Protein 9NEB (pdb70)

Structure (mmCIF, N/CA/C/O backbone):
data_9NEB
#
_entry.id   9NEB
#
_cell.length_a   1.00
_cell.length_b   1.00
_cell.length_c   1.00
_cell.angle_alpha   90.00
_cell.angle_beta   90.00
_cell.angle_gamma   90.00
#
_symmetry.space_group_name_H-M   'P 1'
#
loop_
_entity.id
_entity.type
_entity.pdbx_description
1 polymer 'DNA primase'
2 polymer 'DNA helicase/primase complex-associated protein'
#
loop_
_atom_site.group_PDB
_atom_site.id
_atom_site.type_symbol
_atom_site.label_atom_id
_atom_site.label_alt_id
_atom_site.label_comp_id
_atom_site.label_asym_id
_atom_site.label_entity_id
_atom_site.label_seq_id
_atom_site.pdbx_PDB_ins_code
_atom_site.Cartn_x
_atom_site.Cartn_y
_atom_site.Cartn_z
_atom_site.occupancy
_atom_site.B_iso_or_equiv
_atom_site.auth_seq_id
_atom_site.auth_comp_id
_atom_site.auth_asym_id
_atom_site.auth_atom_id
_atom_site.pdbx_PDB_model_num
ATOM 1 N N . ASN A 1 409 ? 141.241 159.894 186.323 1.00 26.64 409 ASN A N 1
ATOM 2 C CA . ASN A 1 409 ? 140.493 158.857 185.618 1.00 26.64 409 ASN A CA 1
ATOM 3 C C . ASN A 1 409 ? 141.227 158.452 184.358 1.00 26.64 409 ASN A C 1
ATOM 4 O O . ASN A 1 409 ? 142.053 159.206 183.845 1.00 26.64 409 ASN A O 1
ATOM 9 N N . ILE A 1 410 ? 140.933 157.256 183.859 1.00 25.41 410 ILE A N 1
ATOM 10 C CA . ILE A 1 410 ? 141.483 156.858 182.573 1.00 25.41 410 ILE A CA 1
ATOM 11 C C . ILE A 1 410 ? 140.657 157.427 181.428 1.00 25.41 410 ILE A C 1
ATOM 12 O O . ILE A 1 410 ? 141.216 157.796 180.387 1.00 25.41 410 ILE A O 1
ATOM 17 N N . GLY A 1 411 ? 139.342 157.538 181.610 1.00 25.65 411 GLY A N 1
ATOM 18 C CA . GLY A 1 411 ? 138.521 158.163 180.591 1.00 25.65 411 GLY A CA 1
ATOM 19 C C . GLY A 1 411 ? 138.939 159.592 180.326 1.00 25.65 411 GLY A C 1
ATOM 20 O O . GLY A 1 411 ? 139.017 160.022 179.175 1.00 25.65 411 GLY A O 1
ATOM 21 N N . GLU A 1 412 ? 139.239 160.338 181.384 1.00 27.67 412 GLU A N 1
ATOM 22 C CA . GLU A 1 412 ? 139.625 161.731 181.221 1.00 27.67 412 GLU A CA 1
ATOM 23 C C . GLU A 1 412 ? 140.995 161.858 180.578 1.00 27.67 412 GLU A C 1
ATOM 24 O O . GLU A 1 412 ? 141.203 162.726 179.723 1.00 27.67 412 GLU A O 1
ATOM 30 N N . TYR A 1 413 ? 141.943 161.009 180.972 1.00 26.64 413 TYR A N 1
ATOM 31 C CA . TYR A 1 413 ? 143.266 161.078 180.365 1.00 26.64 413 TYR A CA 1
ATOM 32 C C . TYR A 1 413 ? 143.209 160.729 178.886 1.00 26.64 413 TYR A C 1
ATOM 33 O O . TYR A 1 413 ? 143.926 161.332 178.082 1.00 26.64 413 TYR A O 1
ATOM 42 N N . VAL A 1 414 ? 142.358 159.777 178.503 1.00 25.85 414 VAL A N 1
ATOM 43 C CA . VAL A 1 414 ? 142.187 159.503 177.081 1.00 25.85 414 VAL A CA 1
ATOM 44 C C . VAL A 1 414 ? 141.503 160.672 176.386 1.00 25.85 414 VAL A C 1
ATOM 45 O O . VAL A 1 414 ? 141.918 161.094 175.301 1.00 25.85 414 VAL A O 1
ATOM 49 N N . LYS A 1 415 ? 140.465 161.235 177.003 1.00 26.24 415 LYS A N 1
ATOM 50 C CA . LYS A 1 415 ? 139.746 162.345 176.389 1.00 26.24 415 LYS A CA 1
ATOM 51 C C . LYS A 1 415 ? 140.613 163.585 176.230 1.00 26.24 415 LYS A C 1
ATOM 52 O O . LYS A 1 415 ? 140.316 164.429 175.380 1.00 26.24 415 LYS A O 1
ATOM 58 N N . HIS A 1 416 ? 141.674 163.718 177.018 1.00 26.67 416 HIS A N 1
ATOM 59 C CA . HIS A 1 416 ? 142.470 164.935 177.013 1.00 26.67 416 HIS A CA 1
ATOM 60 C C . HIS A 1 416 ? 143.909 164.754 176.558 1.00 26.67 416 HIS A C 1
ATOM 61 O O . HIS A 1 416 ? 144.638 165.747 176.482 1.00 26.67 416 HIS A O 1
ATOM 68 N N . ASN A 1 417 ? 144.351 163.537 176.258 1.00 26.87 417 ASN A N 1
ATOM 69 C CA . ASN A 1 417 ? 145.761 163.334 175.966 1.00 26.87 417 ASN A CA 1
ATOM 70 C C . ASN A 1 417 ? 146.053 162.451 174.765 1.00 26.87 417 ASN A C 1
ATOM 71 O O . ASN A 1 417 ? 147.229 162.199 174.493 1.00 26.87 417 ASN A O 1
ATOM 76 N N . VAL A 1 418 ? 145.050 161.967 174.042 1.00 25.25 418 VAL A N 1
ATOM 77 C CA . VAL A 1 418 ? 145.278 161.229 172.807 1.00 25.25 418 VAL A CA 1
ATOM 78 C C . VAL A 1 418 ? 144.357 161.783 171.736 1.00 25.25 418 VAL A C 1
ATOM 79 O O . VAL A 1 418 ? 143.207 162.141 172.011 1.00 25.25 418 VAL A O 1
ATOM 83 N N . THR A 1 419 ? 144.872 161.870 170.514 1.00 23.40 419 THR A N 1
ATOM 84 C CA . THR A 1 419 ? 144.129 162.389 169.373 1.00 23.40 419 THR A CA 1
ATOM 85 C C . THR A 1 419 ? 143.919 161.245 168.393 1.00 23.40 419 THR A C 1
ATOM 86 O O . THR A 1 419 ? 144.722 161.055 167.470 1.00 23.40 419 THR A O 1
ATOM 90 N N . PRO A 1 420 ? 142.869 160.445 168.556 1.00 21.54 420 PRO A N 1
ATOM 91 C CA . PRO A 1 420 ? 142.680 159.287 167.673 1.00 21.54 420 PRO A CA 1
ATOM 92 C C . PRO A 1 420 ? 142.509 159.709 166.223 1.00 21.54 420 PRO A C 1
ATOM 93 O O . PRO A 1 420 ? 141.840 160.698 165.919 1.00 21.54 420 PRO A O 1
ATOM 97 N N . ARG A 1 421 ? 143.120 158.940 165.330 1.00 20.13 421 ARG A N 1
ATOM 98 C CA . ARG A 1 421 ? 143.126 159.211 163.900 1.00 20.13 421 ARG A CA 1
ATOM 99 C C . ARG A 1 421 ? 142.957 157.886 163.188 1.00 20.13 421 ARG A C 1
ATOM 100 O O . ARG A 1 421 ? 143.848 157.034 163.247 1.00 20.13 421 ARG A O 1
ATOM 108 N N . GLU A 1 422 ? 141.824 157.703 162.528 1.00 17.76 422 GLU A N 1
ATOM 109 C CA . GLU A 1 422 ? 141.502 156.413 161.952 1.00 17.76 422 GLU A CA 1
ATOM 110 C C . GLU A 1 422 ? 140.933 156.603 160.558 1.00 17.76 422 GLU A C 1
ATOM 111 O O . GLU A 1 422 ? 140.355 157.640 160.232 1.00 17.76 422 GLU A O 1
ATOM 117 N N . THR A 1 423 ? 141.132 155.584 159.730 1.00 17.79 423 THR A N 1
ATOM 118 C CA . THR A 1 423 ? 140.668 155.604 158.347 1.00 17.79 423 THR A CA 1
ATOM 119 C C . THR A 1 423 ? 140.028 154.260 158.056 1.00 17.79 423 THR A C 1
ATOM 120 O O . THR A 1 423 ? 140.641 153.221 158.310 1.00 17.79 423 THR A O 1
ATOM 124 N N . VAL A 1 424 ? 138.805 154.270 157.535 1.00 17.48 424 VAL A N 1
ATOM 125 C CA . VAL A 1 424 ? 138.013 153.049 157.415 1.00 17.48 424 VAL A CA 1
ATOM 126 C C . VAL A 1 424 ? 138.207 152.500 156.006 1.00 17.48 424 VAL A C 1
ATOM 127 O O . VAL A 1 424 ? 137.520 152.904 155.068 1.00 17.48 424 VAL A O 1
ATOM 131 N N . LEU A 1 425 ? 139.155 151.587 155.850 1.00 17.98 425 LEU A N 1
ATOM 132 C CA . LEU A 1 425 ? 139.312 150.882 154.596 1.00 17.98 425 LEU A CA 1
ATOM 133 C C . LEU A 1 425 ? 138.188 149.871 154.441 1.00 17.98 425 LEU A C 1
ATOM 134 O O . LEU A 1 425 ? 137.747 149.252 155.412 1.00 17.98 425 LEU A O 1
ATOM 139 N N . ASP A 1 426 ? 137.725 149.701 153.207 1.00 20.07 426 ASP A N 1
ATOM 140 C CA . ASP A 1 426 ? 136.523 148.925 152.945 1.00 20.07 426 ASP A CA 1
ATOM 141 C C . ASP A 1 426 ? 136.810 147.782 151.987 1.00 20.07 426 ASP A C 1
ATOM 142 O O . ASP A 1 426 ? 137.395 147.990 150.922 1.00 20.07 426 ASP A O 1
ATOM 147 N N . GLY A 1 427 ? 136.381 146.582 152.368 1.00 19.64 427 GLY A N 1
ATOM 148 C CA . GLY A 1 427 ? 136.321 145.443 151.472 1.00 19.64 427 GLY A CA 1
ATOM 149 C C . GLY A 1 427 ? 137.616 145.048 150.797 1.00 19.64 427 GLY A C 1
ATOM 150 O O . GLY A 1 427 ? 138.549 144.572 151.451 1.00 19.64 427 GLY A O 1
ATOM 151 N N . ASP A 1 428 ? 137.674 145.232 149.476 1.00 20.12 428 ASP A N 1
ATOM 152 C CA . ASP A 1 428 ? 138.854 144.831 148.719 1.00 20.12 428 ASP A CA 1
ATOM 153 C C . ASP A 1 428 ? 140.083 145.610 149.157 1.00 20.12 428 ASP A C 1
ATOM 154 O O . ASP A 1 428 ? 141.177 145.044 149.271 1.00 20.12 428 ASP A O 1
ATOM 159 N N . THR A 1 429 ? 139.927 146.909 149.401 1.00 18.36 429 THR A N 1
ATOM 160 C CA . THR A 1 429 ? 141.054 147.718 149.847 1.00 18.36 429 THR A CA 1
ATOM 161 C C . THR A 1 429 ? 141.572 147.236 151.190 1.00 18.36 429 THR A C 1
ATOM 162 O O . THR A 1 429 ? 142.786 147.179 151.412 1.00 18.36 429 THR A O 1
ATOM 166 N N . ALA A 1 430 ? 140.668 146.874 152.097 1.00 18.59 430 ALA A N 1
ATOM 167 C CA . ALA A 1 430 ? 141.082 146.398 153.411 1.00 18.59 430 ALA A CA 1
ATOM 168 C C . ALA A 1 430 ? 141.818 145.067 153.318 1.00 18.59 430 ALA A C 1
ATOM 169 O O . ALA A 1 430 ? 142.825 144.857 154.004 1.00 18.59 430 ALA A O 1
ATOM 171 N N . LYS A 1 431 ? 141.319 144.149 152.492 1.00 17.55 431 LYS A N 1
ATOM 172 C CA . LYS A 1 431 ? 141.988 142.867 152.319 1.00 17.55 431 LYS A CA 1
ATOM 173 C C . LYS A 1 431 ? 143.366 143.051 151.705 1.00 17.55 431 LYS A C 1
ATOM 174 O O . LYS A 1 431 ? 144.341 142.418 152.135 1.00 17.55 431 LYS A O 1
ATOM 180 N N . ALA A 1 432 ? 143.466 143.923 150.702 1.00 16.30 432 ALA A N 1
ATOM 181 C CA . ALA A 1 432 ? 144.764 144.233 150.122 1.00 16.30 432 ALA A CA 1
ATOM 182 C C . ALA A 1 432 ? 145.691 144.831 151.159 1.00 16.30 432 ALA A C 1
ATOM 183 O O . ALA A 1 432 ? 146.886 144.516 151.187 1.00 16.30 432 ALA A O 1
ATOM 185 N N . TYR A 1 433 ? 145.164 145.691 152.027 1.00 14.65 433 TYR A N 1
ATOM 186 C CA . TYR A 1 433 ? 146.007 146.286 153.053 1.00 14.65 433 TYR A CA 1
ATOM 187 C C . TYR A 1 433 ? 146.524 145.233 154.018 1.00 14.65 433 TYR A C 1
ATOM 188 O O . TYR A 1 433 ? 147.698 145.256 154.398 1.00 14.65 433 TYR A O 1
ATOM 197 N N . LEU A 1 434 ? 145.663 144.307 154.434 1.00 15.33 434 LEU A N 1
ATOM 198 C CA . LEU A 1 434 ? 146.116 143.260 155.340 1.00 15.33 434 LEU A CA 1
ATOM 199 C C . LEU A 1 434 ? 147.186 142.402 154.688 1.00 15.33 434 LEU A C 1
ATOM 200 O O . LEU A 1 434 ? 148.195 142.072 155.319 1.00 15.33 434 LEU A O 1
ATOM 205 N N . ARG A 1 435 ? 146.990 142.033 153.426 1.00 15.28 435 ARG A N 1
ATOM 206 C CA . ARG A 1 435 ? 147.933 141.120 152.798 1.00 15.28 435 ARG A CA 1
ATOM 207 C C . ARG A 1 435 ? 149.241 141.795 152.419 1.00 15.28 435 ARG A C 1
ATOM 208 O O . ARG A 1 435 ? 150.282 141.129 152.398 1.00 15.28 435 ARG A O 1
ATOM 216 N N . ALA A 1 436 ? 149.233 143.095 152.158 1.00 14.41 436 ALA A N 1
ATOM 217 C CA . ALA A 1 436 ? 150.442 143.793 151.764 1.00 14.41 436 ALA A CA 1
ATOM 218 C C . ALA A 1 436 ? 151.116 144.517 152.914 1.00 14.41 436 ALA A C 1
ATOM 219 O O . ALA A 1 436 ? 152.223 145.029 152.739 1.00 14.41 436 ALA A O 1
ATOM 221 N N . ARG A 1 437 ? 150.490 144.582 154.076 1.00 14.68 437 ARG A N 1
ATOM 222 C CA . ARG A 1 437 ? 151.059 145.298 155.199 1.00 14.68 437 ARG A CA 1
ATOM 223 C C . ARG A 1 437 ? 151.227 144.421 156.422 1.00 14.68 437 ARG A C 1
ATOM 224 O O . ARG A 1 437 ? 151.547 144.934 157.498 1.00 14.68 437 ARG A O 1
ATOM 232 N N . THR A 1 438 ? 151.034 143.116 156.285 1.00 15.13 438 THR A N 1
ATOM 233 C CA . THR A 1 438 ? 151.170 142.178 157.383 1.00 15.13 438 THR A CA 1
ATOM 234 C C . THR A 1 438 ? 151.770 140.895 156.823 1.00 15.13 438 THR A C 1
ATOM 235 O O . THR A 1 438 ? 151.624 140.608 155.633 1.00 15.13 438 THR A O 1
ATOM 239 N N . TYR A 1 439 ? 152.455 140.133 157.681 1.00 15.37 439 TYR A N 1
ATOM 240 C CA . TYR A 1 439 ? 153.215 138.964 157.245 1.00 15.37 439 TYR A CA 1
ATOM 241 C C . TYR A 1 439 ? 152.361 138.044 156.386 1.00 15.37 439 TYR A C 1
ATOM 242 O O . TYR A 1 439 ? 151.140 137.974 156.537 1.00 15.37 439 TYR A O 1
ATOM 251 N N . ALA A 1 440 ? 153.017 137.324 155.482 1.00 15.83 440 ALA A N 1
ATOM 252 C CA . ALA A 1 440 ? 152.312 136.387 154.635 1.00 15.83 440 ALA A CA 1
ATOM 253 C C . ALA A 1 440 ? 151.690 135.292 155.489 1.00 15.83 440 ALA A C 1
ATOM 254 O O . ALA A 1 440 ? 152.190 134.977 156.570 1.00 15.83 440 ALA A O 1
ATOM 256 N N . PRO A 1 441 ? 150.583 134.712 155.037 1.00 16.73 441 PRO A N 1
ATOM 257 C CA . PRO A 1 441 ? 149.942 133.661 155.838 1.00 16.73 441 PRO A CA 1
ATOM 258 C C . PRO A 1 441 ? 150.842 132.474 156.130 1.00 16.73 441 PRO A C 1
ATOM 259 O O . PRO A 1 441 ? 150.730 131.878 157.206 1.00 16.73 441 PRO A O 1
ATOM 263 N N . GLY A 1 442 ? 151.737 132.109 155.215 1.00 17.22 442 GLY A N 1
ATOM 264 C CA . GLY A 1 442 ? 152.615 130.986 155.478 1.00 17.22 442 GLY A CA 1
ATOM 265 C C . GLY A 1 442 ? 153.749 131.277 156.434 1.00 17.22 442 GLY A C 1
ATOM 266 O O . GLY A 1 442 ? 154.302 130.341 157.019 1.00 17.22 442 GLY A O 1
ATOM 267 N N . ALA A 1 443 ? 154.108 132.549 156.605 1.00 16.71 443 ALA A N 1
ATOM 268 C CA . ALA A 1 443 ? 155.231 132.897 157.467 1.00 16.71 443 ALA A CA 1
ATOM 269 C C . ALA A 1 443 ? 154.953 132.517 158.910 1.00 16.71 443 ALA A C 1
ATOM 270 O O . ALA A 1 443 ? 155.841 132.042 159.623 1.00 16.71 443 ALA A O 1
ATOM 272 N N . LEU A 1 444 ? 153.719 132.725 159.353 1.00 17.69 444 LEU A N 1
ATOM 273 C CA . LEU A 1 444 ? 153.299 132.322 160.686 1.00 17.69 444 LEU A CA 1
ATOM 274 C C . LEU A 1 444 ? 153.399 130.822 160.903 1.00 17.69 444 LEU A C 1
ATOM 275 O O . LEU A 1 444 ? 153.946 130.360 161.909 1.00 17.69 444 LEU A O 1
ATOM 280 N N . THR A 1 445 ? 152.861 130.051 159.976 1.00 17.71 445 THR A N 1
ATOM 281 C CA . THR A 1 445 ? 152.548 128.661 160.242 1.00 17.71 445 THR A CA 1
ATOM 282 C C . THR A 1 445 ? 153.817 127.852 160.471 1.00 17.71 445 THR A C 1
ATOM 283 O O . THR A 1 445 ? 154.814 128.061 159.768 1.00 17.71 445 THR A O 1
ATOM 287 N N . PRO A 1 446 ? 153.829 126.944 161.443 1.00 19.09 446 PRO A N 1
ATOM 288 C CA . PRO A 1 446 ? 154.987 126.064 161.619 1.00 19.09 446 PRO A CA 1
ATOM 289 C C . PRO A 1 446 ? 155.198 125.190 160.394 1.00 19.09 446 PRO A C 1
ATOM 290 O O . PRO A 1 446 ? 154.249 124.776 159.727 1.00 19.09 446 PRO A O 1
ATOM 294 N N . ALA A 1 447 ? 156.456 124.901 160.109 1.00 19.93 447 ALA A N 1
ATOM 295 C CA . ALA A 1 447 ? 156.870 124.169 158.922 1.00 19.93 447 ALA A CA 1
ATOM 296 C C . ALA A 1 447 ? 157.851 123.079 159.306 1.00 19.93 447 ALA A C 1
ATOM 297 O O . ALA A 1 447 ? 158.447 123.119 160.386 1.00 19.93 447 ALA A O 1
ATOM 299 N N . PRO A 1 448 ? 158.043 122.077 158.441 1.00 20.39 448 PRO A N 1
ATOM 300 C CA . PRO A 1 448 ? 159.014 121.017 158.766 1.00 20.39 448 PRO A CA 1
ATOM 301 C C . PRO A 1 448 ? 160.421 121.519 159.035 1.00 20.39 448 PRO A C 1
ATOM 302 O O . PRO A 1 448 ? 161.111 120.954 159.890 1.00 20.39 448 PRO A O 1
ATOM 306 N N . ALA A 1 449 ? 160.872 122.554 158.344 1.00 19.60 449 ALA A N 1
ATOM 307 C CA . ALA A 1 449 ? 162.205 123.110 158.557 1.00 19.60 449 ALA A CA 1
ATOM 308 C C . ALA A 1 449 ? 162.179 124.550 158.073 1.00 19.60 449 ALA A C 1
ATOM 309 O O . ALA A 1 449 ? 161.229 124.983 157.415 1.00 19.60 449 ALA A O 1
ATOM 311 N N . TYR A 1 450 ? 163.230 125.296 158.396 1.00 20.53 450 TYR A N 1
ATOM 312 C CA . TYR A 1 450 ? 163.249 126.721 158.110 1.00 20.53 450 TYR A CA 1
ATOM 313 C C . TYR A 1 450 ? 163.822 126.986 156.726 1.00 20.53 450 TYR A C 1
ATOM 314 O O . TYR A 1 450 ? 164.856 126.425 156.351 1.00 20.53 450 TYR A O 1
ATOM 323 N N . CYS A 1 451 ? 163.135 127.828 155.969 1.00 19.55 451 CYS A N 1
ATOM 324 C CA . CYS A 1 451 ? 163.682 128.423 154.764 1.00 19.55 451 CYS A CA 1
ATOM 325 C C . CYS A 1 451 ? 163.891 129.907 155.010 1.00 19.55 451 CYS A C 1
ATOM 326 O O . CYS A 1 451 ? 163.002 130.592 155.521 1.00 19.55 451 CYS A O 1
ATOM 329 N N . GLY A 1 452 ? 165.071 130.394 154.671 1.00 17.47 452 GLY A N 1
ATOM 330 C CA . GLY A 1 452 ? 165.385 131.776 154.940 1.00 17.47 452 GLY A CA 1
ATOM 331 C C . GLY A 1 452 ? 166.822 132.079 154.603 1.00 17.47 452 GLY A C 1
ATOM 332 O O . GLY A 1 452 ? 167.550 131.258 154.043 1.00 17.47 452 GLY A O 1
ATOM 333 N N . ALA A 1 453 ? 167.210 133.298 154.949 1.00 17.68 453 ALA A N 1
ATOM 334 C CA . ALA A 1 453 ? 168.563 133.792 154.730 1.00 17.68 453 ALA A CA 1
ATOM 335 C C . ALA A 1 453 ? 169.099 134.176 156.096 1.00 17.68 453 ALA A C 1
ATOM 336 O O . ALA A 1 453 ? 168.654 135.164 156.681 1.00 17.68 453 ALA A O 1
ATOM 338 N N . VAL A 1 454 ? 170.022 133.376 156.611 1.00 17.37 454 VAL A N 1
ATOM 339 C CA . VAL A 1 454 ? 170.434 133.431 158.006 1.00 17.37 454 VAL A CA 1
ATOM 340 C C . VAL A 1 454 ? 171.944 133.535 158.057 1.00 17.37 454 VAL A C 1
ATOM 341 O O . VAL A 1 454 ? 172.639 132.595 157.656 1.00 17.37 454 VAL A O 1
ATOM 345 N N . ASP A 1 455 ? 172.459 134.648 158.569 1.00 18.00 455 ASP A N 1
ATOM 346 C CA . ASP A 1 455 ? 173.910 134.754 158.580 1.00 18.00 455 ASP A CA 1
ATOM 347 C C . ASP A 1 455 ? 174.347 135.929 159.438 1.00 18.00 455 ASP A C 1
ATOM 348 O O . ASP A 1 455 ? 173.529 136.740 159.878 1.00 18.00 455 ASP A O 1
ATOM 353 N N . SER A 1 456 ? 175.654 136.006 159.671 1.00 17.56 456 SER A N 1
ATOM 354 C CA . SER A 1 456 ? 176.238 137.112 160.411 1.00 17.56 456 SER A CA 1
ATOM 355 C C . SER A 1 456 ? 176.159 138.391 159.587 1.00 17.56 456 SER A C 1
ATOM 356 O O . SER A 1 456 ? 175.709 138.398 158.442 1.00 17.56 456 SER A O 1
ATOM 359 N N . ALA A 1 457 ? 176.620 139.494 160.175 1.00 17.72 457 ALA A N 1
ATOM 360 C CA . ALA A 1 457 ? 176.488 140.791 159.521 1.00 17.72 457 ALA A CA 1
ATOM 361 C C . ALA A 1 457 ? 177.304 140.858 158.236 1.00 17.72 457 ALA A C 1
ATOM 362 O O . ALA A 1 457 ? 176.809 141.312 157.197 1.00 17.72 457 ALA A O 1
ATOM 364 N N . THR A 1 458 ? 178.557 140.405 158.285 1.00 17.10 458 THR A N 1
ATOM 365 C CA . THR A 1 458 ? 179.441 140.523 157.132 1.00 17.10 458 THR A CA 1
ATOM 366 C C . THR A 1 458 ? 178.965 139.654 155.975 1.00 17.10 458 THR A C 1
ATOM 367 O O . THR A 1 458 ? 178.824 140.123 154.833 1.00 17.10 458 THR A O 1
ATOM 371 N N . LYS A 1 459 ? 178.706 138.382 156.251 1.00 17.51 459 LYS A N 1
ATOM 372 C CA . LYS A 1 459 ? 178.247 137.499 155.194 1.00 17.51 459 LYS A CA 1
ATOM 373 C C . LYS A 1 459 ? 176.871 137.905 154.694 1.00 17.51 459 LYS A C 1
ATOM 374 O O . LYS A 1 459 ? 176.541 137.676 153.524 1.00 17.51 459 LYS A O 1
ATOM 380 N N . MET A 1 460 ? 176.061 138.528 155.547 1.00 18.17 460 MET A N 1
ATOM 381 C CA . MET A 1 460 ? 174.775 139.033 155.083 1.00 18.17 460 MET A CA 1
ATOM 382 C C . MET A 1 460 ? 174.967 140.197 154.127 1.00 18.17 460 MET A C 1
ATOM 383 O O . MET A 1 460 ? 174.243 140.322 153.138 1.00 18.17 460 MET A O 1
ATOM 388 N N . MET A 1 461 ? 175.931 141.070 154.418 1.00 18.08 461 MET A N 1
ATOM 389 C CA . MET A 1 461 ? 176.251 142.143 153.486 1.00 18.08 461 MET A CA 1
ATOM 390 C C . MET A 1 461 ? 176.671 141.571 152.140 1.00 18.08 461 MET A C 1
ATOM 391 O O . MET A 1 461 ? 176.285 142.086 151.082 1.00 18.08 461 MET A O 1
ATOM 396 N N . GLY A 1 462 ? 177.438 140.482 152.163 1.00 16.84 462 GLY A N 1
ATOM 397 C CA . GLY A 1 462 ? 177.815 139.835 150.914 1.00 16.84 462 GLY A CA 1
ATOM 398 C C . GLY A 1 462 ? 176.629 139.262 150.153 1.00 16.84 462 GLY A C 1
ATOM 399 O O . GLY A 1 462 ? 176.516 139.430 148.932 1.00 16.84 462 GLY A O 1
ATOM 400 N N . ARG A 1 463 ? 175.733 138.568 150.858 1.00 17.55 463 ARG A N 1
ATOM 401 C CA . ARG A 1 463 ? 174.540 138.040 150.198 1.00 17.55 463 ARG A CA 1
ATOM 402 C C . ARG A 1 463 ? 173.687 139.159 149.626 1.00 17.55 463 ARG A C 1
ATOM 403 O O . ARG A 1 463 ? 173.106 139.019 148.544 1.00 17.55 463 ARG A O 1
ATOM 411 N N . LEU A 1 464 ? 173.571 140.264 150.355 1.00 17.71 464 LEU A N 1
ATOM 412 C CA . LEU A 1 464 ? 172.822 141.407 149.857 1.00 17.71 464 LEU A CA 1
ATOM 413 C C . LEU A 1 464 ? 173.461 141.969 148.601 1.00 17.71 464 LEU A C 1
ATOM 414 O O . LEU A 1 464 ? 172.760 142.386 147.675 1.00 17.71 464 LEU A O 1
ATOM 419 N N . ALA A 1 465 ? 174.794 142.005 148.557 1.00 17.40 465 ALA A N 1
ATOM 420 C CA . ALA A 1 465 ? 175.473 142.423 147.337 1.00 17.40 465 ALA A CA 1
ATOM 421 C C . ALA A 1 465 ? 175.122 141.508 146.173 1.00 17.40 465 ALA A C 1
ATOM 422 O O . ALA A 1 465 ? 174.874 141.974 145.057 1.00 17.40 465 ALA A O 1
ATOM 424 N N . ASP A 1 466 ? 175.098 140.201 146.410 1.00 17.84 466 ASP A N 1
ATOM 425 C CA . ASP A 1 466 ? 174.750 139.280 145.331 1.00 17.84 466 ASP A CA 1
ATOM 426 C C . ASP A 1 466 ? 173.316 139.493 144.860 1.00 17.84 466 ASP A C 1
ATOM 427 O O . ASP A 1 466 ? 173.040 139.501 143.651 1.00 17.84 466 ASP A O 1
ATOM 432 N N . ALA A 1 467 ? 172.390 139.678 145.800 1.00 17.25 467 ALA A N 1
ATOM 433 C CA . ALA A 1 467 ? 171.007 139.941 145.424 1.00 17.25 467 ALA A CA 1
ATOM 434 C C . ALA A 1 467 ? 170.889 141.234 144.627 1.00 17.25 467 ALA A C 1
ATOM 435 O O . ALA A 1 467 ? 170.185 141.284 143.613 1.00 17.25 467 ALA A O 1
ATOM 437 N N . GLU A 1 468 ? 171.579 142.290 145.061 1.00 18.18 468 GLU A N 1
ATOM 438 C CA . GLU A 1 468 ? 171.589 143.544 144.321 1.00 18.18 468 GLU A CA 1
ATOM 439 C C . GLU A 1 468 ? 172.357 143.444 143.018 1.00 18.18 468 GLU A C 1
ATOM 440 O O . GLU A 1 468 ? 172.334 144.394 142.232 1.00 18.18 468 GLU A O 1
ATOM 446 N N . LYS A 1 469 ? 173.097 142.362 142.808 1.00 17.10 469 LYS A N 1
ATOM 447 C CA . LYS A 1 469 ? 173.519 142.031 141.457 1.00 17.10 469 LYS A CA 1
ATOM 448 C C . LYS A 1 469 ? 172.377 141.403 140.671 1.00 17.10 469 LYS A C 1
ATOM 449 O O . LYS A 1 469 ? 172.277 141.597 139.456 1.00 17.10 469 LYS A O 1
ATOM 455 N N . LEU A 1 470 ? 171.508 140.649 141.338 1.00 15.72 470 LEU A N 1
ATOM 456 C CA . LEU A 1 470 ? 170.458 139.929 140.629 1.00 15.72 470 LEU A CA 1
ATOM 457 C C . LEU A 1 470 ? 169.204 140.753 140.358 1.00 15.72 470 LEU A C 1
ATOM 458 O O . LEU A 1 470 ? 168.476 140.437 139.414 1.00 15.72 470 LEU A O 1
ATOM 463 N N . VAL A 1 471 ? 168.907 141.759 141.172 1.00 15.80 471 VAL A N 1
ATOM 464 C CA . VAL A 1 471 ? 167.694 142.560 141.002 1.00 15.80 471 VAL A CA 1
ATOM 465 C C . VAL A 1 471 ? 167.750 143.588 139.867 1.00 15.80 471 VAL A C 1
ATOM 466 O O . VAL A 1 471 ? 166.686 143.901 139.316 1.00 15.80 471 VAL A O 1
ATOM 470 N N . PRO A 1 472 ? 168.915 144.162 139.460 1.00 14.20 472 PRO A N 1
ATOM 471 C CA . PRO A 1 472 ? 168.858 145.218 138.440 1.00 14.20 472 PRO A CA 1
ATOM 472 C C . PRO A 1 472 ? 168.328 144.738 137.098 1.00 14.20 472 PRO A C 1
ATOM 473 O O . PRO A 1 472 ? 169.071 144.466 136.150 1.00 14.20 472 PRO A O 1
ATOM 477 N N . ARG A 1 473 ? 167.010 144.610 137.058 1.00 13.51 473 ARG A N 1
ATOM 478 C CA . ARG A 1 473 ? 166.262 144.282 135.871 1.00 13.51 473 ARG A CA 1
ATOM 479 C C . ARG A 1 473 ? 164.810 144.392 136.303 1.00 13.51 473 ARG A C 1
ATOM 480 O O . ARG A 1 473 ? 164.457 145.299 137.051 1.00 13.51 473 ARG A O 1
ATOM 488 N N . LEU A 1 504 ? 172.043 148.848 157.312 1.00 13.60 504 LEU A N 1
ATOM 489 C CA . LEU A 1 504 ? 171.617 147.505 156.939 1.00 13.60 504 LEU A CA 1
ATOM 490 C C . LEU A 1 504 ? 170.105 147.387 157.197 1.00 13.60 504 LEU A C 1
ATOM 491 O O . LEU A 1 504 ? 169.594 146.402 157.747 1.00 13.60 504 LEU A O 1
ATOM 496 N N . LEU A 1 505 ? 169.404 148.453 156.810 1.00 15.21 505 LEU A N 1
ATOM 497 C CA . LEU A 1 505 ? 167.953 148.529 156.896 1.00 15.21 505 LEU A CA 1
ATOM 498 C C . LEU A 1 505 ? 167.297 147.995 155.632 1.00 15.21 505 LEU A C 1
ATOM 499 O O . LEU A 1 505 ? 166.072 148.040 155.500 1.00 15.21 505 LEU A O 1
ATOM 504 N N . ARG A 1 506 ? 168.100 147.523 154.678 1.00 16.30 506 ARG A N 1
ATOM 505 C CA . ARG A 1 506 ? 167.520 147.012 153.447 1.00 16.30 506 ARG A CA 1
ATOM 506 C C . ARG A 1 506 ? 166.943 145.621 153.616 1.00 16.30 506 ARG A C 1
ATOM 507 O O . ARG A 1 506 ? 166.122 145.203 152.797 1.00 16.30 506 ARG A O 1
ATOM 515 N N . LEU A 1 507 ? 167.370 144.890 154.638 1.00 15.86 507 LEU A N 1
ATOM 516 C CA . LEU A 1 507 ? 166.807 143.573 154.888 1.00 15.86 507 LEU A CA 1
ATOM 517 C C . LEU A 1 507 ? 165.325 143.678 155.209 1.00 15.86 507 LEU A C 1
ATOM 518 O O . LEU A 1 507 ? 164.508 142.921 154.675 1.00 15.86 507 LEU A O 1
ATOM 523 N N . ALA A 1 508 ? 164.955 144.628 156.063 1.00 16.22 508 ALA A N 1
ATOM 524 C CA . ALA A 1 508 ? 163.542 144.863 156.322 1.00 16.22 508 ALA A CA 1
ATOM 525 C C . ALA A 1 508 ? 162.870 145.527 155.136 1.00 16.22 508 ALA A C 1
ATOM 526 O O . ALA A 1 508 ? 161.668 145.347 154.922 1.00 16.22 508 ALA A O 1
ATOM 528 N N . ALA A 1 509 ? 163.631 146.286 154.348 1.00 16.05 509 ALA A N 1
ATOM 529 C CA . ALA A 1 509 ? 163.048 146.978 153.210 1.00 16.05 509 ALA A CA 1
ATOM 530 C C . ALA A 1 509 ? 162.757 146.031 152.059 1.00 16.05 509 ALA A C 1
ATOM 531 O O . ALA A 1 509 ? 161.897 146.328 151.224 1.00 16.05 509 ALA A O 1
ATOM 533 N N . THR A 1 510 ? 163.442 144.891 151.995 1.00 16.89 510 THR A N 1
ATOM 534 C CA . THR A 1 510 ? 163.333 144.004 150.836 1.00 16.89 510 THR A CA 1
ATOM 535 C C . THR A 1 510 ? 161.995 143.275 150.925 1.00 16.89 510 THR A C 1
ATOM 536 O O . THR A 1 510 ? 161.909 142.091 151.253 1.00 16.89 510 THR A O 1
ATOM 540 N N . GLU A 1 511 ? 160.923 144.023 150.636 1.00 15.65 511 GLU A N 1
ATOM 541 C CA . GLU A 1 511 ? 159.558 143.511 150.608 1.00 15.65 511 GLU A CA 1
ATOM 542 C C . GLU A 1 511 ? 158.922 143.856 149.269 1.00 15.65 511 GLU A C 1
ATOM 543 O O . GLU A 1 511 ? 159.379 144.751 148.558 1.00 15.65 511 GLU A O 1
ATOM 549 N N . GLN A 1 512 ? 157.883 143.103 148.913 1.00 17.73 512 GLN A N 1
ATOM 550 C CA . GLN A 1 512 ? 157.550 142.971 147.503 1.00 17.73 512 GLN A CA 1
ATOM 551 C C . GLN A 1 512 ? 156.154 142.385 147.310 1.00 17.73 512 GLN A C 1
ATOM 552 O O . GLN A 1 512 ? 155.321 142.428 148.217 1.00 17.73 512 GLN A O 1
ATOM 558 N N . GLN A 1 513 ? 155.886 141.899 146.106 1.00 18.10 513 GLN A N 1
ATOM 559 C CA . GLN A 1 513 ? 154.715 141.100 145.773 1.00 18.10 513 GLN A CA 1
ATOM 560 C C . GLN A 1 513 ? 155.219 139.969 144.890 1.00 18.10 513 GLN A C 1
ATOM 561 O O . GLN A 1 513 ? 156.420 139.683 144.839 1.00 18.10 513 GLN A O 1
ATOM 567 N N . GLY A 1 514 ? 154.314 139.304 144.187 1.00 20.79 514 GLY A N 1
ATOM 568 C CA . GLY A 1 514 ? 154.722 138.648 142.971 1.00 20.79 514 GLY A CA 1
ATOM 569 C C . GLY A 1 514 ? 154.046 137.353 142.593 1.00 20.79 514 GLY A C 1
ATOM 570 O O . GLY A 1 514 ? 153.943 136.404 143.378 1.00 20.79 514 GLY A O 1
ATOM 571 N N . PRO A 1 515 ? 153.565 137.304 141.351 1.00 20.59 515 PRO A N 1
ATOM 572 C CA . PRO A 1 515 ? 153.406 136.017 140.668 1.00 20.59 515 PRO A CA 1
ATOM 573 C C . PRO A 1 515 ? 154.781 135.417 140.451 1.00 20.59 515 PRO A C 1
ATOM 574 O O . PRO A 1 515 ? 155.034 134.257 140.787 1.00 20.59 515 PRO A O 1
ATOM 578 N N . THR A 1 516 ? 155.677 136.218 139.886 1.00 19.30 516 THR A N 1
ATOM 579 C CA . THR A 1 516 ? 157.088 135.895 139.942 1.00 19.30 516 THR A CA 1
ATOM 580 C C . THR A 1 516 ? 157.574 136.044 141.382 1.00 19.30 516 THR A C 1
ATOM 581 O O . THR A 1 516 ? 157.028 136.850 142.138 1.00 19.30 516 THR A O 1
ATOM 585 N N . PRO A 1 517 ? 158.568 135.269 141.797 1.00 18.24 517 PRO A N 1
ATOM 586 C CA . PRO A 1 517 ? 159.044 135.344 143.175 1.00 18.24 517 PRO A CA 1
ATOM 587 C C . PRO A 1 517 ? 159.495 136.746 143.542 1.00 18.24 517 PRO A C 1
ATOM 588 O O . PRO A 1 517 ? 159.933 137.519 142.679 1.00 18.24 517 PRO A O 1
ATOM 592 N N . PRO A 1 518 ? 159.390 137.109 144.814 1.00 17.43 518 PRO A N 1
ATOM 593 C CA . PRO A 1 518 ? 159.717 138.474 145.241 1.00 17.43 518 PRO A CA 1
ATOM 594 C C . PRO A 1 518 ? 161.180 138.847 145.102 1.00 17.43 518 PRO A C 1
ATOM 595 O O . PRO A 1 518 ? 162.004 138.048 144.656 1.00 17.43 518 PRO A O 1
ATOM 599 N N . ALA A 1 519 ? 161.506 140.075 145.501 1.00 17.55 519 ALA A N 1
ATOM 600 C CA . ALA A 1 519 ? 162.890 140.530 145.479 1.00 17.55 519 ALA A CA 1
ATOM 601 C C . ALA A 1 519 ? 163.755 139.742 146.451 1.00 17.55 519 ALA A C 1
ATOM 602 O O . ALA A 1 519 ? 164.904 139.411 146.138 1.00 17.55 519 ALA A O 1
ATOM 604 N N . ILE A 1 520 ? 163.223 139.430 147.635 1.00 18.22 520 ILE A N 1
ATOM 605 C CA . ILE A 1 520 ? 163.985 138.721 148.656 1.00 18.22 520 ILE A CA 1
ATOM 606 C C . ILE A 1 520 ? 164.351 137.312 148.217 1.00 18.22 520 ILE A C 1
ATOM 607 O O . ILE A 1 520 ? 165.214 136.681 148.833 1.00 18.22 520 ILE A O 1
ATOM 612 N N . ALA A 1 521 ? 163.731 136.815 147.155 1.00 17.33 521 ALA A N 1
ATOM 613 C CA . ALA A 1 521 ? 164.040 135.505 146.605 1.00 17.33 521 ALA A CA 1
ATOM 614 C C . ALA A 1 521 ? 165.097 135.594 145.513 1.00 17.33 521 ALA A C 1
ATOM 615 O O . ALA A 1 521 ? 166.249 135.930 145.767 1.00 17.33 521 ALA A O 1
ATOM 617 N N . LEU A 1 523 ? 167.786 136.315 147.133 1.00 17.57 523 LEU A N 1
ATOM 618 C CA . LEU A 1 523 ? 168.608 136.289 148.335 1.00 17.57 523 LEU A CA 1
ATOM 619 C C . LEU A 1 523 ? 168.369 135.070 149.213 1.00 17.57 523 LEU A C 1
ATOM 620 O O . LEU A 1 523 ? 169.317 134.441 149.680 1.00 17.57 523 LEU A O 1
ATOM 625 N N . ILE A 1 524 ? 167.102 134.740 149.448 1.00 18.72 524 ILE A N 1
ATOM 626 C CA . ILE A 1 524 ? 166.792 133.497 150.136 1.00 18.72 524 ILE A CA 1
ATOM 627 C C . ILE A 1 524 ? 167.196 132.309 149.283 1.00 18.72 524 ILE A C 1
ATOM 628 O O . ILE A 1 524 ? 167.601 131.263 149.808 1.00 18.72 524 ILE A O 1
ATOM 633 N N . ARG A 1 525 ? 167.105 132.454 147.963 1.00 19.25 525 ARG A N 1
ATOM 634 C CA . ARG A 1 525 ? 167.441 131.458 146.951 1.00 19.25 525 ARG A CA 1
ATOM 635 C C . ARG A 1 525 ? 166.395 130.362 146.838 1.00 19.25 525 ARG A C 1
ATOM 636 O O . ARG A 1 525 ? 166.648 129.340 146.191 1.00 19.25 525 ARG A O 1
ATOM 644 N N . ASN A 1 526 ? 165.225 130.543 147.437 1.00 17.80 526 ASN A N 1
ATOM 645 C CA . ASN A 1 526 ? 164.104 129.633 147.258 1.00 17.80 526 ASN A CA 1
ATOM 646 C C . ASN A 1 526 ? 162.960 130.392 146.609 1.00 17.80 526 ASN A C 1
ATOM 647 O O . ASN A 1 526 ? 162.659 131.526 146.993 1.00 17.80 526 ASN A O 1
ATOM 652 N N . ALA A 1 527 ? 162.325 129.767 145.619 1.00 17.85 527 ALA A N 1
ATOM 653 C CA . ALA A 1 527 ? 161.324 130.477 144.830 1.00 17.85 527 ALA A CA 1
ATOM 654 C C . ALA A 1 527 ? 160.010 130.630 145.583 1.00 17.85 527 ALA A C 1
ATOM 655 O O . ALA A 1 527 ? 159.301 131.626 145.403 1.00 17.85 527 ALA A O 1
ATOM 657 N N . ALA A 1 528 ? 159.664 129.664 146.427 1.00 16.99 528 ALA A N 1
ATOM 658 C CA . ALA A 1 528 ? 158.349 129.612 147.055 1.00 16.99 528 ALA A CA 1
ATOM 659 C C . ALA A 1 528 ? 158.192 130.592 148.207 1.00 16.99 528 ALA A C 1
ATOM 660 O O . ALA A 1 528 ? 157.219 130.491 148.956 1.00 16.99 528 ALA A O 1
ATOM 662 N N . VAL A 1 529 ? 159.119 131.533 148.367 1.00 16.86 529 VAL A N 1
ATOM 663 C CA . VAL A 1 529 ? 159.020 132.500 149.445 1.00 16.86 529 VAL A CA 1
ATOM 664 C C . VAL A 1 529 ? 157.836 133.433 149.210 1.00 16.86 529 VAL A C 1
ATOM 665 O O . VAL A 1 529 ? 157.447 133.724 148.073 1.00 16.86 529 VAL A O 1
ATOM 669 N N . GLN A 1 530 ? 157.249 133.897 150.307 1.00 15.79 530 GLN A N 1
ATOM 670 C CA . GLN A 1 530 ? 156.202 134.902 150.270 1.00 15.79 530 GLN A CA 1
ATOM 671 C C . GLN A 1 530 ? 156.570 136.041 151.208 1.00 15.79 530 GLN A C 1
ATOM 672 O O . GLN A 1 530 ? 157.064 135.808 152.310 1.00 15.79 530 GLN A O 1
ATOM 678 N N . THR A 1 531 ? 156.330 137.265 150.767 1.00 15.75 531 THR A N 1
ATOM 679 C CA . THR A 1 531 ? 156.561 138.462 151.551 1.00 15.75 531 THR A CA 1
ATOM 680 C C . THR A 1 531 ? 155.237 139.115 151.938 1.00 15.75 531 THR A C 1
ATOM 681 O O . THR A 1 531 ? 154.197 138.841 151.332 1.00 15.75 531 THR A O 1
ATOM 685 N N . PRO A 1 532 ? 155.230 139.968 152.967 1.00 15.49 532 PRO A N 1
ATOM 686 C CA . PRO A 1 532 ? 156.345 140.321 153.853 1.00 15.49 532 PRO A CA 1
ATOM 687 C C . PRO A 1 532 ? 156.744 139.211 154.825 1.00 15.49 532 PRO A C 1
ATOM 688 O O . PRO A 1 532 ? 155.943 138.398 155.259 1.00 15.49 532 PRO A O 1
ATOM 692 N N . LEU A 1 533 ? 158.027 139.191 155.159 1.00 15.97 533 LEU A N 1
ATOM 693 C CA . LEU A 1 533 ? 158.697 138.173 155.946 1.00 15.97 533 LEU A CA 1
ATOM 694 C C . LEU A 1 533 ? 158.982 138.684 157.343 1.00 15.97 533 LEU A C 1
ATOM 695 O O . LEU A 1 533 ? 159.061 139.894 157.569 1.00 15.97 533 LEU A O 1
ATOM 700 N N . PRO A 1 534 ? 159.148 137.790 158.310 1.00 15.93 534 PRO A N 1
ATOM 701 C CA . PRO A 1 534 ? 159.817 138.173 159.556 1.00 15.93 534 PRO A CA 1
ATOM 702 C C . PRO A 1 534 ? 161.320 138.314 159.375 1.00 15.93 534 PRO A C 1
ATOM 703 O O . PRO A 1 534 ? 161.966 137.525 158.675 1.00 15.93 534 PRO A O 1
ATOM 707 N N . VAL A 1 535 ? 161.873 139.332 160.030 1.00 15.83 535 VAL A N 1
ATOM 708 C CA . VAL A 1 535 ? 163.309 139.567 160.091 1.00 15.83 535 VAL A CA 1
ATOM 709 C C . VAL A 1 535 ? 163.726 139.610 161.556 1.00 15.83 535 VAL A C 1
ATOM 710 O O . VAL A 1 535 ? 163.119 140.325 162.360 1.00 15.83 535 VAL A O 1
ATOM 714 N N . TYR A 1 536 ? 164.768 138.855 161.892 1.00 15.80 536 TYR A N 1
ATOM 715 C CA . TYR A 1 536 ? 165.135 138.535 163.260 1.00 15.80 536 TYR A CA 1
ATOM 716 C C . TYR A 1 536 ? 166.583 138.913 163.523 1.00 15.80 536 TYR A C 1
ATOM 717 O O . TYR A 1 536 ? 167.451 138.722 162.668 1.00 15.80 536 TYR A O 1
ATOM 726 N N . ARG A 1 537 ? 166.838 139.419 164.726 1.00 15.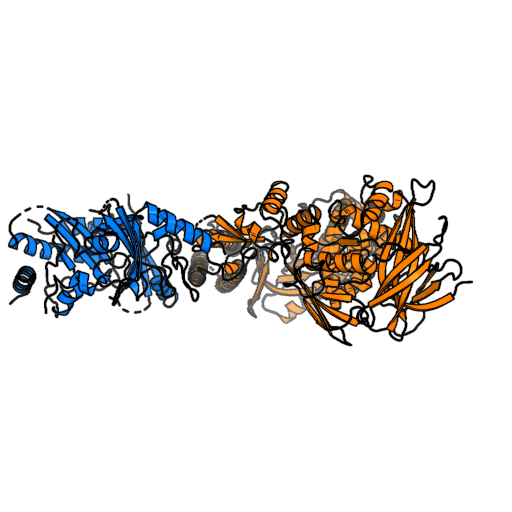77 537 ARG A N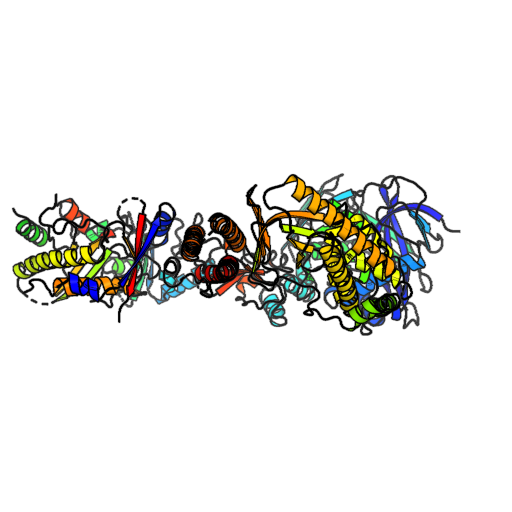 1
ATOM 727 C CA . ARG A 1 537 ? 168.182 139.688 165.217 1.00 15.77 537 ARG A CA 1
ATOM 728 C C . ARG A 1 537 ? 168.607 138.603 166.190 1.00 15.77 537 ARG A C 1
ATOM 729 O O . ARG A 1 537 ? 167.792 138.108 166.973 1.00 15.77 537 ARG A O 1
ATOM 737 N N . ILE A 1 538 ? 169.880 138.240 166.134 1.00 16.22 538 ILE A N 1
ATOM 738 C CA . ILE A 1 538 ? 170.440 137.154 166.922 1.00 16.22 538 ILE A CA 1
ATOM 739 C C . ILE A 1 538 ? 171.741 137.629 167.537 1.00 16.22 538 ILE A C 1
ATOM 740 O O . ILE A 1 538 ? 172.457 138.443 166.947 1.00 16.22 538 ILE A O 1
ATOM 745 N N . SER A 1 539 ? 172.040 137.129 168.722 1.00 16.84 539 SER A N 1
ATOM 746 C CA . SER A 1 539 ? 173.327 137.347 169.349 1.00 16.84 539 SER A CA 1
ATOM 747 C C . SER A 1 539 ? 174.149 136.074 169.232 1.00 16.84 539 SER A C 1
ATOM 748 O O . SER A 1 539 ? 173.601 134.978 169.127 1.00 16.84 539 SER A O 1
ATOM 751 N N . MET A 1 540 ? 175.466 136.225 169.237 1.00 17.22 540 MET A N 1
ATOM 752 C CA . MET A 1 540 ? 176.346 135.071 169.127 1.00 17.22 540 MET A CA 1
ATOM 753 C C . MET A 1 540 ? 177.240 134.917 170.353 1.00 17.22 540 MET A C 1
ATOM 754 O O . MET A 1 540 ? 177.529 133.802 170.790 1.00 17.22 540 MET A O 1
ATOM 759 N N . GLY A 1 544 ? 179.022 139.115 168.715 1.00 16.52 544 GLY A N 1
ATOM 760 C CA . GLY A 1 544 ? 178.602 138.928 167.338 1.00 16.52 544 GLY A CA 1
ATOM 761 C C . GLY A 1 544 ? 177.103 139.006 167.138 1.00 16.52 544 GLY A C 1
ATOM 762 O O . GLY A 1 544 ? 176.337 138.441 167.915 1.00 16.52 544 GLY A O 1
ATOM 763 N N . GLN A 1 545 ? 176.681 139.707 166.090 1.00 16.26 545 GLN A N 1
ATOM 764 C CA . GLN A 1 545 ? 175.273 139.871 165.762 1.00 16.26 545 GLN A CA 1
ATOM 765 C C . GLN A 1 545 ? 174.960 139.189 164.440 1.00 16.26 545 GLN A C 1
ATOM 766 O O . GLN A 1 545 ? 175.724 139.298 163.478 1.00 16.26 545 GLN A O 1
ATOM 772 N N . ALA A 1 546 ? 173.836 138.486 164.401 1.00 15.81 546 ALA A N 1
ATOM 773 C CA . ALA A 1 546 ? 173.367 137.782 163.221 1.00 15.81 546 ALA A CA 1
ATOM 774 C C . ALA A 1 546 ? 171.973 138.260 162.858 1.00 15.81 546 ALA A C 1
ATOM 775 O O . ALA A 1 546 ? 171.257 138.845 163.670 1.00 15.81 546 ALA A O 1
ATOM 777 N N . PHE A 1 547 ? 171.583 137.991 161.621 1.00 15.77 547 PHE A N 1
ATOM 778 C CA . PHE A 1 547 ? 170.276 138.372 161.123 1.00 15.77 547 PHE A CA 1
ATOM 779 C C . PHE A 1 547 ? 169.698 137.225 160.318 1.00 15.77 547 PHE A C 1
ATOM 780 O O . PHE A 1 547 ? 170.410 136.527 159.590 1.00 15.77 547 PHE A O 1
ATOM 788 N N . ALA A 1 548 ? 168.396 137.046 160.457 1.00 16.55 548 ALA A N 1
ATOM 789 C CA . ALA A 1 548 ? 167.654 136.042 159.718 1.00 16.55 548 ALA A CA 1
ATOM 790 C C . ALA A 1 548 ? 166.476 136.703 159.033 1.00 16.55 548 ALA A C 1
ATOM 791 O O . ALA A 1 548 ? 165.803 137.546 159.619 1.00 16.55 548 ALA A O 1
ATOM 793 N N . ALA A 1 549 ? 166.239 136.336 157.789 1.00 17.63 549 ALA A N 1
ATOM 794 C CA . ALA A 1 549 ? 165.019 136.709 157.090 1.00 17.63 549 ALA A CA 1
ATOM 795 C C . ALA A 1 549 ? 164.331 135.409 156.732 1.00 17.63 549 ALA A C 1
ATOM 796 O O . ALA A 1 549 ? 164.812 134.675 155.864 1.00 17.63 549 ALA A O 1
ATOM 798 N N . LEU A 1 550 ? 163.237 135.102 157.414 1.00 17.69 550 LEU A N 1
ATOM 799 C CA . LEU A 1 550 ? 162.694 133.755 157.385 1.00 17.69 550 LEU A CA 1
ATOM 800 C C . LEU A 1 550 ? 161.326 133.727 156.735 1.00 17.69 550 LEU A C 1
ATOM 801 O O . LEU A 1 550 ? 160.472 134.566 157.026 1.00 17.69 550 LEU A O 1
ATOM 806 N N . ALA A 1 551 ? 161.123 132.746 155.865 1.00 17.33 551 ALA A N 1
ATOM 807 C CA . ALA A 1 551 ? 159.819 132.478 155.280 1.00 17.33 551 ALA A CA 1
ATOM 808 C C . ALA A 1 551 ? 159.047 131.412 156.026 1.00 17.33 551 ALA A C 1
ATOM 809 O O . ALA A 1 551 ? 157.821 131.501 156.119 1.00 17.33 551 ALA A O 1
ATOM 811 N N . TRP A 1 552 ? 159.736 130.407 156.551 1.00 18.47 552 TRP A N 1
ATOM 812 C CA . TRP A 1 552 ? 159.130 129.398 157.396 1.00 18.47 552 TRP A CA 1
ATOM 813 C C . TRP A 1 552 ? 160.067 129.122 158.555 1.00 18.47 552 TRP A C 1
ATOM 814 O O . TRP A 1 552 ? 161.233 129.521 158.548 1.00 18.47 552 TRP A O 1
ATOM 825 N N . ASP A 1 553 ? 159.547 128.429 159.559 1.00 19.57 553 ASP A N 1
ATOM 826 C CA . ASP A 1 553 ? 160.381 127.943 160.643 1.00 19.57 553 ASP A CA 1
ATOM 827 C C . ASP A 1 553 ? 159.674 126.777 161.309 1.00 19.57 553 ASP A C 1
ATOM 828 O O . ASP A 1 553 ? 158.458 126.606 161.187 1.00 19.57 553 ASP A O 1
ATOM 833 N N . ASP A 1 554 ? 160.463 125.964 161.998 1.00 20.74 554 ASP A N 1
ATOM 834 C CA . ASP A 1 554 ? 159.944 124.909 162.860 1.00 20.74 554 ASP A CA 1
ATOM 835 C C . ASP A 1 554 ? 159.632 125.557 164.199 1.00 20.74 554 ASP A C 1
ATOM 836 O O . ASP A 1 554 ? 160.465 125.601 165.103 1.00 20.74 554 ASP A O 1
ATOM 841 N N . TRP A 1 555 ? 158.426 126.105 164.318 1.00 19.00 555 TRP A N 1
ATOM 842 C CA . TRP A 1 555 ? 157.996 126.662 165.589 1.00 19.00 555 TRP A CA 1
ATOM 843 C C . TRP A 1 555 ? 157.602 125.585 166.578 1.00 19.00 555 TRP A C 1
ATOM 844 O O . TRP A 1 555 ? 157.574 125.845 167.789 1.00 19.00 555 TRP A O 1
ATOM 855 N N . ALA A 1 556 ? 157.332 124.376 166.090 1.00 18.90 556 ALA A N 1
ATOM 856 C CA . ALA A 1 556 ? 157.069 123.259 166.983 1.00 18.90 556 ALA A CA 1
ATOM 857 C C . ALA A 1 556 ? 158.265 122.987 167.880 1.00 18.90 556 ALA A C 1
ATOM 858 O O . ALA A 1 556 ? 158.111 122.799 169.089 1.00 18.90 556 ALA A O 1
ATOM 860 N N . ARG A 1 557 ? 159.471 122.967 167.316 1.00 18.66 557 ARG A N 1
ATOM 861 C CA . ARG A 1 557 ? 160.628 122.671 168.150 1.00 18.66 557 ARG A CA 1
ATOM 862 C C . ARG A 1 557 ? 160.943 123.820 169.089 1.00 18.66 557 ARG A C 1
ATOM 863 O O . ARG A 1 557 ? 161.517 123.604 170.162 1.00 18.66 557 ARG A O 1
ATOM 871 N N . ILE A 1 558 ? 160.586 125.040 168.704 1.00 18.23 558 ILE A N 1
ATOM 872 C CA . ILE A 1 558 ? 160.813 126.186 169.570 1.00 18.23 558 ILE A CA 1
ATOM 873 C C . ILE A 1 558 ? 159.904 126.117 170.785 1.00 18.23 558 ILE A C 1
ATOM 874 O O . ILE A 1 558 ? 160.347 126.304 171.922 1.00 18.23 558 ILE A O 1
ATOM 879 N N . THR A 1 559 ? 158.622 125.834 170.568 1.00 18.57 559 THR A N 1
ATOM 880 C CA . THR A 1 559 ? 157.672 125.858 171.670 1.00 18.57 559 THR A CA 1
ATOM 881 C C . THR A 1 559 ? 157.418 124.495 172.306 1.00 18.57 559 THR A C 1
ATOM 882 O O . THR A 1 559 ? 156.570 124.406 173.199 1.00 18.57 559 THR A O 1
ATOM 886 N N . ARG A 1 560 ? 158.111 123.438 171.883 1.00 19.23 560 ARG A N 1
ATOM 887 C CA . ARG A 1 560 ? 157.768 122.098 172.344 1.00 19.23 560 ARG A CA 1
ATOM 888 C C . ARG A 1 560 ? 158.145 121.839 173.793 1.00 19.23 560 ARG A C 1
ATOM 889 O O . ARG A 1 560 ? 157.426 121.113 174.484 1.00 19.23 560 ARG A O 1
ATOM 897 N N . ASP A 1 561 ? 159.243 122.411 174.272 1.00 20.67 561 ASP A N 1
ATOM 898 C CA . ASP A 1 561 ? 159.660 122.198 175.649 1.00 20.67 561 ASP A CA 1
ATOM 899 C C . ASP A 1 561 ? 158.757 122.890 176.657 1.00 20.67 561 ASP A C 1
ATOM 900 O O . ASP A 1 561 ? 158.897 122.642 177.857 1.00 20.67 561 ASP A O 1
ATOM 905 N N . ALA A 1 562 ? 157.845 123.744 176.209 1.00 19.81 562 ALA A N 1
ATOM 906 C CA . ALA A 1 562 ? 157.013 124.554 177.090 1.00 19.81 562 ALA A CA 1
ATOM 907 C C . ALA A 1 562 ? 155.565 124.542 176.625 1.00 19.81 562 ALA A C 1
ATOM 908 O O . ALA A 1 562 ? 154.913 125.580 176.515 1.00 19.81 562 ALA A O 1
ATOM 910 N N . ARG A 1 563 ? 155.037 123.362 176.337 1.00 21.05 563 ARG A N 1
ATOM 911 C CA . ARG A 1 563 ? 153.636 123.223 175.974 1.00 21.05 563 ARG A CA 1
ATOM 912 C C . ARG A 1 563 ? 153.010 122.096 176.782 1.00 21.05 563 ARG A C 1
ATOM 913 O O . ARG A 1 563 ? 153.621 121.042 176.975 1.00 21.05 563 ARG A O 1
ATOM 921 N N . LEU A 1 564 ? 151.789 122.327 177.249 1.00 20.61 564 LEU A N 1
ATOM 922 C CA . LEU A 1 564 ? 151.056 121.372 178.063 1.00 20.61 564 LEU A CA 1
ATOM 923 C C . LEU A 1 564 ? 149.965 120.707 177.237 1.00 20.61 564 LEU A C 1
ATOM 924 O O . LEU A 1 564 ? 149.440 121.288 176.287 1.00 20.61 564 LEU A O 1
ATOM 929 N N . ALA A 1 565 ? 149.626 119.480 177.610 1.00 18.29 565 ALA A N 1
ATOM 930 C CA . ALA A 1 565 ? 148.636 118.703 176.872 1.00 18.29 565 ALA A CA 1
ATOM 931 C C . ALA A 1 565 ? 147.217 119.181 177.147 1.00 18.29 565 ALA A C 1
ATOM 932 O O . ALA A 1 565 ? 146.282 118.827 176.430 1.00 18.29 565 ALA A O 1
ATOM 934 N N . PRO A 1 577 ? 139.873 124.027 189.486 1.00 24.56 577 PRO A N 1
ATOM 935 C CA . PRO A 1 577 ? 139.354 124.940 190.506 1.00 24.56 577 PRO A CA 1
ATOM 936 C C . PRO A 1 577 ? 138.769 126.199 189.888 1.00 24.56 577 PRO A C 1
ATOM 937 O O . PRO A 1 577 ? 137.988 126.117 188.941 1.00 24.56 577 PRO A O 1
ATOM 941 N N . ASP A 1 578 ? 139.155 127.354 190.417 1.00 25.32 578 ASP A N 1
ATOM 942 C CA . ASP A 1 578 ? 138.765 128.626 189.836 1.00 25.32 578 ASP A CA 1
ATOM 943 C C . ASP A 1 578 ? 139.763 128.994 188.741 1.00 25.32 578 ASP A C 1
ATOM 944 O O . ASP A 1 578 ? 140.564 128.169 188.294 1.00 25.32 578 ASP A O 1
ATOM 949 N N . HIS A 1 579 ? 139.726 130.249 188.294 1.00 25.17 579 HIS A N 1
ATOM 950 C CA . HIS A 1 579 ? 140.659 130.682 187.261 1.00 25.17 579 HIS A CA 1
ATOM 951 C C . HIS A 1 579 ? 142.060 130.889 187.821 1.00 25.17 579 HIS A C 1
ATOM 952 O O . HIS A 1 579 ? 143.048 130.480 187.199 1.00 25.17 579 HIS A O 1
ATOM 959 N N . GLY A 1 580 ? 142.168 131.514 188.993 1.00 25.74 580 GLY A N 1
ATOM 960 C CA . GLY A 1 580 ? 143.481 131.818 189.541 1.00 25.74 580 GLY A CA 1
ATOM 961 C C . GLY A 1 580 ? 144.278 130.576 189.892 1.00 25.74 580 GLY A C 1
ATOM 962 O O . GLY A 1 580 ? 145.470 130.481 189.585 1.00 25.74 580 GLY A O 1
ATOM 963 N N . ALA A 1 581 ? 143.633 129.605 190.540 1.00 25.37 581 ALA A N 1
ATOM 964 C CA . ALA A 1 581 ? 144.324 128.368 190.875 1.00 25.37 581 ALA A CA 1
ATOM 965 C C . ALA A 1 581 ? 144.726 127.609 189.621 1.00 25.37 581 ALA A C 1
ATOM 966 O O . ALA A 1 581 ? 145.824 127.048 189.558 1.00 25.37 581 ALA A O 1
ATOM 968 N N . LEU A 1 582 ? 143.854 127.579 188.611 1.00 24.74 582 LEU A N 1
ATOM 969 C CA . LEU A 1 582 ? 144.207 126.902 187.370 1.00 24.74 582 LEU A CA 1
ATOM 970 C C . LEU A 1 582 ? 145.410 127.561 186.716 1.00 24.74 582 LEU A C 1
ATOM 971 O O . LEU A 1 582 ? 146.301 126.875 186.207 1.00 24.74 582 LEU A O 1
ATOM 976 N N . GLY A 1 583 ? 145.461 128.892 186.730 1.00 24.74 583 GLY A N 1
ATOM 977 C CA . GLY A 1 583 ? 146.609 129.575 186.161 1.00 24.74 583 GLY A CA 1
ATOM 978 C C . GLY A 1 583 ? 147.889 129.282 186.914 1.00 24.74 583 GLY A C 1
ATOM 979 O O . GLY A 1 583 ? 148.930 129.000 186.311 1.00 24.74 583 GLY A O 1
ATOM 980 N N . ARG A 1 584 ? 147.829 129.346 188.244 1.00 24.44 584 ARG A N 1
ATOM 981 C CA . ARG A 1 584 ? 149.007 129.052 189.047 1.00 24.44 584 ARG A CA 1
ATOM 982 C C . ARG A 1 584 ? 149.484 127.625 188.808 1.00 24.44 584 ARG A C 1
ATOM 983 O O . ARG A 1 584 ? 150.691 127.385 188.685 1.00 24.44 584 ARG A O 1
ATOM 991 N N . ARG A 1 585 ? 148.550 126.679 188.678 1.00 25.83 585 ARG A N 1
ATOM 992 C CA . ARG A 1 585 ? 148.923 125.285 188.470 1.00 25.83 585 ARG A CA 1
ATOM 993 C C . ARG A 1 585 ? 149.526 125.060 187.093 1.00 25.83 585 ARG A C 1
ATOM 994 O O . ARG A 1 585 ? 150.529 124.350 186.961 1.00 25.83 585 ARG A O 1
ATOM 1002 N N . LEU A 1 586 ? 148.928 125.642 186.051 1.00 23.50 586 LEU A N 1
ATOM 1003 C CA . LEU A 1 586 ? 149.481 125.476 184.711 1.00 23.50 586 LEU A CA 1
ATOM 1004 C C . LEU A 1 586 ? 150.853 126.122 184.593 1.00 23.50 586 LEU A C 1
ATOM 1005 O O . LEU A 1 586 ? 151.747 125.573 183.942 1.00 23.50 586 LEU A O 1
ATOM 1010 N N . THR A 1 587 ? 151.042 127.287 185.209 1.00 23.26 587 THR A N 1
ATOM 1011 C CA . THR A 1 587 ? 152.357 127.915 185.184 1.00 23.26 587 THR A CA 1
ATOM 1012 C C . THR A 1 587 ? 153.384 127.079 185.937 1.00 23.26 587 THR A C 1
ATOM 1013 O O . THR A 1 587 ? 154.523 126.924 185.479 1.00 23.26 587 THR A O 1
ATOM 1017 N N . ASP A 1 588 ? 153.002 126.522 187.092 1.00 25.42 588 ASP A N 1
ATOM 1018 C CA . ASP A 1 588 ? 153.917 125.644 187.818 1.00 25.42 588 ASP A CA 1
ATOM 1019 C C . ASP A 1 588 ? 154.265 124.412 186.995 1.00 25.42 588 ASP A C 1
ATOM 1020 O O . ASP A 1 588 ? 155.406 123.941 187.022 1.00 25.42 588 ASP A O 1
ATOM 1025 N N . ARG A 1 589 ? 153.295 123.882 186.248 1.00 23.72 589 ARG A N 1
ATOM 1026 C CA . ARG A 1 589 ? 153.530 122.683 185.456 1.00 23.72 589 ARG A CA 1
ATOM 1027 C C . ARG A 1 589 ? 154.473 122.937 184.282 1.00 23.72 589 ARG A C 1
ATOM 1028 O O . ARG A 1 589 ? 154.987 121.981 183.693 1.00 23.72 589 ARG A O 1
ATOM 1036 N N . ILE A 1 590 ? 154.734 124.193 183.940 1.00 21.90 590 ILE A N 1
ATOM 1037 C CA . ILE A 1 590 ? 155.778 124.511 182.969 1.00 21.90 590 ILE A CA 1
ATOM 1038 C C . ILE A 1 590 ? 157.002 125.072 183.674 1.00 21.90 590 ILE A C 1
ATOM 1039 O O . ILE A 1 590 ? 158.053 124.434 183.708 1.00 21.90 590 ILE A O 1
ATOM 1044 N N . LEU A 1 602 ? 178.491 129.260 168.295 1.00 20.43 602 LEU A N 1
ATOM 1045 C CA . LEU A 1 602 ? 177.668 128.334 167.528 1.00 20.43 602 LEU A CA 1
ATOM 1046 C C . LEU A 1 602 ? 177.163 129.033 166.263 1.00 20.43 602 LEU A C 1
ATOM 1047 O O . LEU A 1 602 ? 177.140 130.260 166.201 1.00 20.43 602 LEU A O 1
ATOM 1052 N N . ASP A 1 603 ? 176.776 128.252 165.257 1.00 21.09 603 ASP A N 1
ATOM 1053 C CA . ASP A 1 603 ? 176.476 128.796 163.942 1.00 21.09 603 ASP A CA 1
ATOM 1054 C C . ASP A 1 603 ? 175.243 129.699 163.990 1.00 21.09 603 ASP A C 1
ATOM 1055 O O . ASP A 1 603 ? 174.580 129.855 165.019 1.00 21.09 603 ASP A O 1
ATOM 1060 N N . ALA A 1 604 ? 174.941 130.301 162.841 1.00 19.00 604 ALA A N 1
ATOM 1061 C CA . ALA A 1 604 ? 173.818 131.223 162.752 1.00 19.00 604 ALA A CA 1
ATOM 1062 C C . ALA A 1 604 ? 172.492 130.516 162.990 1.00 19.00 604 ALA A C 1
ATOM 1063 O O . ALA A 1 604 ? 171.613 131.049 163.672 1.00 19.00 604 ALA A O 1
ATOM 1065 N N . GLY A 1 605 ? 172.318 129.322 162.423 1.00 20.00 605 GLY A N 1
ATOM 1066 C CA . GLY A 1 605 ? 171.048 128.625 162.574 1.00 20.00 605 GLY A CA 1
ATOM 1067 C C . GLY A 1 605 ? 170.792 128.156 163.996 1.00 20.00 605 GLY A C 1
ATOM 1068 O O . GLY A 1 605 ? 169.696 128.335 164.544 1.00 20.00 605 GLY A O 1
ATOM 1069 N N . GLY A 1 606 ? 171.798 127.549 164.620 1.00 19.26 606 GLY A N 1
ATOM 1070 C CA . GLY A 1 606 ? 171.612 127.090 165.984 1.00 19.26 606 GLY A CA 1
ATOM 1071 C C . GLY A 1 606 ? 171.371 128.242 166.940 1.00 19.26 606 GLY A C 1
ATOM 1072 O O . GLY A 1 606 ? 170.433 128.220 167.747 1.00 19.26 606 GLY A O 1
ATOM 1073 N N . GLN A 1 607 ? 172.191 129.281 166.839 1.00 18.56 607 GLN A N 1
ATOM 1074 C CA . GLN A 1 607 ? 172.044 130.381 167.771 1.00 18.56 607 GLN A CA 1
ATOM 1075 C C . GLN A 1 607 ? 170.822 131.218 167.446 1.00 18.56 607 GLN A C 1
ATOM 1076 O O . GLN A 1 607 ? 170.338 131.954 168.311 1.00 18.56 607 GLN A O 1
ATOM 1082 N N . MET A 1 608 ? 170.314 131.113 166.215 1.00 18.97 608 MET A N 1
ATOM 1083 C CA . MET A 1 608 ? 168.931 131.460 165.935 1.00 18.97 608 MET A CA 1
ATOM 1084 C C . MET A 1 608 ? 167.968 130.709 166.818 1.00 18.97 608 MET A C 1
ATOM 1085 O O . MET A 1 608 ? 167.093 131.322 167.438 1.00 18.97 608 MET A O 1
ATOM 1090 N N . TYR A 1 609 ? 168.100 129.395 166.870 1.00 17.62 609 TYR A N 1
ATOM 1091 C CA . TYR A 1 609 ? 167.126 128.593 167.584 1.00 17.62 609 TYR A CA 1
ATOM 1092 C C . TYR A 1 609 ? 167.297 128.702 169.091 1.00 17.62 609 TYR A C 1
ATOM 1093 O O . TYR A 1 609 ? 166.468 128.175 169.835 1.00 17.62 609 TYR A O 1
ATOM 1102 N N . VAL A 1 610 ? 168.346 129.377 169.549 1.00 17.07 610 VAL A N 1
ATOM 1103 C CA . VAL A 1 610 ? 168.525 129.695 170.965 1.00 17.07 610 VAL A CA 1
ATOM 1104 C C . VAL A 1 610 ? 167.861 131.015 171.340 1.00 17.07 610 VAL A C 1
ATOM 1105 O O . VAL A 1 610 ? 167.047 131.060 172.260 1.00 17.07 610 VAL A O 1
ATOM 1109 N N . ASN A 1 611 ? 168.203 132.113 170.666 1.00 17.03 611 ASN A N 1
ATOM 1110 C CA . ASN A 1 611 ? 167.471 133.358 170.860 1.00 17.03 611 ASN A CA 1
ATOM 1111 C C . ASN A 1 611 ? 167.154 134.031 169.529 1.00 17.03 611 ASN A C 1
ATOM 1112 O O . ASN A 1 611 ? 167.831 133.827 168.520 1.00 17.03 611 ASN A O 1
ATOM 1117 N N . ARG A 1 612 ? 166.095 134.838 169.551 1.00 16.24 612 ARG A N 1
ATOM 1118 C CA . ARG A 1 612 ? 165.647 135.599 168.399 1.00 16.24 612 ARG A CA 1
ATOM 1119 C C . ARG A 1 612 ? 165.041 136.900 168.886 1.00 16.24 612 ARG A C 1
ATOM 1120 O O . ARG A 1 612 ? 164.416 136.941 169.948 1.00 16.24 612 ARG A O 1
ATOM 1128 N N . ASN A 1 613 ? 165.229 137.959 168.109 1.00 16.03 613 ASN A N 1
ATOM 1129 C CA . ASN A 1 613 ? 164.635 139.253 168.400 1.00 16.03 613 ASN A CA 1
ATOM 1130 C C . ASN A 1 613 ? 163.898 139.729 167.160 1.00 16.03 613 ASN A C 1
ATOM 1131 O O . ASN A 1 613 ? 164.511 139.907 166.104 1.00 16.03 613 ASN A O 1
ATOM 1136 N N . GLU A 1 614 ? 162.595 139.940 167.285 1.00 15.97 614 GLU A N 1
ATOM 1137 C CA . GLU A 1 614 ? 161.822 140.432 166.156 1.00 15.97 614 GLU A CA 1
ATOM 1138 C C . GLU A 1 614 ? 162.191 141.883 165.889 1.00 15.97 614 GLU A C 1
ATOM 1139 O O . GLU A 1 614 ? 162.264 142.693 166.818 1.00 15.97 614 GLU A O 1
ATOM 1145 N N . ILE A 1 615 ? 162.442 142.207 164.625 1.00 15.39 615 ILE A N 1
ATOM 1146 C CA . ILE A 1 615 ? 162.777 143.559 164.203 1.00 15.39 615 ILE A CA 1
ATOM 1147 C C . ILE A 1 615 ? 161.508 144.252 163.745 1.00 15.39 615 ILE A C 1
ATOM 1148 O O . ILE A 1 615 ? 160.775 143.729 162.898 1.00 15.39 615 ILE A O 1
ATOM 1153 N N . PHE A 1 616 ? 161.254 145.427 164.298 1.00 15.30 616 PHE A N 1
ATOM 1154 C CA . PHE A 1 616 ? 160.070 146.188 163.946 1.00 15.30 616 PHE A CA 1
ATOM 1155 C C . PHE A 1 616 ? 160.193 146.744 162.536 1.00 15.30 616 PHE A C 1
ATOM 1156 O O . PHE A 1 616 ? 161.175 147.411 162.200 1.00 15.30 616 PHE A O 1
ATOM 1164 N N . ASN A 1 617 ? 159.191 146.474 161.716 1.00 15.44 617 ASN A N 1
ATOM 1165 C CA . ASN A 1 617 ? 159.145 146.936 160.336 1.00 15.44 617 ASN A CA 1
ATOM 1166 C C . ASN A 1 617 ? 158.153 148.089 160.274 1.00 15.44 617 ASN A C 1
ATOM 1167 O O . ASN A 1 617 ? 156.941 147.883 160.375 1.00 15.44 617 ASN A O 1
ATOM 1172 N N . GLY A 1 618 ? 158.670 149.299 160.093 1.00 14.71 618 GLY A N 1
ATOM 1173 C CA . GLY A 1 618 ? 157.848 150.488 160.057 1.00 14.71 618 GLY A CA 1
ATOM 1174 C C . GLY A 1 618 ? 156.958 150.549 158.839 1.00 14.71 618 GLY A C 1
ATOM 1175 O O . GLY A 1 618 ? 156.076 151.404 158.747 1.00 14.71 618 GLY A O 1
ATOM 1176 N N . ALA A 1 619 ? 157.185 149.648 157.892 1.00 13.82 619 ALA A N 1
ATOM 1177 C CA . ALA A 1 619 ? 156.381 149.560 156.688 1.00 13.82 619 ALA A CA 1
ATOM 1178 C C . ALA A 1 619 ? 155.244 148.563 156.802 1.00 13.82 619 ALA A C 1
ATOM 1179 O O . ALA A 1 619 ? 154.471 148.424 155.853 1.00 13.82 619 ALA A O 1
ATOM 1181 N N . LEU A 1 620 ? 155.117 147.864 157.923 1.00 14.11 620 LEU A N 1
ATOM 1182 C CA . LEU A 1 620 ? 154.023 146.929 158.124 1.00 14.11 620 LEU A CA 1
ATOM 1183 C C . LEU A 1 620 ? 153.090 147.408 159.223 1.00 14.11 620 LEU A C 1
ATOM 1184 O O . LEU A 1 620 ? 153.465 148.191 160.095 1.00 14.11 620 LEU A O 1
ATOM 1189 N N . ALA A 1 621 ? 151.856 146.930 159.163 1.00 14.63 621 ALA A N 1
ATOM 1190 C CA . ALA A 1 621 ? 150.876 147.256 160.181 1.00 14.63 621 ALA A CA 1
ATOM 1191 C C . ALA A 1 621 ? 151.105 146.407 161.427 1.00 14.63 621 ALA A C 1
ATOM 1192 O O . ALA A 1 621 ? 151.796 145.386 161.403 1.00 14.63 621 ALA A O 1
ATOM 1194 N N . ILE A 1 622 ? 150.515 146.846 162.531 1.00 14.65 622 ILE A N 1
ATOM 1195 C CA . ILE A 1 622 ? 150.646 146.190 163.822 1.00 14.65 622 ILE A CA 1
ATOM 1196 C C . ILE A 1 622 ? 149.328 145.510 164.130 1.00 14.65 622 ILE A C 1
ATOM 1197 O O . ILE A 1 622 ? 148.267 146.135 164.032 1.00 14.65 622 ILE A O 1
ATOM 1202 N N . THR A 1 623 ? 149.387 144.231 164.489 1.00 14.32 623 THR A N 1
ATOM 1203 C CA . THR A 1 623 ? 148.193 143.495 164.865 1.00 14.32 623 THR A CA 1
ATOM 1204 C C . THR A 1 623 ? 148.195 143.041 166.318 1.00 14.32 623 THR A C 1
ATOM 1205 O O . THR A 1 623 ? 147.126 142.759 166.863 1.00 14.32 623 THR A O 1
ATOM 1209 N N . ASN A 1 624 ? 149.346 143.011 166.969 1.00 15.61 624 ASN A N 1
ATOM 1210 C CA . ASN A 1 624 ? 149.437 142.657 168.374 1.00 15.61 624 ASN A CA 1
ATOM 1211 C C . ASN A 1 624 ? 150.028 143.808 169.173 1.00 15.61 624 ASN A C 1
ATOM 1212 O O . ASN A 1 624 ? 151.079 144.347 168.820 1.00 15.61 624 ASN A O 1
ATOM 1217 N N . ILE A 1 625 ? 149.337 144.183 170.246 1.00 17.17 625 ILE A N 1
ATOM 1218 C CA . ILE A 1 625 ? 149.896 145.051 171.274 1.00 17.17 625 ILE A CA 1
ATOM 1219 C C . ILE A 1 625 ? 150.876 144.196 172.064 1.00 17.17 625 ILE A C 1
ATOM 1220 O O . ILE A 1 625 ? 150.481 143.213 172.690 1.00 17.17 625 ILE A O 1
ATOM 1225 N N . ILE A 1 626 ? 152.148 144.565 172.044 1.00 16.50 626 ILE A N 1
ATOM 1226 C CA . ILE A 1 626 ? 153.205 143.760 172.632 1.00 16.50 626 ILE A CA 1
ATOM 1227 C C . ILE A 1 626 ? 154.008 144.665 173.558 1.00 16.50 626 ILE A C 1
ATOM 1228 O O . ILE A 1 626 ? 154.811 145.479 173.095 1.00 16.50 626 ILE A O 1
ATOM 1233 N N . LEU A 1 627 ? 153.817 144.503 174.864 1.00 18.85 627 LEU A N 1
ATOM 1234 C CA . LEU A 1 627 ? 154.469 145.320 175.876 1.00 18.85 627 LEU A CA 1
ATOM 1235 C C . LEU A 1 627 ? 155.629 144.564 176.493 1.00 18.85 627 LEU A C 1
ATOM 1236 O O . LEU A 1 627 ? 155.486 143.394 176.864 1.00 18.85 627 LEU A O 1
ATOM 1241 N N . ASP A 1 628 ? 156.762 145.244 176.625 1.00 21.19 628 ASP A N 1
ATOM 1242 C CA . ASP A 1 628 ? 157.900 144.759 177.393 1.00 21.19 628 ASP A CA 1
ATOM 1243 C C . ASP A 1 628 ? 157.885 145.467 178.745 1.00 21.19 628 ASP A C 1
ATOM 1244 O O . ASP A 1 628 ? 158.028 146.692 178.811 1.00 21.19 628 ASP A O 1
ATOM 1249 N N . LEU A 1 629 ? 157.708 144.699 179.819 1.00 22.34 629 LEU A N 1
ATOM 1250 C CA . LEU A 1 629 ? 157.663 145.223 181.176 1.00 22.34 629 LEU A CA 1
ATOM 1251 C C . LEU A 1 629 ? 158.925 144.830 181.929 1.00 22.34 629 LEU A C 1
ATOM 1252 O O . LEU A 1 629 ? 159.334 143.665 181.907 1.00 22.34 629 LEU A O 1
ATOM 1257 N N . ASP A 1 630 ? 159.521 145.799 182.619 1.00 24.74 630 ASP A N 1
ATOM 1258 C CA . ASP A 1 630 ? 160.700 145.567 183.448 1.00 24.74 630 ASP A CA 1
ATOM 1259 C C . ASP A 1 630 ? 160.370 145.984 184.875 1.00 24.74 630 ASP A C 1
ATOM 1260 O O . ASP A 1 630 ? 160.537 147.153 185.236 1.00 24.74 630 ASP A O 1
ATOM 1265 N N . ILE A 1 631 ? 159.904 145.035 185.681 1.00 22.86 631 ILE A N 1
ATOM 1266 C CA . ILE A 1 631 ? 159.537 145.315 187.059 1.00 22.86 631 ILE A CA 1
ATOM 1267 C C . ILE A 1 631 ? 160.757 145.180 187.960 1.00 22.86 631 ILE A C 1
ATOM 1268 O O . ILE A 1 631 ? 161.518 144.215 187.853 1.00 22.86 631 ILE A O 1
ATOM 1273 N N . VAL A 1 637 ? 160.187 138.922 195.865 1.00 24.11 637 VAL A N 1
ATOM 1274 C CA . VAL A 1 637 ? 158.784 138.993 195.477 1.00 24.11 637 VAL A CA 1
ATOM 1275 C C . VAL A 1 637 ? 158.162 137.612 195.382 1.00 24.11 637 VAL A C 1
ATOM 1276 O O . VAL A 1 637 ? 158.711 136.725 194.736 1.00 24.11 637 VAL A O 1
ATOM 1280 N N . PRO A 1 638 ? 157.017 137.426 196.026 1.00 25.59 638 PRO A N 1
ATOM 1281 C CA . PRO A 1 638 ? 156.298 136.154 195.889 1.00 25.59 638 PRO A CA 1
ATOM 1282 C C . PRO A 1 638 ? 155.627 136.018 194.537 1.00 25.59 638 PRO A C 1
ATOM 1283 O O . PRO A 1 638 ? 155.434 137.005 193.823 1.00 25.59 638 PRO A O 1
ATOM 1287 N N . PHE A 1 639 ? 155.275 134.791 194.176 1.00 24.41 639 PHE A N 1
ATOM 1288 C CA . PHE A 1 639 ? 154.557 134.504 192.944 1.00 24.41 639 PHE A CA 1
ATOM 1289 C C . PHE A 1 639 ? 153.067 134.797 193.046 1.00 24.41 639 PHE A C 1
ATOM 1290 O O . PHE A 1 639 ? 152.443 135.143 192.037 1.00 24.41 639 PHE A O 1
ATOM 1298 N N . ARG A 1 640 ? 152.490 134.668 194.242 1.00 26.16 640 ARG A N 1
ATOM 1299 C CA . ARG A 1 640 ? 151.110 135.075 194.480 1.00 26.16 640 ARG A CA 1
ATOM 1300 C C . ARG A 1 640 ? 150.894 136.536 194.113 1.00 26.16 640 ARG A C 1
ATOM 1301 O O . ARG A 1 640 ? 149.963 136.881 193.372 1.00 26.16 640 ARG A O 1
ATOM 1309 N N . ARG A 1 641 ? 151.746 137.411 194.653 1.00 26.41 641 ARG A N 1
ATOM 1310 C CA . ARG A 1 641 ? 151.675 138.830 194.330 1.00 26.41 641 ARG A CA 1
ATOM 1311 C C . ARG A 1 641 ? 151.803 139.060 192.833 1.00 26.41 641 ARG A C 1
ATOM 1312 O O . ARG A 1 641 ? 151.064 139.863 192.255 1.00 26.41 641 ARG A O 1
ATOM 1320 N N . LEU A 1 642 ? 152.750 138.374 192.190 1.00 23.59 642 LEU A N 1
ATOM 1321 C CA . LEU A 1 642 ? 152.957 138.574 190.762 1.00 23.59 642 LEU A CA 1
ATOM 1322 C C . LEU A 1 642 ? 151.709 138.213 189.978 1.00 23.59 642 LEU A C 1
ATOM 1323 O O . LEU A 1 642 ? 151.265 138.974 189.113 1.00 23.59 642 LEU A O 1
ATOM 1328 N N . HIS A 1 643 ? 151.111 137.069 190.284 1.00 22.20 643 HIS A N 1
ATOM 1329 C CA . HIS A 1 643 ? 149.964 136.624 189.510 1.00 22.20 643 HIS A CA 1
ATOM 1330 C C . HIS A 1 643 ? 148.750 137.527 189.743 1.00 22.20 643 HIS A C 1
ATOM 1331 O O . HIS A 1 643 ? 148.036 137.884 188.791 1.00 22.20 643 HIS A O 1
ATOM 1338 N N . GLU A 1 644 ? 148.510 137.927 190.997 1.00 23.29 644 GLU A N 1
ATOM 1339 C CA . GLU A 1 644 ? 147.398 138.833 191.273 1.00 23.29 644 GLU A CA 1
ATOM 1340 C C . GLU A 1 644 ? 147.609 140.188 190.603 1.00 23.29 644 GLU A C 1
ATOM 1341 O O . GLU A 1 644 ? 146.668 140.774 190.038 1.00 23.29 644 GLU A O 1
ATOM 1347 N N . ALA A 1 645 ? 148.840 140.697 190.647 1.00 21.11 645 ALA A N 1
ATOM 1348 C CA . ALA A 1 645 ? 149.154 141.939 189.963 1.00 21.11 645 ALA A CA 1
ATOM 1349 C C . ALA A 1 645 ? 148.939 141.814 188.463 1.00 21.11 645 ALA A C 1
ATOM 1350 O O . ALA A 1 645 ? 148.515 142.773 187.816 1.00 21.11 645 ALA A O 1
ATOM 1352 N N . LEU A 1 646 ? 149.241 140.648 187.884 1.00 19.43 646 LEU A N 1
ATOM 1353 C CA . LEU A 1 646 ? 149.005 140.471 186.454 1.00 19.43 646 LEU A CA 1
ATOM 1354 C C . LEU A 1 646 ? 147.519 140.485 186.135 1.00 19.43 646 LEU A C 1
ATOM 1355 O O . LEU A 1 646 ? 147.112 141.015 185.098 1.00 19.43 646 LEU A O 1
ATOM 1360 N N . GLY A 1 647 ? 146.692 139.909 187.003 1.00 19.71 647 GLY A N 1
ATOM 1361 C CA . GLY A 1 647 ? 145.253 140.002 186.784 1.00 19.71 647 GLY A CA 1
ATOM 1362 C C . GLY A 1 647 ? 144.733 141.430 186.831 1.00 19.71 647 GLY A C 1
ATOM 1363 O O . GLY A 1 647 ? 143.907 141.838 185.997 1.00 19.71 647 GLY A O 1
ATOM 1364 N N . HIS A 1 648 ? 145.215 142.215 187.792 1.00 21.00 648 HIS A N 1
ATOM 1365 C CA . HIS A 1 648 ? 144.816 143.618 187.855 1.00 21.00 648 HIS A CA 1
ATOM 1366 C C . HIS A 1 648 ? 145.353 144.402 186.661 1.00 21.00 648 HIS A C 1
ATOM 1367 O O . HIS A 1 648 ? 144.666 145.285 186.124 1.00 21.00 648 HIS A O 1
ATOM 1374 N N . PHE A 1 649 ? 146.583 144.098 186.246 1.00 18.82 649 PHE A N 1
ATOM 1375 C CA . PHE A 1 649 ? 147.139 144.639 185.014 1.00 18.82 649 PHE A CA 1
ATOM 1376 C C . PHE A 1 649 ? 146.234 144.349 183.838 1.00 18.82 649 PHE A C 1
ATOM 1377 O O . PHE A 1 649 ? 146.022 145.207 182.978 1.00 18.82 649 PHE A O 1
ATOM 1385 N N . ARG A 1 650 ? 145.719 143.127 183.769 1.00 18.38 650 ARG A N 1
ATOM 1386 C CA . ARG A 1 650 ? 144.818 142.760 182.691 1.00 18.38 650 ARG A CA 1
ATOM 1387 C C . ARG A 1 650 ? 143.591 143.656 182.685 1.00 18.38 650 ARG A C 1
ATOM 1388 O O . ARG A 1 650 ? 143.210 144.203 181.642 1.00 18.38 650 ARG A O 1
ATOM 1396 N N . ARG A 1 651 ? 142.960 143.830 183.847 1.00 19.98 651 ARG A N 1
ATOM 1397 C CA . ARG A 1 651 ? 141.773 144.682 183.874 1.00 19.98 651 ARG A CA 1
ATOM 1398 C C . ARG A 1 651 ? 142.093 146.105 183.431 1.00 19.98 651 ARG A C 1
ATOM 1399 O O . ARG A 1 651 ? 141.352 146.697 182.633 1.00 19.98 651 ARG A O 1
ATOM 1407 N N . GLY A 1 652 ? 143.190 146.671 183.936 1.00 19.38 652 GLY A N 1
ATOM 1408 C CA . GLY A 1 652 ? 143.539 148.033 183.563 1.00 19.38 652 GLY A CA 1
ATOM 1409 C C . GLY A 1 652 ? 143.824 148.173 182.081 1.00 19.38 652 GLY A C 1
ATOM 1410 O O . GLY A 1 652 ? 143.371 149.119 181.427 1.00 19.38 652 GLY A O 1
ATOM 1411 N N . ALA A 1 653 ? 144.578 147.224 181.528 1.00 18.36 653 ALA A N 1
ATOM 1412 C CA . ALA A 1 653 ? 144.921 147.274 180.116 1.00 18.36 653 ALA A CA 1
ATOM 1413 C C . ALA A 1 653 ? 143.693 147.156 179.234 1.00 18.36 653 ALA A C 1
ATOM 1414 O O . ALA A 1 653 ? 143.616 147.823 178.202 1.00 18.36 653 ALA A O 1
ATOM 1416 N N . LEU A 1 654 ? 142.729 146.314 179.599 1.00 18.92 654 LEU A N 1
ATOM 1417 C CA . LEU A 1 654 ? 141.507 146.252 178.801 1.00 18.92 654 LEU A CA 1
ATOM 1418 C C . LEU A 1 654 ? 140.599 147.462 178.974 1.00 18.92 654 LEU A C 1
ATOM 1419 O O . LEU A 1 654 ? 139.899 147.824 178.024 1.00 18.92 654 LEU A O 1
ATOM 1424 N N . ALA A 1 655 ? 140.614 148.124 180.131 1.00 18.78 655 ALA A N 1
ATOM 1425 C CA . ALA A 1 655 ? 139.977 149.436 180.194 1.00 18.78 655 ALA A CA 1
ATOM 1426 C C . ALA A 1 655 ? 140.622 150.397 179.197 1.00 18.78 655 ALA A C 1
ATOM 1427 O O . ALA A 1 655 ? 139.928 151.096 178.438 1.00 18.78 655 ALA A O 1
ATOM 1429 N N . ALA A 1 656 ? 141.953 150.405 179.154 1.00 19.81 656 ALA A N 1
ATOM 1430 C CA . ALA A 1 656 ? 142.660 151.262 178.209 1.00 19.81 656 ALA A CA 1
ATOM 1431 C C . ALA A 1 656 ? 142.316 150.902 176.771 1.00 19.81 656 ALA A C 1
ATOM 1432 O O . ALA A 1 656 ? 142.144 151.783 175.925 1.00 19.81 656 ALA A O 1
ATOM 1434 N N . VAL A 1 657 ? 142.241 149.609 176.472 1.00 18.66 657 VAL A N 1
ATOM 1435 C CA . VAL A 1 657 ? 141.982 149.164 175.107 1.00 18.66 657 VAL A CA 1
ATOM 1436 C C . VAL A 1 657 ? 140.581 149.559 174.672 1.00 18.66 657 VAL A C 1
ATOM 1437 O O . VAL A 1 657 ? 140.372 149.998 173.536 1.00 18.66 657 VAL A O 1
ATOM 1441 N N . GLN A 1 658 ? 139.596 149.418 175.559 1.00 19.53 658 GLN A N 1
ATOM 1442 C CA . GLN A 1 658 ? 138.259 149.893 175.223 1.00 19.53 658 GLN A CA 1
ATOM 1443 C C . GLN A 1 658 ? 138.266 151.386 174.939 1.00 19.53 658 GLN A C 1
ATOM 1444 O O . GLN A 1 658 ? 137.598 151.846 174.009 1.00 19.53 658 GLN A O 1
ATOM 1450 N N . LEU A 1 659 ? 139.021 152.163 175.717 1.00 19.87 659 LEU A N 1
ATOM 1451 C CA . LEU A 1 659 ? 139.106 153.592 175.420 1.00 19.87 659 LEU A CA 1
ATOM 1452 C C . LEU A 1 659 ? 139.752 153.854 174.062 1.00 19.87 659 LEU A C 1
ATOM 1453 O O . LEU A 1 659 ? 139.199 154.585 173.234 1.00 19.87 659 LEU A O 1
ATOM 1458 N N . LEU A 1 660 ? 140.924 153.266 173.811 1.00 18.29 660 LEU A N 1
ATOM 1459 C CA . LEU A 1 660 ? 141.683 153.606 172.609 1.00 18.29 660 LEU A CA 1
ATOM 1460 C C . LEU A 1 660 ? 141.057 153.062 171.342 1.00 18.29 660 LEU A C 1
ATOM 1461 O O . LEU A 1 660 ? 141.323 153.584 170.256 1.00 18.29 660 LEU A O 1
ATOM 1466 N N . PHE A 1 661 ? 140.244 152.021 171.438 1.00 18.15 661 PHE A N 1
ATOM 1467 C CA . PHE A 1 661 ? 139.813 151.272 170.266 1.00 18.15 661 PHE A CA 1
ATOM 1468 C C . PHE A 1 661 ? 138.290 151.246 170.257 1.00 18.15 661 PHE A C 1
ATOM 1469 O O . PHE A 1 661 ? 137.674 150.180 170.359 1.00 18.15 661 PHE A O 1
ATOM 1477 N N . PRO A 1 662 ? 137.650 152.412 170.117 1.00 17.67 662 PRO A N 1
ATOM 1478 C CA . PRO A 1 662 ? 136.243 152.541 170.530 1.00 17.67 662 PRO A CA 1
ATOM 1479 C C . PRO A 1 662 ? 135.279 151.629 169.809 1.00 17.67 662 PRO A C 1
ATOM 1480 O O . PRO A 1 662 ? 134.302 151.188 170.422 1.00 17.67 662 PRO A O 1
ATOM 1484 N N . ALA A 1 663 ? 135.511 151.318 168.544 1.00 16.59 663 ALA A N 1
ATOM 1485 C CA . ALA A 1 663 ? 134.512 150.607 167.761 1.00 16.59 663 ALA A CA 1
ATOM 1486 C C . ALA A 1 663 ? 134.481 149.110 168.018 1.00 16.59 663 ALA A C 1
ATOM 1487 O O . ALA A 1 663 ? 133.770 148.398 167.304 1.00 16.59 663 ALA A O 1
ATOM 1489 N N . ALA A 1 664 ? 135.208 148.610 169.008 1.00 18.05 664 ALA A N 1
ATOM 1490 C CA . ALA A 1 664 ? 135.348 147.179 169.218 1.00 18.05 664 ALA A CA 1
ATOM 1491 C C . ALA A 1 664 ? 134.729 146.760 170.542 1.00 18.05 664 ALA A C 1
ATOM 1492 O O . ALA A 1 664 ? 134.841 147.459 171.551 1.00 18.05 664 ALA A O 1
ATOM 1494 N N . ARG A 1 665 ? 134.090 145.591 170.530 1.00 20.00 665 ARG A N 1
ATOM 1495 C CA . ARG A 1 665 ? 133.414 145.061 171.711 1.00 20.00 665 ARG A CA 1
ATOM 1496 C C . ARG A 1 665 ? 134.397 144.205 172.503 1.00 20.00 665 ARG A C 1
ATOM 1497 O O . ARG A 1 665 ? 134.401 142.977 172.438 1.00 20.00 665 ARG A O 1
ATOM 1505 N N . VAL A 1 666 ? 135.251 144.880 173.260 1.00 19.04 666 VAL A N 1
ATOM 1506 C CA . VAL A 1 666 ? 136.178 144.209 174.163 1.00 19.04 666 VAL A CA 1
ATOM 1507 C C . VAL A 1 666 ? 135.439 143.874 175.453 1.00 19.04 666 VAL A C 1
ATOM 1508 O O . VAL A 1 666 ? 135.022 144.772 176.192 1.00 19.04 666 VAL A O 1
ATOM 1512 N N . ASP A 1 667 ? 135.270 142.585 175.725 1.00 20.06 667 ASP A N 1
ATOM 1513 C CA . ASP A 1 667 ? 134.677 142.155 176.987 1.00 20.06 667 ASP A CA 1
ATOM 1514 C C . ASP A 1 667 ? 135.766 142.189 178.049 1.00 20.06 667 ASP A C 1
ATOM 1515 O O . ASP A 1 667 ? 136.757 141.463 177.924 1.00 20.06 667 ASP A O 1
ATOM 1520 N N . PRO A 1 668 ? 135.633 143.005 179.094 1.00 19.90 668 PRO A N 1
ATOM 1521 C CA . PRO A 1 668 ? 136.788 143.275 179.965 1.00 19.90 668 PRO A CA 1
ATOM 1522 C C . PRO A 1 668 ? 137.333 142.057 180.679 1.00 19.90 668 PRO A C 1
ATOM 1523 O O . PRO A 1 668 ? 138.467 142.108 181.168 1.00 19.90 668 PRO A O 1
ATOM 1527 N N . ASP A 1 669 ? 136.575 140.969 180.770 1.00 20.87 669 ASP A N 1
ATOM 1528 C CA . ASP A 1 669 ? 137.018 139.783 181.490 1.00 20.87 669 ASP A CA 1
ATOM 1529 C C . ASP A 1 669 ? 137.027 138.538 180.611 1.00 20.87 669 ASP A C 1
ATOM 1530 O O . ASP A 1 669 ? 136.990 137.420 181.133 1.00 20.87 669 ASP A O 1
ATOM 1535 N N . ALA A 1 670 ? 137.072 138.697 179.294 1.00 19.55 670 ALA A N 1
ATOM 1536 C CA . ALA A 1 670 ? 137.198 137.556 178.404 1.00 19.55 670 ALA A CA 1
ATOM 1537 C C . ALA A 1 670 ? 138.192 137.766 177.274 1.00 19.55 670 ALA A C 1
ATOM 1538 O O . ALA A 1 670 ? 138.434 136.829 176.507 1.00 19.55 670 ALA A O 1
ATOM 1540 N N . TYR A 1 671 ? 138.765 138.936 177.149 1.00 17.38 671 TYR A N 1
ATOM 1541 C CA . TYR A 1 671 ? 139.625 139.257 176.024 1.00 17.38 671 TYR A CA 1
ATOM 1542 C C . TYR A 1 671 ? 141.046 138.813 176.317 1.00 17.38 671 TYR A C 1
ATOM 1543 O O . TYR A 1 671 ? 141.597 139.173 177.366 1.00 17.38 671 TYR A O 1
ATOM 1552 N N . PRO A 1 672 ? 141.653 138.033 175.430 1.00 17.00 672 PRO A N 1
ATOM 1553 C CA . PRO A 1 672 ? 142.966 137.441 175.718 1.00 17.00 672 PRO A CA 1
ATOM 1554 C C . PRO A 1 672 ? 144.087 138.427 176.006 1.00 17.00 672 PRO A C 1
ATOM 1555 O O . PRO A 1 672 ? 144.342 139.342 175.222 1.00 17.00 672 PRO A O 1
ATOM 1559 N N . CYS A 1 673 ? 144.758 138.241 177.135 1.00 17.43 673 CYS A N 1
ATOM 1560 C CA . CYS A 1 673 ? 146.081 138.792 177.385 1.00 17.43 673 CYS A CA 1
ATOM 1561 C C . CYS A 1 673 ? 147.029 137.631 177.615 1.00 17.43 673 CYS A C 1
ATOM 1562 O O . CYS A 1 673 ? 146.768 136.770 178.460 1.00 17.43 673 CYS A O 1
ATOM 1565 N N . TYR A 1 674 ? 148.125 137.612 176.873 1.00 17.20 674 TYR A N 1
ATOM 1566 C CA . TYR A 1 674 ? 149.104 136.544 176.936 1.00 17.20 674 TYR A CA 1
ATOM 1567 C C . TYR A 1 674 ? 150.313 137.052 177.696 1.00 17.20 674 TYR A C 1
ATOM 1568 O O . TYR A 1 674 ? 150.963 138.009 177.268 1.00 17.20 674 TYR A O 1
ATOM 1577 N N . PHE A 1 675 ? 150.609 136.411 178.816 1.00 18.44 675 PHE A N 1
ATOM 1578 C CA . PHE A 1 675 ? 151.633 136.855 179.745 1.00 18.44 675 PHE A CA 1
ATOM 1579 C C . PHE A 1 675 ? 152.804 135.889 179.663 1.00 18.44 675 PHE A C 1
ATOM 1580 O O . PHE A 1 675 ? 152.614 134.673 179.740 1.00 18.44 675 PHE A O 1
ATOM 1588 N N . PHE A 1 676 ? 154.004 136.422 179.492 1.00 18.01 676 PHE A N 1
ATOM 1589 C CA . PHE A 1 676 ? 155.213 135.622 179.398 1.00 18.01 676 PHE A CA 1
ATOM 1590 C C . PHE A 1 676 ? 156.203 136.154 180.412 1.00 18.01 676 PHE A C 1
ATOM 1591 O O . PHE A 1 676 ? 156.540 137.338 180.383 1.00 18.01 676 PHE A O 1
ATOM 1599 N N . LYS A 1 677 ? 156.669 135.289 181.301 1.00 18.11 677 LYS A N 1
ATOM 1600 C CA . LYS A 1 677 ? 157.666 135.678 182.283 1.00 18.11 677 LYS A CA 1
ATOM 1601 C C . LYS A 1 677 ? 158.968 134.941 182.023 1.00 18.11 677 LYS A C 1
ATOM 1602 O O . LYS A 1 677 ? 158.976 133.777 181.617 1.00 18.11 677 LYS A O 1
ATOM 1608 N N . SER A 1 678 ? 160.070 135.637 182.249 1.00 16.80 678 SER A N 1
ATOM 1609 C CA . SER A 1 678 ? 161.378 135.032 182.153 1.00 16.80 678 SER A CA 1
ATOM 1610 C C . SER A 1 678 ? 161.565 133.985 183.248 1.00 16.80 678 SER A C 1
ATOM 1611 O O . SER A 1 678 ? 161.838 132.816 182.978 1.00 16.80 678 SER A O 1
ATOM 1614 N N . ILE A 1 760 ? 162.558 141.510 187.571 1.00 20.42 760 ILE A N 1
ATOM 1615 C CA . ILE A 1 760 ? 161.552 140.650 186.959 1.00 20.42 760 ILE A CA 1
ATOM 1616 C C . ILE A 1 760 ? 161.183 141.191 185.583 1.00 20.42 760 ILE A C 1
ATOM 1617 O O . ILE A 1 760 ? 161.065 142.401 185.398 1.00 20.42 760 ILE A O 1
ATOM 1622 N N . GLY A 1 761 ? 161.020 140.301 184.608 1.00 19.83 761 GLY A N 1
ATOM 1623 C CA . GLY A 1 761 ? 160.742 140.725 183.249 1.00 19.83 761 GLY A CA 1
ATOM 1624 C C . GLY A 1 761 ? 159.538 140.059 182.622 1.00 19.83 761 GLY A C 1
ATOM 1625 O O . GLY A 1 761 ? 159.473 138.831 182.540 1.00 19.83 761 GLY A O 1
ATOM 1626 N N . LEU A 1 762 ? 158.581 140.860 182.168 1.00 19.75 762 LEU A N 1
ATOM 1627 C CA . LEU A 1 762 ? 157.339 140.361 181.607 1.00 19.75 762 LEU A CA 1
ATOM 1628 C C . LEU A 1 762 ? 157.200 140.803 180.160 1.00 19.75 762 LEU A C 1
ATOM 1629 O O . LEU A 1 762 ? 157.752 141.826 179.750 1.00 19.75 762 LEU A O 1
ATOM 1634 N N . ARG A 1 763 ? 156.457 140.019 179.388 1.00 17.24 763 ARG A N 1
ATOM 1635 C CA . ARG A 1 763 ? 155.982 140.444 178.083 1.00 17.24 763 ARG A CA 1
ATOM 1636 C C . ARG A 1 763 ? 154.497 140.158 177.999 1.00 17.24 763 ARG A C 1
ATOM 1637 O O . ARG A 1 763 ? 154.067 139.022 178.210 1.00 17.24 763 ARG A O 1
ATOM 1645 N N . VAL A 1 764 ? 153.721 141.188 177.690 1.00 17.51 764 VAL A N 1
ATOM 1646 C CA . VAL A 1 764 ? 152.275 141.083 177.566 1.00 17.51 764 VAL A CA 1
ATOM 1647 C C . VAL A 1 764 ? 151.903 141.209 176.097 1.00 17.51 764 VAL A C 1
ATOM 1648 O O . VAL A 1 764 ? 152.450 142.052 175.385 1.00 17.51 764 VAL A O 1
ATOM 1652 N N . CYS A 1 765 ? 150.983 140.362 175.641 1.00 16.98 765 CYS A N 1
ATOM 1653 C CA . CYS A 1 765 ? 150.613 140.311 174.231 1.00 16.98 765 CYS A CA 1
ATOM 1654 C C . CYS A 1 765 ? 149.103 140.239 174.104 1.00 16.98 765 CYS A C 1
ATOM 1655 O O . CYS A 1 765 ? 148.483 139.294 174.588 1.00 16.98 765 CYS A O 1
ATOM 1658 N N . MET A 1 766 ? 148.514 141.230 173.446 1.00 16.07 766 MET A N 1
ATOM 1659 C CA . MET A 1 766 ? 147.086 141.306 173.189 1.00 16.07 766 MET A CA 1
ATOM 1660 C C . MET A 1 766 ? 146.832 141.427 171.697 1.00 16.07 766 MET A C 1
ATOM 1661 O O . MET A 1 766 ? 147.580 142.107 171.000 1.00 16.07 766 MET A O 1
ATOM 1666 N N . PRO A 1 767 ? 145.800 140.789 171.172 1.00 15.77 767 PRO A N 1
ATOM 1667 C CA . PRO A 1 767 ? 145.355 141.148 169.825 1.00 15.77 767 PRO A CA 1
ATOM 1668 C C . PRO A 1 767 ? 144.879 142.594 169.786 1.00 15.77 767 PRO A C 1
ATOM 1669 O O . PRO A 1 767 ? 144.264 143.086 170.732 1.00 15.77 767 PRO A O 1
ATOM 1673 N N . VAL A 1 768 ? 145.173 143.278 168.686 1.00 15.04 768 VAL A N 1
ATOM 1674 C CA . VAL A 1 768 ? 144.444 144.518 168.410 1.00 15.04 768 VAL A CA 1
ATOM 1675 C C . VAL A 1 768 ? 142.995 144.169 168.120 1.00 15.04 768 VAL A C 1
ATOM 1676 O O . VAL A 1 768 ? 142.729 143.297 167.272 1.00 15.04 768 VAL A O 1
ATOM 1680 N N . PRO A 1 769 ? 142.030 144.779 168.795 1.00 15.41 769 PRO A N 1
ATOM 1681 C CA . PRO A 1 769 ? 140.643 144.339 168.644 1.00 15.41 769 PRO A CA 1
ATOM 1682 C C . PRO A 1 769 ? 140.119 144.579 167.239 1.00 15.41 769 PRO A C 1
ATOM 1683 O O . PRO A 1 769 ? 140.443 145.579 166.598 1.00 15.41 769 PRO A O 1
ATOM 1687 N N . ALA A 1 770 ? 139.307 143.652 166.766 1.00 16.06 770 ALA A N 1
ATOM 1688 C CA . ALA A 1 770 ? 138.674 143.819 165.470 1.00 16.06 770 ALA A CA 1
ATOM 1689 C C . ALA A 1 770 ? 137.690 144.979 165.534 1.00 16.06 770 ALA A C 1
ATOM 1690 O O . ALA A 1 770 ? 136.984 145.127 166.536 1.00 16.06 770 ALA A O 1
ATOM 1692 N N . PRO A 1 771 ? 137.594 145.805 164.493 1.00 16.95 771 PRO A N 1
ATOM 1693 C CA . PRO A 1 771 ? 138.298 145.736 163.213 1.00 16.95 771 PRO A CA 1
ATOM 1694 C C . PRO A 1 771 ? 139.459 146.703 163.069 1.00 16.95 771 PRO A C 1
ATOM 1695 O O . PRO A 1 771 ? 139.550 147.357 162.039 1.00 16.95 771 PRO A O 1
ATOM 1699 N N . TYR A 1 772 ? 140.365 146.843 164.025 1.00 17.11 772 TYR A N 1
ATOM 1700 C CA . TYR A 1 772 ? 141.465 147.775 163.860 1.00 17.11 772 TYR A CA 1
ATOM 1701 C C . TYR A 1 772 ? 142.751 147.048 163.500 1.00 17.11 772 TYR A C 1
ATOM 1702 O O . TYR A 1 772 ? 142.931 145.862 163.773 1.00 17.11 772 TYR A O 1
ATOM 1711 N N . VAL A 1 773 ? 143.644 147.794 162.863 1.00 15.84 773 VAL A N 1
ATOM 1712 C CA . VAL A 1 773 ? 145.075 147.537 162.890 1.00 15.84 773 VAL A CA 1
ATOM 1713 C C . VAL A 1 773 ? 145.721 148.853 163.273 1.00 15.84 773 VAL A C 1
ATOM 1714 O O . VAL A 1 773 ? 145.118 149.921 163.138 1.00 15.84 773 VAL A O 1
ATOM 1718 N N . VAL A 1 774 ? 146.917 148.783 163.759 1.00 15.25 774 VAL A N 1
ATOM 1719 C CA . VAL A 1 774 ? 147.652 149.970 164.159 1.00 15.25 774 VAL A CA 1
ATOM 1720 C C . VAL A 1 774 ? 148.820 150.157 163.211 1.00 15.25 774 VAL A C 1
ATOM 1721 O O . VAL A 1 774 ? 149.569 149.220 162.918 1.00 15.25 774 VAL A O 1
ATOM 1725 N N . HIS A 1 775 ? 148.973 151.372 162.714 1.00 16.98 775 HIS A N 1
ATOM 1726 C CA . HIS A 1 775 ? 150.077 151.715 161.839 1.00 16.98 775 HIS A CA 1
ATOM 1727 C C . HIS A 1 775 ? 150.904 152.797 162.502 1.00 16.98 775 HIS A C 1
ATOM 1728 O O . HIS A 1 775 ? 150.358 153.744 163.071 1.00 16.98 775 HIS A O 1
ATOM 1735 N N . GLY A 1 776 ? 152.219 152.651 162.438 1.00 17.00 776 GLY A N 1
ATOM 1736 C CA . GLY A 1 776 ? 153.090 153.681 162.949 1.00 17.00 776 GLY A CA 1
ATOM 1737 C C . GLY A 1 776 ? 153.744 153.363 164.273 1.00 17.00 776 GLY A C 1
ATOM 1738 O O . GLY A 1 776 ? 153.107 152.853 165.193 1.00 17.00 776 GLY A O 1
ATOM 1739 N N . SER A 1 777 ? 155.032 153.675 164.370 1.00 18.31 777 SER A N 1
ATOM 1740 C CA . SER A 1 777 ? 155.736 153.536 165.633 1.00 18.31 777 SER A CA 1
ATOM 1741 C C . SER A 1 777 ? 155.159 154.469 166.680 1.00 18.31 777 SER A C 1
ATOM 1742 O O . SER A 1 777 ? 155.035 154.101 167.854 1.00 18.31 777 SER A O 1
ATOM 1745 N N . LEU A 1 778 ? 154.804 155.684 166.275 1.00 18.71 778 LEU A N 1
ATOM 1746 C CA . LEU A 1 778 ? 154.284 156.651 167.230 1.00 18.71 778 LEU A CA 1
ATOM 1747 C C . LEU A 1 778 ? 152.927 156.222 167.764 1.00 18.71 778 LEU A C 1
ATOM 1748 O O . LEU A 1 778 ? 152.630 156.420 168.947 1.00 18.71 778 LEU A O 1
ATOM 1753 N N . THR A 1 779 ? 152.093 155.632 166.915 1.00 19.76 779 THR A N 1
ATOM 1754 C CA . THR A 1 779 ? 150.798 155.151 167.373 1.00 19.76 779 THR A CA 1
ATOM 1755 C C . THR A 1 779 ? 150.953 154.053 168.414 1.00 19.76 779 THR A C 1
ATOM 1756 O O . THR A 1 779 ? 150.225 154.033 169.414 1.00 19.76 779 THR A O 1
ATOM 1760 N N . MET A 1 780 ? 151.893 153.136 168.204 1.00 20.42 780 MET A N 1
ATOM 1761 C CA . MET A 1 780 ? 152.135 152.085 169.183 1.00 20.42 780 MET A CA 1
ATOM 1762 C C . MET A 1 780 ? 152.734 152.633 170.465 1.00 20.42 780 MET A C 1
ATOM 1763 O O . MET A 1 780 ? 152.388 152.164 171.555 1.00 20.42 780 MET A O 1
ATOM 1768 N N . ARG A 1 781 ? 153.620 153.620 170.361 1.00 20.46 781 ARG A N 1
ATOM 1769 C CA . ARG A 1 781 ? 154.118 154.286 171.555 1.00 20.46 781 ARG A CA 1
ATOM 1770 C C . ARG A 1 781 ? 152.976 154.914 172.342 1.00 20.46 781 ARG A C 1
ATOM 1771 O O . ARG A 1 781 ? 152.954 154.859 173.577 1.00 20.46 781 ARG A O 1
ATOM 1779 N N . GLY A 1 782 ? 152.013 155.507 171.643 1.00 20.14 782 GLY A N 1
ATOM 1780 C CA . GLY A 1 782 ? 150.871 156.086 172.325 1.00 20.14 782 GLY A CA 1
ATOM 1781 C C . GLY A 1 782 ? 149.999 155.043 172.995 1.00 20.14 782 GLY A C 1
ATOM 1782 O O . GLY A 1 782 ? 149.524 155.245 174.117 1.00 20.14 782 GLY A O 1
ATOM 1783 N N . VAL A 1 783 ? 149.745 153.929 172.304 1.00 20.22 783 VAL A N 1
ATOM 1784 C CA . VAL A 1 783 ? 148.999 152.833 172.919 1.00 20.22 783 VAL A CA 1
ATOM 1785 C C . VAL A 1 783 ? 149.699 152.362 174.187 1.00 20.22 783 VAL A C 1
ATOM 1786 O O . VAL A 1 783 ? 149.059 152.107 175.219 1.00 20.22 783 VAL A O 1
ATOM 1790 N N . ALA A 1 784 ? 151.025 152.260 174.135 1.00 20.83 784 ALA A N 1
ATOM 1791 C CA . ALA A 1 784 ? 151.781 151.862 175.315 1.00 20.83 784 ALA A CA 1
ATOM 1792 C C . ALA A 1 784 ? 151.635 152.878 176.440 1.00 20.83 784 ALA A C 1
ATOM 1793 O O . ALA A 1 784 ? 151.485 152.499 177.606 1.00 20.83 784 ALA A O 1
ATOM 1795 N N . ARG A 1 785 ? 151.690 154.170 176.116 1.00 21.08 785 ARG A N 1
ATOM 1796 C CA . ARG A 1 785 ? 151.546 155.193 177.147 1.00 21.08 785 ARG A CA 1
ATOM 1797 C C . ARG A 1 785 ? 150.179 155.120 177.802 1.00 21.08 785 ARG A C 1
ATOM 1798 O O . ARG A 1 785 ? 150.056 155.234 179.029 1.00 21.08 785 ARG A O 1
ATOM 1806 N N . VAL A 1 786 ? 149.140 154.913 177.002 1.00 19.87 786 VAL A N 1
ATOM 1807 C CA . VAL A 1 786 ? 147.798 154.829 177.556 1.00 19.87 786 VAL A CA 1
ATOM 1808 C C . VAL A 1 786 ? 147.663 153.615 178.461 1.00 19.87 786 VAL A C 1
ATOM 1809 O O . VAL A 1 786 ? 147.058 153.697 179.535 1.00 19.87 786 VAL A O 1
ATOM 1813 N N . ILE A 1 787 ? 148.196 152.465 178.043 1.00 19.59 787 ILE A N 1
ATOM 1814 C CA . ILE A 1 787 ? 148.061 151.277 178.886 1.00 19.59 787 ILE A CA 1
ATOM 1815 C C . ILE A 1 787 ? 148.888 151.407 180.162 1.00 19.59 787 ILE A C 1
ATOM 1816 O O . ILE A 1 787 ? 148.448 150.982 181.237 1.00 19.59 787 ILE A O 1
ATOM 1821 N N . GLN A 1 788 ? 150.069 152.016 180.085 1.00 19.42 788 GLN A N 1
ATOM 1822 C CA . GLN A 1 788 ? 150.819 152.308 181.300 1.00 19.42 788 GLN A CA 1
ATOM 1823 C C . GLN A 1 788 ? 150.009 153.169 182.258 1.00 19.42 788 GLN A C 1
ATOM 1824 O O . GLN A 1 788 ? 149.928 152.869 183.454 1.00 19.42 788 GLN A O 1
ATOM 1830 N N . GLN A 1 789 ? 149.395 154.240 181.756 1.00 20.06 789 GLN A N 1
ATOM 1831 C CA . GLN A 1 789 ? 148.604 155.088 182.641 1.00 20.06 789 GLN A CA 1
ATOM 1832 C C . GLN A 1 789 ? 147.399 154.354 183.204 1.00 20.06 789 GLN A C 1
ATOM 1833 O O . GLN A 1 789 ? 147.064 154.526 184.380 1.00 20.06 789 GLN A O 1
ATOM 1839 N N . ALA A 1 790 ? 146.727 153.547 182.391 1.00 18.73 790 ALA A N 1
ATOM 1840 C CA . ALA A 1 790 ? 145.578 152.813 182.900 1.00 18.73 790 ALA A CA 1
ATOM 1841 C C . ALA A 1 790 ? 145.987 151.872 184.016 1.00 18.73 790 ALA A C 1
ATOM 1842 O O . ALA A 1 790 ? 145.277 151.733 185.017 1.00 18.73 790 ALA A O 1
ATOM 1844 N N . VAL A 1 791 ? 147.130 151.216 183.862 1.00 18.61 791 VAL A N 1
ATOM 1845 C CA . VAL A 1 791 ? 147.585 150.273 184.871 1.00 18.61 791 VAL A CA 1
ATOM 1846 C C . VAL A 1 791 ? 147.985 150.997 186.149 1.00 18.61 791 VAL A C 1
ATOM 1847 O O . VAL A 1 791 ? 147.602 150.594 187.252 1.00 18.61 791 VAL A O 1
ATOM 1851 N N . LEU A 1 792 ? 148.752 152.082 186.027 1.00 18.86 792 LEU A N 1
ATOM 1852 C CA . LEU A 1 792 ? 149.192 152.806 187.218 1.00 18.86 792 LEU A CA 1
ATOM 1853 C C . LEU A 1 792 ? 148.049 153.499 187.952 1.00 18.86 792 LEU A C 1
ATOM 1854 O O . LEU A 1 792 ? 148.227 153.902 189.105 1.00 18.86 792 LEU A O 1
ATOM 1859 N N . LEU A 1 793 ? 146.886 153.647 187.324 1.00 18.84 793 LEU A N 1
ATOM 1860 C CA . LEU A 1 793 ? 145.684 154.131 187.998 1.00 18.84 793 LEU A CA 1
ATOM 1861 C C . LEU A 1 793 ? 144.724 152.995 188.302 1.00 18.84 793 LEU A C 1
ATOM 1862 O O . LEU A 1 793 ? 143.508 153.129 188.159 1.00 18.84 793 LEU A O 1
ATOM 1867 N N . ASP A 1 794 ? 145.265 151.854 188.709 1.00 20.31 794 ASP A N 1
ATOM 1868 C CA . ASP A 1 794 ? 144.479 150.738 189.207 1.00 20.31 794 ASP A CA 1
ATOM 1869 C C . ASP A 1 794 ? 145.330 150.078 190.281 1.00 20.31 794 ASP A C 1
ATOM 1870 O O . ASP A 1 794 ? 146.525 150.365 190.402 1.00 20.31 794 ASP A O 1
ATOM 1875 N N . ASP A 1 795 ? 144.720 149.197 191.072 1.00 20.52 796 ASP A N 1
ATOM 1876 C CA . ASP A 1 795 ? 145.385 148.751 192.291 1.00 20.52 796 ASP A CA 1
ATOM 1877 C C . ASP A 1 795 ? 146.607 147.886 192.000 1.00 20.52 796 ASP A C 1
ATOM 1878 O O . ASP A 1 795 ? 146.490 146.679 191.772 1.00 20.52 796 ASP A O 1
ATOM 1883 N N . PHE A 1 796 ? 147.784 148.501 192.005 1.00 18.74 797 PHE A N 1
ATOM 1884 C CA . PHE A 1 796 ? 149.023 147.766 192.176 1.00 18.74 797 PHE A CA 1
ATOM 1885 C C . PHE A 1 796 ? 149.591 147.920 193.574 1.00 18.74 797 PHE A C 1
ATOM 1886 O O . PHE A 1 796 ? 149.285 148.851 194.324 1.00 18.74 797 PHE A O 1
ATOM 1894 N N . VAL A 1 797 ? 150.453 146.964 193.888 1.00 17.31 798 VAL A N 1
ATOM 1895 C CA . VAL A 1 797 ? 150.969 146.741 195.214 1.00 17.31 798 VAL A CA 1
ATOM 1896 C C . VAL A 1 797 ? 152.438 146.368 195.088 1.00 17.31 798 VAL A C 1
ATOM 1897 O O . VAL A 1 797 ? 152.875 145.898 194.039 1.00 17.31 798 VAL A O 1
ATOM 1901 N N . ASP A 1 812 ? 157.874 149.958 178.953 1.00 23.58 812 ASP A N 1
ATOM 1902 C CA . ASP A 1 812 ? 158.893 150.539 178.087 1.00 23.58 812 ASP A CA 1
ATOM 1903 C C . ASP A 1 812 ? 158.256 150.903 176.756 1.00 23.58 812 ASP A C 1
ATOM 1904 O O . ASP A 1 812 ? 157.595 150.081 176.128 1.00 23.58 812 ASP A O 1
ATOM 1909 N N . THR A 1 813 ? 158.463 152.145 176.331 1.00 21.85 813 THR A N 1
ATOM 1910 C CA . THR A 1 813 ? 157.851 152.661 175.120 1.00 21.85 813 THR A CA 1
ATOM 1911 C C . THR A 1 813 ? 158.838 152.892 173.988 1.00 21.85 813 THR A C 1
ATOM 1912 O O . THR A 1 813 ? 158.409 153.202 172.873 1.00 21.85 813 THR A O 1
ATOM 1916 N N . GLY A 1 814 ? 160.130 152.737 174.228 1.00 19.67 814 GLY A N 1
ATOM 1917 C CA . GLY A 1 814 ? 161.109 152.917 173.185 1.00 19.67 814 GLY A CA 1
ATOM 1918 C C . GLY A 1 814 ? 161.335 151.723 172.296 1.00 19.67 814 GLY A C 1
ATOM 1919 O O . GLY A 1 814 ? 162.214 151.764 171.433 1.00 19.67 814 GLY A O 1
ATOM 1920 N N . VAL A 1 815 ? 160.569 150.649 172.480 1.00 18.86 815 VAL A N 1
ATOM 1921 C CA . VAL A 1 815 ? 160.801 149.440 171.705 1.00 18.86 815 VAL A CA 1
ATOM 1922 C C . VAL A 1 815 ? 160.142 149.519 170.336 1.00 18.86 815 VAL A C 1
ATOM 1923 O O . VAL A 1 815 ? 160.456 148.721 169.446 1.00 18.86 815 VAL A O 1
ATOM 1927 N N . TYR A 1 816 ? 159.226 150.459 170.134 1.00 18.68 816 TYR A N 1
ATOM 1928 C CA . TYR A 1 816 ? 158.498 150.563 168.873 1.00 18.68 816 TYR A CA 1
ATOM 1929 C C . TYR A 1 816 ? 159.203 151.564 167.970 1.00 18.68 816 TYR A C 1
ATOM 1930 O O . TYR A 1 816 ? 158.968 152.770 168.058 1.00 18.68 816 TYR A O 1
ATOM 1939 N N . ALA A 1 817 ? 160.062 151.063 167.092 1.00 17.25 817 ALA A N 1
ATOM 1940 C CA . ALA A 1 817 ? 160.817 151.913 166.186 1.00 17.25 817 ALA A CA 1
ATOM 1941 C C . ALA A 1 817 ? 161.397 151.049 165.083 1.00 17.25 817 ALA A C 1
ATOM 1942 O O . ALA A 1 817 ? 161.745 149.888 165.308 1.00 17.25 817 ALA A O 1
ATOM 1944 N N . HIS A 1 818 ? 161.504 151.634 163.897 1.00 16.26 818 HIS A N 1
ATOM 1945 C CA . HIS A 1 818 ? 161.951 150.903 162.721 1.00 16.26 818 HIS A CA 1
ATOM 1946 C C . HIS A 1 818 ? 163.380 150.424 162.928 1.00 16.26 818 HIS A C 1
ATOM 1947 O O . HIS A 1 818 ? 164.298 151.232 163.078 1.00 16.26 818 HIS A O 1
ATOM 1954 N N . GLY A 1 819 ? 163.566 149.108 162.941 1.00 16.17 819 GLY A N 1
ATOM 1955 C CA . GLY A 1 819 ? 164.861 148.500 163.106 1.00 16.17 819 GLY A CA 1
ATOM 1956 C C . GLY A 1 819 ? 165.160 148.023 164.509 1.00 16.17 819 GLY A C 1
ATOM 1957 O O . GLY A 1 819 ? 166.059 147.195 164.687 1.00 16.17 819 GLY A O 1
ATOM 1958 N N . HIS A 1 820 ? 164.438 148.521 165.505 1.00 17.29 820 HIS A N 1
ATOM 1959 C CA . HIS A 1 820 ? 164.641 148.067 166.869 1.00 17.29 820 HIS A CA 1
ATOM 1960 C C . HIS A 1 820 ? 164.110 146.653 167.037 1.00 17.29 820 HIS A C 1
ATOM 1961 O O . HIS A 1 820 ? 163.088 146.283 166.455 1.00 17.29 820 HIS A O 1
ATOM 1968 N N . SER A 1 821 ? 164.810 145.863 167.840 1.00 16.25 821 SER A N 1
ATOM 1969 C CA . SER A 1 821 ? 164.514 144.452 168.011 1.00 16.25 821 SER A CA 1
ATOM 1970 C C . SER A 1 821 ? 164.022 144.180 169.423 1.00 16.25 821 SER A C 1
ATOM 1971 O O . SER A 1 821 ? 164.382 144.870 170.378 1.00 16.25 821 SER A O 1
ATOM 1974 N N . LEU A 1 822 ? 163.183 143.159 169.538 1.00 16.96 822 LEU A N 1
ATOM 1975 C CA . LEU A 1 822 ? 162.552 142.831 170.807 1.00 16.96 822 LEU A CA 1
ATOM 1976 C C . LEU A 1 822 ? 162.577 141.324 170.995 1.00 16.96 822 LEU A C 1
ATOM 1977 O O . LEU A 1 822 ? 162.174 140.587 170.091 1.00 16.96 822 LEU A O 1
ATOM 1982 N N . ARG A 1 823 ? 163.057 140.876 172.154 1.00 16.28 823 ARG A N 1
ATOM 1983 C CA . ARG A 1 823 ? 163.188 139.448 172.415 1.00 16.28 823 ARG A CA 1
ATOM 1984 C C . ARG A 1 823 ? 161.840 138.757 172.320 1.00 16.28 823 ARG A C 1
ATOM 1985 O O . ARG A 1 823 ? 160.848 139.220 172.887 1.00 16.28 823 ARG A O 1
ATOM 1993 N N . LEU A 1 824 ? 161.808 137.670 171.623 1.00 15.50 824 LEU A N 1
ATOM 1994 C CA . LEU A 1 824 ? 160.584 136.918 171.451 1.00 15.50 824 LEU A CA 1
ATOM 1995 C C . LEU A 1 824 ? 160.371 135.938 172.589 1.00 15.50 824 LEU A C 1
ATOM 1996 O O . LEU A 1 824 ? 161.321 135.520 173.255 1.00 15.50 824 LEU A O 1
ATOM 2001 N N . PRO A 1 825 ? 159.123 135.563 172.843 1.00 15.71 825 PRO A N 1
ATOM 2002 C CA . PRO A 1 825 ? 158.862 134.489 173.798 1.00 15.71 825 PRO A CA 1
ATOM 2003 C C . PRO A 1 825 ? 159.474 133.178 173.339 1.00 15.71 825 PRO A C 1
ATOM 2004 O O . PRO A 1 825 ? 159.644 132.935 172.143 1.00 15.71 825 PRO A O 1
ATOM 2008 N N . TYR A 1 826 ? 159.824 132.342 174.320 1.00 16.32 826 TYR A N 1
ATOM 2009 C CA . TYR A 1 826 ? 160.458 131.043 174.111 1.00 16.32 826 TYR A CA 1
ATOM 2010 C C . TYR A 1 826 ? 161.902 131.176 173.656 1.00 16.32 826 TYR A C 1
ATOM 2011 O O . TYR A 1 826 ? 162.403 130.335 172.913 1.00 16.32 826 TYR A O 1
ATOM 2020 N N . PHE A 1 827 ? 162.584 132.225 174.093 1.00 16.16 827 PHE A N 1
ATOM 2021 C CA . PHE A 1 827 ? 163.960 132.468 173.704 1.00 16.16 827 PHE A CA 1
ATOM 2022 C C . PHE A 1 827 ? 164.679 133.103 174.880 1.00 16.16 827 PHE A C 1
ATOM 2023 O O . PHE A 1 827 ? 164.061 133.759 175.719 1.00 16.16 827 PHE A O 1
ATOM 2031 N N . ALA A 1 828 ? 165.988 132.903 174.938 1.00 15.17 828 ALA A N 1
ATOM 2032 C CA . ALA A 1 828 ? 166.773 133.358 176.068 1.00 15.17 828 ALA A CA 1
ATOM 2033 C C . ALA A 1 828 ? 167.546 134.623 175.718 1.00 15.17 828 ALA A C 1
ATOM 2034 O O . ALA A 1 828 ? 167.384 135.210 174.649 1.00 15.17 828 ALA A O 1
ATOM 2036 N N . LYS A 1 829 ? 168.389 135.057 176.646 1.00 14.82 829 LYS A N 1
ATOM 2037 C CA . LYS A 1 829 ? 169.303 136.161 176.407 1.00 14.82 829 LYS A CA 1
ATOM 2038 C C . LYS A 1 829 ? 170.587 135.650 175.770 1.00 14.82 829 LYS A C 1
ATOM 2039 O O . LYS A 1 829 ? 171.665 135.750 176.353 1.00 14.82 829 LYS A O 1
ATOM 2045 N N . GLY A 1 838 ? 167.094 134.880 180.794 1.00 16.23 838 GLY A N 1
ATOM 2046 C CA . GLY A 1 838 ? 166.237 133.743 181.054 1.00 16.23 838 GLY A CA 1
ATOM 2047 C C . GLY A 1 838 ? 165.180 133.539 179.993 1.00 16.23 838 GLY A C 1
ATOM 2048 O O . GLY A 1 838 ? 164.673 134.498 179.423 1.00 16.23 838 GLY A O 1
ATOM 2049 N N . ARG A 1 839 ? 164.841 132.282 179.735 1.00 16.90 839 ARG A N 1
ATOM 2050 C CA . ARG A 1 839 ? 163.891 131.944 178.683 1.00 16.90 839 ARG A CA 1
ATOM 2051 C C . ARG A 1 839 ? 162.495 132.432 179.051 1.00 16.90 839 ARG A C 1
ATOM 2052 O O . ARG A 1 839 ? 162.053 132.264 180.192 1.00 16.90 839 ARG A O 1
ATOM 2060 N N . LEU A 1 840 ? 161.797 133.032 178.087 1.00 16.59 840 LEU A N 1
ATOM 2061 C CA . LEU A 1 840 ? 160.456 133.554 178.327 1.00 16.59 840 LEU A CA 1
ATOM 2062 C C . LEU A 1 840 ? 159.442 132.438 178.166 1.00 16.59 840 LEU A C 1
ATOM 2063 O O . LEU A 1 840 ? 159.271 131.896 177.071 1.00 16.59 840 LEU A O 1
ATOM 2068 N N . LEU A 1 841 ? 158.760 132.103 179.248 1.00 16.71 841 LEU A N 1
ATOM 2069 C CA . LEU A 1 841 ? 157.814 131.005 179.279 1.00 16.71 841 LEU A CA 1
ATOM 2070 C C . LEU A 1 841 ? 156.446 131.522 179.697 1.00 16.71 841 LEU A C 1
ATOM 2071 O O . LEU A 1 841 ? 156.340 132.548 180.375 1.00 16.71 841 LEU A O 1
ATOM 2076 N N . PRO A 1 842 ? 155.379 130.857 179.280 1.00 17.80 842 PRO A N 1
ATOM 2077 C CA . PRO A 1 842 ? 154.040 131.352 179.595 1.00 17.80 842 PRO A CA 1
ATOM 2078 C C . PRO A 1 842 ? 153.758 131.387 181.086 1.00 17.80 842 PRO A C 1
ATOM 2079 O O . PRO A 1 842 ? 154.170 130.511 181.850 1.00 17.80 842 PRO A O 1
ATOM 2083 N N . VAL A 1 843 ? 153.039 132.429 181.489 1.00 18.86 843 VAL A N 1
ATOM 2084 C CA . VAL A 1 843 ? 152.433 132.554 182.803 1.00 18.86 843 VAL A CA 1
ATOM 2085 C C . VAL A 1 843 ? 150.954 132.737 182.529 1.00 18.86 843 VAL A C 1
ATOM 2086 O O . VAL A 1 843 ? 150.542 133.779 182.006 1.00 18.86 843 VAL A O 1
ATOM 2090 N N . PHE A 1 844 ? 150.160 131.730 182.843 1.00 20.04 844 PHE A N 1
ATOM 2091 C CA . PHE A 1 844 ? 148.779 131.721 182.392 1.00 20.04 844 PHE A CA 1
ATOM 2092 C C . PHE A 1 844 ? 147.916 132.532 183.347 1.00 20.04 844 PHE A C 1
ATOM 2093 O O . PHE A 1 844 ? 147.750 132.161 184.513 1.00 20.04 844 PHE A O 1
ATOM 2101 N N . VAL A 1 845 ? 147.376 133.645 182.855 1.00 20.11 845 VAL A N 1
ATOM 2102 C CA . VAL A 1 845 ? 146.404 134.429 183.601 1.00 20.11 845 VAL A CA 1
ATOM 2103 C C . VAL A 1 845 ? 145.074 134.287 182.884 1.00 20.11 845 VAL A C 1
ATOM 2104 O O . VAL A 1 845 ? 144.750 135.076 181.991 1.00 20.11 845 VAL A O 1
ATOM 2108 N N . ILE A 1 846 ? 144.300 133.283 183.258 1.00 20.62 846 ILE A N 1
ATOM 2109 C CA . ILE A 1 846 ? 143.059 133.009 182.532 1.00 20.62 846 ILE A CA 1
ATOM 2110 C C . ILE A 1 846 ? 142.085 134.161 182.751 1.00 20.62 846 ILE A C 1
ATOM 2111 O O . ILE A 1 846 ? 141.966 134.659 183.884 1.00 20.62 846 ILE A O 1
ATOM 2116 N N . PRO A 1 847 ? 141.396 134.634 181.715 1.00 20.22 847 PRO A N 1
ATOM 2117 C CA . PRO A 1 847 ? 140.381 135.650 181.929 1.00 20.22 847 PRO A CA 1
ATOM 2118 C C . PRO A 1 847 ? 139.247 135.106 182.771 1.00 20.22 847 PRO A C 1
ATOM 2119 O O . PRO A 1 847 ? 138.955 133.896 182.748 1.00 20.22 847 PRO A O 1
ATOM 2123 N N . PRO A 1 848 ? 138.586 135.964 183.547 1.00 19.22 848 PRO A N 1
ATOM 2124 C CA . PRO A 1 848 ? 137.544 135.476 184.456 1.00 19.22 848 PRO A CA 1
ATOM 2125 C C . PRO A 1 848 ? 136.396 134.758 183.778 1.00 19.22 848 PRO A C 1
ATOM 2126 O O . PRO A 1 848 ? 135.704 133.982 184.447 1.00 19.22 848 PRO A O 1
ATOM 2130 N N . ALA A 1 849 ? 136.159 134.972 182.486 1.00 20.42 849 ALA A N 1
ATOM 2131 C CA . ALA A 1 849 ? 134.986 134.401 181.832 1.00 20.42 849 ALA A CA 1
ATOM 2132 C C . ALA A 1 849 ? 135.337 133.528 180.634 1.00 20.42 849 ALA A C 1
ATOM 2133 O O . ALA A 1 849 ? 134.507 133.362 179.736 1.00 20.42 849 ALA A O 1
ATOM 2135 N N . CYS A 1 850 ? 136.536 132.953 180.602 1.00 21.08 850 CYS A N 1
ATOM 2136 C CA . CYS A 1 850 ? 136.955 132.188 179.438 1.00 21.08 850 CYS A CA 1
ATOM 2137 C C . CYS A 1 850 ? 136.146 130.906 179.292 1.00 21.08 850 CYS A C 1
ATOM 2138 O O . CYS A 1 850 ? 135.476 130.447 180.220 1.00 21.08 850 CYS A O 1
ATOM 2141 N N . LYS A 1 851 ? 136.221 130.330 178.100 1.00 21.08 851 LYS A N 1
ATOM 2142 C CA . LYS A 1 851 ? 135.691 128.999 177.855 1.00 21.08 851 LYS A CA 1
ATOM 2143 C C . LYS A 1 851 ? 136.335 128.390 176.615 1.00 21.08 851 LYS A C 1
ATOM 2144 O O . LYS A 1 851 ? 137.550 128.193 176.564 1.00 21.08 851 LYS A O 1
ATOM 2150 N N . VAL A 1 853 ? 139.777 127.604 177.533 1.00 18.69 853 VAL A N 1
ATOM 2151 C CA . VAL A 1 853 ? 140.967 127.618 178.374 1.00 18.69 853 VAL A CA 1
ATOM 2152 C C . VAL A 1 853 ? 142.070 126.714 177.817 1.00 18.69 853 VAL A C 1
ATOM 2153 O O . VAL A 1 853 ? 143.241 127.074 177.882 1.00 18.69 853 VAL A O 1
ATOM 2157 N N . PRO A 1 854 ? 141.724 125.534 177.289 1.00 18.58 854 PRO A N 1
ATOM 2158 C CA . PRO A 1 854 ? 142.726 124.800 176.505 1.00 18.58 854 PRO A CA 1
ATOM 2159 C C . PRO A 1 854 ? 143.229 125.595 175.320 1.00 18.58 854 PRO A C 1
ATOM 2160 O O . PRO A 1 854 ? 144.424 125.558 175.004 1.00 18.58 854 PRO A O 1
ATOM 2164 N N . ALA A 1 855 ? 142.333 126.328 174.656 1.00 18.68 855 ALA A N 1
ATOM 2165 C CA . ALA A 1 855 ? 142.723 127.125 173.500 1.00 18.68 855 ALA A CA 1
ATOM 2166 C C . ALA A 1 855 ? 143.601 128.295 173.908 1.00 18.68 855 ALA A C 1
ATOM 2167 O O . ALA A 1 855 ? 144.517 128.668 173.175 1.00 18.68 855 ALA A O 1
ATOM 2169 N N . PHE A 1 856 ? 143.329 128.895 175.062 1.00 18.12 856 PHE A N 1
ATOM 2170 C CA . PHE A 1 856 ? 144.177 129.967 175.567 1.00 18.12 856 PHE A CA 1
ATOM 2171 C C . PHE A 1 856 ? 145.598 129.460 175.799 1.00 18.12 856 PHE A C 1
ATOM 2172 O O . PHE A 1 856 ? 146.587 130.067 175.350 1.00 18.12 856 PHE A O 1
ATOM 2180 N N . VAL A 1 857 ? 145.707 128.303 176.452 1.00 17.74 857 VAL A N 1
ATOM 2181 C CA . VAL A 1 857 ? 147.003 127.694 176.720 1.00 17.74 857 VAL A CA 1
ATOM 2182 C C . VAL A 1 857 ? 147.720 127.371 175.420 1.00 17.74 857 VAL A C 1
ATOM 2183 O O . VAL A 1 857 ? 148.919 127.638 175.272 1.00 17.74 857 VAL A O 1
ATOM 2187 N N . ALA A 1 858 ? 147.005 126.787 174.460 1.00 16.42 858 ALA A N 1
ATOM 2188 C CA . ALA A 1 858 ? 147.632 126.444 173.193 1.00 16.42 858 ALA A CA 1
ATOM 2189 C C . ALA A 1 858 ? 148.068 127.691 172.443 1.00 16.42 858 ALA A C 1
ATOM 2190 O O . ALA A 1 858 ? 149.158 127.728 171.862 1.00 16.42 858 ALA A O 1
ATOM 2192 N N . ALA A 1 859 ? 147.231 128.727 172.449 1.00 17.23 859 ALA A N 1
ATOM 2193 C CA . ALA A 1 859 ? 147.539 129.958 171.744 1.00 17.23 859 ALA A CA 1
ATOM 2194 C C . ALA A 1 859 ? 148.741 130.657 172.333 1.00 17.23 859 ALA A C 1
ATOM 2195 O O . ALA A 1 859 ? 149.355 131.486 171.654 1.00 17.23 859 ALA A O 1
ATOM 2197 N N . HIS A 1 860 ? 149.090 130.356 173.578 1.00 17.40 860 HIS A N 1
ATOM 2198 C CA . HIS A 1 860 ? 150.339 130.902 174.099 1.00 17.40 860 HIS A CA 1
ATOM 2199 C C . HIS A 1 860 ? 151.563 130.423 173.325 1.00 17.40 860 HIS A C 1
ATOM 2200 O O . HIS A 1 860 ? 152.682 130.858 173.611 1.00 17.40 860 HIS A O 1
ATOM 2207 N N . ALA A 1 861 ? 151.376 129.537 172.348 1.00 16.69 861 ALA A N 1
ATOM 2208 C CA . ALA A 1 861 ? 152.480 129.008 171.561 1.00 16.69 861 ALA A CA 1
ATOM 2209 C C . ALA A 1 861 ? 152.443 129.423 170.097 1.00 16.69 861 ALA A C 1
ATOM 2210 O O . ALA A 1 861 ? 153.411 129.167 169.378 1.00 16.69 861 ALA A O 1
ATOM 2212 N N . ASP A 1 862 ? 151.365 130.042 169.633 1.00 18.01 862 ASP A N 1
ATOM 2213 C CA . ASP A 1 862 ? 151.315 130.519 168.254 1.00 18.01 862 ASP A CA 1
ATOM 2214 C C . ASP A 1 862 ? 152.146 131.784 168.106 1.00 18.01 862 ASP A C 1
ATOM 2215 O O . ASP A 1 862 ? 151.992 132.718 168.900 1.00 18.01 862 ASP A O 1
ATOM 2220 N N . PRO A 1 863 ? 153.030 131.860 167.110 1.00 17.36 863 PRO A N 1
ATOM 2221 C CA . PRO A 1 863 ? 153.811 133.084 166.906 1.00 17.36 863 PRO A CA 1
ATOM 2222 C C . PRO A 1 863 ? 152.984 134.282 166.468 1.00 17.36 863 PRO A C 1
ATOM 2223 O O . PRO A 1 863 ? 153.530 135.386 166.376 1.00 17.36 863 PRO A O 1
ATOM 2227 N N . ARG A 1 864 ? 151.693 134.109 166.203 1.00 18.54 864 ARG A N 1
ATOM 2228 C CA . ARG A 1 864 ? 150.844 135.216 165.799 1.00 18.54 864 ARG A CA 1
ATOM 2229 C C . ARG A 1 864 ? 150.406 136.077 166.971 1.00 18.54 864 ARG A C 1
ATOM 2230 O O . ARG A 1 864 ? 149.928 137.195 166.756 1.00 18.54 864 ARG A O 1
ATOM 2238 N N . ARG A 1 865 ? 150.548 135.584 168.193 1.00 16.97 865 ARG A N 1
ATOM 2239 C CA . ARG A 1 865 ? 150.455 136.401 169.393 1.00 16.97 865 ARG A CA 1
ATOM 2240 C C . ARG A 1 865 ? 151.773 137.052 169.790 1.00 16.97 865 ARG A C 1
ATOM 2241 O O . ARG A 1 865 ? 151.792 137.853 170.723 1.00 16.97 865 ARG A O 1
ATOM 2249 N N . PHE A 1 866 ? 152.866 136.742 169.110 1.00 16.21 866 PHE A N 1
ATOM 2250 C CA . PHE A 1 866 ? 154.192 137.188 169.518 1.00 16.21 866 PHE A CA 1
ATOM 2251 C C . PHE A 1 866 ? 154.729 138.330 168.687 1.00 16.21 866 PHE A C 1
ATOM 2252 O O . PHE A 1 866 ? 155.511 139.132 169.191 1.00 16.21 866 PHE A O 1
ATOM 2260 N N . HIS A 1 867 ? 154.383 138.386 167.411 1.00 15.43 867 HIS A N 1
ATOM 2261 C CA . HIS A 1 867 ? 155.000 139.326 166.495 1.00 15.43 867 HIS A CA 1
ATOM 2262 C C . HIS A 1 867 ? 154.137 140.562 166.318 1.00 15.43 867 HIS A C 1
ATOM 2263 O O . HIS A 1 867 ? 152.910 140.505 166.396 1.00 15.43 867 HIS A O 1
ATOM 2270 N N . PHE A 1 868 ? 154.802 141.694 166.094 1.00 14.44 868 PHE A N 1
ATOM 2271 C CA . PHE A 1 868 ? 154.078 142.935 165.874 1.00 14.44 868 PHE A CA 1
ATOM 2272 C C . PHE A 1 868 ? 153.219 142.851 164.627 1.00 14.44 868 PHE A C 1
ATOM 2273 O O . PHE A 1 868 ? 152.121 143.415 164.579 1.00 14.44 868 PHE A O 1
ATOM 2281 N N . HIS A 1 869 ? 153.698 142.146 163.610 1.00 14.39 869 HIS A N 1
ATOM 2282 C CA . HIS A 1 869 ? 153.131 142.221 162.275 1.00 14.39 869 HIS A CA 1
ATOM 2283 C C . HIS A 1 869 ? 152.516 140.899 161.838 1.00 14.39 869 HIS A C 1
ATOM 2284 O O . HIS A 1 869 ? 152.629 140.514 160.679 1.00 14.39 869 HIS A O 1
ATOM 2291 N N . ALA A 1 870 ? 151.921 140.233 162.699 1.00 14.47 870 ALA A N 1
ATOM 2292 C CA . ALA A 1 870 ? 151.350 138.963 162.295 1.00 14.47 870 ALA A CA 1
ATOM 2293 C C . ALA A 1 870 ? 149.942 139.165 161.762 1.00 14.47 870 ALA A C 1
ATOM 2294 O O . ALA A 1 870 ? 149.240 140.085 162.189 1.00 14.47 870 ALA A O 1
ATOM 2296 N N . PRO A 1 871 ? 149.500 138.339 160.824 1.00 14.04 871 PRO A N 1
ATOM 2297 C CA . PRO A 1 871 ? 148.163 138.509 160.259 1.00 14.04 871 PRO A CA 1
ATOM 2298 C C . PRO A 1 871 ? 147.094 138.364 161.322 1.00 14.04 871 PRO A C 1
ATOM 2299 O O . PRO A 1 871 ? 147.200 137.508 162.213 1.00 14.04 871 PRO A O 1
ATOM 2303 N N . PRO A 1 872 ? 146.049 139.180 161.265 1.00 13.50 872 PRO A N 1
ATOM 2304 C CA . PRO A 1 872 ? 144.945 139.032 162.213 1.00 13.50 872 PRO A CA 1
ATOM 2305 C C . PRO A 1 872 ? 144.135 137.783 161.921 1.00 13.50 872 PRO A C 1
ATOM 2306 O O . PRO A 1 872 ? 144.243 137.159 160.864 1.00 13.50 872 PRO A O 1
ATOM 2310 N N . THR A 1 873 ? 143.303 137.422 162.890 1.00 13.52 873 THR A N 1
ATOM 2311 C CA . THR A 1 873 ? 142.504 136.212 162.797 1.00 13.52 873 THR A CA 1
ATOM 2312 C C . THR A 1 873 ? 141.014 136.531 162.717 1.00 13.52 873 THR A C 1
ATOM 2313 O O . THR A 1 873 ? 140.486 137.285 163.530 1.00 13.52 873 THR A O 1
ATOM 2317 N N . ARG A 1 879 ? 136.168 142.815 156.496 1.00 22.95 879 ARG A N 1
ATOM 2318 C CA . ARG A 1 879 ? 135.349 143.770 155.759 1.00 22.95 879 ARG A CA 1
ATOM 2319 C C . ARG A 1 879 ? 135.872 145.180 155.968 1.00 22.95 879 ARG A C 1
ATOM 2320 O O . ARG A 1 879 ? 136.865 145.576 155.368 1.00 22.95 879 ARG A O 1
ATOM 2328 N N . GLU A 1 880 ? 135.192 145.943 156.814 1.00 20.79 880 GLU A N 1
ATOM 2329 C CA . GLU A 1 880 ? 135.736 147.219 157.239 1.00 20.79 880 GLU A CA 1
ATOM 2330 C C . GLU A 1 880 ? 136.945 146.990 158.132 1.00 20.79 880 GLU A C 1
ATOM 2331 O O . GLU A 1 880 ? 136.951 146.101 158.986 1.00 20.79 880 GLU A O 1
ATOM 2337 N N . ILE A 1 881 ? 137.988 147.775 157.904 1.00 18.22 881 ILE A N 1
ATOM 2338 C CA . ILE A 1 881 ? 139.163 147.777 158.762 1.00 18.22 881 ILE A CA 1
ATOM 2339 C C . ILE A 1 881 ? 139.542 149.219 159.029 1.00 18.22 881 ILE A C 1
ATOM 2340 O O . ILE A 1 881 ? 139.944 149.952 158.119 1.00 18.22 881 ILE A O 1
ATOM 2345 N N . ARG A 1 882 ? 139.369 149.647 160.266 1.00 17.23 882 ARG A N 1
ATOM 2346 C CA . ARG A 1 882 ? 139.659 151.017 160.647 1.00 17.23 882 ARG A CA 1
ATOM 2347 C C . ARG A 1 882 ? 141.094 151.084 161.142 1.00 17.23 882 ARG A C 1
ATOM 2348 O O . ARG A 1 882 ? 141.388 150.711 162.278 1.00 17.23 882 ARG A O 1
ATOM 2356 N N . VAL A 1 883 ? 141.987 151.560 160.285 1.00 16.84 883 VAL A N 1
ATOM 2357 C CA . VAL A 1 883 ? 143.394 151.688 160.631 1.00 16.84 883 VAL A CA 1
ATOM 2358 C C . VAL A 1 883 ? 143.534 152.903 161.535 1.00 16.84 883 VAL A C 1
ATOM 2359 O O . VAL A 1 883 ? 143.132 154.007 161.162 1.00 16.84 883 VAL A O 1
ATOM 2363 N N . LEU A 1 884 ? 144.087 152.703 162.725 1.00 17.15 884 LEU A N 1
ATOM 2364 C CA . LEU A 1 884 ? 144.465 153.813 163.587 1.00 17.15 884 LEU A CA 1
ATOM 2365 C C . LEU A 1 884 ? 145.909 154.159 163.286 1.00 17.15 884 LEU A C 1
ATOM 2366 O O . LEU A 1 884 ? 146.815 153.382 163.592 1.00 17.15 884 LEU A O 1
ATOM 2371 N N . HIS A 1 885 ? 146.134 155.318 162.686 1.00 18.44 885 HIS A N 1
ATOM 2372 C CA . HIS A 1 885 ? 147.465 155.681 162.241 1.00 18.44 885 HIS A CA 1
ATOM 2373 C C . HIS A 1 885 ? 148.054 156.891 162.943 1.00 18.44 885 HIS A C 1
ATOM 2374 O O . HIS A 1 885 ? 149.144 157.323 162.565 1.00 18.44 885 HIS A O 1
ATOM 2381 N N . SER A 1 886 ? 147.391 157.455 163.946 1.00 20.76 886 SER A N 1
ATOM 2382 C CA . SER A 1 886 ? 148.001 158.563 164.664 1.00 20.76 886 SER A CA 1
ATOM 2383 C C . SER A 1 886 ? 147.359 158.738 166.028 1.00 20.76 886 SER A C 1
ATOM 2384 O O . SER A 1 886 ? 146.147 158.595 166.190 1.00 20.76 886 SER A O 1
ATOM 2387 N N . LEU A 1 887 ? 148.201 159.034 167.009 1.00 23.30 887 LEU A N 1
ATOM 2388 C CA . LEU A 1 887 ? 147.779 159.497 168.324 1.00 23.30 887 LEU A CA 1
ATOM 2389 C C . LEU A 1 887 ? 148.610 160.750 168.598 1.00 23.30 887 LEU A C 1
ATOM 2390 O O . LEU A 1 887 ? 149.652 160.695 169.248 1.00 23.30 887 LEU A O 1
ATOM 2395 N N . GLY A 1 888 ? 148.150 161.883 168.089 1.00 31.62 888 GLY A N 1
ATOM 2396 C CA . GLY A 1 888 ? 148.888 163.113 168.261 1.00 31.62 888 GLY A CA 1
ATOM 2397 C C . GLY A 1 888 ? 148.732 163.690 169.654 1.00 31.62 888 GLY A C 1
ATOM 2398 O O . GLY A 1 888 ? 147.859 163.305 170.432 1.00 31.62 888 GLY A O 1
ATOM 2399 N N . GLY A 1 889 ? 149.608 164.640 169.968 1.00 51.08 889 GLY A N 1
ATOM 2400 C CA . GLY A 1 889 ? 149.593 165.281 171.268 1.00 51.08 889 GLY A CA 1
ATOM 2401 C C . GLY A 1 889 ? 150.967 165.739 171.707 1.00 51.08 889 GLY A C 1
ATOM 2402 O O . GLY A 1 889 ? 151.959 165.034 171.500 1.00 51.08 889 GLY A O 1
ATOM 2403 N N . ASP A 1 890 ? 151.039 166.919 172.313 1.00 63.12 890 ASP A N 1
ATOM 2404 C CA . ASP A 1 890 ? 152.311 167.465 172.770 1.00 63.12 890 ASP A CA 1
ATOM 2405 C C . ASP A 1 890 ? 152.778 166.761 174.040 1.00 63.12 890 ASP A C 1
ATOM 2406 O O . ASP A 1 890 ? 152.056 165.943 174.611 1.00 63.12 890 ASP A O 1
ATOM 2411 N N . ASP B 2 5 ? 167.307 164.757 70.319 1.00 28.94 5 ASP C N 1
ATOM 2412 C CA . ASP B 2 5 ? 166.568 163.501 70.360 1.00 28.94 5 ASP C CA 1
ATOM 2413 C C . ASP B 2 5 ? 166.634 162.878 71.747 1.00 28.94 5 ASP C C 1
ATOM 2414 O O . ASP B 2 5 ? 167.704 162.503 72.217 1.00 28.94 5 ASP C O 1
ATOM 2419 N N . ILE B 2 6 ? 165.480 162.773 72.398 1.00 25.88 6 ILE C N 1
ATOM 2420 C CA . ILE B 2 6 ? 165.375 162.227 73.744 1.00 25.88 6 ILE C CA 1
ATOM 2421 C C . ILE B 2 6 ? 164.256 161.194 73.757 1.00 25.88 6 ILE C C 1
ATOM 2422 O O . ILE B 2 6 ? 163.172 161.437 73.218 1.00 25.88 6 ILE C O 1
ATOM 2427 N N . VAL B 2 7 ? 164.524 160.038 74.354 1.00 24.35 7 VAL C N 1
ATOM 2428 C CA . VAL B 2 7 ? 163.587 158.920 74.336 1.00 24.35 7 VAL C CA 1
ATOM 2429 C C . VAL B 2 7 ? 162.650 159.038 75.528 1.00 24.35 7 VAL C C 1
ATOM 2430 O O . VAL B 2 7 ? 163.101 159.225 76.664 1.00 24.35 7 VAL C O 1
ATOM 2434 N N . TRP B 2 8 ? 161.349 158.930 75.271 1.00 23.40 8 TRP C N 1
ATOM 2435 C CA . TRP B 2 8 ? 160.317 159.097 76.285 1.00 23.40 8 TRP C CA 1
ATOM 2436 C C . TRP B 2 8 ? 159.648 157.768 76.602 1.00 23.40 8 TRP C C 1
ATOM 2437 O O . TRP B 2 8 ? 159.428 156.938 75.715 1.00 23.40 8 TRP C O 1
ATOM 2448 N N . VAL B 2 9 ? 159.319 157.578 77.879 1.00 22.26 9 VAL C N 1
ATOM 2449 C CA . VAL B 2 9 ? 158.598 156.397 78.339 1.00 22.26 9 VAL C CA 1
ATOM 2450 C C . VAL B 2 9 ? 157.551 156.818 79.368 1.00 22.26 9 VAL C C 1
ATOM 2451 O O . VAL B 2 9 ? 157.785 157.704 80.195 1.00 22.26 9 VAL C O 1
ATOM 2455 N N . GLU B 2 10 ? 156.377 156.196 79.285 1.00 22.55 10 GLU C N 1
ATOM 2456 C CA . GLU B 2 10 ? 155.343 156.279 80.318 1.00 22.55 10 GLU C CA 1
ATOM 2457 C C . GLU B 2 10 ? 155.778 155.445 81.512 1.00 22.55 10 GLU C C 1
ATOM 2458 O O . GLU B 2 10 ? 155.737 154.216 81.471 1.00 22.55 10 GLU C O 1
ATOM 2464 N N . GLU B 2 11 ? 156.204 156.105 82.584 1.00 23.91 11 GLU C N 1
ATOM 2465 C CA . GLU B 2 11 ? 156.617 155.405 83.789 1.00 23.91 11 GLU C CA 1
ATOM 2466 C C . GLU B 2 11 ? 155.977 156.051 85.010 1.00 23.91 11 GLU C C 1
ATOM 2467 O O . GLU B 2 11 ? 155.127 156.939 84.906 1.00 23.91 11 GLU C O 1
ATOM 2473 N N . SER B 2 12 ? 156.378 155.565 86.176 1.00 20.55 12 SER C N 1
ATOM 2474 C CA . SER B 2 12 ? 156.007 156.133 87.458 1.00 20.55 12 SER C CA 1
ATOM 2475 C C . SER B 2 12 ? 157.171 155.936 88.406 1.00 20.55 12 SER C C 1
ATOM 2476 O O . SER B 2 12 ? 157.705 154.830 88.515 1.00 20.55 12 SER C O 1
ATOM 2479 N N . VAL B 2 13 ? 157.562 156.996 89.096 1.00 16.81 13 VAL C N 1
ATOM 2480 C CA . VAL B 2 13 ? 158.708 156.943 89.990 1.00 16.81 13 VAL C CA 1
ATOM 2481 C C . VAL B 2 13 ? 158.248 156.416 91.338 1.00 16.81 13 VAL C C 1
ATOM 2482 O O . VAL B 2 13 ? 157.450 157.056 92.030 1.00 16.81 13 VAL C O 1
ATOM 2486 N N . SER B 2 14 ? 158.748 155.239 91.705 1.00 16.36 14 SER C N 1
ATOM 2487 C CA . SER B 2 14 ? 158.522 154.686 93.030 1.00 16.36 14 SER C CA 1
ATOM 2488 C C . SER B 2 14 ? 159.377 155.353 94.089 1.00 16.36 14 SER C C 1
ATOM 2489 O O . SER B 2 14 ? 158.947 155.445 95.242 1.00 16.36 14 SER C O 1
ATOM 2492 N N . ALA B 2 15 ? 160.573 155.818 93.740 1.00 15.86 15 ALA C N 1
ATOM 2493 C CA . ALA B 2 15 ? 161.382 156.484 94.754 1.00 15.86 15 ALA C CA 1
ATOM 2494 C C . ALA B 2 15 ? 162.450 157.349 94.109 1.00 15.86 15 ALA C C 1
ATOM 2495 O O . ALA B 2 15 ? 162.931 157.051 93.014 1.00 15.86 15 ALA C O 1
ATOM 2497 N N . ILE B 2 16 ? 162.829 158.407 94.820 1.00 18.29 16 ILE C N 1
ATOM 2498 C CA . ILE B 2 16 ? 163.878 159.333 94.406 1.00 18.29 16 ILE C CA 1
ATOM 2499 C C . ILE B 2 16 ? 164.950 159.320 95.484 1.00 18.29 16 ILE C C 1
ATOM 2500 O O . ILE B 2 16 ? 164.677 159.640 96.647 1.00 18.29 16 ILE C O 1
ATOM 2505 N N . THR B 2 17 ? 166.174 158.988 95.094 1.00 19.28 17 THR C N 1
ATOM 2506 C CA . THR B 2 17 ? 167.253 158.681 96.012 1.00 19.28 17 THR C CA 1
ATOM 2507 C C . THR B 2 17 ? 168.495 159.437 95.567 1.00 19.28 17 THR C C 1
ATOM 2508 O O . THR B 2 17 ? 168.624 159.814 94.406 1.00 19.28 17 THR C O 1
ATOM 2512 N N . LEU B 2 18 ? 169.407 159.668 96.493 1.00 17.02 18 LEU C N 1
ATOM 2513 C CA . LEU B 2 18 ? 170.617 160.427 96.228 1.00 17.02 18 LEU C CA 1
ATOM 2514 C C . LEU B 2 18 ? 171.783 159.461 96.082 1.00 17.02 18 LEU C C 1
ATOM 2515 O O . LEU B 2 18 ? 172.124 158.753 97.032 1.00 17.02 18 LEU C O 1
ATOM 2520 N N . TYR B 2 19 ? 172.403 159.441 94.906 1.00 16.33 19 TYR C N 1
ATOM 2521 C CA . TYR B 2 19 ? 173.461 158.477 94.635 1.00 16.33 19 TYR C CA 1
ATOM 2522 C C . TYR B 2 19 ? 174.857 159.063 94.780 1.00 16.33 19 TYR C C 1
ATOM 2523 O O . TYR B 2 19 ? 175.655 158.553 95.567 1.00 16.33 19 TYR C O 1
ATOM 2532 N N . ALA B 2 20 ? 175.178 160.115 94.042 1.00 16.64 20 ALA C N 1
ATOM 2533 C CA . ALA B 2 20 ? 176.509 160.699 94.113 1.00 16.64 20 ALA C CA 1
ATOM 2534 C C . ALA B 2 20 ? 176.406 162.195 94.347 1.00 16.64 20 ALA C C 1
ATOM 2535 O O . ALA B 2 20 ? 175.428 162.826 93.958 1.00 16.64 20 ALA C O 1
ATOM 2537 N N . VAL B 2 21 ? 177.414 162.759 95.003 1.00 16.07 21 VAL C N 1
ATOM 2538 C CA . VAL B 2 21 ? 177.528 164.207 95.157 1.00 16.07 21 VAL C CA 1
ATOM 2539 C C . VAL B 2 21 ? 178.997 164.570 95.098 1.00 16.07 21 VAL C C 1
ATOM 2540 O O . VAL B 2 21 ? 179.807 164.019 95.846 1.00 16.07 21 VAL C O 1
ATOM 2544 N N . TRP B 2 22 ? 179.342 165.501 94.217 1.00 18.73 22 TRP C N 1
ATOM 2545 C CA . TRP B 2 22 ? 180.731 165.908 94.073 1.00 18.73 22 TRP C CA 1
ATOM 2546 C C . TRP B 2 22 ? 180.772 167.352 93.605 1.00 18.73 22 TRP C C 1
ATOM 2547 O O . TRP B 2 22 ? 179.741 168.021 93.507 1.00 18.73 22 TRP C O 1
ATOM 2558 N N . LEU B 2 23 ? 181.974 167.835 93.305 1.00 18.63 23 LEU C N 1
ATOM 2559 C CA . LEU B 2 23 ? 182.150 169.177 92.771 1.00 18.63 23 LEU C CA 1
ATOM 2560 C C . LEU B 2 23 ? 182.963 169.083 91.488 1.00 18.63 23 LEU C C 1
ATOM 2561 O O . LEU B 2 23 ? 184.045 168.462 91.485 1.00 18.63 23 LEU C O 1
ATOM 2566 N N . PRO B 2 24 ? 182.487 169.653 90.387 1.00 21.40 24 PRO C N 1
ATOM 2567 C CA . PRO B 2 24 ? 183.177 169.515 89.104 1.00 21.40 24 PRO C CA 1
ATOM 2568 C C . PRO B 2 24 ? 184.511 170.239 89.119 1.00 21.40 24 PRO C C 1
ATOM 2569 O O . PRO B 2 24 ? 184.816 170.971 90.073 1.00 21.40 24 PRO C O 1
ATOM 2573 N N . PRO B 2 25 ? 185.343 170.047 88.094 1.00 21.77 25 PRO C N 1
ATOM 2574 C CA . PRO B 2 25 ? 186.679 170.657 88.105 1.00 21.77 25 PRO C CA 1
ATOM 2575 C C . PRO B 2 25 ? 186.631 172.175 88.205 1.00 21.77 25 PRO C C 1
ATOM 2576 O O . PRO B 2 25 ? 185.767 172.830 87.622 1.00 21.77 25 PRO C O 1
ATOM 2580 N N . ARG B 2 26 ? 187.587 172.725 88.957 1.00 25.91 26 ARG C N 1
ATOM 2581 C CA . ARG B 2 26 ? 187.747 174.170 89.132 1.00 25.91 26 ARG C CA 1
ATOM 2582 C C . ARG B 2 26 ? 186.442 174.843 89.549 1.00 25.91 26 ARG C C 1
ATOM 2583 O O . ARG B 2 26 ? 186.193 176.004 89.216 1.00 25.91 26 ARG C O 1
ATOM 2591 N N . ALA B 2 27 ? 185.600 174.120 90.282 1.00 23.90 27 ALA C N 1
ATOM 2592 C CA . ALA B 2 27 ? 184.364 174.666 90.824 1.00 23.90 27 ALA C CA 1
ATOM 2593 C C . ALA B 2 27 ? 184.549 174.967 92.301 1.00 23.90 27 ALA C C 1
ATOM 2594 O O . ALA B 2 27 ? 185.166 174.189 93.033 1.00 23.90 27 ALA C O 1
ATOM 2596 N N . ARG B 2 28 ? 184.019 176.107 92.732 1.00 27.00 28 ARG C N 1
ATOM 2597 C CA . ARG B 2 28 ? 184.140 176.534 94.113 1.00 27.00 28 ARG C CA 1
ATOM 2598 C C . ARG B 2 28 ? 182.810 176.968 94.719 1.00 27.00 28 ARG C C 1
ATOM 2599 O O . ARG B 2 28 ? 182.714 177.067 95.947 1.00 27.00 28 ARG C O 1
ATOM 2607 N N . GLU B 2 29 ? 181.773 177.184 93.912 1.00 23.75 29 GLU C N 1
ATOM 2608 C CA . GLU B 2 29 ? 180.489 177.639 94.420 1.00 23.75 29 GLU C CA 1
ATOM 2609 C C . GLU B 2 29 ? 179.319 176.737 94.071 1.00 23.75 29 GLU C C 1
ATOM 2610 O O . GLU B 2 29 ? 178.244 176.918 94.651 1.00 23.75 29 GLU C O 1
ATOM 2616 N N . TYR B 2 30 ? 179.472 175.793 93.153 1.00 21.14 30 TYR C N 1
ATOM 2617 C CA . TYR B 2 30 ? 178.372 174.916 92.787 1.00 21.14 30 TYR C CA 1
ATOM 2618 C C . TYR B 2 30 ? 178.850 173.475 92.801 1.00 21.14 30 TYR C C 1
ATOM 2619 O O . TYR B 2 30 ? 179.966 173.176 92.368 1.00 21.14 30 TYR C O 1
ATOM 2628 N N . PHE B 2 31 ? 178.006 172.588 93.302 1.00 18.26 31 PHE C N 1
ATOM 2629 C CA . PHE B 2 31 ? 178.286 171.166 93.272 1.00 18.26 31 PHE C CA 1
ATOM 2630 C C . PHE B 2 31 ? 177.210 170.461 92.459 1.00 18.26 31 PHE C C 1
ATOM 2631 O O . PHE B 2 31 ? 176.204 171.053 92.062 1.00 18.26 31 PHE C O 1
ATOM 2639 N N . HIS B 2 32 ? 177.437 169.181 92.205 1.00 19.07 32 HIS C N 1
ATOM 2640 C CA . HIS B 2 32 ? 176.529 168.380 91.408 1.00 19.07 32 HIS C CA 1
ATOM 2641 C C . HIS B 2 32 ? 176.107 167.148 92.186 1.00 19.07 32 HIS C C 1
ATOM 2642 O O . HIS B 2 32 ? 176.848 166.616 93.020 1.00 19.07 32 HIS C O 1
ATOM 2649 N N . ALA B 2 33 ? 174.898 166.703 91.879 1.00 17.84 33 ALA C N 1
ATOM 2650 C CA . ALA B 2 33 ? 174.291 165.553 92.512 1.00 17.84 33 ALA C CA 1
ATOM 2651 C C . ALA B 2 33 ? 173.739 164.637 91.440 1.00 17.84 33 ALA C C 1
ATOM 2652 O O . ALA B 2 33 ? 173.036 165.077 90.528 1.00 17.84 33 ALA C O 1
ATOM 2654 N N . LEU B 2 34 ? 174.061 163.362 91.569 1.00 17.33 34 LEU C N 1
ATOM 2655 C CA . LEU B 2 34 ? 173.551 162.297 90.726 1.00 17.33 34 LEU C CA 1
ATOM 2656 C C . LEU B 2 34 ? 172.478 161.563 91.508 1.00 17.33 34 LEU C C 1
ATOM 2657 O O . LEU B 2 34 ? 172.759 160.988 92.567 1.00 17.33 34 LEU C O 1
ATOM 2662 N N . VAL B 2 35 ? 171.264 161.577 90.977 1.00 18.56 35 VAL C N 1
ATOM 2663 C CA . VAL B 2 35 ? 170.058 161.176 91.681 1.00 18.56 35 VAL C CA 1
ATOM 2664 C C . VAL B 2 35 ? 169.462 159.971 90.972 1.00 18.56 35 VAL C C 1
ATOM 2665 O O . VAL B 2 35 ? 169.321 159.970 89.743 1.00 18.56 35 VAL C O 1
ATOM 2669 N N . TYR B 2 36 ? 169.109 158.959 91.752 1.00 18.07 36 TYR C N 1
ATOM 2670 C CA . TYR B 2 36 ? 168.652 157.665 91.276 1.00 18.07 36 TYR C CA 1
ATOM 2671 C C . TYR B 2 36 ? 167.145 157.541 91.446 1.00 18.07 36 TYR C C 1
ATOM 2672 O O . TYR B 2 36 ? 166.628 157.675 92.557 1.00 18.07 36 TYR C O 1
ATOM 2681 N N . PHE B 2 37 ? 166.444 157.299 90.346 1.00 17.86 37 PHE C N 1
ATOM 2682 C CA . PHE B 2 37 ? 165.005 157.078 90.347 1.00 17.86 37 PHE C CA 1
ATOM 2683 C C . PHE B 2 37 ? 164.755 155.588 90.245 1.00 17.86 37 PHE C C 1
ATOM 2684 O O . PHE B 2 37 ? 165.213 154.945 89.292 1.00 17.86 37 PHE C O 1
ATOM 2692 N N . VAL B 2 38 ? 164.027 155.047 91.213 1.00 17.37 38 VAL C N 1
ATOM 2693 C CA . VAL B 2 38 ? 163.382 153.755 91.041 1.00 17.37 38 VAL C CA 1
ATOM 2694 C C . VAL B 2 38 ? 162.055 154.043 90.361 1.00 17.37 38 VAL C C 1
ATOM 2695 O O . VAL B 2 38 ? 161.163 154.641 90.976 1.00 17.37 38 VAL C O 1
ATOM 2699 N N . CYS B 2 39 ? 161.939 153.653 89.092 1.00 19.22 39 CYS C N 1
ATOM 2700 C CA . CYS B 2 39 ? 160.750 153.844 88.281 1.00 19.22 39 CYS C CA 1
ATOM 2701 C C . CYS B 2 39 ? 160.085 152.507 87.993 1.00 19.22 39 CYS C C 1
ATOM 2702 O O . CYS B 2 39 ? 160.667 151.440 88.183 1.00 19.22 39 CYS C O 1
ATOM 2705 N N . ARG B 2 40 ? 158.860 152.585 87.485 1.00 20.59 40 ARG C N 1
ATOM 2706 C CA . ARG B 2 40 ? 158.057 151.398 87.244 1.00 20.59 40 ARG C CA 1
ATOM 2707 C C . ARG B 2 40 ? 157.046 151.726 86.158 1.00 20.59 40 ARG C C 1
ATOM 2708 O O . ARG B 2 40 ? 156.405 152.777 86.211 1.00 20.59 40 ARG C O 1
ATOM 2716 N N . ASN B 2 41 ? 156.912 150.843 85.175 1.00 21.08 41 ASN C N 1
ATOM 2717 C CA . ASN B 2 41 ? 155.941 151.067 84.112 1.00 21.08 41 ASN C CA 1
ATOM 2718 C C . ASN B 2 41 ? 154.553 150.625 84.544 1.00 21.08 41 ASN C C 1
ATOM 2719 O O . ASN B 2 41 ? 154.313 150.383 85.730 1.00 21.08 41 ASN C O 1
ATOM 2724 N N . ALA B 2 42 ? 153.632 150.526 83.587 1.00 20.99 42 ALA C N 1
ATOM 2725 C CA . ALA B 2 42 ? 152.283 150.085 83.913 1.00 20.99 42 ALA C CA 1
ATOM 2726 C C . ALA B 2 42 ? 152.289 148.665 84.457 1.00 20.99 42 ALA C C 1
ATOM 2727 O O . ALA B 2 42 ? 151.555 148.350 85.400 1.00 20.99 42 ALA C O 1
ATOM 2729 N N . ALA B 2 43 ? 153.109 147.796 83.879 1.00 21.51 43 ALA C N 1
ATOM 2730 C CA . ALA B 2 43 ? 153.173 146.409 84.314 1.00 21.51 43 ALA C CA 1
ATOM 2731 C C . ALA B 2 43 ? 153.864 146.245 85.657 1.00 21.51 43 ALA C C 1
ATOM 2732 O O . ALA B 2 43 ? 153.780 145.166 86.251 1.00 21.51 43 ALA C O 1
ATOM 2734 N N . GLY B 2 44 ? 154.531 147.280 86.151 1.00 21.46 44 GLY C N 1
ATOM 2735 C CA . GLY B 2 44 ? 155.201 147.221 87.425 1.00 21.46 44 GLY C CA 1
ATOM 2736 C C . GLY B 2 44 ? 156.634 146.754 87.376 1.00 21.46 44 GLY C C 1
ATOM 2737 O O . GLY B 2 44 ? 157.277 146.682 88.430 1.00 21.46 44 GLY C O 1
ATOM 2738 N N . GLU B 2 45 ? 157.158 146.427 86.197 1.00 22.44 45 GLU C N 1
ATOM 2739 C CA . GLU B 2 45 ? 158.544 145.992 86.111 1.00 22.44 45 GLU C CA 1
ATOM 2740 C C . GLU B 2 45 ? 159.446 147.180 86.394 1.00 22.44 45 GLU C C 1
ATOM 2741 O O . GLU B 2 45 ? 159.318 148.238 85.773 1.00 22.44 45 GLU C O 1
ATOM 2747 N N . GLY B 2 46 ? 160.334 147.024 87.368 1.00 21.02 46 GLY C N 1
ATOM 2748 C CA . GLY B 2 46 ? 161.139 148.151 87.794 1.00 21.02 46 GLY C CA 1
ATOM 2749 C C . GLY B 2 46 ? 162.193 148.500 86.763 1.00 21.02 46 GLY C C 1
ATOM 2750 O O . GLY B 2 46 ? 162.710 147.636 86.052 1.00 21.02 46 GLY C O 1
ATOM 2751 N N . ARG B 2 47 ? 162.510 149.785 86.684 1.00 21.14 47 ARG C N 1
ATOM 2752 C CA . ARG B 2 47 ? 163.630 150.258 85.891 1.00 21.14 47 ARG C CA 1
ATOM 2753 C C . ARG B 2 47 ? 164.354 151.337 86.677 1.00 21.14 47 ARG C C 1
ATOM 2754 O O . ARG B 2 47 ? 163.810 151.936 87.610 1.00 21.14 47 ARG C O 1
ATOM 2762 N N . ALA B 2 48 ? 165.607 151.549 86.314 1.00 17.79 48 ALA C N 1
ATOM 2763 C CA . ALA B 2 48 ? 166.472 152.483 87.006 1.00 17.79 48 ALA C CA 1
ATOM 2764 C C . ALA B 2 48 ? 166.756 153.669 86.107 1.00 17.79 48 ALA C C 1
ATOM 2765 O O . ALA B 2 48 ? 167.135 153.501 84.943 1.00 17.79 48 ALA C O 1
ATOM 2767 N N . ARG B 2 49 ? 166.576 154.869 86.646 1.00 19.62 49 ARG C N 1
ATOM 2768 C CA . ARG B 2 49 ? 166.860 156.079 85.895 1.00 19.62 49 ARG C CA 1
ATOM 2769 C C . ARG B 2 49 ? 167.773 156.963 86.722 1.00 19.62 49 ARG C C 1
ATOM 2770 O O . ARG B 2 49 ? 167.852 156.827 87.942 1.00 19.62 49 ARG C O 1
ATOM 2778 N N . PHE B 2 50 ? 168.495 157.853 86.053 1.00 19.22 50 PHE C N 1
ATOM 2779 C CA . PHE B 2 50 ? 169.369 158.769 86.759 1.00 19.22 50 PHE C CA 1
ATOM 2780 C C . PHE B 2 50 ? 169.208 160.174 86.208 1.00 19.22 50 PHE C C 1
ATOM 2781 O O . PHE B 2 50 ? 168.833 160.378 85.054 1.00 19.22 50 PHE C O 1
ATOM 2789 N N . ALA B 2 51 ? 169.500 161.142 87.066 1.00 18.78 51 ALA C N 1
ATOM 2790 C CA . ALA B 2 51 ? 169.507 162.542 86.684 1.00 18.78 51 ALA C CA 1
ATOM 2791 C C . ALA B 2 51 ? 170.691 163.213 87.349 1.00 18.78 51 ALA C C 1
ATOM 2792 O O . ALA B 2 51 ? 171.192 162.741 88.368 1.00 18.78 51 ALA C O 1
ATOM 2794 N N . GLU B 2 52 ? 171.157 164.300 86.755 1.00 19.76 52 GLU C N 1
ATOM 2795 C CA . GLU B 2 52 ? 172.221 165.091 87.344 1.00 19.76 52 GLU C CA 1
ATOM 2796 C C . GLU B 2 52 ? 171.724 166.511 87.514 1.00 19.76 52 GLU C C 1
ATOM 2797 O O . GLU B 2 52 ? 171.224 167.118 86.562 1.00 19.76 52 GLU C O 1
ATOM 2803 N N . VAL B 2 53 ? 171.859 167.036 88.723 1.00 18.02 53 VAL C N 1
ATOM 2804 C CA . VAL B 2 53 ? 171.378 168.366 89.042 1.00 18.02 53 VAL C CA 1
ATOM 2805 C C . VAL B 2 53 ? 172.524 169.144 89.655 1.00 18.02 53 VAL C C 1
ATOM 2806 O O . VAL B 2 53 ? 173.495 168.576 90.159 1.00 18.02 53 VAL C O 1
ATOM 2810 N N . SER B 2 54 ? 172.411 170.460 89.594 1.00 19.34 54 SER C N 1
ATOM 2811 C CA . SER B 2 54 ? 173.459 171.346 90.065 1.00 19.34 54 SER C CA 1
ATOM 2812 C C . SER B 2 54 ? 172.888 172.270 91.121 1.00 19.34 54 SER C C 1
ATOM 2813 O O . SER B 2 54 ? 171.771 172.773 90.979 1.00 19.34 54 SER C O 1
ATOM 2816 N N . VAL B 2 55 ? 173.655 172.492 92.176 1.00 19.40 55 VAL C N 1
ATOM 2817 C CA . VAL B 2 55 ? 173.237 173.351 93.271 1.00 19.40 55 VAL C CA 1
ATOM 2818 C C . VAL B 2 55 ? 174.329 174.376 93.512 1.00 19.40 55 VAL C C 1
ATOM 2819 O O . VAL B 2 55 ? 175.512 174.029 93.576 1.00 19.40 55 VAL C O 1
ATOM 2823 N N . THR B 2 56 ? 173.940 175.633 93.657 1.00 19.83 56 THR C N 1
ATOM 2824 C CA . THR B 2 56 ? 174.883 176.693 93.969 1.00 19.83 56 THR C CA 1
ATOM 2825 C C . THR B 2 56 ? 174.988 176.872 95.475 1.00 19.83 56 THR C C 1
ATOM 2826 O O . THR B 2 56 ? 174.178 176.360 96.248 1.00 19.83 56 THR C O 1
ATOM 2830 N N . ALA B 2 57 ? 176.019 177.605 95.890 1.00 19.69 57 ALA C N 1
ATOM 2831 C CA . ALA B 2 57 ? 176.234 177.830 97.313 1.00 19.69 57 ALA C CA 1
ATOM 2832 C C . ALA B 2 57 ? 175.079 178.605 97.927 1.00 19.69 57 ALA C C 1
ATOM 2833 O O . ALA B 2 57 ? 174.687 178.348 99.069 1.00 19.69 57 ALA C O 1
ATOM 2835 N N . THR B 2 58 ? 174.521 179.556 97.183 1.00 19.56 58 THR C N 1
ATOM 2836 C CA . THR B 2 58 ? 173.417 180.348 97.705 1.00 19.56 58 THR C CA 1
ATOM 2837 C C . THR B 2 58 ? 172.190 179.487 97.970 1.00 19.56 58 THR C C 1
ATOM 2838 O O . THR B 2 58 ? 171.518 179.662 98.989 1.00 19.56 58 THR C O 1
ATOM 2842 N N . GLU B 2 59 ? 171.873 178.560 97.067 1.00 20.95 59 GLU C N 1
ATOM 2843 C CA . GLU B 2 59 ? 170.726 177.686 97.292 1.00 20.95 59 GLU C CA 1
ATOM 2844 C C . GLU B 2 59 ? 170.934 176.802 98.513 1.00 20.95 59 GLU C C 1
ATOM 2845 O O . GLU B 2 59 ? 170.010 176.604 99.311 1.00 20.95 59 GLU C O 1
ATOM 2851 N N . LEU B 2 60 ? 172.137 176.251 98.668 1.00 18.96 60 LEU C N 1
ATOM 2852 C CA . LEU B 2 60 ? 172.438 175.429 99.832 1.00 18.96 60 LEU C CA 1
ATOM 2853 C C . LEU B 2 60 ? 172.302 176.229 101.115 1.00 18.96 60 LEU C C 1
ATOM 2854 O O . LEU B 2 60 ? 171.720 175.755 102.097 1.00 18.96 60 LEU C O 1
ATOM 2859 N N . ARG B 2 61 ? 172.835 177.450 101.127 1.00 18.57 61 ARG C N 1
ATOM 2860 C CA . ARG B 2 61 ? 172.701 178.288 102.309 1.00 18.57 61 ARG C CA 1
ATOM 2861 C C . ARG B 2 61 ? 171.246 178.640 102.584 1.00 18.57 61 ARG C C 1
ATOM 2862 O O . ARG B 2 61 ? 170.820 178.648 103.742 1.00 18.57 61 ARG C O 1
ATOM 2870 N N . ASP B 2 62 ? 170.476 178.932 101.542 1.00 19.19 62 ASP C N 1
ATOM 2871 C CA . ASP B 2 62 ? 169.074 179.271 101.721 1.00 19.19 62 ASP C CA 1
ATOM 2872 C C . ASP B 2 62 ? 168.289 178.099 102.280 1.00 19.19 62 ASP C C 1
ATOM 2873 O O . ASP B 2 62 ? 167.402 178.292 103.117 1.00 19.19 62 ASP C O 1
ATOM 2878 N N . PHE B 2 63 ? 168.599 176.885 101.840 1.00 17.27 63 PHE C N 1
ATOM 2879 C CA . PHE B 2 63 ? 167.916 175.717 102.362 1.00 17.27 63 PHE C CA 1
ATOM 2880 C C . PHE B 2 63 ? 168.460 175.293 103.713 1.00 17.27 63 PHE C C 1
ATOM 2881 O O . PHE B 2 63 ? 167.809 174.516 104.414 1.00 17.27 63 PHE C O 1
ATOM 2889 N N . TYR B 2 64 ? 169.627 175.797 104.091 1.00 16.97 64 TYR C N 1
ATOM 2890 C CA . TYR B 2 64 ? 170.268 175.507 105.364 1.00 16.97 64 TYR C CA 1
ATOM 2891 C C . TYR B 2 64 ? 169.775 176.418 106.472 1.00 16.97 64 TYR C C 1
ATOM 2892 O O . TYR B 2 64 ? 169.803 176.036 107.645 1.00 16.97 64 TYR C O 1
ATOM 2901 N N . GLY B 2 65 ? 169.319 177.616 106.124 1.00 18.38 65 GLY C N 1
ATOM 2902 C CA . GLY B 2 65 ? 168.855 178.590 107.091 1.00 18.38 65 GLY C CA 1
ATOM 2903 C C . GLY B 2 65 ? 169.911 179.570 107.538 1.00 18.38 65 GLY C C 1
ATOM 2904 O O . GLY B 2 65 ? 169.581 180.537 108.235 1.00 18.38 65 GLY C O 1
ATOM 2905 N N . SER B 2 66 ? 171.165 179.358 107.163 1.00 19.26 66 SER C N 1
ATOM 2906 C CA . SER B 2 66 ? 172.239 180.259 107.539 1.00 19.26 66 SER C CA 1
ATOM 2907 C C . SER B 2 66 ? 173.383 180.063 106.559 1.00 19.26 66 SER C C 1
ATOM 2908 O O . SER B 2 66 ? 173.353 179.170 105.710 1.00 19.26 66 SER C O 1
ATOM 2911 N N . ALA B 2 67 ? 174.400 180.911 106.690 1.00 20.21 67 ALA C N 1
ATOM 2912 C CA . ALA B 2 67 ? 175.528 180.923 105.774 1.00 20.21 67 ALA C CA 1
ATOM 2913 C C . ALA B 2 67 ? 176.687 180.063 106.254 1.00 20.21 67 ALA C C 1
ATOM 2914 O O . ALA B 2 67 ? 177.767 180.112 105.658 1.00 20.21 67 ALA C O 1
ATOM 2916 N N . ASP B 2 68 ? 176.493 179.285 107.317 1.00 21.43 68 ASP C N 1
ATOM 2917 C CA . ASP B 2 68 ? 177.588 178.482 107.851 1.00 21.43 68 ASP C CA 1
ATOM 2918 C C . ASP B 2 68 ? 178.008 177.382 106.883 1.00 21.43 68 ASP C C 1
ATOM 2919 O O . ASP B 2 68 ? 179.204 177.108 106.734 1.00 21.43 68 ASP C O 1
ATOM 2924 N N . VAL B 2 69 ? 177.047 176.740 106.217 1.00 18.83 69 VAL C N 1
ATOM 2925 C CA . VAL B 2 69 ? 177.340 175.579 105.383 1.00 18.83 69 VAL C CA 1
ATOM 2926 C C . VAL B 2 69 ? 178.147 175.982 104.157 1.00 18.83 69 VAL C C 1
ATOM 2927 O O . VAL B 2 69 ? 177.834 176.968 103.482 1.00 18.83 69 VAL C O 1
ATOM 2931 N N . ALA B 2 73 ? 179.214 175.238 103.880 1.00 18.08 73 ALA C N 1
ATOM 2932 C CA . ALA B 2 73 ? 180.031 175.481 102.701 1.00 18.08 73 ALA C CA 1
ATOM 2933 C C . ALA B 2 73 ? 179.884 174.337 101.709 1.00 18.08 73 ALA C C 1
ATOM 2934 O O . ALA B 2 73 ? 179.580 173.206 102.098 1.00 18.08 73 ALA C O 1
ATOM 2936 N N . VAL B 2 74 ? 180.080 174.623 100.422 1.00 18.24 74 VAL C N 1
ATOM 2937 C CA . VAL B 2 74 ? 180.009 173.581 99.407 1.00 18.24 74 VAL C CA 1
ATOM 2938 C C . VAL B 2 74 ? 181.068 172.514 99.626 1.00 18.24 74 VAL C C 1
ATOM 2939 O O . VAL B 2 74 ? 180.802 171.320 99.408 1.00 18.24 74 VAL C O 1
ATOM 2943 N N . VAL B 2 75 ? 182.256 172.910 100.076 1.00 16.72 75 VAL C N 1
ATOM 2944 C CA . VAL B 2 75 ? 183.297 171.948 100.395 1.00 16.72 75 VAL C CA 1
ATOM 2945 C C . VAL B 2 75 ? 182.850 171.033 101.526 1.00 16.72 75 VAL C C 1
ATOM 2946 O O . VAL B 2 75 ? 183.215 169.848 101.568 1.00 16.72 75 VAL C O 1
ATOM 2950 N N . ALA B 2 76 ? 182.036 171.555 102.444 1.00 17.04 76 ALA C N 1
ATOM 2951 C CA . ALA B 2 76 ? 181.520 170.746 103.539 1.00 17.04 76 ALA C CA 1
ATOM 2952 C C . ALA B 2 76 ? 180.584 169.664 103.029 1.00 17.04 76 ALA C C 1
ATOM 2953 O O . ALA B 2 76 ? 180.667 168.514 103.465 1.00 17.04 76 ALA C O 1
ATOM 2955 N N . ALA B 2 77 ? 179.687 170.005 102.102 1.00 15.56 77 ALA C N 1
ATOM 2956 C CA . ALA B 2 77 ? 178.821 168.988 101.518 1.00 15.56 77 ALA C CA 1
ATOM 2957 C C . ALA B 2 77 ? 179.629 167.967 100.728 1.00 15.56 77 ALA C C 1
ATOM 2958 O O . ALA B 2 77 ? 179.326 166.767 100.754 1.00 15.56 77 ALA C O 1
ATOM 2960 N N . ALA B 2 78 ? 180.674 168.421 100.031 1.00 15.29 78 ALA C N 1
ATOM 2961 C CA . ALA B 2 78 ? 181.518 167.498 99.280 1.00 15.29 78 ALA C CA 1
ATOM 2962 C C . ALA B 2 78 ? 182.175 166.468 100.196 1.00 15.29 78 ALA C C 1
ATOM 2963 O O . ALA B 2 78 ? 182.074 165.260 99.950 1.00 15.29 78 ALA C O 1
ATOM 2965 N N . ARG B 2 79 ? 182.851 166.915 101.264 1.00 16.90 79 ARG C N 1
ATOM 2966 C CA . ARG B 2 79 ? 183.402 165.929 102.197 1.00 16.90 79 ARG C CA 1
ATOM 2967 C C . ARG B 2 79 ? 182.339 165.145 102.956 1.00 16.90 79 ARG C C 1
ATOM 2968 O O . ARG B 2 79 ? 182.581 163.989 103.315 1.00 16.90 79 ARG C O 1
ATOM 2976 N N . ALA B 2 80 ? 181.177 165.725 103.223 1.00 15.65 80 ALA C N 1
ATOM 2977 C CA . ALA B 2 80 ? 180.148 164.972 103.915 1.00 15.65 80 ALA C CA 1
ATOM 2978 C C . ALA B 2 80 ? 179.584 163.849 103.065 1.00 15.65 80 ALA C C 1
ATOM 2979 O O . ALA B 2 80 ? 179.145 162.837 103.617 1.00 15.65 80 ALA C O 1
ATOM 2981 N N . ALA B 2 81 ? 179.577 164.002 101.744 1.00 13.58 81 ALA C N 1
ATOM 2982 C CA . ALA B 2 81 ? 179.070 162.960 100.869 1.00 13.58 81 ALA C CA 1
ATOM 2983 C C . ALA B 2 81 ? 180.147 162.024 100.344 1.00 13.58 81 ALA C C 1
ATOM 2984 O O . ALA B 2 81 ? 179.812 160.923 99.900 1.00 13.58 81 ALA C O 1
ATOM 2986 N N . THR B 2 82 ? 181.420 162.422 100.362 1.00 13.52 82 THR C N 1
ATOM 2987 C CA . THR B 2 82 ? 182.457 161.453 100.031 1.00 13.52 82 THR C CA 1
ATOM 2988 C C . THR B 2 82 ? 182.717 160.509 101.193 1.00 13.52 82 THR C C 1
ATOM 2989 O O . THR B 2 82 ? 183.154 159.374 100.983 1.00 13.52 82 THR C O 1
ATOM 2993 N N . THR B 2 83 ? 182.450 160.951 102.410 1.00 14.28 83 THR C N 1
ATOM 2994 C CA . THR B 2 83 ? 182.744 160.187 103.612 1.00 14.28 83 THR C CA 1
ATOM 2995 C C . THR B 2 83 ? 181.907 158.912 103.703 1.00 14.28 83 THR C C 1
ATOM 2996 O O . THR B 2 83 ? 182.369 157.932 104.302 1.00 14.28 83 THR C O 1
ATOM 3000 N N . PRO B 2 84 ? 180.704 158.840 103.111 1.00 13.44 84 PRO C N 1
ATOM 3001 C CA . PRO B 2 84 ? 180.018 157.544 103.067 1.00 13.44 84 PRO C CA 1
ATOM 3002 C C . PRO B 2 84 ? 180.735 156.484 102.245 1.00 13.44 84 PRO C C 1
ATOM 3003 O O . PRO B 2 84 ? 180.386 156.189 101.095 1.00 13.44 84 PRO C O 1
ATOM 3007 N N . ALA B 2 85 ? 181.781 155.933 102.857 1.00 12.66 85 ALA C N 1
ATOM 3008 C CA . ALA B 2 85 ? 182.310 154.622 102.521 1.00 12.66 85 ALA C CA 1
ATOM 3009 C C . ALA B 2 85 ? 181.506 153.511 103.182 1.00 12.66 85 ALA C C 1
ATOM 3010 O O . ALA B 2 85 ? 181.914 152.347 103.132 1.00 12.66 85 ALA C O 1
ATOM 3012 N N . ALA B 2 86 ? 180.389 153.863 103.808 1.00 13.86 86 ALA C N 1
ATOM 3013 C CA . ALA B 2 86 ? 179.307 153.043 104.332 1.00 13.86 86 ALA C CA 1
ATOM 3014 C C . ALA B 2 86 ? 179.665 152.359 105.630 1.00 13.86 86 ALA C C 1
ATOM 3015 O O . ALA B 2 86 ? 178.785 151.773 106.256 1.00 13.86 86 ALA C O 1
ATOM 3017 N N . SER B 2 87 ? 180.897 152.416 106.069 1.00 14.02 87 SER C N 1
ATOM 3018 C CA . SER B 2 87 ? 181.217 151.977 107.414 1.00 14.02 87 SER C CA 1
ATOM 3019 C C . SER B 2 87 ? 180.726 153.003 108.441 1.00 14.02 87 SER C C 1
ATOM 3020 O O . SER B 2 87 ? 180.265 152.610 109.520 1.00 14.02 87 SER C O 1
ATOM 3023 N N . PRO B 2 88 ? 180.792 154.328 108.155 1.00 11.74 88 PRO C N 1
ATOM 3024 C CA . PRO B 2 88 ? 180.261 155.308 109.112 1.00 11.74 88 PRO C CA 1
ATOM 3025 C C . PRO B 2 88 ? 178.750 155.493 109.142 1.00 11.74 88 PRO C C 1
ATOM 3026 O O . PRO B 2 88 ? 177.978 154.721 108.571 1.00 11.74 88 PRO C O 1
ATOM 3030 N N . LEU B 2 89 ? 178.337 156.512 109.891 1.00 13.16 89 LEU C N 1
ATOM 3031 C CA . LEU B 2 89 ? 176.960 156.982 110.021 1.00 13.16 89 LEU C CA 1
ATOM 3032 C C . LEU B 2 89 ? 176.978 158.515 110.021 1.00 13.16 89 LEU C C 1
ATOM 3033 O O . LEU B 2 89 ? 176.512 159.175 110.942 1.00 13.16 89 LEU C O 1
ATOM 3038 N N . GLU B 2 90 ? 177.582 159.092 108.980 1.00 14.91 90 GLU C N 1
ATOM 3039 C CA . GLU B 2 90 ? 177.885 160.523 108.952 1.00 14.91 90 GLU C CA 1
ATOM 3040 C C . GLU B 2 90 ? 176.728 161.483 109.228 1.00 14.91 90 GLU C C 1
ATOM 3041 O O . GLU B 2 90 ? 176.992 162.530 109.843 1.00 14.91 90 GLU C O 1
ATOM 3047 N N . PRO B 2 91 ? 175.493 161.267 108.763 1.00 14.44 91 PRO C N 1
ATOM 3048 C CA . PRO B 2 91 ? 174.477 162.320 108.904 1.00 14.44 91 PRO C CA 1
ATOM 3049 C C . PRO B 2 91 ? 174.161 162.741 110.329 1.00 14.44 91 PRO C C 1
ATOM 3050 O O . PRO B 2 91 ? 173.383 163.686 110.494 1.00 14.44 91 PRO C O 1
ATOM 3054 N N . LEU B 2 92 ? 174.709 162.108 111.365 1.00 14.97 92 LEU C N 1
ATOM 3055 C CA . LEU B 2 92 ? 174.519 162.644 112.706 1.00 14.97 92 LEU C CA 1
ATOM 3056 C C . LEU B 2 92 ? 175.689 163.504 113.162 1.00 14.97 92 LEU C C 1
ATOM 3057 O O . LEU B 2 92 ? 175.718 163.935 114.316 1.00 14.97 92 LEU C O 1
ATOM 3062 N N . GLU B 2 93 ? 176.643 163.771 112.284 1.00 16.24 93 GLU C N 1
ATOM 3063 C CA . GLU B 2 93 ? 177.609 164.821 112.550 1.00 16.24 93 GLU C CA 1
ATOM 3064 C C . GLU B 2 93 ? 177.015 166.196 112.319 1.00 16.24 93 GLU C C 1
ATOM 3065 O O . GLU B 2 93 ? 177.415 167.159 112.984 1.00 16.24 93 GLU C O 1
ATOM 3071 N N . ASN B 2 94 ? 176.063 166.305 111.404 1.00 16.66 94 ASN C N 1
ATOM 3072 C CA . ASN B 2 94 ? 175.397 167.568 111.131 1.00 16.66 94 ASN C CA 1
ATOM 3073 C C . ASN B 2 94 ? 174.079 167.292 110.422 1.00 16.66 94 ASN C C 1
ATOM 3074 O O . ASN B 2 94 ? 174.011 167.378 109.191 1.00 16.66 94 ASN C O 1
ATOM 3079 N N . PRO B 2 95 ? 173.022 166.941 111.156 1.00 16.22 95 PRO C N 1
ATOM 3080 C CA . PRO B 2 95 ? 171.755 166.590 110.494 1.00 16.22 95 PRO C CA 1
ATOM 3081 C C . PRO B 2 95 ? 171.170 167.717 109.664 1.00 16.22 95 PRO C C 1
ATOM 3082 O O . PRO B 2 95 ? 170.535 167.455 108.633 1.00 16.22 95 PRO C O 1
ATOM 3086 N N . THR B 2 96 ? 171.372 168.966 110.083 1.00 16.38 96 THR C N 1
ATOM 3087 C CA . THR B 2 96 ? 170.891 170.104 109.311 1.00 16.38 96 THR C CA 1
ATOM 3088 C C . THR B 2 96 ? 171.538 170.147 107.935 1.00 16.38 96 THR C C 1
ATOM 3089 O O . THR B 2 96 ? 170.874 170.454 106.939 1.00 16.38 96 THR C O 1
ATOM 3093 N N . LEU B 2 97 ? 172.838 169.851 107.867 1.00 14.97 97 LEU C N 1
ATOM 3094 C CA . LEU B 2 97 ? 173.537 169.778 106.589 1.00 14.97 97 LEU C CA 1
ATOM 3095 C C . LEU B 2 97 ? 172.827 168.840 105.634 1.00 14.97 97 LEU C C 1
ATOM 3096 O O . LEU B 2 97 ? 172.579 169.182 104.475 1.00 14.97 97 LEU C O 1
ATOM 3101 N N . TRP B 2 98 ? 172.489 167.649 106.107 1.00 14.71 98 TRP C N 1
ATOM 3102 C CA . TRP B 2 98 ? 171.923 166.653 105.215 1.00 14.71 98 TRP C CA 1
ATOM 3103 C C . TRP B 2 98 ? 170.481 166.961 104.866 1.00 14.71 98 TRP C C 1
ATOM 3104 O O . TRP B 2 98 ? 170.063 166.717 103.731 1.00 14.71 98 TRP C O 1
ATOM 3115 N N . ARG B 2 99 ? 169.712 167.519 105.797 1.00 17.25 99 ARG C N 1
ATOM 3116 C CA . ARG B 2 99 ? 168.360 167.925 105.437 1.00 17.25 99 ARG C CA 1
ATOM 3117 C C . ARG B 2 99 ? 168.396 169.005 104.368 1.00 17.25 99 ARG C C 1
ATOM 3118 O O . ARG B 2 99 ? 167.648 168.949 103.384 1.00 17.25 99 ARG C O 1
ATOM 3126 N N . ALA B 2 100 ? 169.275 169.988 104.546 1.00 17.35 100 ALA C N 1
ATOM 3127 C CA . ALA B 2 100 ? 169.401 171.070 103.584 1.00 17.35 100 ALA C CA 1
ATOM 3128 C C . ALA B 2 100 ? 169.847 170.548 102.232 1.00 17.35 100 ALA C C 1
ATOM 3129 O O . ALA B 2 100 ? 169.325 170.962 101.194 1.00 17.35 100 ALA C O 1
ATOM 3131 N N . LEU B 2 101 ? 170.824 169.644 102.223 1.00 15.65 101 LEU C N 1
ATOM 3132 C CA . LEU B 2 101 ? 171.318 169.111 100.963 1.00 15.65 101 LEU C CA 1
ATOM 3133 C C . LEU B 2 101 ? 170.237 168.309 100.253 1.00 15.65 101 LEU C C 1
ATOM 3134 O O . LEU B 2 101 ? 170.067 168.424 99.034 1.00 15.65 101 LEU C O 1
ATOM 3139 N N . TYR B 2 102 ? 169.481 167.508 100.996 1.00 16.12 102 TYR C N 1
ATOM 3140 C CA . TYR B 2 102 ? 168.417 166.736 100.373 1.00 16.12 102 TYR C CA 1
ATOM 3141 C C . TYR B 2 102 ? 167.352 167.645 99.781 1.00 16.12 102 TYR C C 1
ATOM 3142 O O . TYR B 2 102 ? 166.916 167.447 98.636 1.00 16.12 102 TYR C O 1
ATOM 3151 N N . ALA B 2 103 ? 166.936 168.659 100.534 1.00 16.46 103 ALA C N 1
ATOM 3152 C CA . ALA B 2 103 ? 165.905 169.557 100.034 1.00 16.46 103 ALA C CA 1
ATOM 3153 C C . ALA B 2 103 ? 166.407 170.366 98.846 1.00 16.46 103 ALA C C 1
ATOM 3154 O O . ALA B 2 103 ? 165.660 170.595 97.887 1.00 16.46 103 ALA C O 1
ATOM 3156 N N . CYS B 2 104 ? 167.671 170.791 98.878 1.00 16.74 104 CYS C N 1
ATOM 3157 C CA . CYS B 2 104 ? 168.212 171.562 97.766 1.00 16.74 104 CYS C CA 1
ATOM 3158 C C . CYS B 2 104 ? 168.303 170.718 96.508 1.00 16.74 104 CYS C C 1
ATOM 3159 O O . CYS B 2 104 ? 167.990 171.198 95.413 1.00 16.74 104 CYS C O 1
ATOM 3162 N N . VAL B 2 105 ? 168.710 169.458 96.639 1.00 16.29 105 VAL C N 1
ATOM 3163 C CA . VAL B 2 105 ? 168.787 168.596 95.466 1.00 16.29 105 VAL C CA 1
ATOM 3164 C C . VAL B 2 105 ? 167.399 168.331 94.897 1.00 16.29 105 VAL C C 1
ATOM 3165 O O . VAL B 2 105 ? 167.213 168.331 93.678 1.00 16.29 105 VAL C O 1
ATOM 3169 N N . LEU B 2 106 ? 166.401 168.109 95.755 1.00 17.39 106 LEU C N 1
ATOM 3170 C CA . LEU B 2 106 ? 165.050 167.902 95.236 1.00 17.39 106 LEU C CA 1
ATOM 3171 C C . LEU B 2 106 ? 164.507 169.150 94.546 1.00 17.39 106 LEU C C 1
ATOM 3172 O O . LEU B 2 106 ? 163.859 169.050 93.496 1.00 17.39 106 LEU C O 1
ATOM 3177 N N . ALA B 2 107 ? 164.742 170.329 95.116 1.00 17.37 107 ALA C N 1
ATOM 3178 C CA . ALA B 2 107 ? 164.286 171.554 94.465 1.00 17.37 107 ALA C CA 1
ATOM 3179 C C . ALA B 2 107 ? 164.980 171.753 93.126 1.00 17.37 107 ALA C C 1
ATOM 3180 O O . ALA B 2 107 ? 164.336 172.102 92.127 1.00 17.37 107 ALA C O 1
ATOM 3182 N N . ALA B 2 108 ? 166.293 171.520 93.081 1.00 17.45 108 ALA C N 1
ATOM 3183 C CA . ALA B 2 108 ? 167.022 171.629 91.826 1.00 17.45 108 ALA C CA 1
ATOM 3184 C C . ALA B 2 108 ? 166.535 170.606 90.815 1.00 17.45 108 ALA C C 1
ATOM 3185 O O . ALA B 2 108 ? 166.548 170.860 89.608 1.00 17.45 108 ALA C O 1
ATOM 3187 N N . LEU B 2 109 ? 166.107 169.443 91.284 1.00 17.62 109 LEU C N 1
ATOM 3188 C CA . LEU B 2 109 ? 165.632 168.408 90.379 1.00 17.62 109 LEU C CA 1
ATOM 3189 C C . LEU B 2 109 ? 164.285 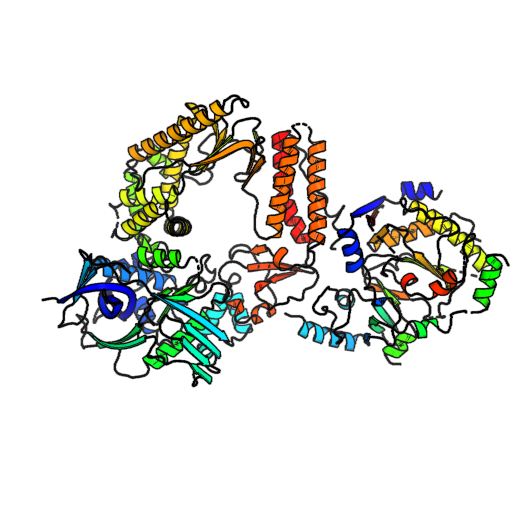168.781 89.780 1.00 17.62 109 LEU C C 1
ATOM 3190 O O . LEU B 2 109 ? 164.050 168.572 88.585 1.00 17.62 109 LEU C O 1
ATOM 3195 N N . GLU B 2 110 ? 163.388 169.330 90.592 1.00 19.39 110 GLU C N 1
ATOM 3196 C CA . GLU B 2 110 ? 162.123 169.836 90.079 1.00 19.39 110 GLU C CA 1
ATOM 3197 C C . GLU B 2 110 ? 162.293 171.042 89.172 1.00 19.39 110 GLU C C 1
ATOM 3198 O O . GLU B 2 110 ? 161.443 171.275 88.310 1.00 19.39 110 GLU C O 1
ATOM 3204 N N . ARG B 2 111 ? 163.360 171.809 89.352 1.00 18.97 111 ARG C N 1
ATOM 3205 C CA . ARG B 2 111 ? 163.602 173.013 88.578 1.00 18.97 111 ARG C CA 1
ATOM 3206 C C . ARG B 2 111 ? 164.370 172.773 87.285 1.00 18.97 111 ARG C C 1
ATOM 3207 O O . ARG B 2 111 ? 164.169 173.516 86.318 1.00 18.97 111 ARG C O 1
ATOM 3215 N N . GLN B 2 112 ? 165.215 171.748 87.229 1.00 18.44 112 GLN C N 1
ATOM 3216 C CA . GLN B 2 112 ? 166.076 171.503 86.086 1.00 18.44 112 GLN C CA 1
ATOM 3217 C C . GLN B 2 112 ? 165.682 170.288 85.264 1.00 18.44 112 GLN C C 1
ATOM 3218 O O . GLN B 2 112 ? 166.262 170.078 84.195 1.00 18.44 112 GLN C O 1
ATOM 3224 N N . THR B 2 113 ? 164.731 169.483 85.724 1.00 19.66 113 THR C N 1
ATOM 3225 C CA . THR B 2 113 ? 164.343 168.280 85.008 1.00 19.66 113 THR C CA 1
ATOM 3226 C C . THR B 2 113 ? 162.840 168.138 84.839 1.00 19.66 113 THR C C 1
ATOM 3227 O O . THR B 2 113 ? 162.410 167.546 83.846 1.00 19.66 113 THR C O 1
ATOM 3231 N N . GLY B 2 114 ? 162.026 168.676 85.736 1.00 19.83 114 GLY C N 1
ATOM 3232 C CA . GLY B 2 114 ? 160.602 168.690 85.533 1.00 19.83 114 GLY C CA 1
ATOM 3233 C C . GLY B 2 114 ? 159.834 168.450 86.809 1.00 19.83 114 GLY C C 1
ATOM 3234 O O . GLY B 2 114 ? 160.408 168.133 87.853 1.00 19.83 114 GLY C O 1
ATOM 3235 N N . PRO B 2 115 ? 158.517 168.587 86.751 1.00 21.11 115 PRO C N 1
ATOM 3236 C CA . PRO B 2 115 ? 157.714 168.362 87.951 1.00 21.11 115 PRO C CA 1
ATOM 3237 C C . PRO B 2 115 ? 157.551 166.880 88.221 1.00 21.11 115 PRO C C 1
ATOM 3238 O O . PRO B 2 115 ? 156.754 166.198 87.572 1.00 21.11 115 PRO C O 1
ATOM 3242 N N . VAL B 2 116 ? 158.304 166.385 89.188 1.00 19.50 116 VAL C N 1
ATOM 3243 C CA . VAL B 2 116 ? 158.356 164.969 89.512 1.00 19.50 116 VAL C CA 1
ATOM 3244 C C . VAL B 2 116 ? 157.273 164.665 90.531 1.00 19.50 116 VAL C C 1
ATOM 3245 O O . VAL B 2 116 ? 156.835 165.537 91.286 1.00 19.50 116 VAL C O 1
ATOM 3249 N N . ALA B 2 117 ? 156.830 163.416 90.548 1.00 19.18 117 ALA C N 1
ATOM 3250 C CA . ALA B 2 117 ? 155.762 163.014 91.447 1.00 19.18 117 ALA C CA 1
ATOM 3251 C C . ALA B 2 117 ? 155.852 161.516 91.666 1.00 19.18 117 ALA C C 1
ATOM 3252 O O . ALA B 2 117 ? 155.768 160.744 90.707 1.00 19.18 117 ALA C O 1
ATOM 3254 N N . LEU B 2 118 ? 156.021 161.113 92.919 1.00 19.36 118 LEU C N 1
ATOM 3255 C CA . LEU B 2 118 ? 156.087 159.699 93.244 1.00 19.36 118 LEU C CA 1
ATOM 3256 C C . LEU B 2 118 ? 154.720 159.058 93.073 1.00 19.36 118 LEU C C 1
ATOM 3257 O O . LEU B 2 118 ? 153.689 159.677 93.340 1.00 19.36 118 LEU C O 1
ATOM 3262 N N . PHE B 2 119 ? 154.720 157.817 92.598 1.00 18.76 119 PHE C N 1
ATOM 3263 C CA . PHE B 2 119 ? 153.513 157.025 92.422 1.00 18.76 119 PHE C CA 1
ATOM 3264 C C . PHE B 2 119 ? 152.526 157.681 91.470 1.00 18.76 119 PHE C C 1
ATOM 3265 O O . PHE B 2 119 ? 151.333 157.376 91.508 1.00 18.76 119 PHE C O 1
ATOM 3273 N N . ALA B 2 120 ? 152.993 158.574 90.600 1.00 19.96 120 ALA C N 1
ATOM 3274 C CA . ALA B 2 120 ? 152.096 159.258 89.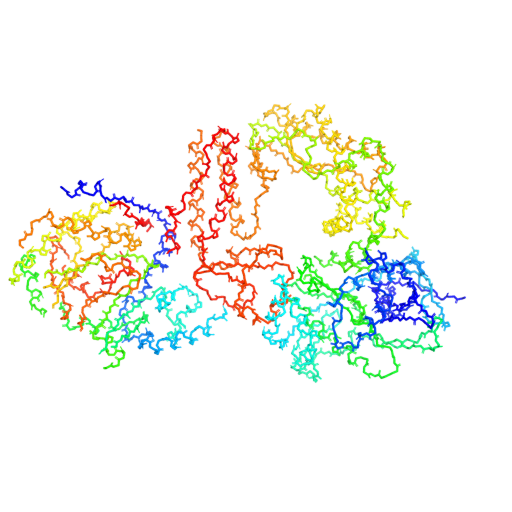686 1.00 19.96 120 ALA C CA 1
ATOM 3275 C C . ALA B 2 120 ? 152.584 159.115 88.253 1.00 19.96 120 ALA C C 1
ATOM 3276 O O . ALA B 2 120 ? 153.794 159.105 88.005 1.00 19.96 120 ALA C O 1
ATOM 3278 N N . PRO B 2 121 ? 151.666 158.995 87.293 1.00 21.72 121 PRO C N 1
ATOM 3279 C CA . PRO B 2 121 ? 152.064 158.830 85.889 1.00 21.72 121 PRO C CA 1
ATOM 3280 C C . PRO B 2 121 ? 152.907 159.967 85.353 1.00 21.72 121 PRO C C 1
ATOM 3281 O O . PRO B 2 121 ? 152.466 161.118 85.327 1.00 21.72 121 PRO C O 1
ATOM 3285 N N . LEU B 2 122 ? 154.118 159.660 84.913 1.00 21.18 122 LEU C N 1
ATOM 3286 C CA . LEU B 2 122 ? 154.990 160.653 84.326 1.00 21.18 122 LEU C CA 1
ATOM 3287 C C . LEU B 2 122 ? 155.463 160.169 82.969 1.00 21.18 122 LEU C C 1
ATOM 3288 O O . LEU B 2 122 ? 155.496 158.969 82.682 1.00 21.18 122 LEU C O 1
ATOM 3293 N N . ARG B 2 123 ? 155.812 161.131 82.129 1.00 24.17 123 ARG C N 1
ATOM 3294 C CA . ARG B 2 123 ? 156.525 160.878 80.890 1.00 24.17 123 ARG C CA 1
ATOM 3295 C C . ARG B 2 123 ? 157.971 161.283 81.112 1.00 24.17 123 ARG C C 1
ATOM 3296 O O . ARG B 2 123 ? 158.257 162.449 81.399 1.00 24.17 123 ARG C O 1
ATOM 3304 N N . ILE B 2 124 ? 158.872 160.314 81.010 1.00 21.64 124 ILE C N 1
ATOM 3305 C CA . ILE B 2 124 ? 160.276 160.495 81.341 1.00 21.64 124 ILE C CA 1
ATOM 3306 C C . ILE B 2 124 ? 161.083 160.411 80.061 1.00 21.64 124 ILE C C 1
ATOM 3307 O O . ILE B 2 124 ? 160.976 159.429 79.320 1.00 21.64 124 ILE C O 1
ATOM 3312 N N . GLY B 2 125 ? 161.897 161.426 79.806 1.00 23.25 125 GLY C N 1
ATOM 3313 C CA . GLY B 2 125 ? 162.704 161.460 78.615 1.00 23.25 125 GLY C CA 1
ATOM 3314 C C . GLY B 2 125 ? 164.167 161.585 78.951 1.00 23.25 125 GLY C C 1
ATOM 3315 O O . GLY B 2 125 ? 164.580 162.488 79.690 1.00 23.25 125 GLY C O 1
ATOM 3316 N N . SER B 2 126 ? 164.952 160.672 78.396 1.00 24.74 126 SER C N 1
ATOM 3317 C CA . SER B 2 126 ? 166.373 160.567 78.671 1.00 24.74 126 SER C CA 1
ATOM 3318 C C . SER B 2 126 ? 167.182 160.762 77.395 1.00 24.74 126 SER C C 1
ATOM 3319 O O . SER B 2 126 ? 166.671 160.598 76.282 1.00 24.74 126 SER C O 1
ATOM 3322 N N . ASP B 2 127 ? 168.456 161.109 77.575 1.00 27.66 127 ASP C N 1
ATOM 3323 C CA . ASP B 2 127 ? 169.375 161.344 76.475 1.00 27.66 127 ASP C CA 1
ATOM 3324 C C . ASP B 2 127 ? 170.231 160.098 76.322 1.00 27.66 127 ASP C C 1
ATOM 3325 O O . ASP B 2 127 ? 171.059 159.820 77.201 1.00 27.66 127 ASP C O 1
ATOM 3330 N N . PRO B 2 128 ? 170.075 159.322 75.246 1.00 28.19 128 PRO C N 1
ATOM 3331 C CA . PRO B 2 128 ? 170.851 158.076 75.128 1.00 28.19 128 PRO C CA 1
ATOM 3332 C C . PRO B 2 128 ? 172.352 158.285 75.145 1.00 28.19 128 PRO C C 1
ATOM 3333 O O . PRO B 2 128 ? 173.076 157.423 75.657 1.00 28.19 128 PRO C O 1
ATOM 3337 N N . ARG B 2 129 ? 172.847 159.390 74.590 1.00 28.59 129 ARG C N 1
ATOM 3338 C CA . ARG B 2 129 ? 174.287 159.621 74.567 1.00 28.59 129 ARG C CA 1
ATOM 3339 C C . ARG B 2 129 ? 174.856 159.670 75.977 1.00 28.59 129 ARG C C 1
ATOM 3340 O O . ARG B 2 129 ? 175.854 159.011 76.283 1.00 28.59 129 ARG C O 1
ATOM 3348 N N . THR B 2 130 ? 174.217 160.439 76.854 1.00 27.43 130 THR C N 1
ATOM 3349 C CA . THR B 2 130 ? 174.678 160.600 78.226 1.00 27.43 130 THR C CA 1
ATOM 3350 C C . THR B 2 130 ? 174.133 159.532 79.161 1.00 27.43 130 THR C C 1
ATOM 3351 O O . THR B 2 130 ? 174.849 159.078 80.059 1.00 27.43 130 THR C O 1
ATOM 3355 N N . GLY B 2 131 ? 172.896 159.096 78.950 1.00 25.77 131 GLY C N 1
ATOM 3356 C CA . GLY B 2 131 ? 172.268 158.103 79.786 1.00 25.77 131 GLY C CA 1
ATOM 3357 C C . GLY B 2 131 ? 171.401 158.660 80.892 1.00 25.77 131 GLY C C 1
ATOM 3358 O O . GLY B 2 131 ? 170.553 157.936 81.418 1.00 25.77 131 GLY C O 1
ATOM 3359 N N . LEU B 2 132 ? 171.572 159.926 81.244 1.00 23.05 132 LEU C N 1
ATOM 3360 C CA . LEU B 2 132 ? 170.778 160.514 82.303 1.00 23.05 132 LEU C CA 1
ATOM 3361 C C . LEU B 2 132 ? 169.405 160.915 81.788 1.00 23.05 132 LEU C C 1
ATOM 3362 O O . LEU B 2 132 ? 169.211 161.159 80.597 1.00 23.05 132 LEU C O 1
ATOM 3367 N N . VAL B 2 133 ? 168.446 160.968 82.701 1.00 21.53 133 VAL C N 1
ATOM 3368 C CA . VAL B 2 133 ? 167.137 161.526 82.396 1.00 21.53 133 VAL C CA 1
ATOM 3369 C C . VAL B 2 133 ? 167.273 163.030 82.264 1.00 21.53 133 VAL C C 1
ATOM 3370 O O . VAL B 2 133 ? 167.823 163.692 83.149 1.00 21.53 133 VAL C O 1
ATOM 3374 N N . VAL B 2 134 ? 166.772 163.572 81.158 1.00 22.44 134 VAL C N 1
ATOM 3375 C CA . VAL B 2 134 ? 166.949 164.981 80.850 1.00 22.44 134 VAL C CA 1
ATOM 3376 C C . VAL B 2 134 ? 165.680 165.795 81.053 1.00 22.44 134 VAL C C 1
ATOM 3377 O O . VAL B 2 134 ? 165.782 167.000 81.326 1.00 22.44 134 VAL C O 1
ATOM 3381 N N . LYS B 2 135 ? 164.496 165.193 80.964 1.00 21.77 135 LYS C N 1
ATOM 3382 C CA . LYS B 2 135 ? 163.298 165.981 81.215 1.00 21.77 135 LYS C CA 1
ATOM 3383 C C . LYS B 2 135 ? 162.142 165.079 81.620 1.00 21.77 135 LYS C C 1
ATOM 3384 O O . LYS B 2 135 ? 161.894 164.054 80.987 1.00 21.77 135 LYS C O 1
ATOM 3390 N N . VAL B 2 136 ? 161.414 165.489 82.651 1.00 21.81 136 VAL C N 1
ATOM 3391 C CA . VAL B 2 136 ? 160.258 164.753 83.142 1.00 21.81 136 VAL C CA 1
ATOM 3392 C C . VAL B 2 136 ? 159.044 165.662 83.047 1.00 21.81 136 VAL C C 1
ATOM 3393 O O . VAL B 2 136 ? 159.125 166.849 83.372 1.00 21.81 136 VAL C O 1
ATOM 3397 N N . GLU B 2 137 ? 157.929 165.117 82.572 1.00 25.18 137 GLU C N 1
ATOM 3398 C CA . GLU B 2 137 ? 156.690 165.873 82.494 1.00 25.18 137 GLU C CA 1
ATOM 3399 C C . GLU B 2 137 ? 155.556 165.028 83.048 1.00 25.18 137 GLU C C 1
ATOM 3400 O O . GLU B 2 137 ? 155.678 163.812 83.203 1.00 25.18 137 GLU C O 1
ATOM 3406 N N . ARG B 2 138 ? 154.439 165.682 83.342 1.00 25.44 138 ARG C N 1
ATOM 3407 C CA . ARG B 2 138 ? 153.287 164.996 83.909 1.00 25.44 138 ARG C CA 1
ATOM 3408 C C . ARG B 2 138 ? 152.532 164.272 82.805 1.00 25.44 138 ARG C C 1
ATOM 3409 O O . ARG B 2 138 ? 152.066 164.898 81.849 1.00 25.44 138 ARG C O 1
ATOM 3417 N N . ALA B 2 139 ? 152.417 162.958 82.935 1.00 26.29 139 ALA C N 1
ATOM 3418 C CA . ALA B 2 139 ? 151.872 162.151 81.858 1.00 26.29 139 ALA C CA 1
ATOM 3419 C C . ALA B 2 139 ? 150.402 162.457 81.647 1.00 26.29 139 ALA C C 1
ATOM 3420 O O . ALA B 2 139 ? 149.662 162.758 82.584 1.00 26.29 139 ALA C O 1
ATOM 3422 N N . SER B 2 140 ? 149.983 162.385 80.385 1.00 30.70 140 SER C N 1
ATOM 3423 C CA . SER B 2 140 ? 148.594 162.668 80.056 1.00 30.70 140 SER C CA 1
ATOM 3424 C C . SER B 2 140 ? 147.664 161.639 80.681 1.00 30.70 140 SER C C 1
ATOM 3425 O O . SER B 2 140 ? 146.637 161.992 81.271 1.00 30.70 140 SER C O 1
ATOM 3428 N N . TRP B 2 141 ? 148.010 160.362 80.574 1.00 32.10 141 TRP C N 1
ATOM 3429 C CA . TRP B 2 141 ? 147.065 159.316 80.928 1.00 32.10 141 TRP C CA 1
ATOM 3430 C C . TRP B 2 141 ? 147.817 158.022 81.205 1.00 32.10 141 TRP C C 1
ATOM 3431 O O . TRP B 2 141 ? 149.010 157.889 80.919 1.00 32.10 141 TRP C O 1
ATOM 3442 N N . GLY B 2 142 ? 147.085 157.061 81.761 1.00 28.11 142 GLY C N 1
ATOM 3443 C CA . GLY B 2 142 ? 147.624 155.786 82.151 1.00 28.11 142 GLY C CA 1
ATOM 3444 C C . GLY B 2 142 ? 147.357 155.512 83.613 1.00 28.11 142 GLY C C 1
ATOM 3445 O O . GLY B 2 142 ? 147.613 156.357 84.475 1.00 28.11 142 GLY C O 1
ATOM 3446 N N . PRO B 2 143 ? 146.825 154.336 83.926 1.00 25.83 143 PRO C N 1
ATOM 3447 C CA . PRO B 2 143 ? 146.732 153.921 85.325 1.00 25.83 143 PRO C CA 1
ATOM 3448 C C . PRO B 2 143 ? 148.103 153.564 85.864 1.00 25.83 143 PRO C C 1
ATOM 3449 O O . PRO B 2 143 ? 148.862 152.826 85.218 1.00 25.83 143 PRO C O 1
ATOM 3453 N N . PRO B 2 144 ? 148.468 154.077 87.032 1.00 24.57 144 PRO C N 1
ATOM 3454 C CA . PRO B 2 144 ? 149.783 153.768 87.597 1.00 24.57 144 PRO C CA 1
ATOM 3455 C C . PRO B 2 144 ? 149.860 152.316 88.035 1.00 24.57 144 PRO C C 1
ATOM 3456 O O . PRO B 2 144 ? 148.853 151.636 88.235 1.00 24.57 144 PRO C O 1
ATOM 3460 N N . ALA B 2 145 ? 151.090 151.839 88.184 1.00 21.34 145 ALA C N 1
ATOM 3461 C CA . ALA B 2 145 ? 151.297 150.584 88.884 1.00 21.34 145 ALA C CA 1
ATOM 3462 C C . ALA B 2 145 ? 150.915 150.750 90.346 1.00 21.34 145 ALA C C 1
ATOM 3463 O O . ALA B 2 145 ? 150.998 151.842 90.910 1.00 21.34 145 ALA C O 1
ATOM 3465 N N . ALA B 2 146 ? 150.481 149.662 90.955 1.00 19.01 146 ALA C N 1
ATOM 3466 C CA . ALA B 2 146 ? 150.084 149.702 92.351 1.00 19.01 146 ALA C CA 1
ATOM 3467 C C . ALA B 2 146 ? 151.319 149.680 93.243 1.00 19.01 146 ALA C C 1
ATOM 3468 O O . ALA B 2 146 ? 152.126 148.751 93.140 1.00 19.01 146 ALA C O 1
ATOM 3470 N N . PRO B 2 147 ? 151.518 150.679 94.096 1.00 18.30 147 PRO C N 1
ATOM 3471 C CA . PRO B 2 147 ? 152.606 150.612 95.073 1.00 18.30 147 PRO C CA 1
ATOM 3472 C C . PRO B 2 147 ? 152.515 149.358 95.925 1.00 18.30 147 PRO C C 1
ATOM 3473 O O . PRO B 2 147 ? 151.530 149.131 96.626 1.00 18.30 147 PRO C O 1
ATOM 3477 N N . ARG B 2 148 ? 153.559 148.544 95.864 1.00 19.66 148 ARG C N 1
ATOM 3478 C CA . ARG B 2 148 ? 153.611 147.277 96.571 1.00 19.66 148 ARG C CA 1
ATOM 3479 C C . ARG B 2 148 ? 154.519 147.411 97.778 1.00 19.66 148 ARG C C 1
ATOM 3480 O O . ARG B 2 148 ? 155.550 148.085 97.720 1.00 19.66 148 ARG C O 1
ATOM 3488 N N . ALA B 2 149 ? 154.131 146.770 98.868 1.00 17.50 149 ALA C N 1
ATOM 3489 C CA . ALA B 2 149 ? 154.871 146.826 100.113 1.00 17.50 149 ALA C CA 1
ATOM 3490 C C . ALA B 2 149 ? 155.553 145.498 100.393 1.00 17.50 149 ALA C C 1
ATOM 3491 O O . ALA B 2 149 ? 155.160 144.447 99.885 1.00 17.50 149 ALA C O 1
ATOM 3493 N N . ALA B 2 150 ? 156.598 145.569 101.206 1.00 17.09 150 ALA C N 1
ATOM 3494 C CA . ALA B 2 150 ? 157.247 144.414 101.790 1.00 17.09 150 ALA C CA 1
ATOM 3495 C C . ALA B 2 150 ? 157.292 144.596 103.298 1.00 17.09 150 ALA C C 1
ATOM 3496 O O . ALA B 2 150 ? 157.463 145.705 103.803 1.00 17.09 150 ALA C O 1
ATOM 3498 N N . LEU B 2 151 ? 157.136 143.496 104.020 1.00 18.00 151 LEU C N 1
ATOM 3499 C CA . LEU B 2 151 ? 157.101 143.513 105.474 1.00 18.00 151 LEU C CA 1
ATOM 3500 C C . LEU B 2 151 ? 158.500 143.242 105.999 1.00 18.00 151 LEU C C 1
ATOM 3501 O O . LEU B 2 151 ? 159.092 142.206 105.683 1.00 18.00 151 LEU C O 1
ATOM 3506 N N . LEU B 2 152 ? 159.015 144.174 106.794 1.00 18.13 152 LEU C N 1
ATOM 3507 C CA . LEU B 2 152 ? 160.358 144.124 107.352 1.00 18.13 152 LEU C CA 1
ATOM 3508 C C . LEU B 2 152 ? 160.310 143.780 108.832 1.00 18.13 152 LEU C C 1
ATOM 3509 O O . LEU B 2 152 ? 159.574 144.410 109.597 1.00 18.13 152 LEU C O 1
ATOM 3514 N N . VAL B 2 153 ? 161.095 142.785 109.232 1.00 19.17 153 VAL C N 1
ATOM 3515 C CA . VAL B 2 153 ? 161.398 142.529 110.633 1.00 19.17 153 VAL C CA 1
ATOM 3516 C C . VAL B 2 153 ? 162.909 142.438 110.740 1.00 19.17 153 VAL C C 1
ATOM 3517 O O . VAL B 2 153 ? 163.522 141.568 110.116 1.00 19.17 153 VAL C O 1
ATOM 3521 N N . ALA B 2 154 ? 163.511 143.340 111.505 1.00 19.52 154 ALA C N 1
ATOM 3522 C CA . ALA B 2 154 ? 164.963 143.396 111.624 1.00 19.52 154 ALA C CA 1
ATOM 3523 C C . ALA B 2 154 ? 165.325 143.613 113.078 1.00 19.52 154 ALA C C 1
ATOM 3524 O O . ALA B 2 154 ? 164.938 144.623 113.669 1.00 19.52 154 ALA C O 1
ATOM 3526 N N . GLU B 2 155 ? 166.066 142.670 113.649 1.00 21.04 155 GLU C N 1
ATOM 3527 C CA . GLU B 2 155 ? 166.455 142.742 115.050 1.00 21.04 155 GLU C CA 1
ATOM 3528 C C . GLU B 2 155 ? 167.937 142.445 115.147 1.00 21.04 155 GLU C C 1
ATOM 3529 O O . GLU B 2 155 ? 168.385 141.386 114.707 1.00 21.04 155 GLU C O 1
ATOM 3535 N N . ALA B 2 156 ? 168.692 143.366 115.724 1.00 18.36 156 ALA C N 1
ATOM 3536 C CA . ALA B 2 156 ? 170.133 143.219 115.797 1.00 18.36 156 ALA C CA 1
ATOM 3537 C C . ALA B 2 156 ? 170.607 143.480 117.214 1.00 18.36 156 ALA C C 1
ATOM 3538 O O . ALA B 2 156 ? 170.160 144.426 117.866 1.00 18.36 156 ALA C O 1
ATOM 3540 N N . ASN B 2 157 ? 171.527 142.641 117.666 1.00 16.44 157 ASN C N 1
ATOM 3541 C CA . ASN B 2 157 ? 172.145 142.743 118.981 1.00 16.44 157 ASN C CA 1
ATOM 3542 C C . ASN B 2 157 ? 173.543 143.296 118.777 1.00 16.44 157 ASN C C 1
ATOM 3543 O O . ASN B 2 157 ? 174.409 142.612 118.216 1.00 16.44 157 ASN C O 1
ATOM 3548 N N . ILE B 2 158 ? 173.748 144.531 119.224 1.00 16.43 158 ILE C N 1
ATOM 3549 C CA . ILE B 2 158 ? 174.960 145.298 118.978 1.00 16.43 158 ILE C CA 1
ATOM 3550 C C . ILE B 2 158 ? 175.571 145.617 120.328 1.00 16.43 158 ILE C C 1
ATOM 3551 O O . ILE B 2 158 ? 174.883 146.117 121.223 1.00 16.43 158 ILE C O 1
ATOM 3556 N N . ASP B 2 159 ? 176.857 145.336 120.473 1.00 19.54 159 ASP C N 1
ATOM 3557 C CA . ASP B 2 159 ? 177.525 145.370 121.768 1.00 19.54 159 ASP C CA 1
ATOM 3558 C C . ASP B 2 159 ? 178.279 146.684 121.961 1.00 19.54 159 ASP C C 1
ATOM 3559 O O . ASP B 2 159 ? 179.485 146.781 121.743 1.00 19.54 159 ASP C O 1
ATOM 3564 N N . ILE B 2 160 ? 177.560 147.695 122.418 1.00 18.57 160 ILE C N 1
ATOM 3565 C CA . ILE B 2 160 ? 178.167 148.943 122.853 1.00 18.57 160 ILE C CA 1
ATOM 3566 C C . ILE B 2 160 ? 178.509 148.810 124.326 1.00 18.57 160 ILE C C 1
ATOM 3567 O O . ILE B 2 160 ? 177.702 148.312 125.119 1.00 18.57 160 ILE C O 1
ATOM 3572 N N . ASP B 2 161 ? 179.704 149.245 124.691 1.00 20.61 161 ASP C N 1
ATOM 3573 C CA . ASP B 2 161 ? 180.086 149.283 126.090 1.00 20.61 161 ASP C CA 1
ATOM 3574 C C . ASP B 2 161 ? 179.247 150.323 126.825 1.00 20.61 161 ASP C C 1
ATOM 3575 O O . ASP B 2 161 ? 179.217 151.489 126.414 1.00 20.61 161 ASP C O 1
ATOM 3580 N N . PRO B 2 162 ? 178.552 149.947 127.899 1.00 19.21 162 PRO C N 1
ATOM 3581 C CA . PRO B 2 162 ? 177.666 150.903 128.578 1.00 19.21 162 PRO C CA 1
ATOM 3582 C C . PRO B 2 162 ? 178.348 152.163 129.068 1.00 19.21 162 PRO C C 1
ATOM 3583 O O . PRO B 2 162 ? 177.690 153.207 129.137 1.00 19.21 162 PRO C O 1
ATOM 3587 N N . MET B 2 163 ? 179.631 152.120 129.410 1.00 19.55 163 MET C N 1
ATOM 3588 C CA . MET B 2 163 ? 180.312 153.342 129.813 1.00 19.55 163 MET C CA 1
ATOM 3589 C C . MET B 2 163 ? 180.500 154.316 128.659 1.00 19.55 163 MET C C 1
ATOM 3590 O O . MET B 2 163 ? 180.586 155.526 128.897 1.00 19.55 163 MET C O 1
ATOM 3595 N N . ALA B 2 164 ? 180.543 153.829 127.418 1.00 19.31 164 ALA C N 1
ATOM 3596 C CA . ALA B 2 164 ? 180.549 154.735 126.275 1.00 19.31 164 ALA C CA 1
ATOM 3597 C C . ALA B 2 164 ? 179.259 155.535 126.215 1.00 19.31 164 ALA C C 1
ATOM 3598 O O . ALA B 2 164 ? 179.274 156.756 126.010 1.00 19.31 164 ALA C O 1
ATOM 3600 N N . LEU B 2 165 ? 178.124 154.856 126.399 1.00 18.06 165 LEU C N 1
ATOM 3601 C CA . LEU B 2 165 ? 176.848 155.552 126.474 1.00 18.06 165 LEU C CA 1
ATOM 3602 C C . LEU B 2 165 ? 176.814 156.490 127.665 1.00 18.06 165 LEU C C 1
ATOM 3603 O O . LEU B 2 165 ? 176.246 157.586 127.588 1.00 18.06 165 LEU C O 1
ATOM 3608 N N . ALA B 2 166 ? 177.419 156.078 128.777 1.00 18.82 166 ALA C N 1
ATOM 3609 C CA . ALA B 2 166 ? 177.475 156.938 129.949 1.00 18.82 166 ALA C CA 1
ATOM 3610 C C . ALA B 2 166 ? 178.188 158.240 129.628 1.00 18.82 166 ALA C C 1
ATOM 3611 O O . ALA B 2 166 ? 177.712 159.322 129.977 1.00 18.82 166 ALA C O 1
ATOM 3613 N N . ALA B 2 167 ? 179.323 158.155 128.939 1.00 19.31 167 ALA C N 1
ATOM 3614 C CA . ALA B 2 167 ? 180.077 159.359 128.603 1.00 19.31 167 ALA C CA 1
ATOM 3615 C C . ALA B 2 167 ? 179.334 160.219 127.586 1.00 19.31 167 ALA C C 1
ATOM 3616 O O . ALA B 2 167 ? 179.317 161.452 127.702 1.00 19.31 167 ALA C O 1
ATOM 3618 N N . ARG B 2 168 ? 178.716 159.592 126.583 1.00 19.20 168 ARG C N 1
ATOM 3619 C CA . ARG B 2 168 ? 177.955 160.352 125.595 1.00 19.20 168 ARG C CA 1
ATOM 3620 C C . ARG B 2 168 ? 176.817 161.119 126.251 1.00 19.20 168 ARG C C 1
ATOM 3621 O O . ARG B 2 168 ? 176.586 162.294 125.943 1.00 19.20 168 ARG C O 1
ATOM 3629 N N . VAL B 2 169 ? 176.087 160.470 127.160 1.00 19.23 169 VAL C N 1
ATOM 3630 C CA . VAL B 2 169 ? 175.019 161.164 127.867 1.00 19.23 169 VAL C CA 1
ATOM 3631 C C . VAL B 2 169 ? 175.584 162.202 128.826 1.00 19.23 169 VAL C C 1
ATOM 3632 O O . VAL B 2 169 ? 174.961 163.242 129.062 1.00 19.23 169 VAL C O 1
ATOM 3636 N N . ALA B 2 170 ? 176.768 161.955 129.384 1.00 19.56 170 ALA C N 1
ATOM 3637 C CA . ALA B 2 170 ? 177.360 162.918 130.300 1.00 19.56 170 ALA C CA 1
ATOM 3638 C C . ALA B 2 170 ? 177.764 164.194 129.586 1.00 19.56 170 ALA C C 1
ATOM 3639 O O . ALA B 2 170 ? 177.729 165.274 130.184 1.00 19.56 170 ALA C O 1
ATOM 3641 N N . GLU B 2 171 ? 178.162 164.096 128.319 1.00 20.73 171 GLU C N 1
ATOM 3642 C CA . GLU B 2 171 ? 178.465 165.313 127.575 1.00 20.73 171 GLU C CA 1
ATOM 3643 C C . GLU B 2 171 ? 177.209 166.133 127.304 1.00 20.73 171 GLU C C 1
ATOM 3644 O O . GLU B 2 171 ? 177.263 167.365 127.315 1.00 20.73 171 GLU C O 1
ATOM 3650 N N . HIS B 2 172 ? 176.078 165.475 127.062 1.00 19.50 172 HIS C N 1
ATOM 3651 C CA . HIS B 2 172 ? 174.819 166.144 126.745 1.00 19.50 172 HIS C CA 1
ATOM 3652 C C . HIS B 2 172 ? 173.745 165.596 127.673 1.00 19.50 172 HIS C C 1
ATOM 3653 O O . HIS B 2 172 ? 173.112 164.577 127.372 1.00 19.50 172 HIS C O 1
ATOM 3660 N N . PRO B 2 173 ? 173.502 166.254 128.806 1.00 17.61 173 PRO C N 1
ATOM 3661 C CA . PRO B 2 173 ? 172.695 165.622 129.862 1.00 17.61 173 PRO C CA 1
ATOM 3662 C C . PRO B 2 173 ? 171.281 165.275 129.435 1.00 17.61 173 PRO C C 1
ATOM 3663 O O . PRO B 2 173 ? 170.679 164.364 130.015 1.00 17.61 173 PRO C O 1
ATOM 3667 N N . ASP B 2 174 ? 170.730 165.961 128.441 1.00 17.85 174 ASP C N 1
ATOM 3668 C CA . ASP B 2 174 ? 169.385 165.681 127.973 1.00 17.85 174 ASP C CA 1
ATOM 3669 C C . ASP B 2 174 ? 169.379 164.832 126.712 1.00 17.85 174 ASP C C 1
ATOM 3670 O O . ASP B 2 174 ? 168.368 164.789 126.007 1.00 17.85 174 ASP C O 1
ATOM 3675 N N . ALA B 2 175 ? 170.484 164.160 126.414 1.00 16.42 175 ALA C N 1
ATOM 3676 C CA . ALA B 2 175 ? 170.540 163.327 125.228 1.00 16.42 175 ALA C CA 1
ATOM 3677 C C . ALA B 2 175 ? 169.582 162.157 125.354 1.00 16.42 175 ALA C C 1
ATOM 3678 O O . ALA B 2 175 ? 169.530 161.486 126.388 1.00 16.42 175 ALA C O 1
ATOM 3680 N N . ARG B 2 176 ? 168.815 161.923 124.302 1.00 15.40 176 ARG C N 1
ATOM 3681 C CA . ARG B 2 176 ? 168.023 160.714 124.210 1.00 15.40 176 ARG C CA 1
ATOM 3682 C C . ARG B 2 176 ? 168.950 159.543 123.927 1.00 15.40 176 ARG C C 1
ATOM 3683 O O . ARG B 2 176 ? 169.910 159.657 123.162 1.00 15.40 176 ARG C O 1
ATOM 3691 N N . LEU B 2 177 ? 168.666 158.408 124.552 1.00 16.73 177 LEU C N 1
ATOM 3692 C CA . LEU B 2 177 ? 169.619 157.309 124.534 1.00 16.73 177 LEU C CA 1
ATOM 3693 C C . LEU B 2 177 ? 169.693 156.579 123.201 1.00 16.73 177 LEU C C 1
ATOM 3694 O O . LEU B 2 177 ? 170.678 155.871 122.962 1.00 16.73 177 LEU C O 1
ATOM 3699 N N . ALA B 2 178 ? 168.707 156.735 122.321 1.00 15.83 178 ALA C N 1
ATOM 3700 C CA . ALA B 2 178 ? 168.891 156.254 120.957 1.00 15.83 178 ALA C CA 1
ATOM 3701 C C . ALA B 2 178 ? 169.994 157.025 120.258 1.00 15.83 178 ALA C C 1
ATOM 3702 O O . ALA B 2 178 ? 170.786 156.442 119.507 1.00 15.83 178 ALA C O 1
ATOM 3704 N N . TRP B 2 179 ? 170.082 158.324 120.516 1.00 15.47 179 TRP C N 1
ATOM 3705 C CA . TRP B 2 179 ? 171.173 159.109 119.971 1.00 15.47 179 TRP C CA 1
ATOM 3706 C C . TRP B 2 179 ? 172.512 158.700 120.559 1.00 15.47 179 TRP C C 1
ATOM 3707 O O . TRP B 2 179 ? 173.521 158.714 119.855 1.00 15.47 179 TRP C O 1
ATOM 3718 N N . ALA B 2 180 ? 172.556 158.362 121.845 1.00 15.84 180 ALA C N 1
ATOM 3719 C CA . ALA B 2 180 ? 173.799 157.862 122.417 1.00 15.84 180 ALA C CA 1
ATOM 3720 C C . ALA B 2 180 ? 174.189 156.537 121.784 1.00 15.84 180 ALA C C 1
ATOM 3721 O O . ALA B 2 180 ? 175.365 156.300 121.496 1.00 15.84 180 ALA C O 1
ATOM 3723 N N . ARG B 2 181 ? 173.210 155.671 121.552 1.00 17.26 181 ARG C N 1
ATOM 3724 C CA . ARG B 2 181 ? 173.469 154.407 120.879 1.00 17.26 181 ARG C CA 1
ATOM 3725 C C . ARG B 2 181 ? 174.070 154.636 119.496 1.00 17.26 181 ARG C C 1
ATOM 3726 O O . ARG B 2 181 ? 175.081 154.022 119.131 1.00 17.26 181 ARG C O 1
ATOM 3734 N N . LEU B 2 182 ? 173.478 155.547 118.721 1.00 15.53 182 LEU C N 1
ATOM 3735 C CA . LEU B 2 182 ? 173.997 155.820 117.384 1.00 15.53 182 LEU C CA 1
ATOM 3736 C C . LEU B 2 182 ? 175.333 156.546 117.406 1.00 15.53 182 LEU C C 1
ATOM 3737 O O . LEU B 2 182 ? 176.181 156.278 116.554 1.00 15.53 182 LEU C O 1
ATOM 3742 N N . ALA B 2 183 ? 175.555 157.445 118.363 1.00 14.89 183 ALA C N 1
ATOM 3743 C CA . ALA B 2 183 ? 176.849 158.108 118.471 1.00 14.89 183 ALA C CA 1
ATOM 3744 C C . ALA B 2 183 ? 177.944 157.118 118.826 1.00 14.89 183 ALA C C 1
ATOM 3745 O O . ALA B 2 183 ? 179.062 157.199 118.304 1.00 14.89 183 ALA C O 1
ATOM 3747 N N . ALA B 2 184 ? 177.641 156.172 119.711 1.00 14.77 184 ALA C N 1
ATOM 3748 C CA . ALA B 2 184 ? 178.607 155.136 120.042 1.00 14.77 184 ALA C CA 1
ATOM 3749 C C . ALA B 2 184 ? 178.893 154.249 118.839 1.00 14.77 184 ALA C C 1
ATOM 3750 O O . ALA B 2 184 ? 180.049 153.906 118.573 1.00 14.77 184 ALA C O 1
ATOM 3752 N N . ILE B 2 185 ? 177.854 153.867 118.094 1.00 14.95 185 ILE C N 1
ATOM 3753 C CA . ILE B 2 185 ? 178.095 153.087 116.885 1.00 14.95 185 ILE C CA 1
ATOM 3754 C C . ILE B 2 185 ? 178.945 153.871 115.902 1.00 14.95 185 ILE C C 1
ATOM 3755 O O . ILE B 2 185 ? 179.794 153.302 115.208 1.00 14.95 185 ILE C O 1
ATOM 3760 N N . ARG B 2 186 ? 178.740 155.182 115.828 1.00 14.39 186 ARG C N 1
ATOM 3761 C CA . ARG B 2 186 ? 179.569 156.007 114.963 1.00 14.39 186 ARG C CA 1
ATOM 3762 C C . ARG B 2 186 ? 181.019 156.014 115.426 1.00 14.39 186 ARG C C 1
ATOM 3763 O O . ARG B 2 186 ? 181.935 156.037 114.600 1.00 14.39 186 ARG C O 1
ATOM 3771 N N . ASP B 2 187 ? 181.251 156.006 116.739 1.00 15.37 187 ASP C N 1
ATOM 3772 C CA . ASP B 2 187 ? 182.622 156.032 117.245 1.00 15.37 187 ASP C CA 1
ATOM 3773 C C . ASP B 2 187 ? 183.398 154.788 116.827 1.00 15.37 187 ASP C C 1
ATOM 3774 O O . ASP B 2 187 ? 184.508 154.884 116.294 1.00 15.37 187 ASP C O 1
ATOM 3779 N N . THR B 2 188 ? 182.834 153.607 117.065 1.00 14.67 188 THR C N 1
ATOM 3780 C CA . THR B 2 188 ? 183.482 152.336 116.750 1.00 14.67 188 THR C CA 1
ATOM 3781 C C . THR B 2 188 ? 182.559 151.546 115.834 1.00 14.67 188 THR C C 1
ATOM 3782 O O . THR B 2 188 ? 181.723 150.762 116.308 1.00 14.67 188 THR C O 1
ATOM 3786 N N . PRO B 2 189 ? 182.667 151.726 114.518 1.00 13.63 189 PRO C N 1
ATOM 3787 C CA . PRO B 2 189 ? 181.712 151.078 113.610 1.00 13.63 189 PRO C CA 1
ATOM 3788 C C . PRO B 2 189 ? 181.778 149.562 113.620 1.00 13.63 189 PRO C C 1
ATOM 3789 O O . PRO B 2 189 ? 180.792 148.924 113.236 1.00 13.63 189 PRO C O 1
ATOM 3793 N N . GLN B 2 190 ? 182.895 148.964 114.041 1.00 13.82 190 GLN C N 1
ATOM 3794 C CA . GLN B 2 190 ? 183.011 147.512 114.007 1.00 13.82 190 GLN C CA 1
ATOM 3795 C C . GLN B 2 190 ? 181.968 146.834 114.875 1.00 13.82 190 GLN C C 1
ATOM 3796 O O . GLN B 2 190 ? 181.688 145.648 114.674 1.00 13.82 190 GLN C O 1
ATOM 3802 N N . CYS B 2 191 ? 181.386 147.563 115.827 1.00 14.22 191 CYS C N 1
ATOM 3803 C CA . CYS B 2 191 ? 180.296 147.024 116.626 1.00 14.22 191 CYS C CA 1
ATOM 3804 C C . CYS B 2 191 ? 179.168 146.521 115.744 1.00 14.22 191 CYS C C 1
ATOM 3805 O O . CYS B 2 191 ? 178.536 145.506 116.050 1.00 14.22 191 CYS C O 1
ATOM 3808 N N . ALA B 2 192 ? 178.907 147.212 114.638 1.00 13.44 192 ALA C N 1
ATOM 3809 C CA . ALA B 2 192 ? 177.869 146.765 113.724 1.00 13.44 192 ALA C CA 1
ATOM 3810 C C . ALA B 2 192 ? 178.309 145.563 112.911 1.00 13.44 192 ALA C C 1
ATOM 3811 O O . ALA B 2 192 ? 177.472 144.752 112.511 1.00 13.44 192 ALA C O 1
ATOM 3813 N N . SER B 2 193 ? 179.604 145.436 112.644 1.00 14.43 193 SER C N 1
ATOM 3814 C CA . SER B 2 193 ? 180.085 144.309 111.859 1.00 14.43 193 SER C CA 1
ATOM 3815 C C . SER B 2 193 ? 180.094 143.028 112.676 1.00 14.43 193 SER C C 1
ATOM 3816 O O . SER B 2 193 ? 179.770 141.955 112.159 1.00 14.43 193 SER C O 1
ATOM 3819 N N . ALA B 2 194 ? 180.456 143.122 113.952 1.00 14.51 194 ALA C N 1
ATOM 3820 C CA . ALA B 2 194 ? 180.548 141.970 114.842 1.00 14.51 194 ALA C CA 1
ATOM 3821 C C . ALA B 2 194 ? 179.327 141.845 115.733 1.00 14.51 194 ALA C C 1
ATOM 3822 O O . ALA B 2 194 ? 179.429 141.443 116.892 1.00 14.51 194 ALA C O 1
ATOM 3824 N N . ALA B 2 195 ? 178.162 142.187 115.214 1.00 14.69 195 ALA C N 1
ATOM 3825 C CA . ALA B 2 195 ? 176.903 142.099 115.930 1.00 14.69 195 ALA C CA 1
ATOM 3826 C C . ALA B 2 195 ? 176.077 140.956 115.357 1.00 14.69 195 ALA C C 1
ATOM 3827 O O . ALA B 2 195 ? 176.434 140.348 114.346 1.00 14.69 195 ALA C O 1
ATOM 3829 N N . SER B 2 196 ? 174.958 140.659 116.006 1.00 15.93 196 SER C N 1
ATOM 3830 C CA . SER B 2 196 ? 174.072 139.608 115.530 1.00 15.93 196 SER C CA 1
ATOM 3831 C C . SER B 2 196 ? 172.826 140.228 114.920 1.00 15.93 196 SER C C 1
ATOM 3832 O O . SER B 2 196 ? 172.433 141.334 115.281 1.00 15.93 196 SER C O 1
ATOM 3835 N N . LEU B 2 197 ? 172.189 139.506 113.998 1.00 16.96 197 LEU C N 1
ATOM 3836 C CA . LEU B 2 197 ? 171.060 140.103 113.290 1.00 16.96 197 LEU C CA 1
ATOM 3837 C C . LEU B 2 197 ? 170.158 139.037 112.700 1.00 16.96 197 LEU C C 1
ATOM 3838 O O . LEU B 2 197 ? 170.631 138.124 112.024 1.00 16.96 197 LEU C O 1
ATOM 3843 N N . THR B 2 198 ? 168.858 139.182 112.921 1.00 18.30 198 THR C N 1
ATOM 3844 C CA . THR B 2 198 ? 167.846 138.366 112.266 1.00 18.30 198 THR C CA 1
ATOM 3845 C C . THR B 2 198 ? 166.941 139.278 111.458 1.00 18.30 198 THR C C 1
ATOM 3846 O O . THR B 2 198 ? 166.414 140.263 111.991 1.00 18.30 198 THR C O 1
ATOM 3850 N N . VAL B 2 199 ? 166.769 138.964 110.176 1.00 17.71 199 VAL C N 1
ATOM 3851 C CA . VAL B 2 199 ? 165.951 139.785 109.295 1.00 17.71 199 VAL C CA 1
ATOM 3852 C C . VAL B 2 199 ? 165.039 138.890 108.473 1.00 17.71 199 VAL C C 1
ATOM 3853 O O . VAL B 2 199 ? 165.483 137.889 107.900 1.00 17.71 199 VAL C O 1
ATOM 3857 N N . ASN B 2 200 ? 163.757 139.239 108.442 1.00 17.63 200 ASN C N 1
ATOM 3858 C CA . ASN B 2 200 ? 162.760 138.568 107.621 1.00 17.63 200 ASN C CA 1
ATOM 3859 C C . ASN B 2 200 ? 162.019 139.617 106.809 1.00 17.63 200 ASN C C 1
ATOM 3860 O O . ASN B 2 200 ? 161.447 140.556 107.373 1.00 17.63 200 ASN C O 1
ATOM 3865 N N . ILE B 2 201 ? 162.032 139.455 105.493 1.00 17.48 201 ILE C N 1
ATOM 3866 C CA . ILE B 2 201 ? 161.406 140.375 104.557 1.00 17.48 201 ILE C CA 1
ATOM 3867 C C . ILE B 2 201 ? 160.400 139.565 103.758 1.00 17.48 201 ILE C C 1
ATOM 3868 O O . ILE B 2 201 ? 160.775 138.656 103.009 1.00 17.48 201 ILE C O 1
ATOM 3873 N N . THR B 2 202 ? 159.132 139.878 103.916 1.00 18.43 202 THR C N 1
ATOM 3874 C CA . THR B 2 202 ? 158.072 139.135 103.250 1.00 18.43 202 THR C CA 1
ATOM 3875 C C . THR B 2 202 ? 157.432 140.030 102.202 1.00 18.43 202 THR C C 1
ATOM 3876 O O . THR B 2 202 ? 156.811 141.041 102.540 1.00 18.43 202 THR C O 1
ATOM 3880 N N . THR B 2 203 ? 157.600 139.677 100.938 1.00 16.76 203 THR C N 1
ATOM 3881 C CA . THR B 2 203 ? 156.903 140.349 99.860 1.00 16.76 203 THR C CA 1
ATOM 3882 C C . THR B 2 203 ? 155.755 139.465 99.392 1.00 16.76 203 THR C C 1
ATOM 3883 O O . THR B 2 203 ? 155.451 138.433 99.993 1.00 16.76 203 THR C O 1
ATOM 3887 N N . GLY B 2 204 ? 155.099 139.867 98.310 1.00 16.34 204 GLY C N 1
ATOM 3888 C CA . GLY B 2 204 ? 154.014 139.057 97.796 1.00 16.34 204 GLY C CA 1
ATOM 3889 C C . GLY B 2 204 ? 154.457 137.812 97.067 1.00 16.34 204 GLY C C 1
ATOM 3890 O O . GLY B 2 204 ? 153.619 136.950 96.784 1.00 16.34 204 GLY C O 1
ATOM 3891 N N . THR B 2 205 ? 155.747 137.695 96.764 1.00 17.19 205 THR C N 1
ATOM 3892 C CA . THR B 2 205 ? 156.273 136.578 95.990 1.00 17.19 205 THR C CA 1
ATOM 3893 C C . THR B 2 205 ? 156.820 135.467 96.877 1.00 17.19 205 THR C C 1
ATOM 3894 O O . THR B 2 205 ? 156.352 134.328 96.810 1.00 17.19 205 THR C O 1
ATOM 3898 N N . ALA B 2 206 ? 157.806 135.779 97.711 1.00 17.19 206 ALA C N 1
ATOM 3899 C CA . ALA B 2 206 ? 158.449 134.774 98.534 1.00 17.19 206 ALA C CA 1
ATOM 3900 C C . ALA B 2 206 ? 158.842 135.395 99.864 1.00 17.19 206 ALA C C 1
ATOM 3901 O O . ALA B 2 206 ? 158.533 136.553 100.150 1.00 17.19 206 ALA C O 1
ATOM 3903 N N . LEU B 2 207 ? 159.520 134.603 100.683 1.00 17.33 207 LEU C N 1
ATOM 3904 C CA . LEU B 2 207 ? 160.008 135.029 101.984 1.00 17.33 207 LEU C CA 1
ATOM 3905 C C . LEU B 2 207 ? 161.525 135.048 101.957 1.00 17.33 207 LEU C C 1
ATOM 3906 O O . LEU B 2 207 ? 162.153 134.076 101.530 1.00 17.33 207 LEU C O 1
ATOM 3911 N N . PHE B 2 208 ? 162.107 136.152 102.400 1.00 17.12 208 PHE C N 1
ATOM 3912 C CA . PHE B 2 208 ? 163.545 136.296 102.516 1.00 17.12 208 PHE C CA 1
ATOM 3913 C C . PHE B 2 208 ? 163.868 136.332 103.994 1.00 17.12 208 PHE C C 1
ATOM 3914 O O . PHE B 2 208 ? 163.162 136.973 104.771 1.00 17.12 208 PHE C O 1
ATOM 3922 N N . ALA B 2 209 ? 164.902 135.608 104.392 1.00 16.63 209 ALA C N 1
ATOM 3923 C CA . ALA B 2 209 ? 165.202 135.516 105.807 1.00 16.63 209 ALA C CA 1
ATOM 3924 C C . ALA B 2 209 ? 166.660 135.156 105.973 1.00 16.63 209 ALA C C 1
ATOM 3925 O O . ALA B 2 209 ? 167.166 134.266 105.289 1.00 16.63 209 ALA C O 1
ATOM 3927 N N . ARG B 2 210 ? 167.323 135.860 106.883 1.00 16.55 210 ARG C N 1
ATOM 3928 C CA . ARG B 2 210 ? 168.711 135.594 107.209 1.00 16.55 210 ARG C CA 1
ATOM 3929 C C . ARG B 2 210 ? 168.916 135.746 108.705 1.00 16.55 210 ARG C C 1
ATOM 3930 O O . ARG B 2 210 ? 168.394 136.676 109.324 1.00 16.55 210 ARG C O 1
ATOM 3938 N N . GLU B 2 211 ? 169.674 134.819 109.279 1.00 17.80 211 GLU C N 1
ATOM 3939 C CA . GLU B 2 211 ? 170.043 134.857 110.685 1.00 17.80 211 GLU C CA 1
ATOM 3940 C C . GLU B 2 211 ? 171.556 134.788 110.785 1.00 17.80 211 GLU C C 1
ATOM 3941 O O . GLU B 2 211 ? 172.172 133.867 110.231 1.00 17.80 211 GLU C O 1
ATOM 3947 N N . TYR B 2 212 ? 172.124 135.741 111.537 1.00 15.58 212 TYR C N 1
ATOM 3948 C CA . TYR B 2 212 ? 173.535 136.105 111.552 1.00 15.58 212 TYR C CA 1
ATOM 3949 C C . TYR B 2 212 ? 174.020 136.156 112.992 1.00 15.58 212 TYR C C 1
ATOM 3950 O O . TYR B 2 212 ? 173.373 136.789 113.834 1.00 15.58 212 TYR C O 1
ATOM 3959 N N . GLN B 2 213 ? 175.188 135.571 113.255 1.00 15.69 213 GLN C N 1
ATOM 3960 C CA . GLN B 2 213 ? 175.865 135.645 114.548 1.00 15.69 213 GLN C CA 1
ATOM 3961 C C . GLN B 2 213 ? 176.891 136.763 114.601 1.00 15.69 213 GLN C C 1
ATOM 3962 O O . GLN B 2 213 ? 176.893 137.559 115.543 1.00 15.69 213 GLN C O 1
ATOM 3968 N N . THR B 2 214 ? 177.785 136.812 113.626 1.00 14.98 214 THR C N 1
ATOM 3969 C CA . THR B 2 214 ? 178.556 137.999 113.306 1.00 14.98 214 THR C CA 1
ATOM 3970 C C . THR B 2 214 ? 178.075 138.477 111.950 1.00 14.98 214 THR C C 1
ATOM 3971 O O . THR B 2 214 ? 178.077 137.707 110.984 1.00 14.98 214 THR C O 1
ATOM 3975 N N . LEU B 2 215 ? 177.661 139.721 111.876 1.00 14.74 215 LEU C N 1
ATOM 3976 C CA . LEU B 2 215 ? 177.018 140.151 110.645 1.00 14.74 215 LEU C CA 1
ATOM 3977 C C . LEU B 2 215 ? 177.995 140.256 109.495 1.00 14.74 215 LEU C C 1
ATOM 3978 O O . LEU B 2 215 ? 177.609 140.426 108.336 1.00 14.74 215 LEU C O 1
ATOM 3983 N N . ALA B 2 216 ? 179.285 140.129 109.794 1.00 13.92 216 ALA C N 1
ATOM 3984 C CA . ALA B 2 216 ? 180.319 140.078 108.779 1.00 13.92 216 ALA C CA 1
ATOM 3985 C C . ALA B 2 216 ? 180.629 138.670 108.295 1.00 13.92 216 ALA C C 1
ATOM 3986 O O . ALA B 2 216 ? 181.418 138.519 107.358 1.00 13.92 216 ALA C O 1
ATOM 3988 N N . PHE B 2 217 ? 180.041 137.647 108.895 1.00 13.28 217 PHE C N 1
ATOM 3989 C CA . PHE B 2 217 ? 180.280 136.258 108.547 1.00 13.28 217 PHE C CA 1
ATOM 3990 C C . PHE B 2 217 ? 179.071 135.649 107.847 1.00 13.28 217 PHE C C 1
ATOM 3991 O O . PHE B 2 217 ? 177.969 136.204 107.894 1.00 13.28 217 PHE C O 1
ATOM 3999 N N . PRO B 2 218 ? 179.243 134.514 107.176 1.00 13.31 218 PRO C N 1
ATOM 4000 C CA . PRO B 2 218 ? 178.127 133.882 106.472 1.00 13.31 218 PRO C CA 1
ATOM 4001 C C . PRO B 2 218 ? 176.967 133.588 107.404 1.00 13.31 218 PRO C C 1
ATOM 4002 O O . PRO B 2 218 ? 177.166 133.319 108.598 1.00 13.31 218 PRO C O 1
ATOM 4006 N N . PRO B 2 219 ? 175.738 133.647 106.896 1.00 15.14 219 PRO C N 1
ATOM 4007 C CA . PRO B 2 219 ? 174.568 133.446 107.751 1.00 15.14 219 PRO C CA 1
ATOM 4008 C C . PRO B 2 219 ? 174.528 132.051 108.344 1.00 15.14 219 PRO C C 1
ATOM 4009 O O . PRO B 2 219 ? 174.921 131.069 107.711 1.00 15.14 219 PRO C O 1
ATOM 4013 N N . ILE B 2 220 ? 174.046 131.973 109.582 1.00 16.95 220 ILE C N 1
ATOM 4014 C CA . ILE B 2 220 ? 173.649 130.684 110.133 1.00 16.95 220 ILE C CA 1
ATOM 4015 C C . ILE B 2 220 ? 172.398 130.182 109.437 1.00 16.95 220 ILE C C 1
ATOM 4016 O O . ILE B 2 220 ? 172.331 129.025 109.008 1.00 16.95 220 ILE C O 1
ATOM 4021 N N . LYS B 2 221 ? 171.389 131.036 109.304 1.00 19.29 221 LYS C N 1
ATOM 4022 C CA . LYS B 2 221 ? 170.133 130.588 108.715 1.00 19.29 221 LYS C CA 1
ATOM 4023 C C . LYS B 2 221 ? 169.831 131.368 107.447 1.00 19.29 221 LYS C C 1
ATOM 4024 O O . LYS B 2 221 ? 169.882 132.601 107.446 1.00 19.29 221 LYS C O 1
ATOM 4030 N N . LYS B 2 222 ? 169.512 130.644 106.380 1.00 17.22 222 LYS C N 1
ATOM 4031 C CA . LYS B 2 222 ? 169.158 131.220 105.095 1.00 17.22 222 LYS C CA 1
ATOM 4032 C C . LYS B 2 222 ? 167.786 130.720 104.687 1.00 17.22 222 LYS C C 1
ATOM 4033 O O . LYS B 2 222 ? 167.441 129.560 104.928 1.00 17.22 222 LYS C O 1
ATOM 4039 N N . GLU B 2 223 ? 167.003 131.598 104.070 1.00 19.60 223 GLU C N 1
ATOM 4040 C CA . GLU B 2 223 ? 165.731 131.189 103.486 1.00 19.60 223 GLU C CA 1
ATOM 4041 C C . GLU B 2 223 ? 165.417 132.192 102.379 1.00 19.60 223 GLU C C 1
ATOM 4042 O O . GLU B 2 223 ? 164.963 133.301 102.663 1.00 19.60 223 GLU C O 1
ATOM 4048 N N . GLY B 2 224 ? 165.670 131.799 101.142 1.00 17.24 224 GLY C N 1
ATOM 4049 C CA . GLY B 2 224 ? 165.504 132.678 100.007 1.00 17.24 224 GLY C CA 1
ATOM 4050 C C . GLY B 2 224 ? 166.831 133.254 99.542 1.00 17.24 224 GLY C C 1
ATOM 4051 O O . GLY B 2 224 ? 167.842 133.215 100.242 1.00 17.24 224 GLY C O 1
ATOM 4052 N N . ALA B 2 225 ? 166.820 133.782 98.325 1.00 17.29 225 ALA C N 1
ATOM 4053 C CA . ALA B 2 225 ? 167.994 134.413 97.749 1.00 17.29 225 ALA C CA 1
ATOM 4054 C C . ALA B 2 225 ? 167.900 135.922 97.895 1.00 17.29 225 ALA C C 1
ATOM 4055 O O . ALA B 2 225 ? 166.828 136.489 98.115 1.00 17.29 225 ALA C O 1
ATOM 4057 N N . PHE B 2 226 ? 169.048 136.576 97.775 1.00 18.82 226 PHE C N 1
ATOM 4058 C CA . PHE B 2 226 ? 169.120 138.022 97.865 1.00 18.82 226 PHE C CA 1
ATOM 4059 C C . PHE B 2 226 ? 168.858 138.660 96.511 1.00 18.82 226 PHE C C 1
ATOM 4060 O O . PHE B 2 226 ? 168.674 139.875 96.424 1.00 18.82 226 PHE C O 1
ATOM 4068 N N . GLY B 2 227 ? 168.811 137.853 95.454 1.00 19.76 227 GLY C N 1
ATOM 4069 C CA . GLY B 2 227 ? 168.490 138.324 94.126 1.00 19.76 227 GLY C CA 1
ATOM 4070 C C . GLY B 2 227 ? 167.031 138.210 93.755 1.00 19.76 227 GLY C C 1
ATOM 4071 O O . GLY B 2 227 ? 166.674 138.512 92.609 1.00 19.76 227 GLY C O 1
ATOM 4072 N N . ASP B 2 228 ? 166.173 137.772 94.668 1.00 20.05 228 ASP C N 1
ATOM 4073 C CA . ASP B 2 228 ? 164.741 137.790 94.441 1.00 20.05 228 ASP C CA 1
ATOM 4074 C C . ASP B 2 228 ? 164.044 138.962 95.111 1.00 20.05 228 ASP C C 1
ATOM 4075 O O . ASP B 2 228 ? 162.934 139.312 94.701 1.00 20.05 228 ASP C O 1
ATOM 4080 N N . LEU B 2 229 ? 164.661 139.573 96.122 1.00 19.02 229 LEU C N 1
ATOM 4081 C CA . LEU B 2 229 ? 164.209 140.883 96.570 1.00 19.02 229 LEU C CA 1
ATOM 4082 C C . LEU B 2 229 ? 164.536 141.941 95.534 1.00 19.02 229 LEU C C 1
ATOM 4083 O O . LEU B 2 229 ? 163.648 142.629 95.021 1.00 19.02 229 LEU C O 1
ATOM 4088 N N . VAL B 2 230 ? 165.815 142.074 95.210 1.00 19.01 230 VAL C N 1
ATOM 4089 C CA . VAL B 2 230 ? 166.312 143.209 94.450 1.00 19.01 230 VAL C CA 1
ATOM 4090 C C . VAL B 2 230 ? 166.989 142.728 93.179 1.00 19.01 230 VAL C C 1
ATOM 4091 O O . VAL B 2 230 ? 167.012 141.530 92.886 1.00 19.01 230 VAL C O 1
ATOM 4095 N N . GLU B 2 231 ? 167.527 143.667 92.413 1.00 17.38 231 GLU C N 1
ATOM 4096 C CA . GLU B 2 231 ? 168.326 143.379 91.237 1.00 17.38 231 GLU C CA 1
ATOM 4097 C C . GLU B 2 231 ? 169.520 144.315 91.217 1.00 17.38 231 GLU C C 1
ATOM 4098 O O . GLU B 2 231 ? 169.375 145.522 91.416 1.00 17.38 231 GLU C O 1
ATOM 4104 N N . VAL B 2 232 ? 170.696 143.755 90.980 1.00 15.91 232 VAL C N 1
ATOM 4105 C CA . VAL B 2 232 ? 171.917 144.539 90.885 1.00 15.91 232 VAL C CA 1
ATOM 4106 C C . VAL B 2 232 ? 172.044 145.035 89.455 1.00 15.91 232 VAL C C 1
ATOM 4107 O O . VAL B 2 232 ? 172.217 144.241 88.527 1.00 15.91 232 VAL C O 1
ATOM 4111 N N . CYS B 2 233 ? 171.951 146.347 89.276 1.00 17.04 233 CYS C N 1
ATOM 4112 C CA . CYS B 2 233 ? 171.966 146.973 87.965 1.00 17.04 233 CYS C CA 1
ATOM 4113 C C . CYS B 2 233 ? 173.218 147.821 87.830 1.00 17.04 233 CYS C C 1
ATOM 4114 O O . CYS B 2 233 ? 173.536 148.606 88.727 1.00 17.04 233 CYS C O 1
ATOM 4117 N N . GLU B 2 234 ? 173.921 147.670 86.715 1.00 19.86 234 GLU C N 1
ATOM 4118 C CA . GLU B 2 234 ? 175.050 148.522 86.375 1.00 19.86 234 GLU C CA 1
ATOM 4119 C C . GLU B 2 234 ? 174.646 149.413 85.212 1.00 19.86 234 GLU C C 1
ATOM 4120 O O . GLU B 2 234 ? 174.321 148.915 84.129 1.00 19.86 234 GLU C O 1
ATOM 4126 N N . VAL B 2 235 ? 174.667 150.724 85.435 1.00 21.77 235 VAL C N 1
ATOM 4127 C CA . VAL B 2 235 ? 174.229 151.697 84.446 1.00 21.77 235 VAL C CA 1
ATOM 4128 C C . VAL B 2 235 ? 175.359 152.686 84.234 1.00 21.77 235 VAL C C 1
ATOM 4129 O O . VAL B 2 235 ? 175.771 153.372 85.175 1.00 21.77 235 VAL C O 1
ATOM 4133 N N . GLY B 2 236 ? 175.867 152.756 83.006 1.00 21.59 236 GLY C N 1
ATOM 4134 C CA . GLY B 2 236 ? 176.920 153.692 82.677 1.00 21.59 236 GLY C CA 1
ATOM 4135 C C . GLY B 2 236 ? 176.322 155.035 82.323 1.00 21.59 236 GLY C C 1
ATOM 4136 O O . GLY B 2 236 ? 175.420 155.121 81.487 1.00 21.59 236 GLY C O 1
ATOM 4137 N N . LEU B 2 237 ? 176.819 156.081 82.970 1.00 22.71 237 LEU C N 1
ATOM 4138 C CA . LEU B 2 237 ? 176.359 157.434 82.745 1.00 22.71 237 LEU C CA 1
ATOM 4139 C C . LEU B 2 237 ? 177.538 158.318 82.377 1.00 22.71 237 LEU C C 1
ATOM 4140 O O . LEU B 2 237 ? 178.693 158.018 82.693 1.00 22.71 237 LEU C O 1
ATOM 4145 N N . ARG B 2 238 ? 177.226 159.431 81.714 1.00 26.13 238 ARG C N 1
ATOM 4146 C CA . ARG B 2 238 ? 178.214 160.418 81.294 1.00 26.13 238 ARG C CA 1
ATOM 4147 C C . ARG B 2 238 ? 177.807 161.768 81.871 1.00 26.13 238 ARG C C 1
ATOM 4148 O O . ARG B 2 238 ? 177.248 162.615 81.161 1.00 26.13 238 ARG C O 1
ATOM 4156 N N . PRO B 2 239 ? 178.082 162.006 83.152 1.00 24.40 239 PRO C N 1
ATOM 4157 C CA . PRO B 2 239 ? 177.726 163.292 83.757 1.00 24.40 239 PRO C CA 1
ATOM 4158 C C . PRO B 2 239 ? 178.493 164.430 83.106 1.00 24.40 239 PRO C C 1
ATOM 4159 O O . PRO B 2 239 ? 179.719 164.397 83.008 1.00 24.40 239 PRO C O 1
ATOM 4163 N N . ARG B 2 240 ? 177.756 165.445 82.676 1.00 24.27 240 ARG C N 1
ATOM 4164 C CA . ARG B 2 240 ? 178.318 166.509 81.862 1.00 24.27 240 ARG C CA 1
ATOM 4165 C C . ARG B 2 240 ? 179.259 167.393 82.667 1.00 24.27 240 ARG C C 1
ATOM 4166 O O . ARG B 2 240 ? 179.024 167.674 83.842 1.00 24.27 240 ARG C O 1
ATOM 4174 N N . GLY B 2 241 ? 180.328 167.841 82.012 1.00 28.26 241 GLY C N 1
ATOM 4175 C CA . GLY B 2 241 ? 181.321 168.666 82.666 1.00 28.26 241 GLY C CA 1
ATOM 4176 C C . GLY B 2 241 ? 182.326 167.907 83.497 1.00 28.26 241 GLY C C 1
ATOM 4177 O O . GLY B 2 241 ? 183.060 168.523 84.276 1.00 28.26 241 GLY C O 1
ATOM 4178 N N . HIS B 2 242 ? 182.384 166.582 83.359 1.00 25.43 242 HIS C N 1
ATOM 4179 C CA . HIS B 2 242 ? 183.264 165.753 84.162 1.00 25.43 242 HIS C CA 1
ATOM 4180 C C . HIS B 2 242 ? 183.944 164.783 83.210 1.00 25.43 242 HIS C C 1
ATOM 4181 O O . HIS B 2 242 ? 183.349 164.393 82.195 1.00 25.43 242 HIS C O 1
ATOM 4188 N N . PRO B 2 243 ? 185.168 164.392 83.499 1.00 25.38 243 PRO C N 1
ATOM 4189 C CA . PRO B 2 243 ? 185.998 163.754 82.475 1.00 25.38 243 PRO C CA 1
ATOM 4190 C C . PRO B 2 243 ? 185.433 162.477 81.876 1.00 25.38 243 PRO C C 1
ATOM 4191 O O . PRO B 2 243 ? 185.177 162.421 80.671 1.00 25.38 243 PRO C O 1
ATOM 4195 N N . GLN B 2 244 ? 185.210 161.459 82.694 1.00 27.55 244 GLN C N 1
ATOM 4196 C CA . GLN B 2 244 ? 185.045 160.109 82.185 1.00 27.55 244 GLN C CA 1
ATOM 4197 C C . GLN B 2 244 ? 183.639 159.581 82.418 1.00 27.55 244 GLN C C 1
ATOM 4198 O O . GLN B 2 244 ? 182.883 160.089 83.246 1.00 27.55 244 GLN C O 1
ATOM 4204 N N . ARG B 2 245 ? 183.303 158.547 81.652 1.00 25.64 245 ARG C N 1
ATOM 4205 C CA . ARG B 2 245 ? 182.127 157.746 81.938 1.00 25.64 245 ARG C CA 1
ATOM 4206 C C . ARG B 2 245 ? 182.241 157.143 83.328 1.00 25.64 245 ARG C C 1
ATOM 4207 O O . ARG B 2 245 ? 183.303 156.657 83.724 1.00 25.64 245 ARG C O 1
ATOM 4215 N N . VAL B 2 246 ? 181.144 157.176 84.075 1.00 22.14 246 VAL C N 1
ATOM 4216 C CA . VAL B 2 246 ? 181.113 156.611 85.415 1.00 22.14 246 VAL C CA 1
ATOM 4217 C C . VAL B 2 246 ? 179.942 155.649 85.499 1.00 22.14 246 VAL C C 1
ATOM 4218 O O . VAL B 2 246 ? 178.863 155.924 84.970 1.00 22.14 246 VAL C O 1
ATOM 4222 N N . THR B 2 247 ? 180.156 154.518 86.154 1.00 19.68 247 THR C N 1
ATOM 4223 C CA . THR B 2 247 ? 179.151 153.473 86.263 1.00 19.68 247 THR C CA 1
ATOM 4224 C C . THR B 2 247 ? 178.512 153.518 87.641 1.00 19.68 247 THR C C 1
ATOM 4225 O O . THR B 2 247 ? 179.216 153.549 88.654 1.00 19.68 247 THR C O 1
ATOM 4229 N N . ALA B 2 248 ? 177.188 153.519 87.674 1.00 17.85 248 ALA C N 1
ATOM 4230 C CA . ALA B 2 248 ? 176.432 153.448 88.909 1.00 17.85 248 ALA C CA 1
ATOM 4231 C C . ALA B 2 248 ? 175.870 152.047 89.086 1.00 17.85 248 ALA C C 1
ATOM 4232 O O . ALA B 2 248 ? 175.278 151.480 88.165 1.00 17.85 248 ALA C O 1
ATOM 4234 N N . ARG B 2 249 ? 176.077 151.491 90.271 1.00 17.19 249 ARG C N 1
ATOM 4235 C CA . ARG B 2 249 ? 175.619 150.157 90.624 1.00 17.19 249 ARG C CA 1
ATOM 4236 C C . ARG B 2 249 ? 174.518 150.313 91.658 1.00 17.19 249 ARG C C 1
ATOM 4237 O O . ARG B 2 249 ? 174.753 150.863 92.738 1.00 17.19 249 ARG C O 1
ATOM 4245 N N . VAL B 2 250 ? 173.321 149.840 91.330 1.00 15.78 250 VAL C N 1
ATOM 4246 C CA . VAL B 2 250 ? 172.134 150.125 92.116 1.00 15.78 250 VAL C CA 1
ATOM 4247 C C . VAL B 2 250 ? 171.378 148.836 92.389 1.00 15.78 250 VAL C C 1
ATOM 4248 O O . VAL B 2 250 ? 171.589 147.812 91.742 1.00 15.78 250 VAL C O 1
ATOM 4252 N N . LEU B 2 251 ? 170.487 148.906 93.369 1.00 16.05 251 LEU C N 1
ATOM 4253 C CA . LEU B 2 251 ? 169.592 147.811 93.702 1.00 16.05 251 LEU C CA 1
ATOM 4254 C C . LEU B 2 251 ? 168.183 148.225 93.312 1.00 16.05 251 LEU C C 1
ATOM 4255 O O . LEU B 2 251 ? 167.692 149.264 93.759 1.00 16.05 251 LEU C O 1
ATOM 4260 N N . LEU B 2 252 ? 167.545 147.420 92.480 1.00 16.69 252 LEU C N 1
ATOM 4261 C CA . LEU B 2 252 ? 166.238 147.743 91.918 1.00 16.69 252 LEU C CA 1
ATOM 4262 C C . LEU B 2 252 ? 165.219 146.772 92.483 1.00 16.69 252 LEU C C 1
ATOM 4263 O O . LEU B 2 252 ? 165.163 145.610 92.037 1.00 16.69 252 LEU C O 1
ATOM 4268 N N . PRO B 2 253 ? 164.403 147.181 93.447 1.00 17.40 253 PRO C N 1
ATOM 4269 C CA . PRO B 2 253 ? 163.550 146.235 94.175 1.00 17.40 253 PRO C CA 1
ATOM 4270 C C . PRO B 2 253 ? 162.475 145.637 93.285 1.00 17.40 253 PRO C C 1
ATOM 4271 O O . PRO B 2 253 ? 161.565 146.333 92.827 1.00 17.40 253 PRO C O 1
ATOM 4275 N N . ARG B 2 254 ? 162.583 144.336 93.034 1.00 19.13 254 ARG C N 1
ATOM 4276 C CA . ARG B 2 254 ? 161.530 143.613 92.339 1.00 19.13 254 ARG C CA 1
ATOM 4277 C C . ARG B 2 254 ? 160.277 143.583 93.198 1.00 19.13 254 ARG C C 1
ATOM 4278 O O . ARG B 2 254 ? 160.355 143.473 94.422 1.00 19.13 254 ARG C O 1
ATOM 4286 N N . ASP B 2 255 ? 159.127 143.762 92.550 1.00 20.00 255 ASP C N 1
ATOM 4287 C CA . ASP B 2 255 ? 157.766 143.667 93.087 1.00 20.00 255 ASP C CA 1
ATOM 4288 C C . ASP B 2 255 ? 157.613 144.159 94.525 1.00 20.00 255 ASP C C 1
ATOM 4289 O O . ASP B 2 255 ? 156.907 143.537 95.323 1.00 20.00 255 ASP C O 1
ATOM 4294 N N . TYR B 2 256 ? 158.264 145.270 94.858 1.00 18.47 256 TYR C N 1
ATOM 4295 C CA . TYR B 2 256 ? 157.882 146.087 96.000 1.00 18.47 256 TYR C CA 1
ATOM 4296 C C . TYR B 2 256 ? 158.541 147.445 95.842 1.00 18.47 256 TYR C C 1
ATOM 4297 O O . TYR B 2 256 ? 159.543 147.593 95.140 1.00 18.47 256 TYR C O 1
ATOM 4306 N N . ASP B 2 257 ? 157.964 148.438 96.509 1.00 19.40 257 ASP C N 1
ATOM 4307 C CA . ASP B 2 257 ? 158.432 149.807 96.408 1.00 19.40 257 ASP C CA 1
ATOM 4308 C C . ASP B 2 257 ? 158.888 150.403 97.727 1.00 19.40 257 ASP C C 1
ATOM 4309 O O . ASP B 2 257 ? 159.617 151.397 97.711 1.00 19.40 257 ASP C O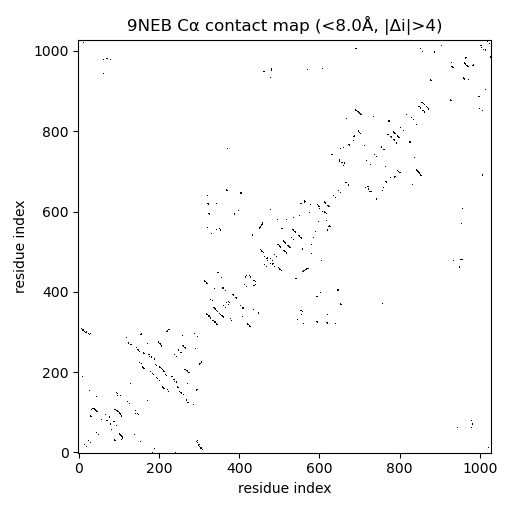 1
ATOM 4314 N N . TYR B 2 258 ? 158.500 149.825 98.856 1.00 18.22 258 TYR C N 1
ATOM 4315 C CA . TYR B 2 258 ? 158.942 150.322 100.144 1.00 18.22 258 TYR C CA 1
ATOM 4316 C C . TYR B 2 258 ? 158.822 149.220 101.180 1.00 18.22 258 TYR C C 1
ATOM 4317 O O . TYR B 2 258 ? 157.997 148.313 101.048 1.00 18.22 258 TYR C O 1
ATOM 4326 N N . PHE B 2 259 ? 159.651 149.313 102.211 1.00 17.56 259 PHE C N 1
ATOM 4327 C CA . PHE B 2 259 ? 159.561 148.418 103.349 1.00 17.56 259 PHE C CA 1
ATOM 4328 C C . PHE B 2 259 ? 158.500 148.914 104.322 1.00 17.56 259 PHE C C 1
ATOM 4329 O O . PHE B 2 259 ? 158.071 150.067 104.272 1.00 17.56 259 PHE C O 1
ATOM 4337 N N . VAL B 2 260 ? 158.068 148.027 105.215 1.00 19.39 260 VAL C N 1
ATOM 4338 C CA . VAL B 2 260 ? 157.202 148.394 106.331 1.00 19.39 260 VAL C CA 1
ATOM 4339 C C . VAL B 2 260 ? 157.723 147.728 107.596 1.00 19.39 260 VAL C C 1
ATOM 4340 O O . VAL B 2 260 ? 157.891 146.506 107.635 1.00 19.39 260 VAL C O 1
ATOM 4344 N N . SER B 2 261 ? 157.970 148.527 108.624 1.00 25.23 261 SER C N 1
ATOM 4345 C CA . SER B 2 261 ? 158.452 148.043 109.905 1.00 25.23 261 SER C CA 1
ATOM 4346 C C . SER B 2 261 ? 157.455 148.397 111.001 1.00 25.23 261 SER C C 1
ATOM 4347 O O . SER B 2 261 ? 156.826 149.458 110.970 1.00 25.23 261 SER C O 1
ATOM 4350 N N . ALA B 2 262 ? 157.314 147.498 111.969 1.00 32.57 262 ALA C N 1
ATOM 4351 C CA . ALA B 2 262 ? 156.386 147.717 113.065 1.00 32.57 262 ALA C CA 1
ATOM 4352 C C . ALA B 2 262 ? 156.924 148.784 114.015 1.00 32.57 262 ALA C C 1
ATOM 4353 O O . ALA B 2 262 ? 158.104 149.142 113.993 1.00 32.57 262 ALA C O 1
ATOM 4355 N N . GLY B 2 263 ? 156.035 149.296 114.862 1.00 37.82 263 GLY C N 1
ATOM 4356 C CA . GLY B 2 263 ? 156.370 150.411 115.726 1.00 37.82 263 GLY C CA 1
ATOM 4357 C C . GLY B 2 263 ? 157.279 150.085 116.894 1.00 37.82 263 GLY C C 1
ATOM 4358 O O . GLY B 2 263 ? 158.410 150.577 116.957 1.00 37.82 263 GLY C O 1
ATOM 4359 N N . GLU B 2 264 ? 156.798 149.263 117.830 1.00 41.66 264 GLU C N 1
ATOM 4360 C CA . GLU B 2 264 ? 157.575 148.986 119.035 1.00 41.66 264 GLU C CA 1
ATOM 4361 C C . GLU B 2 264 ? 158.822 148.170 118.727 1.00 41.66 264 GLU C C 1
ATOM 4362 O O . GLU B 2 264 ? 159.860 148.358 119.371 1.00 41.66 264 GLU C O 1
ATOM 4368 N N . LYS B 2 265 ? 158.747 147.268 117.755 1.00 38.50 265 LYS C N 1
ATOM 4369 C CA . LYS B 2 265 ? 159.896 146.446 117.404 1.00 38.50 265 LYS C CA 1
ATOM 4370 C C . LYS B 2 265 ? 160.925 147.178 116.553 1.00 38.50 265 LYS C C 1
ATOM 4371 O O . LYS B 2 265 ? 161.985 146.606 116.277 1.00 38.50 265 LYS C O 1
ATOM 4377 N N . PHE B 2 266 ? 160.651 148.409 116.126 1.00 29.79 266 PHE C N 1
ATOM 4378 C CA . PHE B 2 266 ? 161.574 149.104 115.238 1.00 29.79 266 PHE C CA 1
ATOM 4379 C C . PHE B 2 266 ? 162.887 149.429 115.929 1.00 29.79 266 PHE C C 1
ATOM 4380 O O . PHE B 2 266 ? 162.903 149.956 117.044 1.00 29.79 266 PHE C O 1
ATOM 4388 N N . SER B 2 267 ? 163.991 149.146 115.242 1.00 27.22 267 SER C N 1
ATOM 4389 C CA . SER B 2 267 ? 165.326 149.481 115.715 1.00 27.22 267 SER C CA 1
ATOM 4390 C C . SER B 2 267 ? 166.114 150.087 114.566 1.00 27.22 267 SER C C 1
ATOM 4391 O O . SER B 2 267 ? 166.212 149.484 113.495 1.00 27.22 267 SER C O 1
ATOM 4394 N N . ALA B 2 268 ? 166.673 151.269 114.788 1.00 24.84 268 ALA C N 1
ATOM 4395 C CA . ALA B 2 268 ? 167.385 151.958 113.723 1.00 24.84 268 ALA C CA 1
ATOM 4396 C C . ALA B 2 268 ? 168.787 151.397 113.513 1.00 24.84 268 ALA C C 1
ATOM 4397 O O . ALA B 2 268 ? 169.159 151.148 112.363 1.00 24.84 268 ALA C O 1
ATOM 4399 N N . PRO B 2 269 ? 169.600 151.190 114.559 1.00 22.45 269 PRO C N 1
ATOM 4400 C CA . PRO B 2 269 ? 170.909 150.560 114.329 1.00 22.45 269 PRO C CA 1
ATOM 4401 C C . PRO B 2 269 ? 170.817 149.193 113.695 1.00 22.45 269 PRO C C 1
ATOM 4402 O O . PRO B 2 269 ? 171.734 148.803 112.968 1.00 22.45 269 PRO C O 1
ATOM 4406 N N . ALA B 2 270 ? 169.733 148.457 113.927 1.00 21.71 270 ALA C N 1
ATOM 4407 C CA . ALA B 2 270 ? 169.546 147.188 113.236 1.00 21.71 270 ALA C CA 1
ATOM 4408 C C . ALA B 2 270 ? 169.530 147.385 111.728 1.00 21.71 270 ALA C C 1
ATOM 4409 O O . ALA B 2 270 ? 170.275 146.723 110.994 1.00 21.71 270 ALA C O 1
ATOM 4411 N N . LEU B 2 271 ? 168.704 148.315 111.246 1.00 21.69 271 LEU C N 1
ATOM 4412 C CA . LEU B 2 271 ? 168.632 148.571 109.813 1.00 21.69 271 LEU C CA 1
ATOM 4413 C C . LEU B 2 271 ? 169.884 149.253 109.282 1.00 21.69 271 LEU C C 1
ATOM 4414 O O . LEU B 2 271 ? 170.285 148.985 108.147 1.00 21.69 271 LEU C O 1
ATOM 4419 N N . VAL B 2 272 ? 170.524 150.112 110.073 1.00 20.85 272 VAL C N 1
ATOM 4420 C CA . VAL B 2 272 ? 171.785 150.708 109.640 1.00 20.85 272 VAL C CA 1
ATOM 4421 C C . VAL B 2 272 ? 172.837 149.629 109.431 1.00 20.85 272 VAL C C 1
ATOM 4422 O O . VAL B 2 272 ? 173.531 149.609 108.413 1.00 20.85 272 VAL C O 1
ATOM 4426 N N . ALA B 2 273 ? 172.971 148.711 110.394 1.00 17.98 273 ALA C N 1
ATOM 4427 C CA . ALA B 2 273 ? 173.937 147.626 110.264 1.00 17.98 273 ALA C CA 1
ATOM 4428 C C . ALA B 2 273 ? 173.594 146.717 109.096 1.00 17.98 273 ALA C C 1
ATOM 4429 O O . ALA B 2 273 ? 174.482 146.312 108.333 1.00 17.98 273 ALA C O 1
ATOM 4431 N N . LEU B 2 274 ? 172.314 146.387 108.932 1.00 16.77 274 LEU C N 1
ATOM 4432 C CA . LEU B 2 274 ? 171.920 145.519 107.832 1.00 16.77 274 LEU C CA 1
ATOM 4433 C C . LEU B 2 274 ? 172.223 146.160 106.486 1.00 16.77 274 LEU C C 1
ATOM 4434 O O . LEU B 2 274 ? 172.789 145.520 105.592 1.00 16.77 274 LEU C O 1
ATOM 4439 N N . PHE B 2 275 ? 171.869 147.433 106.325 1.00 17.37 275 PHE C N 1
ATOM 4440 C CA . PHE B 2 275 ? 172.113 148.096 105.057 1.00 17.37 275 PHE C CA 1
ATOM 4441 C C . PHE B 2 275 ? 173.592 148.347 104.853 1.00 17.37 275 PHE C C 1
ATOM 4442 O O . PHE B 2 275 ? 174.057 148.397 103.717 1.00 17.37 275 PHE C O 1
ATOM 4450 N N . ARG B 2 276 ? 174.344 148.506 105.934 1.00 14.26 276 ARG C N 1
ATOM 4451 C CA . ARG B 2 276 ? 175.786 148.657 105.833 1.00 14.26 276 ARG C CA 1
ATOM 4452 C C . ARG B 2 276 ? 176.427 147.382 105.311 1.00 14.26 276 ARG C C 1
ATOM 4453 O O . ARG B 2 276 ? 177.319 147.427 104.454 1.00 14.26 276 ARG C O 1
ATOM 4461 N N . GLN B 2 277 ? 175.956 146.235 105.784 1.00 16.03 277 GLN C N 1
ATOM 4462 C CA . GLN B 2 277 ? 176.475 144.982 105.257 1.00 16.03 277 GLN C CA 1
ATOM 4463 C C . GLN B 2 277 ? 176.039 144.778 103.816 1.00 16.03 277 GLN C C 1
ATOM 4464 O O . GLN B 2 277 ? 176.824 144.294 102.994 1.00 16.03 277 GLN C O 1
ATOM 4470 N N . TRP B 2 278 ? 174.799 145.146 103.488 1.00 17.57 278 TRP C N 1
ATOM 4471 C CA . TRP B 2 278 ? 174.358 145.071 102.099 1.00 17.57 278 TRP C CA 1
ATOM 4472 C C . TRP B 2 278 ? 175.212 145.956 101.205 1.00 17.57 278 TRP C C 1
ATOM 4473 O O . TRP B 2 278 ? 175.589 145.555 100.102 1.00 17.57 278 TRP C O 1
ATOM 4484 N N . HIS B 2 279 ? 175.529 147.163 101.665 1.00 15.96 279 HIS C N 1
ATOM 4485 C CA . HIS B 2 279 ? 176.335 148.086 100.881 1.00 15.96 279 HIS C CA 1
ATOM 4486 C C . HIS B 2 279 ? 177.724 147.526 100.644 1.00 15.96 279 HIS C C 1
ATOM 4487 O O . HIS B 2 279 ? 178.239 147.568 99.522 1.00 15.96 279 HIS C O 1
ATOM 4494 N N . THR B 2 280 ? 178.348 146.995 101.691 1.00 14.88 280 THR C N 1
ATOM 4495 C CA . THR B 2 280 ? 179.686 146.441 101.539 1.00 14.88 280 THR C CA 1
ATOM 4496 C C . THR B 2 280 ? 179.678 145.225 100.625 1.00 14.88 280 THR C C 1
ATOM 4497 O O . THR B 2 280 ? 180.576 145.064 99.793 1.00 14.88 280 THR C O 1
ATOM 4501 N N . THR B 2 281 ? 178.667 144.369 100.744 1.00 15.56 281 THR C N 1
ATOM 4502 C CA . THR B 2 281 ? 178.588 143.207 99.868 1.00 15.56 281 THR C CA 1
ATOM 4503 C C . THR B 2 281 ? 178.386 143.618 98.415 1.00 15.56 281 THR C C 1
ATOM 4504 O O . THR B 2 281 ? 179.070 143.115 97.517 1.00 15.56 281 THR C O 1
ATOM 4508 N N . VAL B 2 282 ? 177.453 144.536 98.161 1.00 16.20 282 VAL C N 1
ATOM 4509 C CA . VAL B 2 282 ? 177.130 144.899 96.787 1.00 16.20 282 VAL C CA 1
ATOM 4510 C C . VAL B 2 282 ? 178.256 145.679 96.141 1.00 16.20 282 VAL C C 1
ATOM 4511 O O . VAL B 2 282 ? 178.553 145.481 94.959 1.00 16.20 282 VAL C O 1
ATOM 4515 N N . HIS B 2 283 ? 178.917 146.558 96.886 1.00 16.52 283 HIS C N 1
ATOM 4516 C CA . HIS B 2 283 ? 179.884 147.463 96.291 1.00 16.52 283 HIS C CA 1
ATOM 4517 C C . HIS B 2 283 ? 181.316 147.070 96.614 1.00 16.52 283 HIS C C 1
ATOM 4518 O O . HIS B 2 283 ? 182.213 147.914 96.566 1.00 16.52 283 HIS C O 1
ATOM 4525 N N . ALA B 2 284 ? 181.545 145.805 96.961 1.00 18.17 284 ALA C N 1
ATOM 4526 C CA . ALA B 2 284 ? 182.908 145.310 97.083 1.00 18.17 284 ALA C CA 1
ATOM 4527 C C . ALA B 2 284 ? 183.530 145.068 95.720 1.00 18.17 284 ALA C C 1
ATOM 4528 O O . ALA B 2 284 ? 184.748 145.206 95.564 1.00 18.17 284 ALA C O 1
ATOM 4530 N N . ALA B 2 285 ? 182.725 144.704 94.735 1.00 20.43 285 ALA C N 1
ATOM 4531 C CA . ALA B 2 285 ? 183.229 144.478 93.389 1.00 20.43 285 ALA C CA 1
ATOM 4532 C C . ALA B 2 285 ? 183.661 145.800 92.772 1.00 20.43 285 ALA C C 1
ATOM 4533 O 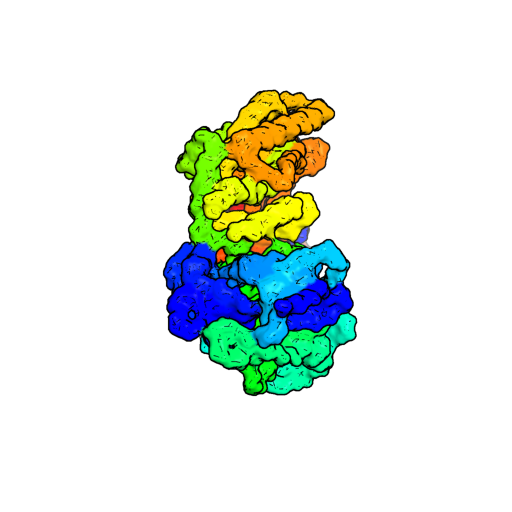O . ALA B 2 285 ? 182.850 146.730 92.697 1.00 20.43 285 ALA C O 1
ATOM 4535 N N . PRO B 2 286 ? 184.903 145.933 92.322 1.00 23.88 286 PRO C N 1
ATOM 4536 C CA . PRO B 2 286 ? 185.365 147.227 91.803 1.00 23.88 286 PRO C CA 1
ATOM 4537 C C . PRO B 2 286 ? 184.741 147.594 90.467 1.00 23.88 286 PRO C C 1
ATOM 4538 O O . PRO B 2 286 ? 183.999 146.803 89.877 1.00 23.88 286 PRO C O 1
ATOM 4542 N N . GLY B 2 287 ? 185.031 148.803 89.991 1.00 24.20 287 GLY C N 1
ATOM 4543 C CA . GLY B 2 287 ? 184.555 149.238 88.695 1.00 24.20 287 GLY C CA 1
ATOM 4544 C C . GLY B 2 287 ? 183.202 149.912 88.678 1.00 24.20 287 GLY C C 1
ATOM 4545 O O . GLY B 2 287 ? 182.514 149.862 87.652 1.00 24.20 287 GLY C O 1
ATOM 4546 N N . ALA B 2 288 ? 182.792 150.543 89.776 1.00 20.49 288 ALA C N 1
ATOM 4547 C CA . ALA B 2 288 ? 181.515 151.237 89.827 1.00 20.49 288 ALA C CA 1
ATOM 4548 C C . ALA B 2 288 ? 181.621 152.390 90.818 1.00 20.49 288 ALA C C 1
ATOM 4549 O O . ALA B 2 288 ? 182.707 152.730 91.293 1.00 20.49 288 ALA C O 1
ATOM 4551 N N . LEU B 2 289 ? 180.483 153.006 91.112 1.00 17.94 289 LEU C N 1
ATOM 4552 C CA . LEU B 2 289 ? 180.405 154.094 92.075 1.00 17.94 289 LEU C CA 1
ATOM 4553 C C . LEU B 2 289 ? 179.747 153.611 93.358 1.00 17.94 289 LEU C C 1
ATOM 4554 O O . LEU B 2 289 ? 178.766 152.866 93.323 1.00 17.94 289 LEU C O 1
ATOM 4559 N N . ALA B 2 290 ? 180.291 154.047 94.491 1.00 15.84 290 ALA C N 1
ATOM 4560 C CA . ALA B 2 290 ? 179.715 153.730 95.784 1.00 15.84 290 ALA C CA 1
ATOM 4561 C C . ALA B 2 290 ? 178.667 154.769 96.133 1.00 15.84 290 ALA C C 1
ATOM 4562 O O . ALA B 2 290 ? 178.988 155.965 96.169 1.00 15.84 290 ALA C O 1
ATOM 4564 N N . PRO B 2 291 ? 177.429 154.382 96.380 1.00 14.87 291 PRO C N 1
ATOM 4565 C CA . PRO B 2 291 ? 176.385 155.367 96.666 1.00 14.87 291 PRO C CA 1
ATOM 4566 C C . PRO B 2 291 ? 176.609 156.116 97.958 1.00 14.87 291 PRO C C 1
ATOM 4567 O O . PRO B 2 291 ? 177.531 155.818 98.721 1.00 14.87 291 PRO C O 1
ATOM 4571 N N . VAL B 2 292 ? 175.760 157.088 98.209 1.00 15.84 292 VAL C N 1
ATOM 4572 C CA . VAL B 2 292 ? 175.720 157.749 99.502 1.00 15.84 292 VAL C CA 1
ATOM 4573 C C . VAL B 2 292 ? 175.009 156.844 100.491 1.00 15.84 292 VAL C C 1
ATOM 4574 O O . VAL B 2 292 ? 173.987 156.227 100.175 1.00 15.84 292 VAL C O 1
ATOM 4578 N N . PHE B 2 293 ? 175.569 156.736 101.683 1.00 15.27 293 PHE C N 1
ATOM 4579 C CA . PHE B 2 293 ? 174.960 156.016 102.789 1.00 15.27 293 PHE C CA 1
ATOM 4580 C C . PHE B 2 293 ? 174.522 157.064 103.801 1.00 15.27 293 PHE C C 1
ATOM 4581 O O . PHE B 2 293 ? 175.329 157.513 104.617 1.00 15.27 293 PHE C O 1
ATOM 4589 N N . ALA B 2 294 ? 173.250 157.464 103.761 1.00 15.08 294 ALA C N 1
ATOM 4590 C CA . ALA B 2 294 ? 172.789 158.447 104.721 1.00 15.08 294 ALA C CA 1
ATOM 4591 C C . ALA B 2 294 ? 171.387 158.100 105.171 1.00 15.08 294 ALA C C 1
ATOM 4592 O O . ALA B 2 294 ? 170.540 157.718 104.367 1.00 15.08 294 ALA C O 1
ATOM 4594 N N . PHE B 2 295 ? 171.160 158.221 106.464 1.00 15.81 295 PHE C N 1
ATOM 4595 C CA . PHE B 2 295 ? 169.856 157.982 107.038 1.00 15.81 295 PHE C CA 1
ATOM 4596 C C . PHE B 2 295 ? 169.550 159.089 108.024 1.00 15.81 295 PHE C C 1
ATOM 4597 O O . PHE B 2 295 ? 170.442 159.594 108.706 1.00 15.81 295 PHE C O 1
ATOM 4605 N N . LEU B 2 296 ? 168.284 159.475 108.088 1.00 15.72 296 LEU C N 1
ATOM 4606 C CA . LEU B 2 296 ? 167.866 160.489 109.041 1.00 15.72 296 LEU C CA 1
ATOM 4607 C C . LEU B 2 296 ? 166.703 159.964 109.861 1.00 15.72 296 LEU C C 1
ATOM 4608 O O . LEU B 2 296 ? 165.965 159.090 109.426 1.00 15.72 296 LEU C O 1
ATOM 4613 N N . GLY B 2 297 ? 166.555 160.502 111.064 1.00 17.28 297 GLY C N 1
ATOM 4614 C CA . GLY B 2 297 ? 165.483 160.111 111.945 1.00 17.28 297 GLY C CA 1
ATOM 4615 C C . GLY B 2 297 ? 165.441 160.988 113.173 1.00 17.28 297 GLY C C 1
ATOM 4616 O O . GLY B 2 297 ? 166.286 161.866 113.362 1.00 17.28 297 GLY C O 1
ATOM 4617 N N . PRO B 2 298 ? 164.448 160.773 114.036 1.00 16.76 298 PRO C N 1
ATOM 4618 C CA . PRO B 2 298 ? 164.386 161.545 115.282 1.00 16.76 298 PRO C CA 1
ATOM 4619 C C . PRO B 2 298 ? 165.577 161.293 116.154 1.00 16.76 298 PRO C C 1
ATOM 4620 O O . PRO B 2 298 ? 165.923 162.129 116.994 1.00 16.76 298 PRO C O 1
ATOM 4624 N N . GLU B 2 299 ? 166.221 160.160 115.957 1.00 17.95 299 GLU C N 1
ATOM 4625 C CA . GLU B 2 299 ? 167.268 159.627 116.799 1.00 17.95 299 GLU C CA 1
ATOM 4626 C C . GLU B 2 299 ? 168.626 160.209 116.473 1.00 17.95 299 GLU C C 1
ATOM 4627 O O . GLU B 2 299 ? 169.604 159.880 117.148 1.00 17.95 299 GLU C O 1
ATOM 4633 N N . PHE B 2 300 ? 168.710 161.054 115.453 1.00 16.09 300 PHE C N 1
ATOM 4634 C CA . PHE B 2 300 ? 169.966 161.661 115.053 1.00 16.09 300 PHE C CA 1
ATOM 4635 C C . PHE B 2 300 ? 170.169 163.039 115.651 1.00 16.09 300 PHE C C 1
ATOM 4636 O O . PHE B 2 300 ? 171.231 163.632 115.451 1.00 16.09 300 PHE C O 1
ATOM 4644 N N . GLU B 2 301 ? 169.181 163.562 116.363 1.00 18.18 301 GLU C N 1
ATOM 4645 C CA . GLU B 2 301 ? 169.329 164.787 117.129 1.00 18.18 301 GLU C CA 1
ATOM 4646 C C . GLU B 2 301 ? 169.536 164.434 118.595 1.00 18.18 301 GLU C C 1
ATOM 4647 O O . GLU B 2 301 ? 169.006 163.433 119.082 1.00 18.18 301 GLU C O 1
ATOM 4653 N N . VAL B 2 302 ? 170.322 165.255 119.291 1.00 16.74 302 VAL C N 1
ATOM 4654 C CA . VAL B 2 302 ? 170.591 165.011 120.706 1.00 16.74 302 VAL C CA 1
ATOM 4655 C C . VAL B 2 302 ? 169.294 165.036 121.502 1.00 16.74 302 VAL C C 1
ATOM 4656 O O . VAL B 2 302 ? 168.996 164.120 122.275 1.00 16.74 302 VAL C O 1
ATOM 4660 N N . ARG B 2 303 ? 168.502 166.082 121.319 1.00 16.01 303 ARG C N 1
ATOM 4661 C CA . ARG B 2 303 ? 167.226 166.167 122.018 1.00 16.01 303 ARG C CA 1
ATOM 4662 C C . ARG B 2 303 ? 166.212 165.359 121.403 1.00 16.01 303 ARG C C 1
ATOM 4663 O O . ARG B 2 303 ? 165.087 165.362 121.891 1.00 16.01 303 ARG C O 1
ATOM 4671 N N . GLY B 2 304 ? 166.533 164.656 120.327 1.00 15.05 304 GLY C N 1
ATOM 4672 C CA . GLY B 2 304 ? 165.573 163.759 119.741 1.00 15.05 304 GLY C CA 1
ATOM 4673 C C . GLY B 2 304 ? 164.526 164.489 118.927 1.00 15.05 304 GLY C C 1
ATOM 4674 O O . GLY B 2 304 ? 164.686 165.647 118.540 1.00 15.05 304 GLY C O 1
ATOM 4675 N N . GLY B 2 305 ? 163.430 163.794 118.674 1.00 16.19 305 GLY C N 1
ATOM 4676 C CA . GLY B 2 305 ? 162.373 164.307 117.843 1.00 16.19 305 GLY C CA 1
ATOM 4677 C C . GLY B 2 305 ? 161.074 163.587 118.099 1.00 16.19 305 GLY C C 1
ATOM 4678 O O . GLY B 2 305 ? 161.045 162.377 118.332 1.00 16.19 305 GLY C O 1
ATOM 4679 N N . PRO B 2 306 ? 159.966 164.320 118.038 1.00 15.14 306 PRO C N 1
ATOM 4680 C CA . PRO B 2 306 ? 158.692 163.761 118.505 1.00 15.14 306 PRO C CA 1
ATOM 4681 C C . PRO B 2 306 ? 158.159 162.630 117.651 1.00 15.14 306 PRO C C 1
ATOM 4682 O O . PRO B 2 306 ? 157.689 161.625 118.198 1.00 15.14 306 PRO C O 1
ATOM 4686 N N . VAL B 2 307 ? 158.208 162.756 116.336 1.00 16.76 307 VAL C N 1
ATOM 4687 C CA . VAL B 2 307 ? 157.527 161.847 115.419 1.00 16.76 307 VAL C CA 1
ATOM 4688 C C . VAL B 2 307 ? 158.527 160.810 114.923 1.00 16.76 307 VAL C C 1
ATOM 4689 O O . VAL B 2 307 ? 159.609 161.182 114.463 1.00 16.76 307 VAL C O 1
ATOM 4693 N N . PRO B 2 308 ? 158.215 159.517 115.009 1.00 16.85 308 PRO C N 1
ATOM 4694 C CA . PRO B 2 308 ? 159.150 158.497 114.527 1.00 16.85 308 PRO C CA 1
ATOM 4695 C C . PRO B 2 308 ? 159.168 158.410 113.009 1.00 16.85 308 PRO C C 1
ATOM 4696 O O . PRO B 2 308 ? 158.142 158.581 112.348 1.00 16.85 308 PRO C O 1
ATOM 4700 N N . TYR B 2 309 ? 160.350 158.124 112.466 1.00 17.22 309 TYR C N 1
ATOM 4701 C CA . TYR B 2 309 ? 160.599 157.883 111.048 1.00 17.22 309 TYR C CA 1
ATOM 4702 C C . TYR B 2 309 ? 162.068 157.522 110.905 1.00 17.22 309 TYR C C 1
ATOM 4703 O O . TYR B 2 309 ? 162.841 157.673 111.850 1.00 17.22 309 TYR C O 1
ATOM 4712 N N . PHE B 2 310 ? 162.452 157.038 109.723 1.00 18.93 310 PHE C N 1
ATOM 4713 C CA . PHE B 2 310 ? 163.830 157.247 109.308 1.00 18.93 310 PHE C CA 1
ATOM 4714 C C . PHE B 2 310 ? 163.863 157.222 107.791 1.00 18.93 310 PHE C C 1
ATOM 4715 O O . PHE B 2 310 ? 163.347 156.304 107.154 1.00 18.93 310 PHE C O 1
ATOM 4723 N N . ALA B 2 311 ? 164.445 158.268 107.234 1.00 17.23 311 ALA C N 1
ATOM 4724 C CA . ALA B 2 311 ? 164.454 158.517 105.807 1.00 17.23 311 ALA C CA 1
ATOM 4725 C C . ALA B 2 311 ? 165.755 158.021 105.206 1.00 17.23 311 ALA C C 1
ATOM 4726 O O . ALA B 2 311 ? 166.829 158.193 105.797 1.00 17.23 311 ALA C O 1
ATOM 4728 N N . VAL B 2 312 ? 165.638 157.412 104.035 1.00 17.70 312 VAL C N 1
ATOM 4729 C CA . VAL B 2 312 ? 166.763 156.881 103.285 1.00 17.70 312 VAL C CA 1
ATOM 4730 C C . VAL B 2 312 ? 167.248 157.958 102.327 1.00 17.70 312 VAL C C 1
ATOM 4731 O O . VAL B 2 312 ? 166.477 158.464 101.506 1.00 17.70 312 VAL C O 1
ATOM 4735 N N . LEU B 2 313 ? 168.524 158.317 102.434 1.00 17.01 313 LEU C N 1
ATOM 4736 C CA . LEU B 2 313 ? 169.178 159.291 101.568 1.00 17.01 313 LEU C CA 1
ATOM 4737 C C . LEU B 2 313 ? 170.365 158.525 100.996 1.00 17.01 313 LEU C C 1
ATOM 4738 O O . LEU B 2 313 ? 171.454 158.480 101.585 1.00 17.01 313 LEU C O 1
ATOM 4743 N N . GLY B 2 314 ? 170.135 157.867 99.873 1.00 16.65 314 GLY C N 1
ATOM 4744 C CA . GLY B 2 314 ? 171.150 157.007 99.317 1.00 16.65 314 GLY C CA 1
ATOM 4745 C C . GLY B 2 314 ? 170.757 155.552 99.364 1.00 16.65 314 GLY C C 1
ATOM 4746 O O . GLY B 2 314 ? 169.571 155.221 99.346 1.00 16.65 314 GLY C O 1
ATOM 4747 N N . PHE B 2 315 ? 171.752 154.680 99.414 1.00 16.81 315 PHE C N 1
ATOM 4748 C CA . PHE B 2 315 ? 171.573 153.247 99.564 1.00 16.81 315 PHE C CA 1
ATOM 4749 C C . PHE B 2 315 ? 170.552 152.959 100.656 1.00 16.81 315 PHE C C 1
ATOM 4750 O O . PHE B 2 315 ? 170.591 153.597 101.713 1.00 16.81 315 PHE C O 1
ATOM 4758 N N . PRO B 2 316 ? 169.629 152.019 100.458 1.00 15.72 316 PRO C N 1
ATOM 4759 C CA . PRO B 2 316 ? 169.439 151.151 99.294 1.00 15.72 316 PRO C CA 1
ATOM 4760 C C . PRO B 2 316 ? 168.824 151.871 98.111 1.00 15.72 316 PRO C C 1
ATOM 4761 O O . PRO B 2 316 ? 169.193 151.632 96.973 1.00 15.72 316 PRO C O 1
ATOM 4765 N N . GLY B 2 317 ? 167.870 152.759 98.349 1.00 16.09 317 GLY C N 1
ATOM 4766 C CA . GLY B 2 317 ? 167.279 153.510 97.266 1.00 16.09 317 GLY C CA 1
ATOM 4767 C C . GLY B 2 317 ? 165.773 153.591 97.321 1.00 16.09 317 GLY C C 1
ATOM 4768 O O . GLY B 2 317 ? 165.153 154.195 96.443 1.00 16.09 317 GLY C O 1
ATOM 4769 N N . TRP B 2 318 ? 165.166 153.001 98.339 1.00 16.29 318 TRP C N 1
ATOM 4770 C CA . TRP B 2 318 ? 163.717 152.961 98.414 1.00 16.29 318 TRP C CA 1
ATOM 4771 C C . TRP B 2 318 ? 163.296 153.191 99.853 1.00 16.29 318 TRP C C 1
ATOM 4772 O O . TRP B 2 318 ? 164.091 153.000 100.777 1.00 16.29 318 TRP C O 1
ATOM 4783 N N . PRO B 2 319 ? 162.063 153.624 100.074 1.00 17.24 319 PRO C N 1
ATOM 4784 C CA . PRO B 2 319 ? 161.628 153.985 101.424 1.00 17.24 319 PRO C CA 1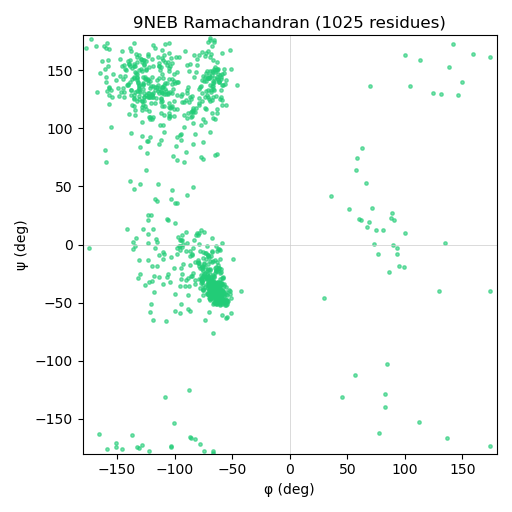
ATOM 4785 C C . PRO B 2 319 ? 161.547 152.823 102.388 1.00 17.24 319 PRO C C 1
ATOM 4786 O O . PRO B 2 319 ? 161.845 151.670 102.066 1.00 17.24 319 PRO C O 1
ATOM 4790 N N . THR B 2 320 ? 161.113 153.161 103.592 1.00 18.99 320 THR C N 1
ATOM 4791 C CA . THR B 2 320 ? 160.858 152.210 104.665 1.00 18.99 320 THR C CA 1
ATOM 4792 C C . THR B 2 320 ? 160.084 152.954 105.737 1.00 18.99 320 THR C C 1
ATOM 4793 O O . THR B 2 320 ? 160.452 154.075 106.102 1.00 18.99 320 THR C O 1
ATOM 4797 N N . PHE B 2 321 ? 158.996 152.368 106.205 1.00 20.93 321 PHE C N 1
ATOM 4798 C CA . PHE B 2 321 ? 158.041 153.080 107.034 1.00 20.93 321 PHE C CA 1
ATOM 4799 C C . PHE B 2 321 ? 157.989 152.452 108.419 1.00 20.93 321 PHE C C 1
ATOM 4800 O O . PHE B 2 321 ? 157.776 151.244 108.554 1.00 20.93 321 PHE C O 1
ATOM 4808 N N . THR B 2 322 ? 158.183 153.280 109.438 1.00 24.70 322 THR C N 1
ATOM 4809 C CA . THR B 2 322 ? 158.198 152.844 110.830 1.00 24.70 322 THR C CA 1
ATOM 4810 C C . THR B 2 322 ? 156.823 153.113 111.417 1.00 24.70 322 THR C C 1
ATOM 4811 O O . THR B 2 322 ? 156.632 154.028 112.217 1.00 24.70 322 THR C O 1
ATOM 4815 N N . VAL B 2 323 ? 155.849 152.308 111.018 1.00 27.40 323 VAL C N 1
ATOM 4816 C CA . VAL B 2 323 ? 154.485 152.522 111.448 1.00 27.40 323 VAL C CA 1
ATOM 4817 C C . VAL B 2 323 ? 154.132 151.575 112.580 1.00 27.40 323 VAL C C 1
ATOM 4818 O O . VAL B 2 323 ? 154.828 150.591 112.816 1.00 27.40 323 VAL C O 1
ATOM 4822 N N . LEU B 2 333 ? 147.333 153.090 109.186 1.00 28.61 333 LEU C N 1
ATOM 4823 C CA . LEU B 2 333 ? 148.461 154.008 109.305 1.00 28.61 333 LEU C CA 1
ATOM 4824 C C . LEU B 2 333 ? 149.445 153.826 108.162 1.00 28.61 333 LEU C C 1
ATOM 4825 O O . LEU B 2 333 ? 150.213 154.732 107.846 1.00 28.61 333 LEU C O 1
ATOM 4830 N N . VAL B 2 334 ? 149.432 152.643 107.550 1.00 27.92 334 VAL C N 1
ATOM 4831 C CA . VAL B 2 334 ? 150.309 152.404 106.411 1.00 27.92 334 VAL C CA 1
ATOM 4832 C C . VAL B 2 334 ? 149.842 153.201 105.198 1.00 27.92 334 VAL C C 1
ATOM 4833 O O . VAL B 2 334 ? 150.660 153.764 104.458 1.00 27.92 334 VAL C O 1
ATOM 4837 N N . ARG B 2 335 ? 148.527 153.285 104.986 1.00 27.30 335 ARG C N 1
ATOM 4838 C CA . ARG B 2 335 ? 148.009 154.086 103.882 1.00 27.30 335 ARG C CA 1
ATOM 4839 C C . ARG B 2 335 ? 148.363 155.550 104.062 1.00 27.30 335 ARG C C 1
ATOM 4840 O O . ARG B 2 335 ? 148.747 156.228 103.103 1.00 27.30 335 ARG C O 1
ATOM 4848 N N . GLY B 2 336 ? 148.249 156.052 105.288 1.00 23.90 336 GLY C N 1
ATOM 4849 C CA . GLY B 2 336 ? 148.612 157.431 105.545 1.00 23.90 336 GLY C CA 1
ATOM 4850 C C . GLY B 2 336 ? 150.093 157.685 105.365 1.00 23.90 336 GLY C C 1
ATOM 4851 O O . GLY B 2 336 ? 150.492 158.731 104.848 1.00 23.90 336 GLY C O 1
ATOM 4852 N N . ALA B 2 337 ? 150.928 156.740 105.792 1.00 22.34 337 ALA C N 1
ATOM 4853 C CA . ALA B 2 337 ? 152.362 156.893 105.586 1.00 22.34 337 ALA C CA 1
ATOM 4854 C C . ALA B 2 337 ? 152.690 156.954 104.104 1.00 22.34 337 ALA C C 1
ATOM 4855 O O . ALA B 2 337 ? 153.491 157.787 103.670 1.00 22.34 337 ALA C O 1
ATOM 4857 N N . ALA B 2 338 ? 152.060 156.092 103.308 1.00 23.66 338 ALA C N 1
ATOM 4858 C CA . ALA B 2 338 ? 152.298 156.115 101.872 1.00 23.66 338 ALA C CA 1
ATOM 4859 C C . ALA B 2 338 ? 151.822 157.422 101.251 1.00 23.66 338 ALA C C 1
ATOM 4860 O O . ALA B 2 338 ? 152.494 157.982 100.379 1.00 23.66 338 ALA C O 1
ATOM 4862 N N . ALA B 2 339 ? 150.659 157.914 101.673 1.00 20.29 339 ALA C N 1
ATOM 4863 C CA . ALA B 2 339 ? 150.147 159.160 101.121 1.00 20.29 339 ALA C CA 1
ATOM 4864 C C . ALA B 2 339 ? 151.049 160.336 101.469 1.00 20.29 339 ALA C C 1
ATOM 4865 O O . ALA B 2 339 ? 151.288 161.212 100.632 1.00 20.29 339 ALA C O 1
ATOM 4867 N N . ALA B 2 340 ? 151.558 160.378 102.698 1.00 19.56 340 ALA C N 1
ATOM 4868 C CA . ALA B 2 340 ? 152.469 161.449 103.071 1.00 19.56 340 ALA C CA 1
ATOM 4869 C C . ALA B 2 340 ? 153.791 161.336 102.333 1.00 19.56 340 ALA C C 1
ATOM 4870 O O . ALA B 2 340 ? 154.415 162.354 102.020 1.00 19.56 340 ALA C O 1
ATOM 4872 N N . TYR B 2 341 ? 154.240 160.111 102.060 1.00 21.13 341 TYR C N 1
ATOM 4873 C CA . TYR B 2 341 ? 155.422 159.914 101.228 1.00 21.13 341 TYR C CA 1
ATOM 4874 C C . TYR B 2 341 ? 155.201 160.453 99.821 1.00 21.13 341 TYR C C 1
ATOM 4875 O O . TYR B 2 341 ? 156.044 161.173 99.278 1.00 21.13 341 TYR C O 1
ATOM 4884 N N . ALA B 2 342 ? 154.065 160.110 99.217 1.00 21.96 342 ALA C N 1
ATOM 4885 C CA . ALA B 2 342 ? 153.822 160.465 97.824 1.00 21.96 342 ALA C CA 1
ATOM 4886 C C . ALA B 2 342 ? 153.596 161.961 97.661 1.00 21.96 342 ALA C C 1
ATOM 4887 O O . ALA B 2 342 ? 154.169 162.591 96.764 1.00 21.96 342 ALA C O 1
ATOM 4889 N N . ALA B 2 343 ? 152.763 162.548 98.518 1.00 21.33 343 ALA C N 1
ATOM 4890 C CA . ALA B 2 343 ? 152.357 163.934 98.334 1.00 21.33 343 ALA C CA 1
ATOM 4891 C C . ALA B 2 343 ? 153.476 164.919 98.617 1.00 21.33 343 ALA C C 1
ATOM 4892 O O . ALA B 2 343 ? 153.382 166.077 98.201 1.00 21.33 343 ALA C O 1
ATOM 4894 N N . LEU B 2 344 ? 154.531 164.492 99.302 1.00 21.85 344 LEU C N 1
ATOM 4895 C CA . LEU B 2 344 ? 155.578 165.396 99.750 1.00 21.85 344 LEU C CA 1
ATOM 4896 C C . LEU B 2 344 ? 156.934 165.049 99.154 1.00 21.85 344 LEU C C 1
ATOM 4897 O O . LEU B 2 344 ? 157.955 165.546 99.642 1.00 21.85 344 LEU C O 1
ATOM 4902 N N . LEU B 2 345 ? 156.968 164.195 98.128 1.00 23.12 345 LEU C N 1
ATOM 4903 C CA . LEU B 2 345 ? 158.202 163.757 97.470 1.00 23.12 345 LEU C CA 1
ATOM 4904 C C . LEU B 2 345 ? 159.139 163.019 98.419 1.00 23.12 345 LEU C C 1
ATOM 4905 O O . LEU B 2 345 ? 160.340 162.914 98.163 1.00 23.12 345 LEU C O 1
ATOM 4910 N N . GLY B 2 346 ? 158.608 162.497 99.521 1.00 23.40 346 GLY C N 1
ATOM 4911 C CA . GLY B 2 346 ? 159.402 161.733 100.456 1.00 23.40 346 GLY C CA 1
ATOM 4912 C C . GLY B 2 346 ? 160.359 162.528 101.310 1.00 23.40 346 GLY C C 1
ATOM 4913 O O . GLY B 2 346 ? 161.074 161.933 102.123 1.00 23.40 346 GLY C O 1
ATOM 4914 N N . ALA B 2 347 ? 160.398 163.845 101.162 1.00 22.13 347 ALA C N 1
ATOM 4915 C CA . ALA B 2 347 ? 161.312 164.679 101.921 1.00 22.13 347 ALA C CA 1
ATOM 4916 C C . ALA B 2 347 ? 160.838 164.944 103.341 1.00 22.13 347 ALA C C 1
ATOM 4917 O O . ALA B 2 347 ? 161.648 165.342 104.181 1.00 22.13 347 ALA C O 1
ATOM 4919 N N . TRP B 2 348 ? 159.559 164.739 103.628 1.00 22.37 348 TRP C N 1
ATOM 4920 C CA . TRP B 2 348 ? 158.981 164.904 104.951 1.00 22.37 348 TRP C CA 1
ATOM 4921 C C . TRP B 2 348 ? 158.814 163.550 105.623 1.00 22.37 348 TRP C C 1
ATOM 4922 O O . TRP B 2 348 ? 158.435 162.577 104.964 1.00 22.37 348 TRP C O 1
ATOM 4933 N N . PRO B 2 349 ? 159.075 163.426 106.929 1.00 20.95 349 PRO C N 1
ATOM 4934 C CA . PRO B 2 349 ? 159.551 164.467 107.851 1.00 20.95 349 PRO C CA 1
ATOM 4935 C C . PRO B 2 349 ? 161.049 164.722 107.784 1.00 20.95 349 PRO C C 1
ATOM 4936 O O . PRO B 2 349 ? 161.583 165.430 108.623 1.00 20.95 349 PRO C O 1
ATOM 4940 N N . ALA B 2 350 ? 161.745 164.164 106.796 1.00 19.47 350 ALA C N 1
ATOM 4941 C CA . ALA B 2 350 ? 163.202 164.222 106.782 1.00 19.47 350 ALA C CA 1
ATOM 4942 C C . ALA B 2 350 ? 163.721 165.652 106.721 1.00 19.47 350 ALA C C 1
ATOM 4943 O O . ALA B 2 350 ? 164.661 166.003 107.439 1.00 19.47 350 ALA C O 1
ATOM 4945 N N . VAL B 2 351 ? 163.135 166.492 105.866 1.00 19.52 351 VAL C N 1
ATOM 4946 C CA . VAL B 2 351 ? 163.673 167.829 105.647 1.00 19.52 351 VAL C CA 1
ATOM 4947 C C . VAL B 2 351 ? 163.043 168.876 106.552 1.00 19.52 351 VAL C C 1
ATOM 4948 O O . VAL B 2 351 ? 163.610 169.970 106.695 1.00 19.52 351 VAL C O 1
ATOM 4952 N N . GLY B 2 352 ? 161.900 168.585 107.163 1.00 20.04 352 GLY C N 1
ATOM 4953 C CA . GLY B 2 352 ? 161.239 169.552 108.011 1.00 20.04 352 GLY C CA 1
ATOM 4954 C C . GLY B 2 352 ? 160.402 170.543 107.235 1.00 20.04 352 GLY C C 1
ATOM 4955 O O . GLY B 2 352 ? 159.721 170.174 106.276 1.00 20.04 352 GLY C O 1
ATOM 4956 N N . ALA B 2 353 ? 160.443 171.808 107.643 1.00 19.40 353 ALA C N 1
ATOM 4957 C CA . ALA B 2 353 ? 159.714 172.863 106.953 1.00 19.40 353 ALA C CA 1
ATOM 4958 C C . ALA B 2 353 ? 160.350 173.239 105.626 1.00 19.40 353 ALA C C 1
ATOM 4959 O O . ALA B 2 353 ? 159.763 174.021 104.872 1.00 19.40 353 ALA C O 1
ATOM 4961 N N . ARG B 2 354 ? 161.528 172.703 105.330 1.00 18.70 354 ARG C N 1
ATOM 4962 C CA . ARG B 2 354 ? 162.215 172.920 104.070 1.00 18.70 354 ARG C CA 1
ATOM 4963 C C . ARG B 2 354 ? 161.406 172.359 102.913 1.00 18.70 354 ARG C C 1
ATOM 4964 O O . ARG B 2 354 ? 161.672 172.677 101.751 1.00 18.70 354 ARG C O 1
ATOM 4972 N N . VAL B 2 355 ? 160.420 171.514 103.214 1.00 19.46 355 VAL C N 1
ATOM 4973 C CA . VAL B 2 355 ? 159.554 170.987 102.166 1.00 19.46 355 VAL C CA 1
ATOM 4974 C C . VAL B 2 355 ? 158.598 172.045 101.647 1.00 19.46 355 VAL C C 1
ATOM 4975 O O . VAL B 2 355 ? 157.898 171.804 100.655 1.00 19.46 355 VAL C O 1
ATOM 4979 N N . VAL B 2 356 ? 158.553 173.220 102.272 1.00 19.10 356 VAL C N 1
ATOM 4980 C CA . VAL B 2 356 ? 157.684 174.288 101.799 1.00 19.10 356 VAL C CA 1
ATOM 4981 C C . VAL B 2 356 ? 158.532 175.370 101.146 1.00 19.10 356 VAL C C 1
ATOM 4982 O O . VAL B 2 356 ? 158.441 175.592 99.936 1.00 19.10 356 VAL C O 1
ATOM 4986 N N . LEU B 2 357 ? 159.370 176.036 101.928 1.00 17.43 357 LEU C N 1
ATOM 4987 C CA . LEU B 2 357 ? 160.333 177.000 101.423 1.00 17.43 357 LEU C CA 1
ATOM 4988 C C . LEU B 2 357 ? 161.654 176.821 102.146 1.00 17.43 357 LEU C C 1
ATOM 4989 O O . LEU B 2 357 ? 161.686 176.329 103.278 1.00 17.43 357 LEU C O 1
ATOM 4994 N N . PRO B 2 358 ? 162.754 177.197 101.514 1.00 17.53 358 PRO C N 1
ATOM 4995 C CA . PRO B 2 358 ? 163.985 177.412 102.248 1.00 17.53 358 PRO C CA 1
ATOM 4996 C C . PRO B 2 358 ? 163.765 178.425 103.355 1.00 17.53 358 PRO C C 1
ATOM 4997 O O . PRO B 2 358 ? 163.072 179.431 103.153 1.00 17.53 358 PRO C O 1
ATOM 5001 N N . PRO B 2 359 ? 164.325 178.190 104.537 1.00 17.95 359 PRO C N 1
ATOM 5002 C CA . PRO B 2 359 ? 164.143 179.139 105.642 1.00 17.95 359 PRO C CA 1
ATOM 5003 C C . PRO B 2 359 ? 164.558 180.566 105.324 1.00 17.95 359 PRO C C 1
ATOM 5004 O O . PRO B 2 359 ? 163.842 181.504 105.705 1.00 17.95 359 PRO C O 1
ATOM 5008 N N . ARG B 2 360 ? 165.664 180.767 104.616 1.00 18.03 360 ARG C N 1
ATOM 5009 C CA . ARG B 2 360 ? 166.110 182.115 104.295 1.00 18.03 360 ARG C CA 1
ATOM 5010 C C . ARG B 2 360 ? 165.173 182.832 103.338 1.00 18.03 360 ARG C C 1
ATOM 5011 O O . ARG B 2 360 ? 165.372 184.022 103.076 1.00 18.03 360 ARG C O 1
ATOM 5019 N N . ALA B 2 361 ? 164.168 182.143 102.809 1.00 18.60 361 ALA C N 1
ATOM 5020 C CA . ALA B 2 361 ? 163.151 182.755 101.976 1.00 18.60 361 ALA C CA 1
ATOM 5021 C C . ALA B 2 361 ? 161.877 183.082 102.736 1.00 18.60 361 ALA C C 1
ATOM 5022 O O . ALA B 2 361 ? 160.957 183.658 102.150 1.00 18.60 361 ALA C O 1
ATOM 5024 N N . TRP B 2 362 ? 161.791 182.735 104.011 1.00 18.29 362 TRP C N 1
ATOM 5025 C CA . TRP B 2 362 ? 160.585 183.030 104.775 1.00 18.29 362 TRP C CA 1
ATOM 5026 C C . TRP B 2 362 ? 160.481 184.484 105.218 1.00 18.29 362 TRP C C 1
ATOM 5027 O O . TRP B 2 362 ? 159.364 185.015 105.247 1.00 18.29 362 TRP C O 1
ATOM 5038 N N . PRO B 2 363 ? 161.571 185.161 105.601 1.00 19.15 363 PRO C N 1
ATOM 5039 C CA . PRO B 2 363 ? 161.438 186.591 105.912 1.00 19.15 363 PRO C CA 1
ATOM 5040 C C . PRO B 2 363 ? 160.743 187.377 104.816 1.00 19.15 363 PRO C C 1
ATOM 5041 O O . PRO B 2 363 ? 159.665 187.943 105.048 1.00 19.15 363 PRO C O 1
ATOM 5045 N N . GLY B 2 364 ? 161.299 187.365 103.605 1.00 19.91 364 GLY C N 1
ATOM 5046 C CA . GLY B 2 364 ? 160.737 188.172 102.540 1.00 19.91 364 GLY C CA 1
ATOM 5047 C C . GLY B 2 364 ? 159.275 187.874 102.284 1.00 19.91 364 GLY C C 1
ATOM 5048 O O . GLY B 2 364 ? 158.451 188.792 102.218 1.00 19.91 364 GLY C O 1
ATOM 5049 N N . VAL B 2 365 ? 158.922 186.591 102.192 1.00 19.92 365 VAL C N 1
ATOM 5050 C CA . VAL B 2 365 ? 157.525 186.233 101.989 1.00 19.92 365 VAL C CA 1
ATOM 5051 C C . VAL B 2 365 ? 156.662 186.848 103.074 1.00 19.92 365 VAL C C 1
ATOM 5052 O O . VAL B 2 365 ? 155.658 187.512 102.782 1.00 19.92 365 VAL C O 1
ATOM 5056 N N . ALA B 2 366 ? 157.069 186.694 104.335 1.00 20.60 366 ALA C N 1
ATOM 5057 C CA . ALA B 2 366 ? 156.322 187.314 105.419 1.00 20.60 366 ALA C CA 1
ATOM 5058 C C . ALA B 2 366 ? 156.159 188.803 105.170 1.00 20.60 366 ALA C C 1
ATOM 5059 O O . ALA B 2 366 ? 155.036 189.323 105.194 1.00 20.60 366 ALA C O 1
ATOM 5061 N N . SER B 2 367 ? 157.258 189.486 104.844 1.00 21.05 367 SER C N 1
ATOM 5062 C CA . SER B 2 367 ? 157.177 190.911 104.559 1.00 21.05 367 SER C CA 1
ATOM 5063 C C . SER B 2 367 ? 156.152 191.177 103.473 1.00 21.05 367 SER C C 1
ATOM 5064 O O . SER B 2 367 ? 155.259 192.017 103.637 1.00 21.05 367 SER C O 1
ATOM 5067 N N . ALA B 2 368 ? 156.219 190.415 102.383 1.00 21.04 368 ALA C N 1
ATOM 5068 C CA . ALA B 2 368 ? 155.277 190.628 101.297 1.00 21.04 368 ALA C CA 1
ATOM 5069 C C . ALA B 2 368 ? 153.855 190.424 101.777 1.00 21.04 368 ALA C C 1
ATOM 5070 O O . ALA B 2 368 ? 152.969 191.233 101.477 1.00 21.04 368 ALA C O 1
ATOM 5072 N N . ALA B 2 369 ? 153.625 189.374 102.567 1.00 22.74 369 ALA C N 1
ATOM 5073 C CA . ALA B 2 369 ? 152.281 189.126 103.064 1.00 22.74 369 ALA C CA 1
ATOM 5074 C C . ALA B 2 369 ? 151.824 190.269 103.950 1.00 22.74 369 ALA C C 1
ATOM 5075 O O . ALA B 2 369 ? 150.644 190.632 103.953 1.00 22.74 369 ALA C O 1
ATOM 5077 N N . ALA B 2 370 ? 152.751 190.856 104.706 1.00 23.30 370 ALA C N 1
ATOM 5078 C CA . ALA B 2 370 ? 152.400 192.017 105.508 1.00 23.30 370 ALA C CA 1
ATOM 5079 C C . ALA B 2 370 ? 152.023 193.187 104.618 1.00 23.30 370 ALA C C 1
ATOM 5080 O O . ALA B 2 370 ? 151.077 193.923 104.917 1.00 23.30 370 ALA C O 1
ATOM 5082 N N . GLY B 2 371 ? 152.731 193.359 103.502 1.00 23.36 371 GLY C N 1
ATOM 5083 C CA . GLY B 2 371 ? 152.523 194.540 102.685 1.00 23.36 371 GLY C CA 1
ATOM 5084 C C . GLY B 2 371 ? 151.184 194.556 101.981 1.00 23.36 371 GLY C C 1
ATOM 5085 O O . GLY B 2 371 ? 150.704 195.617 101.577 1.00 23.36 371 GLY C O 1
ATOM 5086 N N . CYS B 2 372 ? 150.566 193.395 101.823 1.00 22.74 372 CYS C N 1
ATOM 5087 C CA . CYS B 2 372 ? 149.333 193.268 101.066 1.00 22.74 372 CYS C CA 1
ATOM 5088 C C . CYS B 2 372 ? 148.091 193.346 101.938 1.00 22.74 372 CYS C C 1
ATOM 5089 O O . CYS B 2 372 ? 146.981 193.185 101.424 1.00 22.74 372 CYS C O 1
ATOM 5092 N N . LEU B 2 373 ? 148.242 193.587 103.233 1.00 22.22 373 LEU C N 1
ATOM 5093 C CA . LEU B 2 373 ? 147.115 193.578 104.150 1.00 22.22 373 LEU C CA 1
ATOM 5094 C C . LEU B 2 373 ? 146.587 194.987 104.380 1.00 22.22 373 LEU C C 1
ATOM 5095 O O . LEU B 2 373 ? 147.262 195.983 104.118 1.00 22.22 373 LEU C O 1
ATOM 5100 N N . LEU B 2 374 ? 145.352 195.051 104.868 1.00 20.76 374 LEU C N 1
ATOM 5101 C CA . LEU B 2 374 ? 144.734 196.325 105.189 1.00 20.76 374 LEU C CA 1
ATOM 5102 C C . LEU B 2 374 ? 145.472 196.964 106.362 1.00 20.76 374 LEU C C 1
ATOM 5103 O O . LEU B 2 374 ? 146.000 196.260 107.225 1.00 20.76 374 LEU C O 1
ATOM 5108 N N . PRO B 2 375 ? 145.525 198.296 106.420 1.00 19.73 375 PRO C N 1
ATOM 5109 C CA . PRO B 2 375 ? 146.399 198.946 107.412 1.00 19.73 375 PRO C CA 1
ATOM 5110 C C . PRO B 2 375 ? 146.125 198.554 108.853 1.00 19.73 375 PRO C C 1
ATOM 5111 O O . PRO B 2 375 ? 147.070 198.479 109.650 1.00 19.73 375 PRO C O 1
ATOM 5115 N N . ALA B 2 376 ? 144.871 198.301 109.222 1.00 20.71 376 ALA C N 1
ATOM 5116 C CA . ALA B 2 376 ? 144.579 197.929 110.604 1.00 20.71 376 ALA C CA 1
ATOM 5117 C C . ALA B 2 376 ? 145.241 196.607 110.970 1.00 20.71 376 ALA C C 1
ATOM 5118 O O . ALA B 2 376 ? 145.929 196.503 111.991 1.00 20.71 376 ALA C O 1
ATOM 5120 N N . VAL B 2 377 ? 145.053 195.582 110.139 1.00 21.23 377 VAL C N 1
ATOM 5121 C CA . VAL B 2 377 ? 145.691 194.304 110.419 1.00 21.23 377 VAL C CA 1
ATOM 5122 C C . VAL B 2 377 ? 147.189 194.389 110.181 1.00 21.23 377 VAL C C 1
ATOM 5123 O O . VAL B 2 377 ? 147.960 193.642 110.792 1.00 21.23 377 VAL C O 1
ATOM 5127 N N . ARG B 2 378 ? 147.637 195.310 109.323 1.00 22.64 378 ARG C N 1
ATOM 5128 C CA . ARG B 2 378 ? 149.067 195.584 109.233 1.00 22.64 378 ARG C CA 1
ATOM 5129 C C . ARG B 2 378 ? 149.628 195.992 110.585 1.00 22.64 378 ARG C C 1
ATOM 5130 O O . ARG B 2 378 ? 150.635 195.440 111.043 1.00 22.64 378 ARG C O 1
ATOM 5138 N N . GLU B 2 379 ? 148.981 196.948 111.246 1.00 23.49 379 GLU C N 1
ATOM 5139 C CA . GLU B 2 379 ? 149.455 197.378 112.554 1.00 23.49 379 GLU C CA 1
ATOM 5140 C C . GLU B 2 379 ? 149.294 196.279 113.593 1.00 23.49 379 GLU C C 1
ATOM 5141 O O . GLU B 2 379 ? 150.125 196.157 114.498 1.00 23.49 379 GLU C O 1
ATOM 5147 N N . ALA B 2 380 ? 148.233 195.480 113.489 1.00 23.26 380 ALA C N 1
ATOM 5148 C CA . ALA B 2 380 ? 148.055 194.372 114.421 1.00 23.26 380 ALA C CA 1
ATOM 5149 C C . ALA B 2 380 ? 149.196 193.370 114.307 1.00 23.26 380 ALA C C 1
ATOM 5150 O O . ALA B 2 380 ? 149.683 192.854 115.318 1.00 23.26 380 ALA C O 1
ATOM 5152 N N . VAL B 2 381 ? 149.625 193.074 113.081 1.00 22.20 381 VAL C N 1
ATOM 5153 C CA . VAL B 2 381 ? 150.812 192.252 112.877 1.00 22.20 381 VAL C CA 1
ATOM 5154 C C . VAL B 2 381 ? 152.038 192.946 113.446 1.00 22.20 381 VAL C C 1
ATOM 5155 O O . VAL B 2 381 ? 152.867 192.324 114.114 1.00 22.20 381 VAL C O 1
ATOM 5159 N N . ALA B 2 382 ? 152.157 194.252 113.214 1.00 22.42 382 ALA C N 1
ATOM 5160 C CA . ALA B 2 382 ? 153.334 194.983 113.667 1.00 22.42 382 ALA C CA 1
ATOM 5161 C C . ALA B 2 382 ? 153.485 194.931 115.182 1.00 22.42 382 ALA C C 1
ATOM 5162 O O . ALA B 2 382 ? 154.602 194.795 115.694 1.00 22.42 382 ALA C O 1
ATOM 5164 N N . ARG B 2 383 ? 152.379 195.040 115.917 1.00 23.80 383 ARG C N 1
ATOM 5165 C CA . ARG B 2 383 ? 152.417 195.156 117.369 1.00 23.80 383 ARG C CA 1
ATOM 5166 C C . ARG B 2 383 ? 152.240 193.833 118.098 1.00 23.80 383 ARG C C 1
ATOM 5167 O O . ARG B 2 383 ? 152.300 193.819 119.330 1.00 23.80 383 ARG C O 1
ATOM 5175 N N . TRP B 2 384 ? 152.039 192.735 117.377 1.00 21.44 384 TRP C N 1
ATOM 5176 C CA . TRP B 2 384 ? 151.526 191.513 117.980 1.00 21.44 384 TRP C CA 1
ATOM 5177 C C . TRP B 2 384 ? 152.463 190.979 119.054 1.00 21.44 384 TRP C C 1
ATOM 5178 O O . TRP B 2 384 ? 153.686 190.998 118.906 1.00 21.44 384 TRP C O 1
ATOM 5189 N N . HIS B 2 385 ? 151.872 190.502 120.144 1.00 22.99 385 HIS C N 1
ATOM 5190 C CA . HIS B 2 385 ? 152.584 189.898 121.256 1.00 22.99 385 HIS C CA 1
ATOM 5191 C C . HIS B 2 385 ? 151.739 188.748 121.772 1.00 22.99 385 HIS C C 1
ATOM 5192 O O . HIS B 2 385 ? 150.506 188.829 121.736 1.00 22.99 385 HIS C O 1
ATOM 5199 N N . PRO B 2 386 ? 152.361 187.659 122.233 1.00 20.99 386 PRO C N 1
ATOM 5200 C CA . PRO B 2 386 ? 151.567 186.479 122.619 1.00 20.99 386 PRO C CA 1
ATOM 5201 C C . PRO B 2 386 ? 150.528 186.734 123.697 1.00 20.99 386 PRO C C 1
ATOM 5202 O O . PRO B 2 386 ? 149.411 186.211 123.612 1.00 20.99 386 PRO C O 1
ATOM 5206 N N . ALA B 2 387 ? 150.858 187.527 124.712 1.00 22.29 387 ALA C N 1
ATOM 5207 C CA . ALA B 2 387 ? 149.955 187.685 125.844 1.00 22.29 387 ALA C CA 1
ATOM 5208 C C . ALA B 2 387 ? 148.884 188.740 125.614 1.00 22.29 387 ALA C C 1
ATOM 5209 O O . ALA B 2 387 ? 147.976 188.857 126.441 1.00 22.29 387 ALA C O 1
ATOM 5211 N N . THR B 2 388 ? 148.966 189.502 124.526 1.00 24.97 388 THR C N 1
ATOM 5212 C CA . THR B 2 388 ? 148.057 190.621 124.328 1.00 24.97 388 THR C CA 1
ATOM 5213 C C . THR B 2 388 ? 146.616 190.142 124.270 1.00 24.97 388 THR C C 1
ATOM 5214 O O . THR B 2 388 ? 146.273 189.260 123.479 1.00 24.97 388 THR C O 1
ATOM 5218 N N . LYS B 2 389 ? 145.776 190.719 125.121 1.00 25.70 389 LYS C N 1
ATOM 5219 C CA . LYS B 2 389 ? 144.355 190.419 125.092 1.00 25.70 389 LYS C CA 1
ATOM 5220 C C . LYS B 2 389 ? 143.734 191.040 123.853 1.00 25.70 389 LYS C C 1
ATOM 5221 O O . LYS B 2 389 ? 144.117 192.136 123.433 1.00 25.70 389 LYS C O 1
ATOM 5227 N N . ILE B 2 390 ? 142.778 190.331 123.257 1.00 25.36 390 ILE C N 1
ATOM 5228 C CA . ILE B 2 390 ? 142.174 190.743 122.002 1.00 25.36 390 ILE C CA 1
ATOM 5229 C C . ILE B 2 390 ? 140.685 191.010 122.146 1.00 25.36 390 ILE C C 1
ATOM 5230 O O . ILE B 2 390 ? 140.167 191.983 121.588 1.00 25.36 390 ILE C O 1
ATOM 5235 N N . ILE B 2 391 ? 139.981 190.172 122.893 1.00 24.21 391 ILE C N 1
ATOM 5236 C CA . ILE B 2 391 ? 138.532 190.223 122.973 1.00 24.21 391 ILE C CA 1
ATOM 5237 C C . ILE B 2 391 ? 138.115 190.096 124.431 1.00 24.21 391 ILE C C 1
ATOM 5238 O O . ILE B 2 391 ? 138.935 189.858 125.319 1.00 24.21 391 ILE C O 1
ATOM 5243 N N . GLN B 2 392 ? 136.821 190.269 124.673 1.00 22.39 392 GLN C N 1
ATOM 5244 C CA . GLN B 2 392 ? 136.285 190.286 126.030 1.00 22.39 392 GLN C CA 1
ATOM 5245 C C . GLN B 2 392 ? 136.076 188.851 126.483 1.00 22.39 392 GLN C C 1
ATOM 5246 O O . GLN B 2 392 ? 135.051 188.228 126.208 1.00 22.39 392 GLN C O 1
ATOM 5252 N N . LEU B 2 393 ? 137.061 188.319 127.187 1.00 17.79 393 LEU C N 1
ATOM 5253 C CA . LEU B 2 393 ? 137.009 186.952 127.677 1.00 17.79 393 LEU C CA 1
ATOM 5254 C C . LEU B 2 393 ? 136.288 186.935 129.025 1.00 17.79 393 LEU C C 1
ATOM 5255 O O . LEU B 2 393 ? 135.621 187.902 129.395 1.00 17.79 393 LEU C O 1
ATOM 5260 N N . LEU B 2 394 ? 136.398 185.832 129.759 1.00 17.75 394 LEU C N 1
ATOM 5261 C CA . LEU B 2 394 ? 135.629 185.628 130.974 1.00 17.75 394 LEU C CA 1
ATOM 5262 C C . LEU B 2 394 ? 136.432 185.836 132.250 1.00 17.75 394 LEU C C 1
ATOM 5263 O O . LEU B 2 394 ? 135.831 185.886 133.329 1.00 17.75 394 LEU C O 1
ATOM 5268 N N . ASP B 2 395 ? 137.761 185.963 132.161 1.00 18.79 395 ASP C N 1
ATOM 5269 C CA . ASP B 2 395 ? 138.601 186.299 133.306 1.00 18.79 395 ASP C CA 1
ATOM 5270 C C . ASP B 2 395 ? 138.445 185.279 134.425 1.00 18.79 395 ASP C C 1
ATOM 5271 O O . ASP B 2 395 ? 137.791 185.567 135.433 1.00 18.79 395 ASP C O 1
ATOM 5276 N N . PRO B 2 396 ? 139.016 184.087 134.284 1.00 15.99 396 PRO C N 1
ATOM 5277 C CA . PRO B 2 396 ? 138.748 183.010 135.235 1.00 15.99 396 PRO C CA 1
ATOM 5278 C C . PRO B 2 396 ? 139.239 183.366 136.626 1.00 15.99 396 PRO C C 1
ATOM 5279 O O . PRO B 2 396 ? 140.136 184.209 136.779 1.00 15.99 396 PRO C O 1
ATOM 5283 N N . PRO B 2 397 ? 138.683 182.744 137.670 1.00 14.00 397 PRO C N 1
ATOM 5284 C CA . PRO B 2 397 ? 137.687 181.671 137.655 1.00 14.00 397 PRO C CA 1
ATOM 5285 C C . PRO B 2 397 ? 136.276 182.172 137.408 1.00 14.00 397 PRO C C 1
ATOM 5286 O O . PRO B 2 397 ? 135.841 183.145 138.008 1.00 14.00 397 PRO C O 1
ATOM 5290 N N . ALA B 2 398 ? 135.530 181.521 136.523 1.00 13.42 398 ALA C N 1
ATOM 5291 C CA . ALA B 2 398 ? 134.161 181.928 136.264 1.00 13.42 398 ALA C CA 1
ATOM 5292 C C . ALA B 2 398 ? 133.319 180.710 135.929 1.00 13.42 398 ALA C C 1
ATOM 5293 O O . ALA B 2 398 ? 133.830 179.656 135.555 1.00 13.42 398 ALA C O 1
ATOM 5295 N N . ALA B 2 399 ? 132.014 180.862 136.082 1.00 14.14 399 ALA C N 1
ATOM 5296 C CA . ALA B 2 399 ? 131.084 179.789 135.789 1.00 14.14 399 ALA C CA 1
ATOM 5297 C C . ALA B 2 399 ? 129.845 180.359 135.124 1.00 14.14 399 ALA C C 1
ATOM 5298 O O . ALA B 2 399 ? 129.339 181.407 135.530 1.00 14.14 399 ALA C O 1
ATOM 5300 N N . VAL B 2 400 ? 129.361 179.662 134.105 1.00 14.18 400 VAL C N 1
ATOM 5301 C CA . VAL B 2 400 ? 128.160 180.052 133.388 1.00 14.18 400 VAL C CA 1
ATOM 5302 C C . VAL B 2 400 ? 127.193 178.883 133.408 1.00 14.18 400 VAL C C 1
ATOM 5303 O O . VAL B 2 400 ? 127.595 177.718 133.331 1.00 14.18 400 VAL C O 1
ATOM 5307 N N . GLY B 2 401 ? 125.912 179.205 133.534 1.00 14.02 401 GLY C N 1
ATOM 5308 C CA . GLY B 2 401 ? 124.871 178.212 133.595 1.00 14.02 401 GLY C CA 1
ATOM 5309 C C . GLY B 2 401 ? 123.829 178.562 134.631 1.00 14.02 401 GLY C C 1
ATOM 5310 O O . GLY B 2 401 ? 124.108 179.253 135.614 1.00 14.02 401 GLY C O 1
ATOM 5311 N N . PRO B 2 402 ? 122.596 178.097 134.431 1.00 14.26 402 PRO C N 1
ATOM 5312 C CA . PRO B 2 402 ? 122.113 177.355 133.267 1.00 14.26 402 PRO C CA 1
ATOM 5313 C C . PRO B 2 402 ? 121.903 178.273 132.081 1.00 14.26 402 PRO C C 1
ATOM 5314 O O . PRO B 2 402 ? 120.969 179.066 132.050 1.00 14.26 402 PRO C O 1
ATOM 5318 N N . VAL B 2 403 ? 122.768 178.175 131.082 1.00 15.05 403 VAL C N 1
ATOM 5319 C CA . VAL B 2 403 ? 122.668 178.937 129.853 1.00 15.05 403 VAL C CA 1
ATOM 5320 C C . VAL B 2 403 ? 122.819 177.968 128.692 1.00 15.05 403 VAL C C 1
ATOM 5321 O O . VAL B 2 403 ? 122.883 176.757 128.879 1.00 15.05 403 VAL C O 1
ATOM 5325 N N . TRP B 2 404 ? 122.850 178.509 127.487 1.00 16.73 404 TRP C N 1
ATOM 5326 C CA . TRP B 2 404 ? 123.217 177.733 126.315 1.00 16.73 404 TRP C CA 1
ATOM 5327 C C . TRP B 2 404 ? 124.638 178.100 125.924 1.00 16.73 404 TRP C C 1
ATOM 5328 O O . TRP B 2 404 ? 124.891 179.214 125.455 1.00 16.73 404 TRP C O 1
ATOM 5339 N N . THR B 2 405 ? 125.555 177.164 126.117 1.00 16.65 405 THR C N 1
ATOM 5340 C CA . THR B 2 405 ? 126.963 177.351 125.827 1.00 16.65 405 THR C CA 1
ATOM 5341 C C . THR B 2 405 ? 127.335 176.532 124.601 1.00 16.65 405 THR C C 1
ATOM 5342 O O . THR B 2 405 ? 126.886 175.396 124.435 1.00 16.65 405 THR C O 1
ATOM 5346 N N . ALA B 2 406 ? 128.147 177.121 123.733 1.00 16.41 406 ALA C N 1
ATOM 5347 C CA . ALA B 2 406 ? 128.554 176.454 122.511 1.00 16.41 406 ALA C CA 1
ATOM 5348 C C . ALA B 2 406 ? 130.057 176.575 122.331 1.00 16.41 406 ALA C C 1
ATOM 5349 O O . ALA B 2 406 ? 130.671 177.575 122.714 1.00 16.41 406 ALA C O 1
ATOM 5351 N N . ARG B 2 407 ? 130.638 175.534 121.748 1.00 17.10 407 ARG C N 1
ATOM 5352 C CA . ARG B 2 407 ? 132.044 175.483 121.378 1.00 17.10 407 ARG C CA 1
ATOM 5353 C C . ARG B 2 407 ? 132.139 175.441 119.863 1.00 17.10 407 ARG C C 1
ATOM 5354 O O . ARG B 2 407 ? 131.411 174.687 119.218 1.00 17.10 407 ARG C O 1
ATOM 5362 N N . PHE B 2 408 ? 133.021 176.253 119.295 1.00 18.81 408 PHE C N 1
ATOM 5363 C CA . PHE B 2 408 ? 133.202 176.310 117.857 1.00 18.81 408 PHE C CA 1
ATOM 5364 C C . PHE B 2 408 ? 134.671 176.142 117.530 1.00 18.81 408 PHE C C 1
ATOM 5365 O O . PHE B 2 408 ? 135.542 176.535 118.307 1.00 18.81 408 PHE C O 1
ATOM 5373 N N . CYS B 2 409 ? 134.933 175.559 116.371 1.00 21.16 409 CYS C N 1
ATOM 5374 C CA . CYS B 2 409 ? 136.285 175.416 115.861 1.00 21.16 409 CYS C CA 1
ATOM 5375 C C . CYS B 2 409 ? 136.319 175.788 114.393 1.00 21.16 409 CYS C C 1
ATOM 5376 O O . CYS B 2 409 ? 135.375 175.514 113.651 1.00 21.16 409 CYS C O 1
ATOM 5379 N N . PHE B 2 410 ? 137.397 176.420 113.985 1.00 20.04 410 PHE C N 1
ATOM 5380 C CA . PHE B 2 410 ? 137.705 176.526 112.570 1.00 20.04 410 PHE C CA 1
ATOM 5381 C C . PHE B 2 410 ? 138.716 175.433 112.266 1.00 20.04 410 PHE C C 1
ATOM 5382 O O . PHE B 2 410 ? 139.922 175.647 112.430 1.00 20.04 410 PHE C O 1
ATOM 5390 N N . PRO B 2 411 ? 138.273 174.254 111.843 1.00 18.32 411 PRO C N 1
ATOM 5391 C CA . PRO B 2 411 ? 139.179 173.102 111.812 1.00 18.32 411 PRO C CA 1
ATOM 5392 C C . PRO B 2 411 ? 140.284 173.266 110.789 1.00 18.32 411 PRO C C 1
ATOM 5393 O O . PRO B 2 411 ? 140.040 173.198 109.582 1.00 18.32 411 PRO C O 1
ATOM 5397 N N . GLY B 2 412 ? 141.504 173.470 111.262 1.00 18.10 412 GLY C N 1
ATOM 5398 C CA . GLY B 2 412 ? 142.646 173.626 110.399 1.00 18.10 412 GLY C CA 1
ATOM 5399 C C . GLY B 2 412 ? 142.965 175.037 109.973 1.00 18.10 412 GLY C C 1
ATOM 5400 O O . GLY B 2 412 ? 143.661 175.214 108.969 1.00 18.10 412 GLY C O 1
ATOM 5401 N N . LEU B 2 413 ? 142.498 176.043 110.705 1.00 19.65 413 LEU C N 1
ATOM 5402 C CA . LEU B 2 413 ? 142.618 177.426 110.265 1.00 19.65 413 LEU C CA 1
ATOM 5403 C C . LEU B 2 413 ? 144.052 177.917 110.154 1.00 19.65 413 LEU C C 1
ATOM 5404 O O . LEU B 2 413 ? 144.352 178.702 109.253 1.00 19.65 413 LEU C O 1
ATOM 5409 N N . ARG B 2 414 ? 144.935 177.526 111.068 1.00 20.43 414 ARG C N 1
ATOM 5410 C CA . ARG B 2 414 ? 146.300 178.037 111.013 1.00 20.43 414 ARG C CA 1
ATOM 5411 C C . ARG B 2 414 ? 147.021 177.566 109.759 1.00 20.43 414 ARG C C 1
ATOM 5412 O O . ARG B 2 414 ? 147.723 178.349 109.112 1.00 20.43 414 ARG C O 1
ATOM 5420 N N . ALA B 2 415 ? 146.855 176.295 109.394 1.00 21.18 415 ALA C N 1
ATOM 5421 C CA . ALA B 2 415 ? 147.434 175.803 108.151 1.00 21.18 415 ALA C CA 1
ATOM 5422 C C . ALA B 2 415 ? 146.828 176.508 106.947 1.00 21.18 415 ALA C C 1
ATOM 5423 O O . ALA B 2 415 ? 147.541 176.854 105.995 1.00 21.18 415 ALA C O 1
ATOM 5425 N N . GLN B 2 416 ? 145.515 176.734 106.973 1.00 20.01 416 GLN C N 1
ATOM 5426 C CA . GLN B 2 416 ? 144.866 177.457 105.887 1.00 20.01 416 GLN C CA 1
ATOM 5427 C C . GLN B 2 416 ? 145.451 178.847 105.722 1.00 20.01 416 GLN C C 1
ATOM 5428 O O . GLN B 2 416 ? 145.771 179.268 104.606 1.00 20.01 416 GLN C O 1
ATOM 5434 N N . LEU B 2 417 ? 145.604 179.572 106.825 1.00 21.40 417 LEU C N 1
ATOM 5435 C CA . LEU B 2 417 ? 146.108 180.931 106.736 1.00 21.40 417 LEU C CA 1
ATOM 5436 C C . LEU B 2 417 ? 147.575 180.953 106.344 1.00 21.40 417 LEU C C 1
ATOM 5437 O O . LEU B 2 417 ? 148.008 181.855 105.623 1.00 21.40 417 LEU C O 1
ATOM 5442 N N . LEU B 2 418 ? 148.359 179.972 106.796 1.00 22.48 418 LEU C N 1
ATOM 5443 C CA . LEU B 2 418 ? 149.749 179.908 106.360 1.00 22.48 418 LEU C CA 1
ATOM 5444 C C . LEU B 2 418 ? 149.841 179.682 104.857 1.00 22.48 418 LEU C C 1
ATOM 5445 O O . LEU B 2 418 ? 150.616 180.359 104.172 1.00 22.48 418 LEU C O 1
ATOM 5450 N N . ALA B 2 419 ? 149.043 178.754 104.324 1.00 21.26 419 ALA C N 1
ATOM 5451 C CA . ALA B 2 419 ? 149.044 178.518 102.885 1.00 21.26 419 ALA C CA 1
ATOM 5452 C C . ALA B 2 419 ? 148.613 179.765 102.126 1.00 21.26 419 ALA C C 1
ATOM 5453 O O . ALA B 2 419 ? 149.244 180.161 101.133 1.00 21.26 419 ALA C O 1
ATOM 5455 N N . ALA B 2 420 ? 147.546 180.409 102.596 1.00 19.72 420 ALA C N 1
ATOM 5456 C CA . ALA B 2 420 ? 147.022 181.589 101.926 1.00 19.72 420 ALA C CA 1
ATOM 5457 C C . ALA B 2 420 ? 148.031 182.726 101.932 1.00 19.72 420 ALA C C 1
ATOM 5458 O O . ALA B 2 420 ? 148.252 183.380 100.908 1.00 19.72 420 ALA C O 1
ATOM 5460 N N . LEU B 2 421 ? 148.660 182.979 103.074 1.00 20.44 421 LEU C N 1
ATOM 5461 C CA . LEU B 2 421 ? 149.588 184.094 103.159 1.00 20.44 421 LEU C CA 1
ATOM 5462 C C . LEU B 2 421 ? 150.887 183.791 102.430 1.00 20.44 421 LEU C C 1
ATOM 5463 O O . LEU B 2 421 ? 151.539 184.710 101.925 1.00 20.44 421 LEU C O 1
ATOM 5468 N N . ALA B 2 422 ? 151.266 182.517 102.335 1.00 21.14 422 ALA C N 1
ATOM 5469 C CA . ALA B 2 422 ? 152.397 182.160 101.491 1.00 21.14 422 ALA C CA 1
ATOM 5470 C C . ALA B 2 422 ? 152.097 182.450 100.031 1.00 21.14 422 ALA C C 1
ATOM 5471 O O . ALA B 2 422 ? 152.939 183.007 99.319 1.00 21.14 422 ALA C O 1
ATOM 5473 N N . ASP B 2 423 ? 150.903 182.094 99.563 1.00 20.79 423 ASP C N 1
ATOM 5474 C CA . ASP B 2 423 ? 150.570 182.411 98.180 1.00 20.79 423 ASP C CA 1
ATOM 5475 C C . ASP B 2 423 ? 150.356 183.902 97.968 1.00 20.79 423 ASP C C 1
ATOM 5476 O O . ASP B 2 423 ? 150.463 184.376 96.834 1.00 20.79 423 ASP C O 1
ATOM 5481 N N . LEU B 2 424 ? 150.051 184.645 99.030 1.00 19.70 424 LEU C N 1
ATOM 5482 C CA . LEU B 2 424 ? 149.987 186.098 98.932 1.00 19.70 424 LEU C CA 1
ATOM 5483 C C . LEU B 2 424 ? 151.378 186.699 98.791 1.00 19.70 424 LEU C C 1
ATOM 5484 O O . LEU B 2 424 ? 151.594 187.612 97.987 1.00 19.70 424 LEU C O 1
ATOM 5489 N N . GLY B 2 425 ? 152.331 186.203 99.566 1.00 20.07 425 GLY C N 1
ATOM 5490 C CA . GLY B 2 425 ? 153.683 186.714 99.528 1.00 20.07 425 GLY C CA 1
ATOM 5491 C C . GLY B 2 425 ? 154.559 185.991 98.535 1.00 20.07 425 GLY C C 1
ATOM 5492 O O . GLY B 2 425 ? 155.780 186.161 98.533 1.00 20.07 425 GLY C O 1
ATOM 5493 N N . GLY B 2 426 ? 153.944 185.167 97.695 1.00 21.58 426 GLY C N 1
ATOM 5494 C CA . GLY B 2 426 ? 154.641 184.526 96.598 1.00 21.58 426 GLY C CA 1
ATOM 5495 C C . GLY B 2 426 ? 155.464 185.460 95.737 1.00 21.58 426 GLY C C 1
ATOM 5496 O O . GLY B 2 426 ? 156.276 185.010 94.924 1.00 21.58 426 GLY C O 1
ATOM 5497 N N . SER B 2 427 ? 155.266 186.756 95.902 1.00 20.25 427 SER C N 1
ATOM 5498 C CA . SER B 2 427 ? 156.106 187.753 95.270 1.00 20.25 427 SER C CA 1
ATOM 5499 C C . SER B 2 427 ? 157.452 187.866 95.919 1.00 20.25 427 SER C C 1
ATOM 5500 O O . SER B 2 427 ? 158.193 188.801 95.615 1.00 20.25 427 SER C O 1
ATOM 5503 N N . GLY B 2 428 ? 157.798 186.945 96.810 1.00 20.64 428 GLY C N 1
ATOM 5504 C CA . GLY B 2 428 ? 159.108 186.930 97.428 1.00 20.64 428 GLY C CA 1
ATOM 5505 C C . GLY B 2 428 ? 159.962 185.770 96.954 1.00 20.64 428 GLY C C 1
ATOM 5506 O O . GLY B 2 428 ? 159.458 184.677 96.691 1.00 20.64 428 GLY C O 1
ATOM 5507 N N . GLY B 2 434 ? 160.296 177.876 92.491 1.00 18.14 434 GLY C N 1
ATOM 5508 C CA . GLY B 2 434 ? 160.300 178.363 93.856 1.00 18.14 434 GLY C CA 1
ATOM 5509 C C . GLY B 2 434 ? 158.950 178.274 94.541 1.00 18.14 434 GLY C C 1
ATOM 5510 O O . GLY B 2 434 ? 158.763 178.820 95.626 1.00 18.14 434 GLY C O 1
ATOM 5511 N N . ARG B 2 435 ? 158.003 177.589 93.914 1.00 20.88 435 ARG C N 1
ATOM 5512 C CA . ARG B 2 435 ? 156.660 177.499 94.463 1.00 20.88 435 ARG C CA 1
ATOM 5513 C C . ARG B 2 435 ? 156.072 176.096 94.473 1.00 20.88 435 ARG C C 1
ATOM 5514 O O . ARG B 2 435 ? 154.894 175.951 94.812 1.00 20.88 435 ARG C O 1
ATOM 5522 N N . THR B 2 436 ? 156.834 175.063 94.110 1.00 20.51 436 THR C N 1
ATOM 5523 C CA . THR B 2 436 ? 156.320 173.704 94.229 1.00 20.51 436 THR C CA 1
ATOM 5524 C C . THR B 2 436 ? 156.041 173.345 95.681 1.00 20.51 436 THR C C 1
ATOM 5525 O O . THR B 2 436 ? 155.095 172.597 95.967 1.00 20.51 436 THR C O 1
ATOM 5529 N N . GLY B 2 437 ? 156.841 173.871 96.610 1.00 20.44 437 GLY C N 1
ATOM 5530 C CA . GLY B 2 437 ? 156.542 173.677 98.018 1.00 20.44 437 GLY C CA 1
ATOM 5531 C C . GLY B 2 437 ? 155.194 174.253 98.400 1.00 20.44 437 GLY C C 1
ATOM 5532 O O . GLY B 2 437 ? 154.452 173.662 99.192 1.00 20.44 437 GLY C O 1
ATOM 5533 N N . LEU B 2 438 ? 154.854 175.409 97.830 1.00 21.59 438 LEU C N 1
ATOM 5534 C CA . LEU B 2 438 ? 153.538 175.990 98.054 1.00 21.59 438 LEU C CA 1
ATOM 5535 C C . LEU B 2 438 ? 152.439 175.084 97.526 1.00 21.59 438 LEU C C 1
ATOM 5536 O O . LEU B 2 438 ? 151.381 174.960 98.147 1.00 21.59 438 LEU C O 1
ATOM 5541 N N . ALA B 2 439 ? 152.659 174.458 96.369 1.00 21.35 439 ALA C N 1
ATOM 5542 C CA . ALA B 2 439 ? 151.658 173.550 95.824 1.00 21.35 439 ALA C CA 1
ATOM 5543 C C . ALA B 2 439 ? 151.465 172.341 96.725 1.00 21.35 439 ALA C C 1
ATOM 5544 O O . ALA B 2 439 ? 150.334 171.882 96.926 1.00 21.35 439 ALA C O 1
ATOM 5546 N N . ARG B 2 440 ? 152.560 171.813 97.280 1.00 20.98 440 ARG C N 1
ATOM 5547 C CA . ARG B 2 440 ? 152.450 170.703 98.223 1.00 20.98 440 ARG C CA 1
ATOM 5548 C C . ARG B 2 440 ? 151.663 171.118 99.460 1.00 20.98 440 ARG C C 1
ATOM 5549 O O . ARG B 2 440 ? 150.771 170.396 99.918 1.00 20.98 440 ARG C O 1
ATOM 5557 N N . LEU B 2 441 ? 151.976 172.294 100.004 1.00 20.76 441 LEU C N 1
ATOM 5558 C CA . LEU B 2 441 ? 151.258 172.791 101.172 1.00 20.76 441 LEU C CA 1
ATOM 5559 C C . LEU B 2 441 ? 149.781 172.988 100.866 1.00 20.76 441 LEU C C 1
ATOM 5560 O O . LEU B 2 441 ? 148.919 172.686 101.696 1.00 20.76 441 LEU C O 1
ATOM 5565 N N . ASP B 2 442 ? 149.470 173.501 99.678 1.00 20.99 442 ASP C N 1
ATOM 5566 C CA . ASP B 2 442 ? 148.082 173.719 99.301 1.00 20.99 442 ASP C CA 1
ATOM 5567 C C . ASP B 2 442 ? 147.336 172.403 99.168 1.00 20.99 442 ASP C C 1
ATOM 5568 O O . ASP B 2 442 ? 146.186 172.292 99.604 1.00 20.99 442 ASP C O 1
ATOM 5573 N N . ALA B 2 443 ? 147.967 171.394 98.571 1.00 20.01 443 ALA C N 1
ATOM 5574 C CA . ALA B 2 443 ? 147.328 170.089 98.484 1.00 20.01 443 ALA C CA 1
ATOM 5575 C C . ALA B 2 443 ? 147.115 169.488 99.862 1.00 20.01 443 ALA C C 1
ATOM 5576 O O . ALA B 2 443 ? 146.091 168.847 100.101 1.00 20.01 443 ALA C O 1
ATOM 5578 N N . LEU B 2 444 ? 148.058 169.697 100.779 1.00 19.97 444 LEU C N 1
ATOM 5579 C CA . LEU B 2 444 ? 147.865 169.254 102.155 1.00 19.97 444 LEU C CA 1
ATOM 5580 C C . LEU B 2 444 ? 146.662 169.937 102.790 1.00 19.97 444 LEU C C 1
ATOM 5581 O O . LEU B 2 444 ? 145.852 169.296 103.468 1.00 19.97 444 LEU C O 1
ATOM 5586 N N . VAL B 2 445 ? 146.540 171.250 102.592 1.00 18.97 445 VAL C N 1
ATOM 5587 C CA . VAL B 2 445 ? 145.422 171.988 103.169 1.00 18.97 445 VAL C CA 1
ATOM 5588 C C . VAL B 2 445 ? 144.103 171.490 102.608 1.00 18.97 445 VAL C C 1
ATOM 5589 O O . VAL B 2 445 ? 143.139 171.285 103.351 1.00 18.97 445 VAL C O 1
ATOM 5593 N N . VAL B 2 446 ? 144.037 171.277 101.294 1.00 18.77 446 VAL C N 1
ATOM 5594 C CA . VAL B 2 446 ? 142.806 170.761 100.700 1.00 18.77 446 VAL C CA 1
ATOM 5595 C C . VAL B 2 446 ? 142.511 169.347 101.173 1.00 18.77 446 VAL C C 1
ATOM 5596 O O . VAL B 2 446 ? 141.344 168.970 101.324 1.00 18.77 446 VAL C O 1
ATOM 5600 N N . ALA B 2 447 ? 143.541 168.540 101.397 1.00 19.60 447 ALA C N 1
ATOM 5601 C CA . ALA B 2 447 ? 143.368 167.157 101.811 1.00 19.60 447 ALA C CA 1
ATOM 5602 C C . ALA B 2 447 ? 142.975 167.004 103.271 1.00 19.60 447 ALA C C 1
ATOM 5603 O O . ALA B 2 447 ? 142.341 166.003 103.622 1.00 19.60 447 ALA C O 1
ATOM 5605 N N . ALA B 2 448 ? 143.339 167.959 104.123 1.00 18.51 448 ALA C N 1
ATOM 5606 C CA . ALA B 2 448 ? 143.013 167.862 105.543 1.00 18.51 448 ALA C CA 1
ATOM 5607 C C . ALA B 2 448 ? 141.530 167.669 105.842 1.00 18.51 448 ALA C C 1
ATOM 5608 O O . ALA B 2 448 ? 141.216 166.856 106.727 1.00 18.51 448 ALA C O 1
ATOM 5610 N N . PRO B 2 449 ? 140.583 168.355 105.191 1.00 18.04 449 PRO C N 1
ATOM 5611 C CA . PRO B 2 449 ? 139.167 168.104 105.498 1.00 18.04 449 PRO C CA 1
ATOM 5612 C C . PRO B 2 449 ? 138.709 166.679 105.243 1.00 18.04 449 PRO C C 1
ATOM 5613 O O . PRO B 2 449 ? 137.605 166.328 105.676 1.00 18.04 449 PRO C O 1
ATOM 5617 N N . SER B 2 450 ? 139.483 165.863 104.565 1.00 18.00 450 SER C N 1
ATOM 5618 C CA . SER B 2 450 ? 138.955 164.568 104.157 1.00 18.00 450 SER C CA 1
ATOM 5619 C C . SER B 2 450 ? 139.806 163.389 104.598 1.00 18.00 450 SER C C 1
ATOM 5620 O O . SER B 2 450 ? 139.255 162.330 104.899 1.00 18.00 450 SER C O 1
ATOM 5623 N N . GLU B 2 451 ? 141.128 163.532 104.636 1.00 19.75 451 GLU C N 1
ATOM 5624 C CA . GLU B 2 451 ? 141.982 162.441 105.074 1.00 19.75 451 GLU C CA 1
ATOM 5625 C C . GLU B 2 451 ? 142.919 162.899 106.185 1.00 19.75 451 GLU C C 1
ATOM 5626 O O . GLU B 2 451 ? 143.642 163.895 106.023 1.00 19.75 451 GLU C O 1
ATOM 5632 N N . PRO B 2 452 ? 142.935 162.196 107.321 1.00 19.55 452 PRO C N 1
ATOM 5633 C CA . PRO B 2 452 ? 143.588 162.737 108.521 1.00 19.55 452 PRO C CA 1
ATOM 5634 C C . PRO B 2 452 ? 145.100 162.718 108.503 1.00 19.55 452 PRO C C 1
ATOM 5635 O O . PRO B 2 452 ? 145.705 163.407 109.335 1.00 19.55 452 PRO C O 1
ATOM 5639 N N . TRP B 2 453 ? 145.741 161.956 107.616 1.00 19.32 453 TRP C N 1
ATOM 5640 C CA . TRP B 2 453 ? 147.193 162.036 107.544 1.00 19.32 453 TRP C CA 1
ATOM 5641 C C . TRP B 2 453 ? 147.631 163.448 107.191 1.00 19.32 453 TRP C C 1
ATOM 5642 O O . TRP B 2 453 ? 148.641 163.937 107.704 1.00 19.32 453 TRP C O 1
ATOM 5653 N N . ALA B 2 454 ? 146.859 164.133 106.342 1.00 20.22 454 ALA C N 1
ATOM 5654 C CA . ALA B 2 454 ? 147.204 165.494 105.947 1.00 20.22 454 ALA C CA 1
ATOM 5655 C C . ALA B 2 454 ? 147.150 166.442 107.136 1.00 20.22 454 ALA C C 1
ATOM 5656 O O . ALA B 2 454 ? 148.065 167.245 107.347 1.00 20.22 454 ALA C O 1
ATOM 5658 N N . GLY B 2 455 ? 146.079 166.366 107.922 1.00 18.60 455 GLY C N 1
ATOM 5659 C CA . GLY B 2 455 ? 145.981 167.206 109.100 1.00 18.60 455 GLY C CA 1
ATOM 5660 C C . GLY B 2 455 ? 147.041 166.889 110.127 1.00 18.60 455 GLY C C 1
ATOM 5661 O O . GLY B 2 455 ? 147.580 167.793 110.768 1.00 18.60 455 GLY C O 1
ATOM 5662 N N . ALA B 2 456 ? 147.354 165.607 110.298 1.00 18.84 456 ALA C N 1
ATOM 5663 C CA . ALA B 2 456 ? 148.416 165.224 111.214 1.00 18.84 456 ALA C CA 1
ATOM 5664 C C . ALA B 2 456 ? 149.754 165.775 110.755 1.00 18.84 456 ALA C C 1
ATOM 5665 O O . ALA B 2 456 ? 150.570 166.198 111.579 1.00 18.84 456 ALA C O 1
ATOM 5667 N N . VAL B 2 457 ? 149.999 165.774 109.444 1.00 19.65 457 VAL C N 1
ATOM 5668 C CA . VAL B 2 457 ? 151.212 166.388 108.920 1.00 19.65 457 VAL C CA 1
ATOM 5669 C C . VAL B 2 457 ? 151.226 167.876 109.232 1.00 19.65 457 VAL C C 1
ATOM 5670 O O . VAL B 2 457 ? 152.225 168.412 109.715 1.00 19.65 457 VAL C O 1
ATOM 5674 N N . LEU B 2 458 ? 150.108 168.558 108.983 1.00 19.94 458 LEU C N 1
ATOM 5675 C CA . LEU B 2 458 ? 150.084 170.004 109.161 1.00 19.94 458 LEU C CA 1
ATOM 5676 C C . LEU B 2 458 ? 150.265 170.397 110.619 1.00 19.94 458 LEU C C 1
ATOM 5677 O O . LEU B 2 458 ? 150.866 171.440 110.905 1.00 19.94 458 LEU C O 1
ATOM 5682 N N . GLU B 2 459 ? 149.786 169.567 111.547 1.00 21.22 459 GLU C N 1
ATOM 5683 C CA . GLU B 2 459 ? 149.961 169.857 112.967 1.00 21.22 459 GLU C CA 1
ATOM 5684 C C . GLU B 2 459 ? 151.430 169.981 113.339 1.00 21.22 459 GLU C C 1
ATOM 5685 O O . GLU B 2 459 ? 151.785 170.752 114.234 1.00 21.22 459 GLU C O 1
ATOM 5691 N N . ARG B 2 460 ? 152.294 169.208 112.696 1.00 22.22 460 ARG C N 1
ATOM 5692 C CA . ARG B 2 460 ? 153.720 169.342 112.952 1.00 22.22 460 ARG C CA 1
ATOM 5693 C C . ARG B 2 460 ? 154.356 170.362 112.014 1.00 22.22 460 ARG C C 1
ATOM 5694 O O . ARG B 2 460 ? 155.314 171.044 112.391 1.00 22.22 460 ARG C O 1
ATOM 5702 N N . LEU B 2 461 ? 153.819 170.496 110.800 1.00 20.18 461 LEU C N 1
ATOM 5703 C CA . LEU B 2 461 ? 154.446 171.331 109.782 1.00 20.18 461 LEU C CA 1
ATOM 5704 C C . LEU B 2 461 ? 154.321 172.815 110.101 1.00 20.18 461 LEU C C 1
ATOM 5705 O O . LEU B 2 461 ? 155.280 173.571 109.922 1.00 20.18 461 LEU C O 1
ATOM 5710 N N . VAL B 2 462 ? 153.151 173.258 110.551 1.00 21.36 462 VAL C N 1
ATOM 5711 C CA . VAL B 2 462 ? 152.933 174.680 110.808 1.00 21.36 462 VAL C CA 1
ATOM 5712 C C . VAL B 2 462 ? 153.819 175.180 111.947 1.00 21.36 462 VAL C C 1
ATOM 5713 O O . VAL B 2 462 ? 154.480 176.220 111.789 1.00 21.36 462 VAL C O 1
ATOM 5717 N N . PRO B 2 463 ? 153.871 174.508 113.105 1.00 21.49 463 PRO C N 1
ATOM 5718 C CA . PRO B 2 463 ? 154.806 174.960 114.139 1.00 21.49 463 PRO C CA 1
ATOM 5719 C C . PRO B 2 463 ? 156.250 174.960 113.689 1.00 21.49 463 PRO C C 1
ATOM 5720 O O . PRO B 2 463 ? 157.001 175.872 114.044 1.00 21.49 463 PRO C O 1
ATOM 5724 N N . ASP B 2 464 ? 156.665 173.958 112.917 1.00 23.11 464 ASP C N 1
ATOM 5725 C CA . ASP B 2 464 ? 158.036 173.935 112.425 1.00 23.11 464 ASP C CA 1
ATOM 5726 C C . ASP B 2 464 ? 158.297 175.100 111.487 1.00 23.11 464 ASP C C 1
ATOM 5727 O O . ASP B 2 464 ? 159.367 175.718 111.531 1.00 23.11 464 ASP C O 1
ATOM 5732 N N . THR B 2 465 ? 157.327 175.418 110.632 1.00 21.56 465 THR C N 1
ATOM 5733 C CA . THR B 2 465 ? 157.471 176.568 109.751 1.00 21.56 465 THR C CA 1
ATOM 5734 C C . THR B 2 465 ? 157.631 177.851 110.555 1.00 21.56 465 THR C C 1
ATOM 5735 O O . THR B 2 465 ? 158.516 178.664 110.277 1.00 21.56 465 THR C O 1
ATOM 5739 N N . CYS B 2 466 ? 156.787 178.048 111.567 1.00 22.68 466 CYS C N 1
ATOM 5740 C CA . CYS B 2 466 ? 156.899 179.261 112.370 1.00 22.68 466 CYS C CA 1
ATOM 5741 C C . CYS B 2 466 ? 158.157 179.264 113.225 1.00 22.68 466 CYS C C 1
ATOM 5742 O O . CYS B 2 466 ? 158.607 180.332 113.644 1.00 22.68 466 CYS C O 1
ATOM 5745 N N . ASN B 2 467 ? 158.720 178.092 113.506 1.00 25.52 467 ASN C N 1
ATOM 5746 C CA . ASN B 2 467 ? 160.022 178.015 114.146 1.00 25.52 467 ASN C CA 1
ATOM 5747 C C . ASN B 2 467 ? 161.140 178.368 113.181 1.00 25.52 467 ASN C C 1
ATOM 5748 O O . ASN B 2 467 ? 162.213 178.797 113.613 1.00 25.52 467 ASN C O 1
ATOM 5753 N N . ALA B 2 468 ? 160.915 178.183 111.882 1.00 25.64 468 ALA C N 1
ATOM 5754 C CA . ALA B 2 468 ? 161.901 178.629 110.906 1.00 25.64 468 ALA C CA 1
ATOM 5755 C C . ALA B 2 468 ? 162.077 180.143 110.953 1.00 25.64 468 ALA C C 1
ATOM 5756 O O . ALA B 2 468 ? 163.207 180.642 110.894 1.00 25.64 468 ALA C O 1
ATOM 5758 N N . CYS B 2 469 ? 160.974 180.895 111.072 1.00 24.69 469 CYS C N 1
ATOM 5759 C CA . CYS B 2 469 ? 161.052 182.354 111.150 1.00 24.69 469 CYS C CA 1
ATOM 5760 C C . CYS B 2 469 ? 160.001 182.949 112.080 1.00 24.69 469 CYS C C 1
ATOM 5761 O O . CYS B 2 469 ? 158.810 182.615 111.964 1.00 24.69 469 CYS C O 1
ATOM 5764 N N . PRO B 2 470 ? 160.400 183.837 112.993 1.00 23.82 470 PRO C N 1
ATOM 5765 C CA . PRO B 2 470 ? 159.423 184.422 113.919 1.00 23.82 470 PRO C CA 1
ATOM 5766 C C . PRO B 2 470 ? 158.513 185.450 113.274 1.00 23.82 470 PRO C C 1
ATOM 5767 O O . PRO B 2 470 ? 157.404 185.685 113.779 1.00 23.82 470 PRO C O 1
ATOM 5771 N N . ALA B 2 471 ? 158.944 186.077 112.180 1.00 22.36 471 ALA C N 1
ATOM 5772 C CA . ALA B 2 471 ? 158.062 186.990 111.469 1.00 22.36 471 ALA C CA 1
ATOM 5773 C C . ALA B 2 471 ? 156.788 186.290 111.033 1.00 22.36 471 ALA C C 1
ATOM 5774 O O . ALA B 2 471 ? 155.729 186.922 110.930 1.00 22.36 471 ALA C O 1
ATOM 5776 N N . LEU B 2 472 ? 156.861 184.981 110.808 1.00 21.80 472 LEU C N 1
ATOM 5777 C CA . LEU B 2 472 ? 155.677 184.214 110.462 1.00 21.80 472 LEU C CA 1
ATOM 5778 C C . LEU B 2 472 ? 154.742 184.059 111.654 1.00 21.80 472 LEU C C 1
ATOM 5779 O O . LEU B 2 472 ? 153.523 184.195 111.503 1.00 21.80 472 LEU C O 1
ATOM 5784 N N . ARG B 2 473 ? 155.287 183.775 112.841 1.00 23.87 473 ARG C N 1
ATOM 5785 C CA . ARG B 2 473 ? 154.484 183.826 114.059 1.00 23.87 473 ARG C CA 1
ATOM 5786 C C . ARG B 2 473 ? 153.757 185.153 114.145 1.00 23.87 473 ARG C C 1
ATOM 5787 O O . ARG B 2 473 ? 152.560 185.208 114.436 1.00 23.87 473 ARG C O 1
ATOM 5795 N N . GLN B 2 474 ? 154.484 186.238 113.887 1.00 23.77 474 GLN C N 1
ATOM 5796 C CA . GLN B 2 474 ? 153.932 187.574 114.077 1.00 23.77 474 GLN C CA 1
ATOM 5797 C C . GLN B 2 474 ? 152.794 187.849 113.098 1.00 23.77 474 GLN C C 1
ATOM 5798 O O . GLN B 2 474 ? 151.697 188.262 113.499 1.00 23.77 474 GLN C O 1
ATOM 5804 N N . LEU B 2 475 ? 153.028 187.586 111.814 1.00 20.73 475 LEU C N 1
ATOM 5805 C CA . LEU B 2 475 ? 151.991 187.733 110.797 1.00 20.73 475 LEU C CA 1
ATOM 5806 C C . LEU B 2 475 ? 150.761 186.898 111.112 1.00 20.73 475 LEU C C 1
ATOM 5807 O O . LEU B 2 475 ? 149.620 187.380 111.036 1.00 20.73 475 LEU C O 1
ATOM 5812 N N . LEU B 2 476 ? 150.973 185.635 111.462 1.00 21.10 476 LEU C N 1
ATOM 5813 C CA . LEU B 2 476 ? 149.852 184.723 111.615 1.00 21.10 476 LEU C CA 1
ATOM 5814 C C . LEU B 2 476 ? 149.051 185.054 112.865 1.00 21.10 476 LEU C C 1
ATOM 5815 O O . LEU B 2 476 ? 147.817 184.989 112.855 1.00 21.10 476 LEU C O 1
ATOM 5820 N N . GLY B 2 477 ? 149.730 185.458 113.939 1.00 22.15 477 GLY C N 1
ATOM 5821 C CA . GLY B 2 477 ? 149.024 185.926 115.117 1.00 22.15 477 GLY C CA 1
ATOM 5822 C C . GLY B 2 477 ? 148.232 187.190 114.857 1.00 22.15 477 GLY C C 1
ATOM 5823 O O . GLY B 2 477 ? 147.137 187.364 115.391 1.00 22.15 477 GLY C O 1
ATOM 5824 N N . GLY B 2 478 ? 148.768 188.089 114.033 1.00 20.67 478 GLY C N 1
ATOM 5825 C CA . GLY B 2 478 ? 148.018 189.289 113.701 1.00 20.67 478 GLY C CA 1
ATOM 5826 C C . GLY B 2 478 ? 146.749 188.989 112.926 1.00 20.67 478 GLY C C 1
ATOM 5827 O O . GLY B 2 478 ? 145.681 189.546 113.209 1.00 20.67 478 GLY C O 1
ATOM 5828 N N . VAL B 2 479 ? 146.846 188.105 111.936 1.00 20.25 479 VAL C N 1
ATOM 5829 C CA . VAL B 2 479 ? 145.651 187.747 111.177 1.00 20.25 479 VAL C CA 1
ATOM 5830 C C . VAL B 2 479 ? 144.654 187.014 112.072 1.00 20.25 479 VAL C C 1
ATOM 5831 O O . VAL B 2 479 ? 143.433 187.203 111.958 1.00 20.25 479 VAL C O 1
ATOM 5835 N N . MET B 2 480 ? 145.154 186.183 112.990 1.00 22.05 480 MET C N 1
ATOM 5836 C CA . MET B 2 480 ? 144.277 185.561 113.975 1.00 22.05 480 MET C CA 1
ATOM 5837 C C . MET B 2 480 ? 143.588 186.595 114.851 1.00 22.05 480 MET C C 1
ATOM 5838 O O . MET B 2 480 ? 142.423 186.416 115.218 1.00 22.05 480 MET C O 1
ATOM 5843 N N . ALA B 2 481 ? 144.289 187.672 115.204 1.00 21.06 481 ALA C N 1
ATOM 5844 C CA . ALA B 2 481 ? 143.666 188.740 115.976 1.00 21.06 481 ALA C CA 1
ATOM 5845 C C . ALA B 2 481 ? 142.550 189.406 115.188 1.00 21.06 481 ALA C C 1
ATOM 5846 O O . ALA B 2 481 ? 141.506 189.755 115.749 1.00 21.06 481 ALA C O 1
ATOM 5848 N N . ALA B 2 482 ? 142.759 189.604 113.889 1.00 21.35 482 ALA C N 1
ATOM 5849 C CA . ALA B 2 482 ? 141.692 190.145 113.054 1.00 21.35 482 ALA C CA 1
ATOM 5850 C C . ALA B 2 482 ? 140.483 189.219 113.043 1.00 21.35 482 ALA C C 1
ATOM 5851 O O . ALA B 2 482 ? 139.331 189.675 113.126 1.00 21.35 482 ALA C O 1
ATOM 5853 N N . VAL B 2 483 ? 140.728 187.913 112.958 1.00 22.03 483 VAL C N 1
ATOM 5854 C CA . VAL B 2 483 ? 139.634 186.947 113.001 1.00 22.03 483 VAL C CA 1
ATOM 5855 C C . VAL B 2 483 ? 138.888 187.043 114.326 1.00 22.03 483 VAL C C 1
ATOM 5856 O O . VAL B 2 483 ? 137.653 187.014 114.364 1.00 22.03 483 VAL C O 1
ATOM 5860 N N . CYS B 2 484 ? 139.625 187.157 115.431 1.00 24.02 484 CYS C N 1
ATOM 5861 C CA . CYS B 2 484 ? 138.994 187.281 116.742 1.00 24.02 484 CYS C CA 1
ATOM 5862 C C . CYS B 2 484 ? 138.143 188.538 116.836 1.00 24.02 484 CYS C C 1
ATOM 5863 O O . CYS B 2 484 ? 137.033 188.511 117.384 1.00 24.02 484 CYS C O 1
ATOM 5866 N N . LEU B 2 485 ? 138.660 189.657 116.326 1.00 22.47 485 LEU C N 1
ATOM 5867 C CA . LEU B 2 485 ? 137.919 190.909 116.386 1.00 22.47 485 LEU C CA 1
ATOM 5868 C C . LEU B 2 485 ? 136.620 190.809 115.611 1.00 22.47 485 LEU C C 1
ATOM 5869 O O . LEU B 2 485 ? 135.569 191.261 116.084 1.00 22.47 485 LEU C O 1
ATOM 5874 N N . GLN B 2 486 ? 136.658 190.199 114.431 1.00 21.23 486 GLN C N 1
ATOM 5875 C CA . GLN B 2 486 ? 135.408 190.051 113.697 1.00 21.23 486 GLN C CA 1
ATOM 5876 C C . GLN B 2 486 ? 134.472 189.044 114.352 1.00 21.23 486 GLN C C 1
ATOM 5877 O O . GLN B 2 486 ? 133.248 189.203 114.274 1.00 21.23 486 GLN C O 1
ATOM 5883 N N . ILE B 2 487 ? 135.009 188.026 115.021 1.00 22.04 487 ILE C N 1
ATOM 5884 C CA . ILE B 2 487 ? 134.132 187.102 115.730 1.00 22.04 487 ILE C CA 1
ATOM 5885 C C . ILE B 2 487 ? 133.390 187.832 116.836 1.00 22.04 487 ILE C C 1
ATOM 5886 O O . ILE B 2 487 ? 132.182 187.656 117.004 1.00 22.04 487 ILE C O 1
ATOM 5891 N N . GLU B 2 488 ? 134.090 188.683 117.591 1.00 23.42 488 GLU C N 1
ATOM 5892 C CA . GLU B 2 488 ? 133.418 189.461 118.628 1.00 23.42 488 GLU C CA 1
ATOM 5893 C C . GLU B 2 488 ? 132.389 190.417 118.032 1.00 23.42 488 GLU C C 1
ATOM 5894 O O . GLU B 2 488 ? 131.269 190.547 118.551 1.00 23.42 488 GLU C O 1
ATOM 5900 N N . GLU B 2 489 ? 132.755 191.096 116.940 1.00 21.90 489 GLU C N 1
ATOM 5901 C CA . GLU B 2 489 ? 131.841 192.031 116.299 1.00 21.90 489 GLU C CA 1
ATOM 5902 C C . GLU B 2 489 ? 130.546 191.349 115.893 1.00 21.90 489 GLU C C 1
ATOM 5903 O O . GLU B 2 489 ? 129.451 191.846 116.180 1.00 21.90 489 GLU C O 1
ATOM 5909 N N . THR B 2 490 ? 130.649 190.207 115.219 1.00 20.23 490 THR C N 1
ATOM 5910 C CA . THR B 2 490 ? 129.447 189.507 114.789 1.00 20.23 490 THR C CA 1
ATOM 5911 C C . THR B 2 490 ? 128.706 188.892 115.965 1.00 20.23 490 THR C C 1
ATOM 5912 O O . THR B 2 490 ? 127.467 188.851 115.967 1.00 20.23 490 THR C O 1
ATOM 5916 N N . ALA B 2 491 ? 129.440 188.426 116.975 1.00 20.27 491 ALA C N 1
ATOM 5917 C CA . ALA B 2 491 ? 128.813 187.844 118.149 1.00 20.27 491 ALA C CA 1
ATOM 5918 C C . ALA B 2 491 ? 127.891 188.841 118.821 1.00 20.27 491 ALA C C 1
ATOM 5919 O O . ALA B 2 491 ? 126.798 188.480 119.272 1.00 20.27 491 ALA C O 1
ATOM 5921 N N . SER B 2 492 ? 128.317 190.102 118.898 1.00 19.49 492 SER C N 1
ATOM 5922 C CA . SER B 2 492 ? 127.453 191.132 119.463 1.00 19.49 492 SER C CA 1
ATOM 5923 C C . SER B 2 492 ? 126.081 191.119 118.802 1.00 19.49 492 SER C C 1
ATOM 5924 O O . SER B 2 492 ? 125.051 191.220 119.474 1.00 19.49 492 SER C O 1
ATOM 5927 N N . SER B 2 493 ? 126.050 190.970 117.486 1.00 18.08 493 SER C N 1
ATOM 5928 C CA . SER B 2 493 ? 124.826 191.122 116.716 1.00 18.08 493 SER C CA 1
ATOM 5929 C C . SER B 2 493 ? 124.108 189.813 116.429 1.00 18.08 493 SER C C 1
ATOM 5930 O O . SER B 2 493 ? 123.049 189.843 115.803 1.00 18.08 493 SER C O 1
ATOM 5933 N N . VAL B 2 494 ? 124.637 188.670 116.853 1.00 19.34 494 VAL C N 1
ATOM 5934 C CA . VAL B 2 494 ? 123.929 187.428 116.575 1.00 19.34 494 VAL C CA 1
ATOM 5935 C C . VAL B 2 494 ? 123.561 186.686 117.867 1.00 19.34 494 VAL C C 1
ATOM 5936 O O . VAL B 2 494 ? 123.386 185.476 117.863 1.00 19.34 494 VAL C O 1
ATOM 5940 N N . LYS B 2 495 ? 123.423 187.418 118.978 1.00 18.43 495 LYS C N 1
ATOM 5941 C CA . LYS B 2 495 ? 123.019 186.865 120.271 1.00 18.43 495 LYS C CA 1
ATOM 5942 C C . LYS B 2 495 ? 124.059 185.908 120.840 1.00 18.43 495 LYS C C 1
ATOM 5943 O O . LYS B 2 495 ? 123.736 184.771 121.194 1.00 18.43 495 LYS C O 1
ATOM 5949 N N . PHE B 2 496 ? 125.305 186.362 120.934 1.00 17.43 496 PHE C N 1
ATOM 5950 C CA . PHE B 2 496 ? 126.436 185.534 121.326 1.00 17.43 496 PHE C CA 1
ATOM 5951 C C . PHE B 2 496 ? 127.463 186.393 122.040 1.00 17.43 496 PHE C C 1
ATOM 5952 O O . PHE B 2 496 ? 127.778 187.494 121.581 1.00 17.43 496 PHE C O 1
ATOM 5960 N N . ALA B 2 497 ? 127.978 185.903 123.160 1.00 16.03 497 ALA C N 1
ATOM 5961 C CA . ALA B 2 497 ? 129.057 186.572 123.876 1.00 16.03 497 ALA C CA 1
ATOM 5962 C C . ALA B 2 497 ? 130.226 185.606 123.961 1.00 16.03 497 ALA C C 1
ATOM 5963 O O . ALA B 2 497 ? 130.159 184.608 124.684 1.00 16.03 497 ALA C O 1
ATOM 5965 N N . VAL B 2 498 ? 131.290 185.895 123.220 1.00 17.39 498 VAL C N 1
ATOM 5966 C CA . VAL B 2 498 ? 132.476 185.052 123.264 1.00 17.39 498 VAL C CA 1
ATOM 5967 C C . VAL B 2 498 ? 133.059 185.106 124.665 1.00 17.39 498 VAL C C 1
ATOM 5968 O O . VAL B 2 498 ? 133.539 186.153 125.114 1.00 17.39 498 VAL C O 1
ATOM 5972 N N . CYS B 2 499 ? 133.013 183.978 125.368 1.00 18.17 499 CYS C N 1
ATOM 5973 C CA . CYS B 2 499 ? 133.507 183.898 126.733 1.00 18.17 499 CYS C CA 1
ATOM 5974 C C . CYS B 2 499 ? 134.937 183.409 126.828 1.00 18.17 499 CYS C C 1
ATOM 5975 O O . CYS B 2 499 ? 135.645 183.792 127.762 1.00 18.17 499 CYS C O 1
ATOM 5978 N N . GLY B 2 500 ? 135.386 182.582 125.896 1.00 19.42 500 GLY C N 1
ATOM 5979 C CA . GLY B 2 500 ? 136.781 182.188 125.901 1.00 19.42 500 GLY C CA 1
ATOM 5980 C C . GLY B 2 500 ? 137.156 181.639 124.549 1.00 19.42 500 GLY C C 1
ATOM 5981 O O . GLY B 2 500 ? 136.305 181.428 123.688 1.00 19.42 500 GLY C O 1
ATOM 5982 N N . GLY B 2 501 ? 138.445 181.412 124.365 1.00 24.54 501 GLY C N 1
ATOM 5983 C CA . GLY B 2 501 ? 138.924 180.792 123.154 1.00 24.54 501 GLY C CA 1
ATOM 5984 C C . GLY B 2 501 ? 140.159 181.476 122.631 1.00 24.54 501 GLY C C 1
ATOM 5985 O O . GLY B 2 501 ? 140.796 182.281 123.316 1.00 24.54 501 GLY C O 1
ATOM 5986 N N . ASP B 2 502 ? 140.504 181.153 121.386 1.00 30.23 502 ASP C N 1
ATOM 5987 C CA . ASP B 2 502 ? 141.734 181.644 120.779 1.00 30.23 502 ASP C CA 1
ATOM 5988 C C . ASP B 2 502 ? 141.480 182.257 119.408 1.00 30.23 502 ASP C C 1
ATOM 5989 O O . ASP B 2 502 ? 142.256 183.101 118.950 1.00 30.23 502 ASP C O 1
ATOM 5994 N N . GLY B 2 503 ? 140.408 181.837 118.742 1.00 27.34 503 GLY C N 1
ATOM 5995 C CA . GLY B 2 503 ? 140.076 182.367 117.434 1.00 27.34 503 GLY C CA 1
ATOM 5996 C C . GLY B 2 503 ? 139.809 181.299 116.396 1.00 27.34 503 GLY C C 1
ATOM 5997 O O . GLY B 2 503 ? 138.897 181.435 115.578 1.00 27.34 503 GLY C O 1
ATOM 5998 N N . GLY B 2 504 ? 140.594 180.230 116.419 1.00 23.02 504 GLY C N 1
ATOM 5999 C CA . GLY B 2 504 ? 140.261 179.050 115.655 1.00 23.02 504 GLY C CA 1
ATOM 6000 C C . GLY B 2 504 ? 139.360 178.099 116.382 1.00 23.02 504 GLY C C 1
ATOM 6001 O O . GLY B 2 504 ? 138.743 177.235 115.761 1.00 23.02 504 GLY C O 1
ATOM 6002 N N . ALA B 2 505 ? 139.283 178.245 117.700 1.00 20.89 505 ALA C N 1
ATOM 6003 C CA . ALA B 2 505 ? 138.349 177.520 118.544 1.00 20.89 505 ALA C CA 1
ATOM 6004 C C . ALA B 2 505 ? 137.994 178.437 119.703 1.00 20.89 505 ALA C C 1
ATOM 6005 O O . ALA B 2 505 ? 138.881 178.977 120.365 1.00 20.89 505 ALA C O 1
ATOM 6007 N N . PHE B 2 506 ? 136.704 178.619 119.930 1.00 18.44 506 PHE C N 1
ATOM 6008 C CA . PHE B 2 506 ? 136.218 179.583 120.903 1.00 18.44 506 PHE C CA 1
ATOM 6009 C C . PHE B 2 506 ? 134.865 179.120 121.409 1.00 18.44 506 PHE C C 1
ATOM 6010 O O . PHE B 2 506 ? 134.087 178.519 120.670 1.00 18.44 506 PHE C O 1
ATOM 6018 N N . TRP B 2 507 ? 134.585 179.405 122.670 1.00 17.10 507 TRP C N 1
ATOM 6019 C CA . TRP B 2 507 ? 133.318 179.031 123.266 1.00 17.10 507 TRP C CA 1
ATOM 6020 C C . TRP B 2 507 ? 132.654 180.269 123.845 1.00 17.10 507 TRP C C 1
ATOM 6021 O O . TRP B 2 507 ? 133.313 181.226 124.262 1.00 17.10 507 TRP C O 1
ATOM 6032 N N . GLY B 2 508 ? 131.332 180.226 123.871 1.00 16.20 508 GLY C N 1
ATOM 6033 C CA . GLY B 2 508 ? 130.562 181.348 124.363 1.00 16.20 508 GLY C CA 1
ATOM 6034 C C . GLY B 2 508 ? 129.180 180.902 124.776 1.00 16.20 508 GLY C C 1
ATOM 6035 O O . GLY B 2 508 ? 128.852 179.717 124.749 1.00 16.20 508 GLY C O 1
ATOM 6036 N N . VAL B 2 509 ? 128.367 181.878 125.172 1.00 16.40 509 VAL C N 1
ATOM 6037 C CA . VAL B 2 509 ? 127.034 181.623 125.696 1.00 16.40 509 VAL C CA 1
ATOM 6038 C C . VAL B 2 509 ? 126.041 182.499 124.954 1.00 16.40 509 VAL C C 1
ATOM 6039 O O . VAL B 2 509 ? 126.395 183.519 124.362 1.00 16.40 509 VAL C O 1
ATOM 6043 N N . PHE B 2 510 ? 124.779 182.092 125.000 1.00 17.89 510 PHE C N 1
ATOM 6044 C CA . PHE B 2 510 ? 123.711 182.790 124.304 1.00 17.89 510 PHE C CA 1
ATOM 6045 C C . PHE B 2 510 ? 122.779 183.491 125.278 1.00 17.89 510 PHE C C 1
ATOM 6046 O O . PHE B 2 510 ? 122.707 183.144 126.461 1.00 17.89 510 PHE C O 1
ATOM 6054 N N . ASN B 2 511 ? 122.058 184.485 124.759 1.00 18.92 511 ASN C N 1
ATOM 6055 C CA . ASN B 2 511 ? 120.868 185.015 125.417 1.00 18.92 511 ASN C CA 1
ATOM 6056 C C . ASN B 2 511 ? 119.647 184.426 124.722 1.00 18.92 511 ASN C C 1
ATOM 6057 O O . ASN B 2 511 ? 118.974 185.069 123.917 1.00 18.92 511 ASN C O 1
ATOM 6062 N N . VAL B 2 512 ? 119.374 183.161 125.033 1.00 20.16 512 VAL C N 1
ATOM 6063 C CA . VAL B 2 512 ? 118.153 182.484 124.618 1.00 20.16 512 VAL C CA 1
ATOM 6064 C C . VAL B 2 512 ? 117.627 181.746 125.840 1.00 20.16 512 VAL C C 1
ATOM 6065 O O . VAL B 2 512 ? 118.383 181.394 126.747 1.00 20.16 512 VAL C O 1
ATOM 6069 N N . ASP B 2 513 ? 116.318 181.535 125.869 1.00 23.08 513 ASP C N 1
ATOM 6070 C CA . ASP B 2 513 ? 115.689 180.911 127.020 1.00 23.08 513 ASP C CA 1
ATOM 6071 C C . ASP B 2 513 ? 116.291 179.531 127.259 1.00 23.08 513 ASP C C 1
ATOM 6072 O O . ASP B 2 513 ? 116.296 178.696 126.345 1.00 23.08 513 ASP C O 1
ATOM 6077 N N . PRO B 2 514 ? 116.809 179.251 128.459 1.00 20.83 514 PRO C N 1
ATOM 6078 C CA . PRO B 2 514 ? 117.407 177.935 128.715 1.00 20.83 514 PRO C CA 1
ATOM 6079 C C . PRO B 2 514 ? 116.430 176.775 128.630 1.00 20.83 514 PRO C C 1
ATOM 6080 O O . PRO B 2 514 ? 116.852 175.626 128.805 1.00 20.83 514 PRO C O 1
ATOM 6084 N N . GLN B 2 515 ? 115.152 177.018 128.363 1.00 25.32 515 GLN C N 1
ATOM 6085 C CA . GLN B 2 515 ? 114.157 175.958 128.337 1.00 25.32 515 GLN C CA 1
ATOM 6086 C C . GLN B 2 515 ? 113.690 175.577 126.941 1.00 25.32 515 GLN C C 1
ATOM 6087 O O . GLN B 2 515 ? 113.288 174.432 126.735 1.00 25.32 515 GLN C O 1
ATOM 6093 N N . ASP B 2 516 ? 113.722 176.498 125.982 1.00 27.47 516 ASP C N 1
ATOM 6094 C CA . ASP B 2 516 ? 113.323 176.207 124.608 1.00 27.47 516 ASP C CA 1
ATOM 6095 C C . ASP B 2 516 ? 114.537 175.689 123.848 1.00 27.47 516 ASP C C 1
ATOM 6096 O O . ASP B 2 516 ? 115.497 176.431 123.620 1.00 27.47 516 ASP C O 1
ATOM 6101 N N . ALA B 2 517 ? 114.495 174.418 123.449 1.00 24.89 517 ALA C N 1
ATOM 6102 C CA . ALA B 2 517 ? 115.660 173.790 122.839 1.00 24.89 517 ALA C CA 1
ATOM 6103 C C . ALA B 2 517 ? 115.674 173.924 121.323 1.00 24.89 517 ALA C C 1
ATOM 6104 O O . ALA B 2 517 ? 116.748 174.059 120.727 1.00 24.89 517 ALA C O 1
ATOM 6106 N N . ASP B 2 518 ? 114.507 173.871 120.680 1.00 26.53 518 ASP C N 1
ATOM 6107 C CA . ASP B 2 518 ? 114.461 174.098 119.240 1.00 26.53 518 ASP C CA 1
ATOM 6108 C C . ASP B 2 518 ? 114.905 175.512 118.906 1.00 26.53 518 ASP C C 1
ATOM 6109 O O . ASP B 2 518 ? 115.675 175.729 117.959 1.00 26.53 518 ASP C O 1
ATOM 6114 N N . ALA B 2 519 ? 114.444 176.487 119.691 1.00 23.46 519 ALA C N 1
ATOM 6115 C CA . ALA B 2 519 ? 114.910 177.856 119.524 1.00 23.46 519 ALA C CA 1
ATOM 6116 C C . ALA B 2 519 ? 116.413 177.936 119.723 1.00 23.46 519 ALA C C 1
ATOM 6117 O O . ALA B 2 519 ? 117.116 178.642 118.988 1.00 23.46 519 ALA C O 1
ATOM 6119 N N . ALA B 2 520 ? 116.925 177.209 120.717 1.00 22.79 520 ALA C N 1
ATOM 6120 C CA . ALA B 2 520 ? 118.363 177.147 120.926 1.00 22.79 520 ALA C CA 1
ATOM 6121 C C . ALA B 2 520 ? 119.064 176.705 119.655 1.00 22.79 520 ALA C C 1
ATOM 6122 O O . ALA B 2 520 ? 119.808 177.480 119.049 1.00 22.79 520 ALA C O 1
ATOM 6124 N N . SER B 2 521 ? 118.774 175.487 119.196 1.00 22.83 521 SER C N 1
ATOM 6125 C CA . SER B 2 521 ? 119.442 174.949 118.016 1.00 22.83 521 SER C CA 1
ATOM 6126 C C . SER B 2 521 ? 119.372 175.916 116.844 1.00 22.83 521 SER C C 1
ATOM 6127 O O . SER B 2 521 ? 120.359 176.099 116.116 1.00 22.83 521 SER C O 1
ATOM 6130 N N . GLY B 2 522 ? 118.222 176.567 116.660 1.00 21.56 522 GLY C N 1
ATOM 6131 C CA . GLY B 2 522 ? 118.130 177.588 115.633 1.00 21.56 522 GLY C CA 1
ATOM 6132 C C . GLY B 2 522 ? 119.143 178.698 115.830 1.00 21.56 522 GLY C C 1
ATOM 6133 O O . GLY B 2 522 ? 119.796 179.144 114.881 1.00 21.56 522 GLY C O 1
ATOM 6134 N N . VAL B 2 523 ? 119.300 179.148 117.073 1.00 20.82 523 VAL C N 1
ATOM 6135 C CA . VAL B 2 523 ? 120.207 180.257 117.346 1.00 20.82 523 VAL C CA 1
ATOM 6136 C C . VAL B 2 523 ? 121.661 179.829 117.155 1.00 20.82 523 VAL C C 1
ATOM 6137 O O . VAL B 2 523 ? 122.468 180.579 116.596 1.00 20.82 523 VAL C O 1
ATOM 6141 N N . ILE B 2 524 ? 122.021 178.629 117.625 1.00 21.14 524 ILE C N 1
ATOM 6142 C CA . ILE B 2 524 ? 123.368 178.115 117.363 1.00 21.14 524 ILE C CA 1
ATOM 6143 C C . ILE B 2 524 ? 123.655 178.106 115.869 1.00 21.14 524 ILE C C 1
ATOM 6144 O O . ILE B 2 524 ? 124.713 178.566 115.426 1.00 21.14 524 ILE C O 1
ATOM 6149 N N . GLU B 2 525 ? 122.730 177.569 115.069 1.00 22.75 525 GLU C N 1
ATOM 6150 C CA . GLU B 2 525 ? 122.991 177.466 113.636 1.00 22.75 525 GLU C CA 1
ATOM 6151 C C . GLU B 2 525 ? 123.138 178.839 112.995 1.00 22.75 525 GLU C C 1
ATOM 6152 O O . GLU B 2 525 ? 124.042 179.058 112.175 1.00 22.75 525 GLU C O 1
ATOM 6158 N N . ASP B 2 526 ? 122.257 179.774 113.350 1.00 22.88 526 ASP C N 1
ATOM 6159 C CA . ASP B 2 526 ? 122.335 181.106 112.767 1.00 22.88 526 ASP C CA 1
ATOM 6160 C C . ASP B 2 526 ? 123.629 181.801 113.159 1.00 22.88 526 ASP C C 1
ATOM 6161 O O . ASP B 2 526 ? 124.267 182.456 112.328 1.00 22.88 526 ASP C O 1
ATOM 6166 N N . ALA B 2 527 ? 124.038 181.663 114.419 1.00 21.68 527 ALA C N 1
ATOM 6167 C CA . ALA B 2 527 ? 125.291 182.260 114.855 1.00 21.68 527 ALA C CA 1
ATOM 6168 C C . ALA B 2 527 ? 126.474 181.647 114.126 1.00 21.68 527 ALA C C 1
ATOM 6169 O O . ALA B 2 527 ? 127.414 182.354 113.744 1.00 21.68 527 ALA C O 1
ATOM 6171 N N . ARG B 2 528 ? 126.448 180.331 113.934 1.00 21.03 528 ARG C N 1
ATOM 6172 C CA . ARG B 2 528 ? 127.524 179.660 113.220 1.00 21.03 528 ARG C CA 1
ATOM 6173 C C . ARG B 2 528 ? 127.655 180.204 111.807 1.00 21.03 528 ARG C C 1
ATOM 6174 O O . ARG B 2 528 ? 128.757 180.558 111.365 1.00 21.03 528 ARG C O 1
ATOM 6182 N N . ARG B 2 529 ? 126.532 180.296 111.087 1.00 22.41 529 ARG C N 1
ATOM 6183 C CA . ARG B 2 529 ? 126.589 180.819 109.724 1.00 22.41 529 ARG C CA 1
ATOM 6184 C C . ARG B 2 529 ? 127.058 182.264 109.704 1.00 22.41 529 ARG C C 1
ATOM 6185 O O . ARG B 2 529 ? 127.875 182.645 108.858 1.00 22.41 529 ARG C O 1
ATOM 6193 N N . ALA B 2 530 ? 126.554 183.086 110.622 1.00 20.51 530 ALA C N 1
ATOM 6194 C CA . ALA B 2 530 ? 126.940 184.491 110.638 1.00 20.51 530 ALA C CA 1
ATOM 6195 C C . ALA B 2 530 ? 128.435 184.648 110.871 1.00 20.51 530 ALA C C 1
ATOM 6196 O O . ALA B 2 530 ? 129.105 185.421 110.177 1.00 20.51 530 ALA C O 1
ATOM 6198 N N . ILE B 2 531 ? 128.978 183.917 111.842 1.00 21.06 531 ILE C N 1
ATOM 6199 C CA . ILE B 2 531 ? 130.395 184.052 112.149 1.00 21.06 531 ILE C CA 1
ATOM 6200 C C . ILE B 2 531 ? 131.242 183.536 110.997 1.00 21.06 531 ILE C C 1
ATOM 6201 O O . ILE B 2 531 ? 132.256 184.145 110.637 1.00 21.06 531 ILE C O 1
ATOM 6206 N N . GLU B 2 532 ? 130.847 182.412 110.399 1.00 21.18 532 GLU C N 1
ATOM 6207 C CA . GLU B 2 532 ? 131.612 181.885 109.277 1.00 21.18 532 GLU C CA 1
ATOM 6208 C C . GLU B 2 532 ? 131.639 182.874 108.125 1.00 21.18 532 GLU C C 1
ATOM 6209 O O . GLU B 2 532 ? 132.704 183.149 107.556 1.00 21.18 532 GLU C O 1
ATOM 6215 N N . THR B 2 533 ? 130.482 183.454 107.796 1.00 19.61 533 THR C N 1
ATOM 6216 C CA . THR B 2 533 ? 130.428 184.444 106.728 1.00 19.61 533 THR C CA 1
ATOM 6217 C C . THR B 2 533 ? 131.280 185.662 107.052 1.00 19.61 533 THR C C 1
ATOM 6218 O O . THR B 2 533 ? 132.004 186.162 106.190 1.00 19.61 533 THR C O 1
ATOM 6222 N N . ALA B 2 534 ? 131.223 186.146 108.289 1.00 18.63 534 ALA C N 1
ATOM 6223 C CA . ALA B 2 534 ? 131.949 187.365 108.623 1.00 18.63 534 ALA C CA 1
ATOM 6224 C C . ALA B 2 534 ? 133.454 187.150 108.593 1.00 18.63 534 ALA C C 1
ATOM 6225 O O . ALA B 2 534 ? 134.194 187.987 108.064 1.00 18.63 534 ALA C O 1
ATOM 6227 N N . VAL B 2 535 ? 133.929 186.033 109.144 1.00 19.21 535 VAL C N 1
ATOM 6228 C CA . VAL B 2 535 ? 135.357 185.732 109.088 1.00 19.21 535 VAL C CA 1
ATOM 6229 C C . VAL B 2 535 ? 135.811 185.552 107.648 1.00 19.21 535 VAL C C 1
ATOM 6230 O O . VAL B 2 535 ? 136.869 186.054 107.251 1.00 19.21 535 VAL C O 1
ATOM 6234 N N . GLY B 2 536 ? 135.033 184.822 106.847 1.00 19.62 536 GLY C N 1
ATOM 6235 C CA . GLY B 2 536 ? 135.412 184.634 105.458 1.00 19.62 536 GLY C CA 1
ATOM 6236 C C . GLY B 2 536 ? 135.483 185.945 104.705 1.00 19.62 536 GLY C C 1
ATOM 6237 O O . GLY B 2 536 ? 136.430 186.198 103.955 1.00 19.62 536 GLY C O 1
ATOM 6238 N N . ALA B 2 537 ? 134.494 186.813 104.923 1.00 18.03 537 ALA C N 1
ATOM 6239 C CA . ALA B 2 537 ? 134.478 188.111 104.266 1.00 18.03 537 ALA C CA 1
ATOM 6240 C C . ALA B 2 537 ? 135.661 188.961 104.694 1.00 18.03 537 ALA C C 1
ATOM 6241 O O . ALA B 2 537 ? 136.245 189.673 103.873 1.00 18.03 537 ALA C O 1
ATOM 6243 N N . VAL B 2 538 ? 136.032 188.911 105.971 1.00 17.81 538 VAL C N 1
ATOM 6244 C CA . VAL B 2 538 ? 137.140 189.739 106.429 1.00 17.81 538 VAL C CA 1
ATOM 6245 C C . VAL B 2 538 ? 138.456 189.242 105.850 1.00 17.81 538 VAL C C 1
ATOM 6246 O O . VAL B 2 538 ? 139.277 190.035 105.364 1.00 17.81 538 VAL C O 1
ATOM 6250 N N . LEU B 2 539 ? 138.675 187.927 105.874 1.00 18.72 539 LEU C N 1
ATOM 6251 C CA . LEU B 2 539 ? 139.888 187.382 105.279 1.00 18.72 539 LEU C CA 1
ATOM 6252 C C . LEU B 2 539 ? 139.946 187.708 103.796 1.00 18.72 539 LEU C C 1
ATOM 6253 O O . LEU B 2 539 ? 141.018 187.979 103.244 1.00 18.72 539 LEU C O 1
ATOM 6258 N N . ARG B 2 540 ? 138.790 187.693 103.136 1.00 18.82 540 ARG C N 1
ATOM 6259 C CA . ARG B 2 540 ? 138.733 187.989 101.714 1.00 18.82 540 ARG C CA 1
ATOM 6260 C C . ARG B 2 540 ? 139.049 189.453 101.442 1.00 18.82 540 ARG C C 1
ATOM 6261 O O . ARG B 2 540 ? 139.766 189.776 100.490 1.00 18.82 540 ARG C O 1
ATOM 6269 N N . ALA B 2 541 ? 138.526 190.352 102.272 1.00 18.33 541 ALA C N 1
ATOM 6270 C CA . ALA B 2 541 ? 138.818 191.769 102.122 1.00 18.33 541 ALA C CA 1
ATOM 6271 C C . ALA B 2 541 ? 140.288 192.065 102.363 1.00 18.33 541 ALA C C 1
ATOM 6272 O O . ALA B 2 541 ? 140.845 192.978 101.745 1.00 18.33 541 ALA C O 1
ATOM 6274 N N . ASN B 2 542 ? 140.931 191.317 103.252 1.00 19.31 542 ASN C N 1
ATOM 6275 C CA . ASN B 2 542 ? 142.369 191.457 103.428 1.00 19.31 542 ASN C CA 1
ATOM 6276 C C . ASN B 2 542 ? 143.170 190.748 102.346 1.00 19.31 542 ASN C C 1
ATOM 6277 O O . ASN B 2 542 ? 144.392 190.631 102.486 1.00 19.31 542 ASN C O 1
ATOM 6282 N N . ALA B 2 543 ? 142.510 190.271 101.287 1.00 18.52 543 ALA C N 1
ATOM 6283 C CA . ALA B 2 543 ? 143.103 189.572 100.149 1.00 18.52 543 ALA C CA 1
ATOM 6284 C C . ALA B 2 543 ? 143.642 188.196 100.507 1.00 18.52 543 ALA C C 1
ATOM 6285 O O . ALA B 2 543 ? 144.461 187.649 99.769 1.00 18.52 543 ALA C O 1
ATOM 6287 N N . VAL B 2 544 ? 143.201 187.610 101.612 1.00 19.84 544 VAL C N 1
ATOM 6288 C CA . VAL B 2 544 ? 143.692 186.311 102.060 1.00 19.84 544 VAL C CA 1
ATOM 6289 C C . VAL B 2 544 ? 142.717 185.266 101.525 1.00 19.84 544 VAL C C 1
ATOM 6290 O O . VAL B 2 544 ? 141.732 184.914 102.171 1.00 19.84 544 VAL C O 1
ATOM 6294 N N . ARG B 2 545 ? 142.997 184.763 100.327 1.00 20.25 545 ARG C N 1
ATOM 6295 C CA . ARG B 2 545 ? 142.134 183.786 99.682 1.00 20.25 545 ARG C CA 1
ATOM 6296 C C . ARG B 2 545 ? 142.443 182.381 100.185 1.00 20.25 545 ARG C C 1
ATOM 6297 O O . ARG B 2 545 ? 143.595 182.026 100.433 1.00 20.25 545 ARG C O 1
ATOM 6305 N N . LEU B 2 546 ? 141.401 181.566 100.308 1.00 19.26 546 LEU C N 1
ATOM 6306 C CA . LEU B 2 546 ? 141.498 180.273 100.969 1.00 19.26 546 LEU C CA 1
ATOM 6307 C C . LEU B 2 546 ? 141.341 179.132 99.975 1.00 19.26 546 LEU C C 1
ATOM 6308 O O . LEU B 2 546 ? 140.595 179.234 98.998 1.00 19.26 546 LEU C O 1
ATOM 6313 N N . ARG B 2 547 ? 142.051 178.035 100.247 1.00 19.80 547 ARG C N 1
ATOM 6314 C CA . ARG B 2 547 ? 142.122 176.923 99.306 1.00 19.80 547 ARG C CA 1
ATOM 6315 C C . ARG B 2 547 ? 140.925 175.998 99.400 1.00 19.80 547 ARG C C 1
ATOM 6316 O O . ARG B 2 547 ? 140.537 175.399 98.392 1.00 19.80 547 ARG C O 1
ATOM 6324 N N . HIS B 2 548 ? 140.330 175.858 100.573 1.00 19.66 548 HIS C N 1
ATOM 6325 C CA . HIS B 2 548 ? 138.958 175.396 100.601 1.00 19.66 548 HIS C CA 1
ATOM 6326 C C . HIS B 2 548 ? 138.176 176.304 101.533 1.00 19.66 548 HIS C C 1
ATOM 6327 O O . HIS B 2 548 ? 138.716 176.773 102.539 1.00 19.66 548 HIS C O 1
ATOM 6334 N N . PRO B 2 549 ? 136.913 176.581 101.218 1.00 19.51 549 PRO C N 1
ATOM 6335 C CA . PRO B 2 549 ? 136.189 177.615 101.961 1.00 19.51 549 PRO C CA 1
ATOM 6336 C C . PRO B 2 549 ? 136.026 177.248 103.425 1.00 19.51 549 PRO C C 1
ATOM 6337 O O . PRO B 2 549 ? 135.966 176.072 103.790 1.00 19.51 549 PRO C O 1
ATOM 6341 N N . LEU B 2 550 ? 135.974 178.281 104.268 1.00 19.93 550 LEU C N 1
ATOM 6342 C CA . LEU B 2 550 ? 135.868 178.076 105.705 1.00 19.93 550 LEU C CA 1
ATOM 6343 C C . LEU B 2 550 ? 134.670 177.217 106.055 1.00 19.93 550 LEU C C 1
ATOM 6344 O O . LEU B 2 550 ? 133.603 177.309 105.444 1.00 19.93 550 LEU C O 1
ATOM 6349 N N . CYS B 2 551 ? 134.869 176.363 107.041 1.00 21.87 551 CYS C N 1
ATOM 6350 C CA . CYS B 2 551 ? 133.791 175.664 107.707 1.00 21.87 551 CYS C CA 1
ATOM 6351 C C . CYS B 2 551 ? 133.941 175.920 109.192 1.00 21.87 551 CYS C C 1
ATOM 6352 O O . CYS B 2 551 ? 135.034 175.783 109.743 1.00 21.87 551 CYS C O 1
ATOM 6355 N N . LEU B 2 552 ? 132.852 176.321 109.831 1.00 19.81 552 LEU C N 1
ATOM 6356 C CA . LEU B 2 552 ? 132.840 176.546 111.266 1.00 19.81 552 LEU C CA 1
ATOM 6357 C C . LEU B 2 552 ? 132.115 175.375 111.902 1.00 19.81 552 LEU C C 1
ATOM 6358 O O . LEU B 2 552 ? 130.916 175.187 111.682 1.00 19.81 552 LEU C O 1
ATOM 6363 N N . ALA B 2 553 ? 132.848 174.579 112.665 1.00 18.52 553 ALA C N 1
ATOM 6364 C CA . ALA B 2 553 ? 132.314 173.366 113.249 1.00 18.52 553 ALA C CA 1
ATOM 6365 C C . ALA B 2 553 ? 131.797 173.656 114.645 1.00 18.52 553 ALA C C 1
ATOM 6366 O O . ALA B 2 553 ? 132.498 174.261 115.458 1.00 18.52 553 ALA C O 1
ATOM 6368 N N . LEU B 2 554 ? 130.568 173.239 114.912 1.00 16.50 554 LEU C N 1
ATOM 6369 C CA . LEU B 2 554 ? 130.021 173.280 116.260 1.00 16.50 554 LEU C CA 1
ATOM 6370 C C . LEU B 2 554 ? 130.478 172.019 116.974 1.00 16.50 554 LEU C C 1
ATOM 6371 O O . LEU B 2 554 ? 129.975 170.928 116.713 1.00 16.50 554 LEU C O 1
ATOM 6376 N N . GLU B 2 555 ? 131.454 172.163 117.867 1.00 19.03 555 GLU C N 1
ATOM 6377 C CA . GLU B 2 555 ? 131.971 171.017 118.597 1.00 19.03 555 GLU C CA 1
ATOM 6378 C C . GLU B 2 555 ? 130.986 170.475 119.617 1.00 19.03 555 GLU C C 1
ATOM 6379 O O . GLU B 2 555 ? 131.021 169.276 119.908 1.00 19.03 555 GLU C O 1
ATOM 6385 N N . GLY B 2 556 ? 130.118 171.308 120.167 1.00 16.70 556 GLY C N 1
ATOM 6386 C CA . GLY B 2 556 ? 129.105 170.794 121.062 1.00 16.70 556 GLY C CA 1
ATOM 6387 C C . GLY B 2 556 ? 128.300 171.889 121.708 1.00 16.70 556 GLY C C 1
ATOM 6388 O O . GLY B 2 556 ? 128.697 173.051 121.759 1.00 16.70 556 GLY C O 1
ATOM 6389 N N . VAL B 2 557 ? 127.141 171.491 122.220 1.00 16.06 557 VAL C N 1
ATOM 6390 C CA . VAL B 2 557 ? 126.217 172.370 122.923 1.00 16.06 557 VAL C CA 1
ATOM 6391 C C . VAL B 2 557 ? 126.204 171.979 124.390 1.00 16.06 557 VAL C C 1
ATOM 6392 O O . VAL B 2 557 ? 126.144 170.791 124.726 1.00 16.06 557 VAL C O 1
ATOM 6396 N N . TYR B 2 558 ? 126.261 172.977 125.264 1.00 16.90 558 TYR C N 1
ATOM 6397 C CA . TYR B 2 558 ? 126.418 172.744 126.685 1.00 16.90 558 TYR C CA 1
ATOM 6398 C C . TYR B 2 558 ? 125.515 173.696 127.453 1.00 16.90 558 TYR C C 1
ATOM 6399 O O . TYR B 2 558 ? 124.948 174.638 126.893 1.00 16.90 558 TYR C O 1
ATOM 6408 N N . THR B 2 559 ? 125.381 173.442 128.751 1.00 16.17 559 THR C N 1
ATOM 6409 C CA . THR B 2 559 ? 124.454 174.197 129.580 1.00 16.17 559 THR C CA 1
ATOM 6410 C C . THR B 2 559 ? 125.206 174.913 130.695 1.00 16.17 559 THR C C 1
ATOM 6411 O O . THR B 2 559 ? 124.818 176.006 131.118 1.00 16.17 559 THR C O 1
ATOM 6415 N N . HIS B 2 560 ? 126.297 174.316 131.162 1.00 15.16 560 HIS C N 1
ATOM 6416 C CA . HIS B 2 560 ? 127.180 174.945 132.127 1.00 15.16 560 HIS C CA 1
ATOM 6417 C C . HIS B 2 560 ? 128.618 174.843 131.656 1.00 15.16 560 HIS C C 1
ATOM 6418 O O . HIS B 2 560 ? 129.003 173.893 130.973 1.00 15.16 560 HIS C O 1
ATOM 6425 N N . ALA B 2 561 ? 129.410 175.829 132.042 1.00 14.69 561 ALA C N 1
ATOM 6426 C CA . ALA B 2 561 ? 130.836 175.814 131.776 1.00 14.69 561 ALA C CA 1
ATOM 6427 C C . ALA B 2 561 ? 131.561 176.466 132.938 1.00 14.69 561 ALA C C 1
ATOM 6428 O O . ALA B 2 561 ? 131.079 177.435 133.523 1.00 14.69 561 ALA C O 1
ATOM 6430 N N . VAL B 2 562 ? 132.716 175.918 133.285 1.00 14.13 562 VAL C N 1
ATOM 6431 C CA . VAL B 2 562 ? 133.514 176.440 134.386 1.00 14.13 562 VAL C CA 1
ATOM 6432 C C . VAL B 2 562 ? 134.936 176.611 133.889 1.00 14.13 562 VAL C C 1
ATOM 6433 O O . VAL B 2 562 ? 135.498 175.691 133.287 1.00 14.13 562 VAL C O 1
ATOM 6437 N N . ALA B 2 563 ? 135.516 177.779 134.136 1.00 14.70 563 ALA C N 1
ATOM 6438 C CA . ALA B 2 563 ? 136.876 178.081 133.726 1.00 14.70 563 ALA C CA 1
ATOM 6439 C C . ALA B 2 563 ? 137.701 178.432 134.950 1.00 14.70 563 ALA C C 1
ATOM 6440 O O . ALA B 2 563 ? 137.321 179.314 135.727 1.00 14.70 563 ALA C O 1
ATOM 6442 N N . TRP B 2 564 ? 138.827 177.748 135.110 1.00 14.62 564 TRP C N 1
ATOM 6443 C CA . TRP B 2 564 ? 139.728 177.965 136.230 1.00 14.62 564 TRP C CA 1
ATOM 6444 C C . TRP B 2 564 ? 141.108 178.430 135.821 1.00 14.62 564 TRP C C 1
ATOM 6445 O O . TRP B 2 564 ? 141.767 179.111 136.608 1.00 14.62 564 TRP C O 1
ATOM 6456 N N . SER B 2 565 ? 141.566 178.089 134.625 1.00 16.72 565 SER C N 1
ATOM 6457 C CA . SER B 2 565 ? 142.834 178.605 134.136 1.00 16.72 565 SER C CA 1
ATOM 6458 C C . SER B 2 565 ? 142.637 179.207 132.755 1.00 16.72 565 SER C C 1
ATOM 6459 O O . SER B 2 565 ? 141.500 179.334 132.291 1.00 16.72 565 SER C O 1
ATOM 6462 N N . GLN B 2 566 ? 143.727 179.583 132.091 1.00 19.12 566 GLN C N 1
ATOM 6463 C CA . GLN B 2 566 ? 143.604 180.135 130.748 1.00 19.12 566 GLN C CA 1
ATOM 6464 C C . GLN B 2 566 ? 143.018 179.108 129.787 1.00 19.12 566 GLN C C 1
ATOM 6465 O O . GLN B 2 566 ? 142.152 179.432 128.969 1.00 19.12 566 GLN C O 1
ATOM 6471 N N . ALA B 2 567 ? 143.466 177.859 129.883 1.00 17.11 567 ALA C N 1
ATOM 6472 C CA . ALA B 2 567 ? 142.962 176.782 129.044 1.00 17.11 567 ALA C CA 1
ATOM 6473 C C . ALA B 2 567 ? 142.237 175.716 129.845 1.00 17.11 567 ALA C C 1
ATOM 6474 O O . ALA B 2 567 ? 141.790 174.718 129.271 1.00 17.11 567 ALA C O 1
ATOM 6476 N N . GLY B 2 568 ? 142.110 175.897 131.153 1.00 16.19 568 GLY C N 1
ATOM 6477 C CA . GLY B 2 568 ? 141.370 174.960 131.966 1.00 16.19 568 GLY C CA 1
ATOM 6478 C C . GLY B 2 568 ? 139.892 175.263 131.969 1.00 16.19 568 GLY C C 1
ATOM 6479 O O . GLY B 2 568 ? 139.464 176.271 132.534 1.00 16.19 568 GLY C O 1
ATOM 6480 N N . VAL B 2 569 ? 139.098 174.404 131.344 1.00 15.73 569 VAL C N 1
ATOM 6481 C CA . VAL B 2 569 ? 137.670 174.645 131.219 1.00 15.73 569 VAL C CA 1
ATOM 6482 C C . VAL B 2 569 ? 136.948 173.306 131.144 1.00 15.73 569 VAL C C 1
ATOM 6483 O O . VAL B 2 569 ? 137.438 172.351 130.535 1.00 15.73 569 VAL C O 1
ATOM 6487 N N . TRP B 2 570 ? 135.780 173.238 131.781 1.00 15.23 570 TRP C N 1
ATOM 6488 C CA . TRP B 2 570 ? 134.962 172.036 131.786 1.00 15.23 570 TRP C CA 1
ATOM 6489 C C . TRP B 2 570 ? 133.529 172.393 131.415 1.00 15.23 570 TRP C C 1
ATOM 6490 O O . TRP B 2 570 ? 132.935 173.292 132.013 1.00 15.23 570 TRP C O 1
ATOM 6501 N N . PHE B 2 571 ? 132.993 171.688 130.423 1.00 15.24 571 PHE C N 1
ATOM 6502 C CA . PHE B 2 571 ? 131.661 171.914 129.881 1.00 15.24 571 PHE C CA 1
ATOM 6503 C C . PHE B 2 571 ? 130.763 170.746 130.250 1.00 15.24 571 PHE C C 1
ATOM 6504 O O . PHE B 2 571 ? 131.166 169.588 130.106 1.00 15.24 571 PHE C O 1
ATOM 6512 N N . TRP B 2 572 ? 129.545 171.049 130.690 1.00 16.78 572 TRP C N 1
ATOM 6513 C CA . TRP B 2 572 ? 128.550 170.049 131.041 1.00 16.78 572 TRP C CA 1
ATOM 6514 C C . TRP B 2 572 ? 127.231 170.386 130.368 1.00 16.78 572 TRP C C 1
ATOM 6515 O O . TRP B 2 572 ? 126.814 171.547 130.355 1.00 16.78 572 TRP C O 1
ATOM 6526 N N . ASN B 2 573 ? 126.577 169.369 129.815 1.00 17.74 573 ASN C N 1
ATOM 6527 C CA . ASN B 2 573 ? 125.254 169.517 129.217 1.00 17.74 573 ASN C CA 1
ATOM 6528 C C . ASN B 2 573 ? 124.259 168.789 130.114 1.00 17.74 573 ASN C C 1
ATOM 6529 O O . ASN B 2 573 ? 124.147 167.563 130.065 1.00 17.74 573 ASN C O 1
ATOM 6534 N N . SER B 2 574 ? 123.521 169.545 130.905 1.00 17.09 574 SER C N 1
ATOM 6535 C CA . SER B 2 574 ? 122.636 169.041 131.950 1.00 17.09 574 SER C CA 1
ATOM 6536 C C . SER B 2 574 ? 121.451 168.285 131.430 1.00 17.09 574 SER C C 1
ATOM 6537 O O . SER B 2 574 ? 120.608 167.918 132.245 1.00 17.09 574 SER C O 1
ATOM 6540 N N . ARG B 2 575 ? 121.318 168.025 130.136 1.00 19.40 575 ARG C N 1
ATOM 6541 C CA . ARG B 2 575 ? 120.150 167.347 129.599 1.00 19.40 575 ARG C CA 1
ATOM 6542 C C . ARG B 2 575 ? 120.451 165.973 129.037 1.00 19.40 575 ARG C C 1
ATOM 6543 O O . ARG B 2 575 ? 119.567 165.116 129.033 1.00 19.40 575 ARG C O 1
ATOM 6551 N N . ASP B 2 576 ? 121.672 165.742 128.559 1.00 19.07 576 ASP C N 1
ATOM 6552 C CA . ASP B 2 576 ? 122.102 164.422 128.136 1.00 19.07 576 ASP C CA 1
ATOM 6553 C C . ASP B 2 576 ? 123.348 163.942 128.862 1.00 19.07 576 ASP C C 1
ATOM 6554 O O . ASP B 2 576 ? 123.827 162.840 128.571 1.00 19.07 576 ASP C O 1
ATOM 6559 N N . ASN B 2 577 ? 123.883 164.734 129.792 1.00 18.09 577 ASN C N 1
ATOM 6560 C CA . ASN B 2 577 ? 125.040 164.365 130.604 1.00 18.09 577 ASN C CA 1
ATOM 6561 C C . ASN B 2 577 ? 126.240 164.020 129.721 1.00 18.09 577 ASN C C 1
ATOM 6562 O O . ASN B 2 577 ? 126.736 162.892 129.687 1.00 18.09 577 ASN C O 1
ATOM 6567 N N . THR B 2 578 ? 126.691 165.038 129.003 1.00 17.14 578 THR C N 1
ATOM 6568 C CA . THR B 2 578 ? 127.933 164.985 128.255 1.00 17.14 578 THR C CA 1
ATOM 6569 C C . THR B 2 578 ? 128.856 166.092 128.739 1.00 17.14 578 THR C C 1
ATOM 6570 O O . THR B 2 578 ? 128.412 167.206 129.033 1.00 17.14 578 THR C O 1
ATOM 6574 N N . ASP B 2 579 ? 130.137 165.771 128.833 1.00 17.21 579 ASP C N 1
ATOM 6575 C CA . ASP B 2 579 ? 131.143 166.683 129.338 1.00 17.21 579 ASP C CA 1
ATOM 6576 C C . ASP B 2 579 ? 132.230 166.887 128.304 1.00 17.21 579 ASP C C 1
ATOM 6577 O O . ASP B 2 579 ? 132.372 166.129 127.343 1.00 17.21 579 ASP C O 1
ATOM 6582 N N . HIS B 2 580 ? 133.003 167.933 128.529 1.00 15.92 580 HIS C N 1
ATOM 6583 C CA . HIS B 2 580 ? 134.275 168.087 127.848 1.00 15.92 580 HIS C CA 1
ATOM 6584 C C . HIS B 2 580 ? 135.236 168.751 128.818 1.00 15.92 580 HIS C C 1
ATOM 6585 O O . HIS B 2 580 ? 134.866 169.714 129.489 1.00 15.92 580 HIS C O 1
ATOM 6592 N N . LEU B 2 581 ? 136.456 168.232 128.897 1.00 14.97 581 LEU C N 1
ATOM 6593 C CA . LEU B 2 581 ? 137.467 168.733 129.811 1.00 14.97 581 LEU C CA 1
ATOM 6594 C C . LEU B 2 581 ? 138.687 169.179 129.024 1.00 14.97 581 LEU C C 1
ATOM 6595 O O . LEU B 2 581 ? 139.134 168.475 128.115 1.00 14.97 581 LEU C O 1
ATOM 6600 N N . GLY B 2 582 ? 139.217 170.342 129.366 1.00 15.39 582 GLY C N 1
ATOM 6601 C CA . GLY B 2 582 ? 140.445 170.816 128.763 1.00 15.39 582 GLY C CA 1
ATOM 6602 C C . GLY B 2 582 ? 141.297 171.518 129.792 1.00 15.39 582 GLY C C 1
ATOM 6603 O O . GLY B 2 582 ? 140.793 172.121 130.740 1.00 15.39 582 GLY C O 1
ATOM 6604 N N . GLY B 2 583 ? 142.607 171.442 129.588 1.00 15.01 583 GLY C N 1
ATOM 6605 C CA . GLY B 2 583 ? 143.567 172.044 130.480 1.00 15.01 583 GLY C CA 1
ATOM 6606 C C . GLY B 2 583 ? 144.086 171.124 131.558 1.00 15.01 583 GLY C C 1
ATOM 6607 O O . GLY B 2 583 ? 144.948 171.541 132.340 1.00 15.01 583 GLY C O 1
ATOM 6608 N N . PHE B 2 584 ? 143.587 169.897 131.624 1.00 13.21 584 PHE C N 1
ATOM 6609 C CA . PHE B 2 584 ? 144.023 168.901 132.593 1.00 13.21 584 PHE C CA 1
ATOM 6610 C C . PHE B 2 584 ? 145.168 168.079 132.024 1.00 13.21 584 PHE C C 1
ATOM 6611 O O . PHE B 2 584 ? 145.021 167.487 130.950 1.00 13.21 584 PHE C O 1
ATOM 6619 N N . PRO B 2 585 ? 146.307 168.025 132.706 1.00 12.95 585 PRO C N 1
ATOM 6620 C CA . PRO B 2 585 ? 147.431 167.228 132.207 1.00 12.95 585 PRO C CA 1
ATOM 6621 C C . PRO B 2 585 ? 147.061 165.760 132.074 1.00 12.95 585 PRO C C 1
ATOM 6622 O O . PRO B 2 585 ? 146.309 165.211 132.879 1.00 12.95 585 PRO C O 1
ATOM 6626 N N . LEU B 2 586 ? 147.599 165.127 131.039 1.00 13.26 586 LEU C N 1
ATOM 6627 C CA . LEU B 2 586 ? 147.348 163.728 130.712 1.00 13.26 586 LEU C CA 1
ATOM 6628 C C . LEU B 2 586 ? 148.659 163.007 130.483 1.00 13.26 586 LEU C C 1
ATOM 6629 O O . LEU B 2 586 ? 148.881 162.355 129.462 1.00 13.26 586 LEU C O 1
ATOM 6634 N N . ARG B 2 587 ? 149.557 163.132 131.456 1.00 13.03 587 ARG C N 1
ATOM 6635 C CA . ARG B 2 587 ? 150.919 162.637 131.364 1.00 13.03 587 ARG C CA 1
ATOM 6636 C C . ARG B 2 587 ? 151.106 161.280 132.035 1.00 13.03 587 ARG C C 1
ATOM 6637 O O . ARG B 2 587 ? 152.163 161.010 132.610 1.00 13.03 587 ARG C O 1
ATOM 6645 N N . GLY B 2 588 ? 150.101 160.411 131.950 1.00 12.68 588 GLY C N 1
ATOM 6646 C CA . GLY B 2 588 ? 150.184 159.061 132.454 1.00 12.68 588 GLY C CA 1
ATOM 6647 C C . GLY B 2 588 ? 148.812 158.470 132.688 1.00 12.68 588 GLY C C 1
ATOM 6648 O O . GLY B 2 588 ? 147.809 159.189 132.727 1.00 12.68 588 GLY C O 1
ATOM 6649 N N . PRO B 2 589 ? 148.732 157.145 132.835 1.00 11.58 589 PRO C N 1
ATOM 6650 C CA . PRO B 2 589 ? 147.430 156.523 133.122 1.00 11.58 589 PRO C CA 1
ATOM 6651 C C . PRO B 2 589 ? 146.803 157.016 134.411 1.00 11.58 589 PRO C C 1
ATOM 6652 O O . PRO B 2 589 ? 145.571 157.109 134.514 1.00 11.58 589 PRO C O 1
ATOM 6656 N N . ALA B 2 590 ? 147.630 157.354 135.396 1.00 12.46 590 ALA C N 1
ATOM 6657 C CA . ALA B 2 590 ? 147.124 157.899 136.643 1.00 12.46 590 ALA C CA 1
ATOM 6658 C C . ALA B 2 590 ? 146.427 159.232 136.418 1.00 12.46 590 ALA C C 1
ATOM 6659 O O . ALA B 2 590 ? 145.364 159.486 136.993 1.00 12.46 590 ALA C O 1
ATOM 6661 N N . TYR B 2 591 ? 147.003 160.095 135.581 1.00 12.07 591 TYR C N 1
ATOM 6662 C CA . TYR B 2 591 ? 146.321 161.336 135.241 1.00 12.07 591 TYR C CA 1
ATOM 6663 C C . TYR B 2 591 ? 145.071 161.097 134.411 1.00 12.07 591 TYR C C 1
ATOM 6664 O O . TYR B 2 591 ? 144.125 161.882 134.495 1.00 12.07 591 TYR C O 1
ATOM 6673 N N . THR B 2 592 ? 145.022 160.021 133.632 1.00 12.05 592 THR C N 1
ATOM 6674 C CA . THR B 2 592 ? 143.773 159.680 132.960 1.00 12.05 592 THR C CA 1
ATOM 6675 C C . THR B 2 592 ? 142.679 159.365 133.971 1.00 12.05 592 THR C C 1
ATOM 6676 O O . THR B 2 592 ? 141.556 159.879 133.869 1.00 12.05 592 THR C O 1
ATOM 6680 N N . THR B 2 593 ? 142.993 158.540 134.968 1.00 12.52 593 THR C N 1
ATOM 6681 C CA . THR B 2 593 ? 142.011 158.229 136.004 1.00 12.52 593 THR C CA 1
ATOM 6682 C C . THR B 2 593 ? 141.628 159.476 136.790 1.00 12.52 593 THR C C 1
ATOM 6683 O O . THR B 2 593 ? 140.459 159.657 137.160 1.00 12.52 593 THR C O 1
ATOM 6687 N N . ALA B 2 594 ? 142.606 160.344 137.053 1.00 13.30 594 ALA C N 1
ATOM 6688 C CA . ALA B 2 594 ? 142.338 161.595 137.748 1.00 13.30 594 ALA C CA 1
ATOM 6689 C C . ALA B 2 594 ? 141.385 162.476 136.957 1.00 13.30 594 ALA C C 1
ATOM 6690 O O . ALA B 2 594 ? 140.480 163.094 137.526 1.00 13.30 594 ALA C O 1
ATOM 6692 N N . ALA B 2 595 ? 141.582 162.562 135.644 1.00 13.12 595 ALA C N 1
ATOM 6693 C CA . ALA B 2 595 ? 140.647 163.300 134.810 1.00 13.12 595 ALA C CA 1
ATOM 6694 C C . ALA B 2 595 ? 139.261 162.689 134.886 1.00 13.12 595 ALA C C 1
ATOM 6695 O O . ALA B 2 595 ? 138.262 163.409 134.978 1.00 13.12 595 ALA C O 1
ATOM 6697 N N . GLY B 2 596 ? 139.181 161.362 134.855 1.00 13.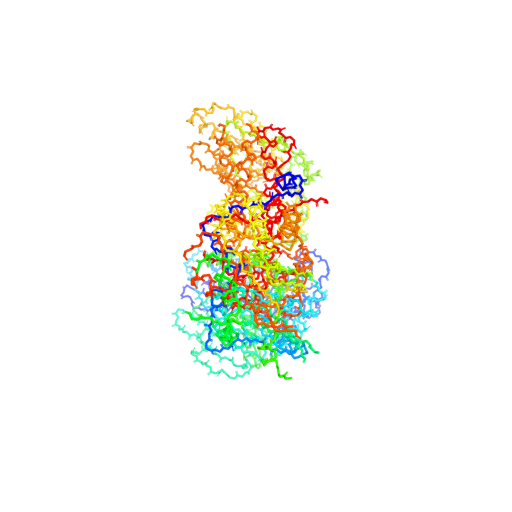26 596 GLY C N 1
ATOM 6698 C CA . GLY B 2 596 ? 137.882 160.720 134.922 1.00 13.26 596 GLY C CA 1
ATOM 6699 C C . GLY B 2 596 ? 137.131 161.063 136.192 1.00 13.26 596 GLY C C 1
ATOM 6700 O O . GLY B 2 596 ? 135.938 161.386 136.159 1.00 13.26 596 GLY C O 1
ATOM 6701 N N . VAL B 2 597 ? 137.821 161.019 137.327 1.00 13.63 597 VAL C N 1
ATOM 6702 C CA . VAL B 2 597 ? 137.138 161.348 138.570 1.00 13.63 597 VAL C CA 1
ATOM 6703 C C . VAL B 2 597 ? 136.836 162.838 138.651 1.00 13.63 597 VAL C C 1
ATOM 6704 O O . VAL B 2 597 ? 135.818 163.222 139.230 1.00 13.63 597 VAL C O 1
ATOM 6708 N N . VAL B 2 598 ? 137.689 163.700 138.090 1.00 13.35 598 VAL C N 1
ATOM 6709 C CA . VAL B 2 598 ? 137.387 165.130 138.082 1.00 13.35 598 VAL C CA 1
ATOM 6710 C C . VAL B 2 598 ? 136.094 165.392 137.328 1.00 13.35 598 VAL C C 1
ATOM 6711 O O . VAL B 2 598 ? 135.230 166.146 137.788 1.00 13.35 598 VAL C O 1
ATOM 6715 N N . ARG B 2 599 ? 135.922 164.755 136.175 1.00 15.10 599 ARG C N 1
ATOM 6716 C CA . ARG B 2 599 ? 134.681 164.955 135.442 1.00 15.10 599 ARG C CA 1
ATOM 6717 C C . ARG B 2 599 ? 133.476 164.337 136.146 1.00 15.10 599 ARG C C 1
ATOM 6718 O O . ARG B 2 599 ? 132.400 164.951 136.156 1.00 15.10 599 ARG C O 1
ATOM 6726 N N . ASP B 2 600 ? 133.623 163.165 136.766 1.00 15.23 600 ASP C N 1
ATOM 6727 C CA . ASP B 2 600 ? 132.494 162.602 137.507 1.00 15.23 600 ASP C CA 1
ATOM 6728 C C . ASP B 2 600 ? 132.078 163.509 138.663 1.00 15.23 600 ASP C C 1
ATOM 6729 O O . ASP B 2 600 ? 130.882 163.773 138.875 1.00 15.23 600 ASP C O 1
ATOM 6734 N N . THR B 2 601 ? 133.054 164.015 139.411 1.00 14.72 601 THR C N 1
ATOM 6735 C CA . THR B 2 601 ? 132.724 164.826 140.567 1.00 14.72 601 THR C CA 1
ATOM 6736 C C . THR B 2 601 ? 132.177 166.180 140.153 1.00 14.72 601 THR C C 1
ATOM 6737 O O . THR B 2 601 ? 131.324 166.732 140.854 1.00 14.72 601 THR C O 1
ATOM 6741 N N . LEU B 2 602 ? 132.624 166.728 139.020 1.00 14.85 602 LEU C N 1
ATOM 6742 C CA . LEU B 2 602 ? 132.022 167.967 138.548 1.00 14.85 602 LEU C CA 1
ATOM 6743 C C . LEU B 2 602 ? 130.594 167.740 138.087 1.00 14.85 602 LEU C C 1
ATOM 6744 O O . LEU B 2 602 ? 129.730 168.600 138.294 1.00 14.85 602 LEU C O 1
ATOM 6749 N N . ARG B 2 603 ? 130.322 166.597 137.462 1.00 16.14 603 ARG C N 1
ATOM 6750 C CA . ARG B 2 603 ? 128.940 166.265 137.146 1.00 16.14 603 ARG C CA 1
ATOM 6751 C C . ARG B 2 603 ? 128.078 166.310 138.395 1.00 16.14 603 ARG C C 1
ATOM 6752 O O . ARG B 2 603 ? 127.036 166.974 138.418 1.00 16.14 603 ARG C O 1
ATOM 6760 N N . ARG B 2 604 ? 128.508 165.628 139.459 1.00 16.03 604 ARG C N 1
ATOM 6761 C CA . ARG B 2 604 ? 127.709 165.641 140.684 1.00 16.03 604 ARG C CA 1
ATOM 6762 C C . ARG B 2 604 ? 127.575 167.052 141.247 1.00 16.03 604 ARG C C 1
ATOM 6763 O O . ARG B 2 604 ? 126.476 167.483 141.620 1.00 16.03 604 ARG C O 1
ATOM 6771 N N . VAL B 2 605 ? 128.686 167.788 141.311 1.00 14.91 605 VAL C N 1
ATOM 6772 C CA . VAL B 2 605 ? 128.685 169.098 141.956 1.00 14.91 605 VAL C CA 1
ATOM 6773 C C . VAL B 2 605 ? 127.738 170.047 141.241 1.00 14.91 605 VAL C C 1
ATOM 6774 O O . VAL B 2 605 ? 126.944 170.752 141.872 1.00 14.91 605 VAL C O 1
ATOM 6778 N N . LEU B 2 606 ? 127.805 170.088 139.915 1.00 14.17 606 LEU C N 1
ATOM 6779 C CA . LEU B 2 606 ? 126.938 171.000 139.196 1.00 14.17 606 LEU C CA 1
ATOM 6780 C C . LEU B 2 606 ? 125.527 170.457 139.050 1.00 14.17 606 LEU C C 1
ATOM 6781 O O . LEU B 2 606 ? 124.615 171.223 138.725 1.00 14.17 606 LEU C O 1
ATOM 6786 N N . GLY B 2 607 ? 125.320 169.163 139.279 1.00 14.61 607 GLY C N 1
ATOM 6787 C CA . GLY B 2 607 ? 123.964 168.673 139.397 1.00 14.61 607 GLY C CA 1
ATOM 6788 C C . GLY B 2 607 ? 123.336 169.007 140.726 1.00 14.61 607 GLY C C 1
ATOM 6789 O O . GLY B 2 607 ? 122.109 168.989 140.847 1.00 14.61 607 GLY C O 1
ATOM 6790 N N . LEU B 2 608 ? 124.148 169.315 141.712 1.00 14.24 608 LEU C N 1
ATOM 6791 C CA . LEU B 2 608 ? 123.671 169.746 143.008 1.00 14.24 608 LEU C CA 1
ATOM 6792 C C . LEU B 2 608 ? 122.887 171.065 142.937 1.00 14.24 608 LEU C C 1
ATOM 6793 O O . LEU B 2 608 ? 122.313 171.503 143.941 1.00 14.24 608 LEU C O 1
ATOM 6798 N N . THR B 2 609 ? 122.828 171.700 141.771 1.00 13.36 609 THR C N 1
ATOM 6799 C CA . THR B 2 609 ? 122.022 172.898 141.574 1.00 13.36 609 THR C CA 1
ATOM 6800 C C . THR B 2 609 ? 120.820 172.601 140.687 1.00 13.36 609 THR C C 1
ATOM 6801 O O . THR B 2 609 ? 120.970 172.314 139.499 1.00 13.36 609 THR C O 1
ATOM 6805 N N . ASP B 2 617 ? 125.431 174.995 149.577 1.00 21.83 617 ASP C N 1
ATOM 6806 C CA . ASP B 2 617 ? 126.473 175.729 148.868 1.00 21.83 617 ASP C CA 1
ATOM 6807 C C . ASP B 2 617 ? 127.817 175.005 148.897 1.00 21.83 617 ASP C C 1
ATOM 6808 O O . ASP B 2 617 ? 127.892 173.814 148.613 1.00 21.83 617 ASP C O 1
ATOM 6813 N N . ALA B 2 618 ? 128.877 175.734 149.241 1.00 20.47 618 ALA C N 1
ATOM 6814 C CA . ALA B 2 618 ? 130.225 175.202 149.104 1.00 20.47 618 ALA C CA 1
ATOM 6815 C C . ALA B 2 618 ? 130.489 174.007 150.006 1.00 20.47 618 ALA C C 1
ATOM 6816 O O . ALA B 2 618 ? 131.369 173.198 149.693 1.00 20.47 618 ALA C O 1
ATOM 6818 N N . LEU B 2 619 ? 129.762 173.876 151.116 1.00 18.72 619 LEU C N 1
ATOM 6819 C CA . LEU B 2 619 ? 130.028 172.779 152.039 1.00 18.72 619 LEU C CA 1
ATOM 6820 C C . LEU B 2 619 ? 129.768 171.430 151.383 1.00 18.72 619 LEU C C 1
ATOM 6821 O O . LEU B 2 619 ? 130.607 170.521 151.444 1.00 18.72 619 LEU C O 1
ATOM 6826 N N . THR B 2 620 ? 128.612 171.279 150.744 1.00 17.41 620 THR C N 1
ATOM 6827 C CA . THR B 2 620 ? 128.310 170.007 150.106 1.00 17.41 620 THR C CA 1
ATOM 6828 C C . THR B 2 620 ? 129.239 169.739 148.932 1.00 17.41 620 THR C C 1
ATOM 6829 O O . THR B 2 620 ? 129.622 168.585 148.692 1.00 17.41 620 THR C O 1
ATOM 6833 N N . ALA B 2 621 ? 129.614 170.783 148.194 1.00 18.33 621 ALA C N 1
ATOM 6834 C CA . ALA B 2 621 ? 130.559 170.603 147.102 1.00 18.33 621 ALA C CA 1
ATOM 6835 C C . ALA B 2 621 ? 131.893 170.090 147.615 1.00 18.33 621 ALA C C 1
ATOM 6836 O O . ALA B 2 621 ? 132.472 169.166 147.035 1.00 18.33 621 ALA C O 1
ATOM 6838 N N . ARG B 2 622 ? 132.393 170.668 148.707 1.00 17.24 622 ARG C N 1
ATOM 6839 C CA . ARG B 2 622 ? 133.634 170.179 149.290 1.00 17.24 622 ARG C CA 1
ATOM 6840 C C . ARG B 2 622 ? 133.499 168.752 149.791 1.00 17.24 622 ARG C C 1
ATOM 6841 O O . ARG B 2 622 ? 134.450 167.970 149.694 1.00 17.24 622 ARG C O 1
ATOM 6849 N N . GLY B 2 623 ? 132.346 168.403 150.355 1.00 17.73 623 GLY C N 1
ATOM 6850 C CA . GLY B 2 623 ? 132.140 167.026 150.767 1.00 17.73 623 GLY C CA 1
ATOM 6851 C C . GLY B 2 623 ? 132.251 166.063 149.603 1.00 17.73 623 GLY C C 1
ATOM 6852 O O . GLY B 2 623 ? 132.939 165.040 149.687 1.00 17.73 623 GLY C O 1
ATOM 6853 N N . LEU B 2 624 ? 131.591 166.390 148.492 1.00 16.84 624 LEU C N 1
ATOM 6854 C CA . LEU B 2 624 ? 131.676 165.539 147.312 1.00 16.84 624 LEU C CA 1
ATOM 6855 C C . LEU B 2 624 ? 133.100 165.477 146.771 1.00 16.84 624 LEU C C 1
ATOM 6856 O O . LEU B 2 624 ? 133.561 164.413 146.341 1.00 16.84 624 LEU C O 1
ATOM 6861 N N . MET B 2 625 ? 133.813 166.600 146.803 1.00 17.18 625 MET C N 1
ATOM 6862 C CA . MET B 2 625 ? 135.167 166.652 146.272 1.00 17.18 625 MET C CA 1
ATOM 6863 C C . MET B 2 625 ? 136.127 165.815 147.111 1.00 17.18 625 MET C C 1
ATOM 6864 O O . MET B 2 625 ? 136.973 165.091 146.567 1.00 17.18 625 MET C O 1
ATOM 6869 N N . GLU B 2 626 ? 136.001 165.876 148.437 1.00 17.78 626 GLU C N 1
ATOM 6870 C CA . GLU B 2 626 ? 136.828 165.027 149.286 1.00 17.78 626 GLU C CA 1
ATOM 6871 C C . GLU B 2 626 ? 136.445 163.559 149.186 1.00 17.78 626 GLU C C 1
ATOM 6872 O O . GLU B 2 626 ? 137.324 162.696 149.282 1.00 17.78 626 GLU C O 1
ATOM 6878 N N . ASP B 2 627 ? 135.166 163.244 148.991 1.00 16.88 627 ASP C N 1
ATOM 6879 C CA . ASP B 2 627 ? 134.813 161.858 148.716 1.00 16.88 627 ASP C CA 1
ATOM 6880 C C . ASP B 2 627 ? 135.489 161.372 147.445 1.00 16.88 627 ASP C C 1
ATOM 6881 O O . ASP B 2 627 ? 136.004 160.246 147.395 1.00 16.88 627 ASP C O 1
ATOM 6886 N N . ALA B 2 628 ? 135.500 162.209 146.408 1.00 15.97 628 ALA C N 1
ATOM 6887 C CA . ALA B 2 628 ? 136.156 161.838 145.162 1.00 15.97 628 ALA C CA 1
ATOM 6888 C C . ALA B 2 628 ? 137.641 161.586 145.379 1.00 15.97 628 ALA C C 1
ATOM 6889 O O . ALA B 2 628 ? 138.191 160.593 144.891 1.00 15.97 628 ALA C O 1
ATOM 6891 N N . CYS B 2 629 ? 138.304 162.467 146.126 1.00 15.76 629 CYS C N 1
ATOM 6892 C CA . CYS B 2 629 ? 139.732 162.284 146.367 1.00 15.76 629 CYS C CA 1
ATOM 6893 C C . CYS B 2 629 ? 140.015 161.027 147.187 1.00 15.76 629 CYS C C 1
ATOM 6894 O O . CYS B 2 629 ? 140.968 160.291 146.896 1.00 15.76 629 CYS C O 1
ATOM 6897 N N . ASP B 2 630 ? 139.201 160.758 148.209 1.00 16.35 630 ASP C N 1
ATOM 6898 C CA . ASP B 2 630 ? 139.400 159.564 149.021 1.00 16.35 630 ASP C CA 1
ATOM 6899 C C . ASP B 2 630 ? 139.235 158.300 148.189 1.00 16.35 630 ASP C C 1
ATOM 6900 O O . ASP B 2 630 ? 140.047 157.367 148.278 1.00 16.35 630 ASP C O 1
ATOM 6905 N N . ARG B 2 631 ? 138.172 158.243 147.387 1.00 16.17 631 ARG C N 1
ATOM 6906 C CA . ARG B 2 631 ? 137.957 157.080 146.539 1.00 16.17 631 ARG C CA 1
ATOM 6907 C C . ARG B 2 631 ? 139.102 156.915 145.550 1.00 16.17 631 ARG C C 1
ATOM 6908 O O . ARG B 2 631 ? 139.554 155.791 145.284 1.00 16.17 631 ARG C O 1
ATOM 6916 N N . LEU B 2 632 ? 139.583 158.030 145.000 1.00 14.80 632 LEU C N 1
ATOM 6917 C CA . LEU B 2 632 ? 140.744 157.995 144.124 1.00 14.80 632 LEU C CA 1
ATOM 6918 C C . LEU B 2 632 ? 141.929 157.338 144.813 1.00 14.80 632 LEU C C 1
ATOM 6919 O O . LEU B 2 632 ? 142.591 156.473 144.237 1.00 14.80 632 LEU C O 1
ATOM 6924 N N . ILE B 2 633 ? 142.215 157.747 146.049 1.00 14.08 633 ILE C N 1
ATOM 6925 C CA . ILE B 2 633 ? 143.418 157.256 146.712 1.00 14.08 633 ILE C CA 1
ATOM 6926 C C . ILE B 2 633 ? 143.289 155.781 147.083 1.00 14.08 633 ILE C C 1
ATOM 6927 O O . ILE B 2 633 ? 144.264 155.025 146.988 1.00 14.08 633 ILE C O 1
ATOM 6932 N N . LEU B 2 634 ? 142.099 155.330 147.482 1.00 13.59 634 LEU C N 1
ATOM 6933 C CA . LEU B 2 634 ? 141.909 153.894 147.684 1.00 13.59 634 LEU C CA 1
ATOM 6934 C C . LEU B 2 634 ? 142.148 153.107 146.398 1.00 13.59 634 LEU C C 1
ATOM 6935 O O . LEU B 2 634 ? 142.915 152.127 146.383 1.00 13.59 634 LEU C O 1
ATOM 6940 N N . ASP B 2 635 ? 141.502 153.516 145.307 1.00 13.61 635 ASP C N 1
ATOM 6941 C CA . ASP B 2 635 ? 141.702 152.806 144.054 1.00 13.61 635 ASP C CA 1
ATOM 6942 C C . ASP B 2 635 ? 143.161 152.856 143.622 1.00 13.61 635 ASP C C 1
ATOM 6943 O O . ASP B 2 635 ? 143.655 151.932 142.969 1.00 13.61 635 ASP C O 1
ATOM 6948 N N . ALA B 2 636 ? 143.865 153.925 143.983 1.00 13.49 636 ALA C N 1
ATOM 6949 C CA . ALA B 2 636 ? 145.293 153.998 143.726 1.00 13.49 636 ALA C CA 1
ATOM 6950 C C . ALA B 2 636 ? 146.056 152.980 144.554 1.00 13.49 636 ALA C C 1
ATOM 6951 O O . ALA B 2 636 ? 147.060 152.431 144.089 1.00 13.49 636 ALA C O 1
ATOM 6953 N N . PHE B 2 637 ? 145.614 152.734 145.789 1.00 13.16 637 PHE C N 1
ATOM 6954 C CA . PHE B 2 637 ? 146.219 151.665 146.576 1.00 13.16 637 PHE C CA 1
ATOM 6955 C C . PHE B 2 637 ? 146.040 150.322 145.900 1.00 13.16 637 PHE C C 1
ATOM 6956 O O . PHE B 2 637 ? 146.888 149.438 146.032 1.00 13.16 637 PHE C O 1
ATOM 6964 N N . ASN B 2 638 ? 144.933 150.132 145.197 1.00 12.81 638 ASN C N 1
ATOM 6965 C CA . ASN B 2 638 ? 144.805 148.861 144.496 1.00 12.81 638 ASN C CA 1
ATOM 6966 C C . ASN B 2 638 ? 145.813 148.697 143.361 1.00 12.81 638 ASN C C 1
ATOM 6967 O O . ASN B 2 638 ? 145.988 147.574 142.882 1.00 12.81 638 ASN C O 1
ATOM 6972 N N . LYS B 2 639 ? 146.477 149.769 142.925 1.00 13.18 639 LYS C N 1
ATOM 6973 C CA . LYS B 2 639 ? 147.517 149.723 141.899 1.00 13.18 639 LYS C CA 1
ATOM 6974 C C . LYS B 2 639 ? 148.862 150.173 142.451 1.00 13.18 639 LYS C C 1
ATOM 6975 O O . LYS B 2 639 ? 149.628 150.856 141.773 1.00 13.18 639 LYS C O 1
ATOM 6981 N N . ARG B 2 640 ? 149.173 149.789 143.685 1.00 12.83 640 ARG C N 1
ATOM 6982 C CA . ARG B 2 640 ? 150.328 150.339 144.382 1.00 12.83 640 ARG C CA 1
ATOM 6983 C C . ARG B 2 640 ? 151.660 149.859 143.833 1.00 12.83 640 ARG C C 1
ATOM 6984 O O . ARG B 2 640 ? 152.697 150.351 144.280 1.00 12.83 640 ARG C O 1
ATOM 6992 N N . LEU B 2 641 ? 151.674 148.886 142.927 1.00 13.87 641 LEU C N 1
ATOM 6993 C CA . LEU B 2 641 ? 152.926 148.304 142.466 1.00 13.87 641 LEU C CA 1
ATOM 6994 C C . LEU B 2 641 ? 153.050 148.303 140.950 1.00 13.87 641 LEU C C 1
ATOM 6995 O O . LEU B 2 641 ? 153.933 147.628 140.411 1.00 13.87 641 LEU C O 1
ATOM 7000 N N . ASP B 2 642 ? 152.197 149.048 140.253 1.00 14.81 642 ASP C N 1
ATOM 7001 C CA . ASP B 2 642 ? 152.205 149.099 138.796 1.00 14.81 642 ASP C CA 1
ATOM 7002 C C . ASP B 2 642 ? 153.152 150.200 138.345 1.00 14.81 642 ASP C C 1
ATOM 7003 O O . ASP B 2 642 ? 152.854 151.387 138.507 1.00 14.81 642 ASP C O 1
ATOM 7008 N N . ALA B 2 643 ? 154.293 149.817 137.784 1.00 14.27 643 ALA C N 1
ATOM 7009 C CA . ALA B 2 643 ? 155.270 150.811 137.364 1.00 14.27 643 ALA C CA 1
ATOM 7010 C C . ALA B 2 643 ? 154.763 151.632 136.186 1.00 14.27 643 ALA C C 1
ATOM 7011 O O . ALA B 2 643 ? 154.862 152.859 136.193 1.00 14.27 643 ALA C O 1
ATOM 7013 N N . GLU B 2 644 ? 154.190 150.978 135.182 1.00 16.15 644 GLU C N 1
ATOM 7014 C CA . GLU B 2 644 ? 153.727 151.704 134.010 1.00 16.15 644 GLU C CA 1
ATOM 7015 C C . GLU B 2 644 ? 152.586 152.653 134.356 1.00 16.15 644 GLU C C 1
ATOM 7016 O O . GLU B 2 644 ? 152.464 153.725 133.755 1.00 16.15 644 GLU C O 1
ATOM 7022 N N . TYR B 2 645 ? 151.742 152.278 135.317 1.00 13.45 645 TYR C N 1
ATOM 7023 C CA . TYR B 2 645 ? 150.622 153.127 135.708 1.00 13.45 645 TYR C CA 1
ATOM 7024 C C . TYR B 2 645 ? 151.097 154.466 136.247 1.00 13.45 645 TYR C C 1
ATOM 7025 O O . TYR B 2 645 ? 150.581 155.523 135.868 1.00 13.45 645 TYR C O 1
ATOM 7034 N N . TRP B 2 646 ? 152.080 154.442 137.129 1.00 13.37 646 TRP C N 1
ATOM 7035 C CA . TRP B 2 646 ? 152.476 155.624 137.872 1.00 13.37 646 TRP C CA 1
ATOM 7036 C C . TRP B 2 646 ? 153.592 156.393 137.193 1.00 13.37 646 TRP C C 1
ATOM 7037 O O . TRP B 2 646 ? 154.035 157.413 137.726 1.00 13.37 646 TRP C O 1
ATOM 7048 N N . SER B 2 647 ? 154.060 155.926 136.042 1.00 14.32 647 SER C N 1
ATOM 7049 C CA . SER B 2 647 ? 155.147 156.584 135.335 1.00 14.32 647 SER C CA 1
ATOM 7050 C C . SER B 2 647 ? 154.627 157.806 134.605 1.00 14.32 647 SER C C 1
ATOM 7051 O O . SER B 2 647 ? 153.578 157.755 133.959 1.00 14.32 647 SER C O 1
ATOM 7054 N N . VAL B 2 648 ? 155.355 158.893 134.702 1.00 13.61 648 VAL C N 1
ATOM 7055 C CA . VAL B 2 648 ? 155.031 160.101 133.962 1.00 13.61 648 VAL C CA 1
ATOM 7056 C C . VAL B 2 648 ? 156.009 160.234 132.810 1.00 13.61 648 VAL C C 1
ATOM 7057 O O . VAL B 2 648 ? 157.162 159.796 132.891 1.00 13.61 648 VAL C O 1
ATOM 7061 N N . ARG B 2 649 ? 155.546 160.832 131.718 1.00 13.77 649 ARG C N 1
ATOM 7062 C CA . ARG B 2 649 ? 156.405 161.097 130.574 1.00 13.77 649 ARG C CA 1
ATOM 7063 C C . ARG B 2 649 ? 157.132 162.416 130.791 1.00 13.77 649 ARG C C 1
ATOM 7064 O O . ARG B 2 649 ? 156.502 163.443 131.048 1.00 13.77 649 ARG C O 1
ATOM 7072 N N . VAL B 2 650 ? 158.445 162.377 130.713 1.00 15.17 650 VAL C N 1
ATOM 7073 C CA . VAL B 2 650 ? 159.250 163.578 130.736 1.00 15.17 650 VAL C CA 1
ATOM 7074 C C . VAL B 2 650 ? 159.807 163.812 129.339 1.00 15.17 650 VAL C C 1
ATOM 7075 O O . VAL B 2 650 ? 160.321 162.899 128.680 1.00 15.17 650 VAL C O 1
ATOM 7079 N N . SER B 2 651 ? 159.665 165.050 128.875 1.00 17.35 651 SER C N 1
ATOM 7080 C CA . SER B 2 651 ? 160.112 165.548 127.592 1.00 17.35 651 SER C CA 1
ATOM 7081 C C . SER B 2 651 ? 161.595 165.875 127.640 1.00 17.35 651 SER C C 1
ATOM 7082 O O . SER B 2 651 ? 162.156 166.063 128.722 1.00 17.35 651 SER C O 1
ATOM 7085 N N . PRO B 2 652 ? 162.254 165.949 126.491 1.00 16.63 652 PRO C N 1
ATOM 7086 C CA . PRO B 2 652 ? 163.682 166.273 126.473 1.00 16.63 652 PRO C CA 1
ATOM 7087 C C . PRO B 2 652 ? 164.013 167.634 127.053 1.00 16.63 652 PRO C C 1
ATOM 7088 O O . PRO B 2 652 ? 165.187 167.996 127.160 1.00 16.63 652 PRO C O 1
ATOM 7092 N N . PHE B 2 653 ? 162.991 168.396 127.431 1.00 18.80 653 PHE C N 1
ATOM 7093 C CA . PHE B 2 653 ? 163.169 169.781 127.834 1.00 18.80 653 PHE C CA 1
ATOM 7094 C C . PHE B 2 653 ? 162.956 170.018 129.317 1.00 18.80 653 PHE C C 1
ATOM 7095 O O . PHE B 2 653 ? 163.629 170.877 129.887 1.00 18.80 653 PHE C O 1
ATOM 7103 N N . GLU B 2 654 ? 162.048 169.282 129.958 1.00 23.40 654 GLU C N 1
ATOM 7104 C CA . GLU B 2 654 ? 162.002 169.298 131.411 1.00 23.40 654 GLU C CA 1
ATOM 7105 C C . GLU B 2 654 ? 163.285 168.701 131.972 1.00 23.40 654 GLU C C 1
ATOM 7106 O O . GLU B 2 654 ? 163.955 167.886 131.333 1.00 23.40 654 GLU C O 1
ATOM 7112 N N . ALA B 2 655 ? 163.637 169.131 133.176 1.00 25.95 655 ALA C N 1
ATOM 7113 C CA . ALA B 2 655 ? 164.737 168.488 133.867 1.00 25.95 655 ALA C CA 1
ATOM 7114 C C . ALA B 2 655 ? 164.370 167.041 134.174 1.00 25.95 655 ALA C C 1
ATOM 7115 O O . ALA B 2 655 ? 163.202 166.699 134.378 1.00 25.95 655 ALA C O 1
ATOM 7117 N N . SER B 2 656 ? 165.381 166.180 134.176 1.00 28.23 656 SER C N 1
ATOM 7118 C CA . SER B 2 656 ? 165.155 164.782 134.499 1.00 28.23 656 SER C CA 1
ATOM 7119 C C . SER B 2 656 ? 166.276 164.293 135.400 1.00 28.23 656 SER C C 1
ATOM 7120 O O . SER B 2 656 ? 167.457 164.532 135.132 1.00 28.23 656 SER C O 1
ATOM 7123 N N . ASP B 2 657 ? 165.894 163.612 136.474 1.00 28.19 657 ASP C N 1
ATOM 7124 C CA . ASP B 2 657 ? 166.886 163.016 137.349 1.00 28.19 657 ASP C CA 1
ATOM 7125 C C . ASP B 2 657 ? 167.584 161.867 136.628 1.00 28.19 657 ASP C C 1
ATOM 7126 O O . ASP B 2 657 ? 166.921 161.011 136.035 1.00 28.19 657 ASP C O 1
ATOM 7131 N N . PRO B 2 658 ? 168.909 161.820 136.655 1.00 26.83 658 PRO C N 1
ATOM 7132 C CA . PRO B 2 658 ? 169.623 160.751 135.947 1.00 26.83 658 PRO C CA 1
ATOM 7133 C C . PRO B 2 658 ? 169.517 159.428 136.680 1.00 26.83 658 PRO C C 1
ATOM 7134 O O . PRO B 2 658 ? 168.851 159.348 137.717 1.00 26.83 658 PRO C O 1
ATOM 7138 N N . LEU B 2 659 ? 170.160 158.384 136.168 1.00 21.85 659 LEU C N 1
ATOM 7139 C CA . LEU B 2 659 ? 170.181 157.133 136.905 1.00 21.85 659 LEU C CA 1
ATOM 7140 C C . LEU B 2 659 ? 171.546 156.485 136.726 1.00 21.85 659 LEU C C 1
ATOM 7141 O O . LEU B 2 659 ? 172.211 156.708 135.707 1.00 21.85 659 LEU C O 1
ATOM 7146 N N . PRO B 2 660 ? 172.000 155.713 137.711 1.00 21.02 660 PRO C N 1
ATOM 7147 C CA . PRO B 2 660 ? 173.274 154.994 137.593 1.00 21.02 660 PRO C CA 1
ATOM 7148 C C . PRO B 2 660 ? 173.355 154.181 136.313 1.00 21.02 660 PRO C C 1
ATOM 7149 O O . PRO B 2 660 ? 172.346 153.971 135.625 1.00 21.02 660 PRO C O 1
ATOM 7153 N N . PRO B 2 661 ? 174.531 153.698 135.961 1.00 20.54 661 PRO C N 1
ATOM 7154 C CA . PRO B 2 661 ? 174.714 153.095 134.634 1.00 20.54 661 PRO C CA 1
ATOM 7155 C C . PRO B 2 661 ? 173.817 151.905 134.338 1.00 20.54 661 PRO C C 1
ATOM 7156 O O . PRO B 2 661 ? 173.920 151.313 133.259 1.00 20.54 661 PRO C O 1
ATOM 7160 N N . THR B 2 662 ? 172.941 151.539 135.272 1.00 18.30 662 THR C N 1
ATOM 7161 C CA . THR B 2 662 ? 172.106 150.363 135.078 1.00 18.30 662 THR C CA 1
ATOM 7162 C C . THR B 2 662 ? 171.134 150.532 133.922 1.00 18.30 662 THR C C 1
ATOM 7163 O O . THR B 2 662 ? 170.866 149.564 133.207 1.00 18.30 662 THR C O 1
ATOM 7167 N N . ALA B 2 663 ? 170.602 151.735 133.716 1.00 18.76 663 ALA C N 1
ATOM 7168 C CA . ALA B 2 663 ? 169.759 151.966 132.550 1.00 18.76 663 ALA C CA 1
ATOM 7169 C C . ALA B 2 663 ? 170.575 151.901 131.270 1.00 18.76 663 ALA C C 1
ATOM 7170 O O . ALA B 2 663 ? 170.059 151.526 130.213 1.00 18.76 663 ALA C O 1
ATOM 7172 N N . PHE B 2 664 ? 171.860 152.242 131.355 1.00 18.25 664 PHE C N 1
ATOM 7173 C CA . PHE B 2 664 ? 172.739 152.225 130.198 1.00 18.25 664 PHE C CA 1
ATOM 7174 C C . PHE B 2 664 ? 173.077 150.816 129.744 1.00 18.25 664 PHE C C 1
ATOM 7175 O O . PHE B 2 664 ? 173.795 150.661 128.753 1.00 18.25 664 PHE C O 1
ATOM 7183 N N . ARG B 2 665 ? 172.588 149.791 130.436 1.00 19.11 665 ARG C N 1
ATOM 7184 C CA . ARG B 2 665 ? 172.766 148.404 130.029 1.00 19.11 665 ARG C CA 1
ATOM 7185 C C . ARG B 2 665 ? 171.491 147.809 129.459 1.00 19.11 665 ARG C C 1
ATOM 7186 O O . ARG B 2 665 ? 171.336 146.587 129.420 1.00 19.11 665 ARG C O 1
ATOM 7194 N N . GLY B 2 666 ? 170.570 148.655 129.007 1.00 19.25 666 GLY C N 1
ATOM 7195 C CA . GLY B 2 666 ? 169.324 148.147 128.469 1.00 19.25 666 GLY C CA 1
ATOM 7196 C C . GLY B 2 666 ? 169.485 147.481 127.122 1.00 19.25 666 GLY C C 1
ATOM 7197 O O . GLY B 2 666 ? 168.721 146.573 126.782 1.00 19.25 666 GLY C O 1
ATOM 7198 N N . GLY B 2 667 ? 170.458 147.918 126.341 1.00 20.57 667 GLY C N 1
ATOM 7199 C CA . GLY B 2 667 ? 170.717 147.314 125.046 1.00 20.57 667 GLY C CA 1
ATOM 7200 C C . GLY B 2 667 ? 169.797 147.867 123.980 1.00 20.57 667 GLY C C 1
ATOM 7201 O O . GLY B 2 667 ? 169.659 149.082 123.841 1.00 20.57 667 GLY C O 1
ATOM 7202 N N . ALA B 2 668 ? 169.146 146.964 123.243 1.00 20.82 668 ALA C N 1
ATOM 7203 C CA . ALA B 2 668 ? 168.328 147.370 122.108 1.00 20.82 668 ALA C CA 1
ATOM 7204 C C . ALA B 2 668 ? 167.195 148.292 122.523 1.00 20.82 668 ALA C C 1
ATOM 7205 O O . ALA B 2 668 ? 166.814 149.185 121.756 1.00 20.82 668 ALA C O 1
ATOM 7207 N N . LEU B 2 669 ? 166.645 148.103 123.727 1.00 19.88 669 LEU C N 1
ATOM 7208 C CA . LEU B 2 669 ? 165.553 148.959 124.170 1.00 19.88 669 LEU C CA 1
ATOM 7209 C C . LEU B 2 669 ? 165.963 150.415 124.266 1.00 19.88 669 LEU C C 1
ATOM 7210 O O . LEU B 2 669 ? 165.090 151.287 124.265 1.00 19.88 669 LEU C O 1
ATOM 7215 N N . LEU B 2 670 ? 167.260 150.706 124.351 1.00 20.20 670 LEU C N 1
ATOM 7216 C CA . LEU B 2 670 ? 167.670 152.101 124.372 1.00 20.20 670 LEU C CA 1
ATOM 7217 C C . LEU B 2 670 ? 167.327 152.809 123.071 1.00 20.20 670 LEU C C 1
ATOM 7218 O O . LEU B 2 670 ? 167.184 154.036 123.063 1.00 20.20 670 LEU C O 1
ATOM 7223 N N . ASP B 2 671 ? 167.172 152.068 121.977 1.00 22.23 671 ASP C N 1
ATOM 7224 C CA . ASP B 2 671 ? 166.938 152.689 120.685 1.00 22.23 671 ASP C CA 1
ATOM 7225 C C . ASP B 2 671 ? 165.514 153.184 120.493 1.00 22.23 671 ASP C C 1
ATOM 7226 O O . ASP B 2 671 ? 165.309 154.159 119.761 1.00 22.23 671 ASP C O 1
ATOM 7231 N N . ALA B 2 672 ? 164.528 152.552 121.115 1.00 18.18 672 ALA C N 1
ATOM 7232 C CA . ALA B 2 672 ? 163.162 153.060 121.037 1.00 18.18 672 ALA C CA 1
ATOM 7233 C C . ALA B 2 672 ? 162.922 154.144 122.080 1.00 18.18 672 ALA C C 1
ATOM 7234 O O . ALA B 2 672 ? 161.952 154.124 122.831 1.00 18.18 672 ALA C O 1
ATOM 7236 N N . GLU B 2 673 ? 163.833 155.110 122.118 1.00 17.33 673 GLU C N 1
ATOM 7237 C CA . GLU B 2 673 ? 163.767 156.269 123.004 1.00 17.33 673 GLU C CA 1
ATOM 7238 C C . GLU B 2 673 ? 164.174 157.480 122.182 1.00 17.33 673 GLU C C 1
ATOM 7239 O O . GLU B 2 673 ? 165.366 157.753 122.031 1.00 17.33 673 GLU C O 1
ATOM 7245 N N . HIS B 2 674 ? 163.204 158.211 121.652 1.00 16.32 674 HIS C N 1
ATOM 7246 C CA . HIS B 2 674 ? 163.584 159.351 120.837 1.00 16.32 674 HIS C CA 1
ATOM 7247 C C . HIS B 2 674 ? 163.002 160.651 121.360 1.00 16.32 674 HIS C C 1
ATOM 7248 O O . HIS B 2 674 ? 163.627 161.702 121.208 1.00 16.32 674 HIS C O 1
ATOM 7255 N N . TYR B 2 675 ? 161.815 160.618 121.959 1.00 15.76 675 TYR C N 1
ATOM 7256 C CA . TYR B 2 675 ? 161.295 161.814 122.610 1.00 15.76 675 TYR C CA 1
ATOM 7257 C C . TYR B 2 675 ? 161.004 161.618 124.090 1.00 15.76 675 TYR C C 1
ATOM 7258 O O . TYR B 2 675 ? 161.571 162.331 124.921 1.00 15.76 675 TYR C O 1
ATOM 7267 N N . TRP B 2 676 ? 160.157 160.666 124.451 1.00 13.81 676 TRP C N 1
ATOM 7268 C CA . TRP B 2 676 ? 159.569 160.619 125.780 1.00 13.81 676 TRP C CA 1
ATOM 7269 C C . TRP B 2 676 ? 160.346 159.650 126.654 1.00 13.81 676 TRP C C 1
ATOM 7270 O O . TRP B 2 676 ? 160.751 158.581 126.190 1.00 13.81 676 TRP C O 1
ATOM 7281 N N . ARG B 2 677 ? 160.552 160.019 127.914 1.00 13.52 677 ARG C N 1
ATOM 7282 C CA . ARG B 2 677 ? 161.143 159.116 128.895 1.00 13.52 677 ARG C CA 1
ATOM 7283 C C . ARG B 2 677 ? 160.125 158.902 130.007 1.00 13.52 677 ARG C C 1
ATOM 7284 O O . ARG B 2 677 ? 159.827 159.828 130.766 1.00 13.52 677 ARG C O 1
ATOM 7292 N N . ARG B 2 678 ? 159.562 157.699 130.077 1.00 13.30 678 ARG C N 1
ATOM 7293 C CA . ARG B 2 678 ? 158.648 157.366 131.160 1.00 13.30 678 ARG C CA 1
ATOM 7294 C C . ARG B 2 678 ? 159.428 157.036 132.419 1.00 13.30 678 ARG C C 1
ATOM 7295 O O . ARG B 2 678 ? 160.315 156.181 132.408 1.00 13.30 678 ARG C O 1
ATOM 7303 N N . VAL B 2 679 ? 159.098 157.721 133.507 1.00 12.71 679 VAL C N 1
ATOM 7304 C CA . VAL B 2 679 ? 159.862 157.636 134.744 1.00 12.71 679 VAL C CA 1
ATOM 7305 C C . VAL B 2 679 ? 158.895 157.433 135.904 1.00 12.71 679 VAL C C 1
ATOM 7306 O O . VAL B 2 679 ? 157.876 158.126 135.994 1.00 12.71 679 VAL C O 1
ATOM 7310 N N . VAL B 2 680 ? 159.198 156.463 136.781 1.00 12.52 680 VAL C N 1
ATOM 7311 C CA . VAL B 2 680 ? 158.497 156.304 138.053 1.00 12.52 680 VAL C CA 1
ATOM 7312 C C . VAL B 2 680 ? 159.395 156.792 139.172 1.00 12.52 680 VAL C C 1
ATOM 7313 O O . VAL B 2 680 ? 160.603 156.963 139.001 1.00 12.52 680 VAL C O 1
ATOM 7317 N N . ARG B 2 681 ? 158.800 157.008 140.332 1.00 12.93 681 ARG C N 1
ATOM 7318 C CA . ARG B 2 681 ? 159.542 157.249 141.555 1.00 12.93 681 ARG C CA 1
ATOM 7319 C C . ARG B 2 681 ? 159.347 156.061 142.482 1.00 12.93 681 ARG C C 1
ATOM 7320 O O . ARG B 2 681 ? 158.212 155.709 142.816 1.00 12.93 681 ARG C O 1
ATOM 7328 N N . VAL B 2 682 ? 160.451 155.442 142.887 1.00 12.20 682 VAL C N 1
ATOM 7329 C CA . VAL B 2 682 ? 160.421 154.312 143.801 1.00 12.20 682 VAL C CA 1
ATOM 7330 C C . VAL B 2 682 ? 161.157 154.704 145.071 1.00 12.20 682 VAL C C 1
ATOM 7331 O O . VAL B 2 682 ? 161.842 155.726 145.131 1.00 12.20 682 VAL C O 1
ATOM 7335 N N . CYS B 2 683 ? 161.018 153.856 146.088 1.00 10.80 683 CYS C N 1
ATOM 7336 C CA . CYS B 2 683 ? 161.540 154.118 147.425 1.00 10.80 683 CYS C CA 1
ATOM 7337 C C . CYS B 2 683 ? 162.612 153.107 147.843 1.00 10.80 683 CYS C C 1
ATOM 7338 O O . CYS B 2 683 ? 163.719 153.090 147.308 1.00 10.80 683 CYS C O 1
ATOM 7341 N N . SER B 2 689 ? 163.296 158.923 147.482 1.00 14.41 689 SER C N 1
ATOM 7342 C CA . SER B 2 689 ? 162.642 158.697 146.199 1.00 14.41 689 SER C CA 1
ATOM 7343 C C . SER B 2 689 ? 163.638 158.820 145.057 1.00 14.41 689 SER C C 1
ATOM 7344 O O . SER B 2 689 ? 164.391 159.785 144.980 1.00 14.41 689 SER C O 1
ATOM 7347 N N . VAL B 2 690 ? 163.645 157.826 144.172 1.00 13.70 690 VAL C N 1
ATOM 7348 C CA . VAL B 2 690 ? 164.587 157.769 143.063 1.00 13.70 690 VAL C CA 1
ATOM 7349 C C . VAL B 2 690 ? 163.821 157.447 141.788 1.00 13.70 690 VAL C C 1
ATOM 7350 O O . VAL B 2 690 ? 162.865 156.667 141.799 1.00 13.70 690 VAL C O 1
ATOM 7354 N N . GLY B 2 691 ? 164.245 158.058 140.683 1.00 13.39 691 GLY C N 1
ATOM 7355 C CA . GLY B 2 691 ? 163.583 157.828 139.412 1.00 13.39 691 GLY C CA 1
ATOM 7356 C C . GLY B 2 691 ? 164.026 156.549 138.725 1.00 13.39 691 GLY C C 1
ATOM 7357 O O . GLY B 2 691 ? 165.162 156.103 138.846 1.00 13.39 691 GLY C O 1
ATOM 7358 N N . VAL B 2 692 ? 163.092 155.954 137.987 1.00 12.06 692 VAL C N 1
ATOM 7359 C CA . VAL B 2 692 ? 163.327 154.721 137.254 1.00 12.06 692 VAL C CA 1
ATOM 7360 C C . VAL B 2 692 ? 162.744 154.872 135.854 1.00 12.06 692 VAL C C 1
ATOM 7361 O O . VAL B 2 692 ? 161.531 155.048 135.708 1.00 12.06 692 VAL C O 1
ATOM 7365 N N . PRO B 2 693 ? 163.562 154.842 134.798 1.00 12.20 693 PRO C N 1
ATOM 7366 C CA . PRO B 2 693 ? 163.027 154.758 133.438 1.00 12.20 693 PRO C CA 1
ATOM 7367 C C . PRO B 2 693 ? 162.521 153.375 133.089 1.00 12.20 693 PRO C C 1
ATOM 7368 O O . PRO B 2 693 ? 163.255 152.547 132.549 1.00 12.20 693 PRO C O 1
ATOM 7372 N N . VAL B 2 694 ? 161.254 153.138 133.403 1.00 13.49 694 VAL C N 1
ATOM 7373 C CA . VAL B 2 694 ? 160.570 151.862 133.259 1.00 13.49 694 VAL C CA 1
ATOM 7374 C C . VAL B 2 694 ? 160.906 151.172 131.944 1.00 13.49 694 VAL C C 1
ATOM 7375 O O . VAL B 2 694 ? 161.106 149.954 131.906 1.00 13.49 694 VAL C O 1
ATOM 7379 N N . ASP B 2 695 ? 160.994 151.940 130.863 1.00 14.66 695 ASP C N 1
ATOM 7380 C CA . ASP B 2 695 ? 161.144 151.377 129.529 1.00 14.66 695 ASP C CA 1
ATOM 7381 C C . ASP B 2 695 ? 162.569 150.954 129.197 1.00 14.66 695 ASP C C 1
ATOM 7382 O O . ASP B 2 695 ? 162.772 150.250 128.206 1.00 14.66 695 ASP C O 1
ATOM 7387 N N . LEU B 2 696 ? 163.551 151.363 129.987 1.00 14.86 696 LEU C N 1
ATOM 7388 C CA . LEU B 2 696 ? 164.941 151.066 129.690 1.00 14.86 696 LEU C CA 1
ATOM 7389 C C . LEU B 2 696 ? 165.386 149.705 130.202 1.00 14.86 696 LEU C C 1
ATOM 7390 O O . LEU B 2 696 ? 166.487 149.263 129.861 1.00 14.86 696 LEU C O 1
ATOM 7395 N N . TYR B 2 697 ? 164.567 149.035 130.998 1.00 12.48 697 TYR C N 1
ATOM 7396 C CA . TYR B 2 697 ? 164.884 147.757 131.592 1.00 12.48 697 TYR C CA 1
ATOM 7397 C C . TYR B 2 697 ? 163.989 146.670 131.027 1.00 12.48 697 TYR C C 1
ATOM 7398 O O . TYR B 2 697 ? 162.873 146.950 130.586 1.00 12.48 697 TYR C O 1
ATOM 7407 N N . PRO B 2 698 ? 164.440 145.425 131.028 1.00 11.52 698 PRO C N 1
ATOM 7408 C CA . PRO B 2 698 ? 163.589 144.337 130.537 1.00 11.52 698 PRO C CA 1
ATOM 7409 C C . PRO B 2 698 ? 162.415 144.072 131.457 1.00 11.52 698 PRO C C 1
ATOM 7410 O O . PRO B 2 698 ? 162.300 144.676 132.527 1.00 11.52 698 PRO C O 1
ATOM 7414 N N . ARG B 2 699 ? 161.550 143.173 131.060 1.00 12.40 699 ARG C N 1
ATOM 7415 C CA . ARG B 2 699 ? 160.430 142.805 131.892 1.00 12.40 699 ARG C CA 1
ATOM 7416 C C . ARG B 2 699 ? 160.569 141.357 132.355 1.00 12.40 699 ARG C C 1
ATOM 7417 O O . ARG B 2 699 ? 161.207 140.545 131.677 1.00 12.40 699 ARG C O 1
ATOM 7425 N N . PRO B 2 700 ? 159.987 140.991 133.504 1.00 12.22 700 PRO C N 1
ATOM 7426 C CA . PRO B 2 700 ? 159.206 141.820 134.430 1.00 12.22 700 PRO C CA 1
ATOM 7427 C C . PRO B 2 700 ? 160.093 142.709 135.269 1.00 12.22 700 PRO C C 1
ATOM 7428 O O . PRO B 2 700 ? 161.172 142.304 135.683 1.00 12.22 700 PRO C O 1
ATOM 7432 N N . LEU B 2 701 ? 159.660 143.935 135.530 1.00 11.97 701 LEU C N 1
ATOM 7433 C CA . LEU B 2 701 ? 160.408 144.813 136.408 1.00 11.97 701 LEU C CA 1
ATOM 7434 C C . LEU B 2 701 ? 160.337 144.305 137.840 1.00 11.97 701 LEU C C 1
ATOM 7435 O O . LEU B 2 701 ? 159.326 143.752 138.277 1.00 11.97 701 LEU C O 1
ATOM 7440 N N . VAL B 2 702 ? 161.433 144.476 138.571 1.00 11.52 702 VAL C N 1
ATOM 7441 C CA . VAL B 2 702 ? 161.467 144.223 140.005 1.00 11.52 702 VAL C CA 1
ATOM 7442 C C . VAL B 2 702 ? 161.952 145.487 140.691 1.00 11.52 702 VAL C C 1
ATOM 7443 O O . VAL B 2 702 ? 163.079 145.937 140.461 1.00 11.52 702 VAL C O 1
ATOM 7447 N N . LEU B 2 703 ? 161.095 146.073 141.514 1.00 11.53 703 LEU C N 1
ATOM 7448 C CA . LEU B 2 703 ? 161.328 147.400 142.042 1.00 11.53 703 LEU C CA 1
ATOM 7449 C C . LEU B 2 703 ? 160.928 147.452 143.505 1.00 11.53 703 LEU C C 1
ATOM 7450 O O . LEU B 2 703 ? 160.086 146.665 143.950 1.00 11.53 703 LEU C O 1
ATOM 7455 N N . PRO B 2 704 ? 161.502 148.372 144.269 1.00 11.14 704 PRO C N 1
ATOM 7456 C CA . PRO B 2 704 ? 160.912 148.739 145.538 1.00 11.14 704 PRO C CA 1
ATOM 7457 C C . PRO B 2 704 ? 159.502 149.252 145.314 1.00 11.14 704 PRO C C 1
ATOM 7458 O O . PRO B 2 704 ? 159.125 149.554 144.173 1.00 11.14 704 PRO C O 1
ATOM 7462 N N . PRO B 2 705 ? 158.686 149.355 146.357 1.00 11.64 705 PRO C N 1
ATOM 7463 C CA . PRO B 2 705 ? 157.345 149.910 146.160 1.00 11.64 705 PRO C CA 1
ATOM 7464 C C . PRO B 2 705 ? 157.437 151.313 145.587 1.00 11.64 705 PRO C C 1
ATOM 7465 O O . PRO B 2 705 ? 158.273 152.118 145.999 1.00 11.64 705 PRO C O 1
ATOM 7469 N N . VAL B 2 706 ? 156.590 151.594 144.614 1.00 12.22 706 VAL C N 1
ATOM 7470 C CA . VAL B 2 706 ? 156.658 152.878 143.934 1.00 12.22 706 VAL C CA 1
ATOM 7471 C C . VAL B 2 706 ? 156.189 153.954 144.893 1.00 12.22 706 VAL C C 1
ATOM 7472 O O . VAL B 2 706 ? 155.313 153.733 145.733 1.00 12.22 706 VAL C O 1
ATOM 7476 N N . ASP B 2 707 ? 156.786 155.133 144.774 1.00 13.12 707 ASP C N 1
ATOM 7477 C CA . ASP B 2 707 ? 156.463 156.231 145.671 1.00 13.12 707 ASP C CA 1
ATOM 7478 C C . ASP B 2 707 ? 155.130 156.824 145.227 1.00 13.12 707 ASP C C 1
ATOM 7479 O O . ASP B 2 707 ? 155.047 157.891 144.617 1.00 13.12 707 ASP C O 1
ATOM 7484 N N . CYS B 2 708 ? 154.063 156.090 145.548 1.00 13.49 708 CYS C N 1
ATOM 7485 C CA . CYS B 2 708 ? 152.720 156.539 145.217 1.00 13.49 708 CYS C CA 1
ATOM 7486 C C . CYS B 2 708 ? 152.361 157.846 145.907 1.00 13.49 708 CYS C C 1
ATOM 7487 O O . CYS B 2 708 ? 151.463 158.552 145.440 1.00 13.49 708 CYS C O 1
ATOM 7490 N N . ALA B 2 709 ? 153.045 158.193 146.995 1.00 14.04 709 ALA C N 1
ATOM 7491 C CA . ALA B 2 709 ? 152.765 159.454 147.670 1.00 14.04 709 ALA C CA 1
ATOM 7492 C C . ALA B 2 709 ? 153.161 160.644 146.806 1.00 14.04 709 ALA C C 1
ATOM 7493 O O . ALA B 2 709 ? 152.392 161.599 146.662 1.00 14.04 709 ALA C O 1
ATOM 7495 N N . HIS B 2 710 ? 154.352 160.595 146.214 1.00 13.20 710 HIS C N 1
ATOM 7496 C CA . HIS B 2 710 ? 154.810 161.660 145.325 1.00 13.20 710 HIS C CA 1
ATOM 7497 C C . HIS B 2 710 ? 153.867 161.838 144.142 1.00 13.20 710 HIS C C 1
ATOM 7498 O O . HIS B 2 710 ? 153.433 162.958 143.822 1.00 13.20 710 HIS C O 1
ATOM 7505 N N . HIS B 2 711 ? 153.533 160.731 143.486 1.00 13.61 711 HIS C N 1
ATOM 7506 C CA . HIS B 2 711 ? 152.695 160.791 142.300 1.00 13.61 711 HIS C CA 1
ATOM 7507 C C . HIS B 2 711 ? 151.307 161.304 142.644 1.00 13.61 711 HIS C C 1
ATOM 7508 O O . HIS B 2 711 ? 150.758 162.165 141.941 1.00 13.61 711 HIS C O 1
ATOM 7515 N N . LEU B 2 712 ? 150.738 160.814 143.745 1.00 14.20 712 LEU C N 1
ATOM 7516 C CA . LEU B 2 712 ? 149.418 161.272 144.146 1.00 14.20 712 LEU C CA 1
ATOM 7517 C C . LEU B 2 712 ? 149.443 162.729 144.568 1.00 14.20 712 LEU C C 1
ATOM 7518 O O . LEU B 2 712 ? 148.461 163.438 144.365 1.00 14.20 712 LEU C O 1
ATOM 7523 N N . ARG B 2 713 ? 150.549 163.200 145.136 1.00 14.32 713 ARG C N 1
ATOM 7524 C CA . ARG B 2 713 ? 150.647 164.611 145.482 1.00 14.32 713 ARG C CA 1
ATOM 7525 C C . ARG B 2 713 ? 150.611 165.494 144.242 1.00 14.32 713 ARG C C 1
ATOM 7526 O O . ARG B 2 713 ? 149.905 166.508 144.219 1.00 14.32 713 ARG C O 1
ATOM 7534 N N . GLU B 2 714 ? 151.342 165.117 143.191 1.00 14.47 714 GLU C N 1
ATOM 7535 C CA . GLU B 2 714 ? 151.267 165.896 141.952 1.00 14.47 714 GLU C CA 1
ATOM 7536 C C . GLU B 2 714 ? 149.858 165.870 141.363 1.00 14.47 714 GLU C C 1
ATOM 7537 O O . GLU B 2 714 ? 149.287 166.918 140.998 1.00 14.47 714 GLU C O 1
ATOM 7543 N N . ILE B 2 715 ? 149.279 164.675 141.272 1.00 13.64 715 ILE C N 1
ATOM 7544 C CA . ILE B 2 715 ? 147.944 164.536 140.706 1.00 13.64 715 ILE C CA 1
ATOM 7545 C C . ILE B 2 715 ? 146.937 165.355 141.493 1.00 13.64 715 ILE C C 1
ATOM 7546 O O . ILE B 2 715 ? 146.079 166.043 140.920 1.00 13.64 715 ILE C O 1
ATOM 7551 N N . LEU B 2 716 ? 147.024 165.305 142.814 1.00 14.20 716 LEU C N 1
ATOM 7552 C CA . LEU B 2 716 ? 146.095 166.051 143.632 1.00 14.20 716 LEU C CA 1
ATOM 7553 C C . LEU B 2 716 ? 146.345 167.540 143.562 1.00 14.20 716 LEU C C 1
ATOM 7554 O O . LEU B 2 716 ? 145.402 168.299 143.733 1.00 14.20 716 LEU C O 1
ATOM 7559 N N . ARG B 2 717 ? 147.573 167.986 143.299 1.00 14.76 717 ARG C N 1
ATOM 7560 C CA . ARG B 2 717 ? 147.778 169.411 143.060 1.00 14.76 717 ARG C CA 1
ATOM 7561 C C . ARG B 2 717 ? 146.990 169.869 141.842 1.00 14.76 717 ARG C C 1
ATOM 7562 O O . ARG B 2 717 ? 146.318 170.914 141.873 1.00 14.76 717 ARG C O 1
ATOM 7570 N N . GLU B 2 718 ? 147.025 169.077 140.770 1.00 13.68 718 GLU C N 1
ATOM 7571 C CA . GLU B 2 718 ? 146.201 169.407 139.606 1.00 13.68 718 GLU C CA 1
ATOM 7572 C C . GLU B 2 718 ? 144.713 169.411 139.960 1.00 13.68 718 GLU C C 1
ATOM 7573 O O . GLU B 2 718 ? 143.964 170.331 139.584 1.00 13.68 718 GLU C O 1
ATOM 7579 N N . ILE B 2 719 ? 144.270 168.399 140.705 1.00 13.75 719 ILE C N 1
ATOM 7580 C CA . ILE B 2 719 ? 142.857 168.318 141.061 1.00 13.75 719 ILE C CA 1
ATOM 7581 C C . ILE B 2 719 ? 142.437 169.485 141.947 1.00 13.75 719 ILE C C 1
ATOM 7582 O O . ILE B 2 719 ? 141.314 169.986 141.825 1.00 13.75 719 ILE C O 1
ATOM 7587 N N . GLU B 2 720 ? 143.307 169.937 142.848 1.00 15.70 720 GLU C N 1
ATOM 7588 C CA . GLU B 2 720 ? 142.966 171.090 143.674 1.00 15.70 720 GLU C CA 1
ATOM 7589 C C . GLU B 2 720 ? 142.902 172.373 142.860 1.00 15.70 720 GLU C C 1
ATOM 7590 O O . GLU B 2 720 ? 142.078 173.240 143.153 1.00 15.70 720 GLU C O 1
ATOM 7596 N N . LEU B 2 721 ? 143.755 172.529 141.845 1.00 13.65 721 LEU C N 1
ATOM 7597 C CA . LEU B 2 721 ? 143.558 173.662 140.939 1.00 13.65 721 LEU C CA 1
ATOM 7598 C C . LEU B 2 721 ? 142.157 173.636 140.343 1.00 13.65 721 LEU C C 1
ATOM 7599 O O . LEU B 2 721 ? 141.425 174.637 140.387 1.00 13.65 721 LEU C O 1
ATOM 7604 N N . VAL B 2 722 ? 141.753 172.478 139.817 1.00 13.98 722 VAL C N 1
ATOM 7605 C CA . VAL B 2 722 ? 140.445 172.378 139.169 1.00 13.98 722 VAL C CA 1
ATOM 7606 C C . VAL B 2 722 ? 139.326 172.678 140.161 1.00 13.98 722 VAL C C 1
ATOM 7607 O O . VAL B 2 722 ? 138.405 173.457 139.879 1.00 13.98 722 VAL C O 1
ATOM 7611 N N . PHE B 2 723 ? 139.399 172.076 141.346 1.00 14.56 723 PHE C N 1
ATOM 7612 C CA . PHE B 2 723 ? 138.333 172.231 142.326 1.00 14.56 723 PHE C CA 1
ATOM 7613 C C . PHE B 2 723 ? 138.278 173.645 142.884 1.00 14.56 723 PHE C C 1
ATOM 7614 O O . PHE B 2 723 ? 137.191 174.176 143.121 1.00 14.56 723 PHE C O 1
ATOM 7622 N N . THR B 2 724 ? 139.433 174.260 143.134 1.00 14.56 724 THR C N 1
ATOM 7623 C CA . THR B 2 724 ? 139.443 175.634 143.613 1.00 14.56 724 THR C CA 1
ATOM 7624 C C . THR B 2 724 ? 138.804 176.561 142.595 1.00 14.56 724 THR C C 1
ATOM 7625 O O . THR B 2 724 ? 138.003 177.434 142.954 1.00 14.56 724 THR C O 1
ATOM 7629 N N . GLY B 2 725 ? 139.131 176.378 141.317 1.00 14.04 725 GLY C N 1
ATOM 7630 C CA . GLY B 2 725 ? 138.470 177.166 140.296 1.00 14.04 725 GLY C CA 1
ATOM 7631 C C . GLY B 2 725 ? 136.968 176.965 140.289 1.00 14.04 725 GLY C C 1
ATOM 7632 O O . GLY B 2 725 ? 136.204 177.929 140.190 1.00 14.04 725 GLY C O 1
ATOM 7633 N N . VAL B 2 726 ? 136.523 175.716 140.406 1.00 13.80 726 VAL C N 1
ATOM 7634 C CA . VAL B 2 726 ? 135.090 175.449 140.351 1.00 13.80 726 VAL C CA 1
ATOM 7635 C C . VAL B 2 726 ? 134.377 176.091 141.531 1.00 13.80 726 VAL C C 1
ATOM 7636 O O . VAL B 2 726 ? 133.304 176.687 141.378 1.00 13.80 726 VAL C O 1
ATOM 7640 N N . LEU B 2 727 ? 134.956 175.981 142.724 1.00 14.48 727 LEU C N 1
ATOM 7641 C CA . LEU B 2 727 ? 134.336 176.575 143.903 1.00 14.48 727 LEU C CA 1
ATOM 7642 C C . LEU B 2 727 ? 134.291 178.091 143.799 1.00 14.48 727 LEU C C 1
ATOM 7643 O O . LEU B 2 727 ? 133.288 178.716 144.157 1.00 14.48 727 LEU C O 1
ATOM 7648 N N . ALA B 2 728 ? 135.373 178.705 143.324 1.00 13.99 728 ALA C N 1
ATOM 7649 C CA . ALA B 2 728 ? 135.388 180.154 143.200 1.00 13.99 728 ALA C CA 1
ATOM 7650 C C . ALA B 2 728 ? 134.485 180.652 142.087 1.00 13.99 728 ALA C C 1
ATOM 7651 O O . ALA B 2 728 ? 134.087 181.820 142.112 1.00 13.99 728 ALA C O 1
ATOM 7653 N N . GLY B 2 729 ? 134.156 179.807 141.121 1.00 13.55 729 GLY C N 1
ATOM 7654 C CA . GLY B 2 729 ? 133.305 180.234 140.038 1.00 13.55 729 GLY C CA 1
ATOM 7655 C C . GLY B 2 729 ? 131.836 180.051 140.321 1.00 13.55 729 GLY C C 1
ATOM 7656 O O . GLY B 2 729 ? 131.030 180.937 140.027 1.00 13.55 729 GLY C O 1
ATOM 7657 N N . VAL B 2 730 ? 131.467 178.907 140.890 1.00 13.48 730 VAL C N 1
ATOM 7658 C CA . VAL B 2 730 ? 130.058 178.623 141.118 1.00 13.48 730 VAL C CA 1
ATOM 7659 C C . VAL B 2 730 ? 129.536 179.244 142.409 1.00 13.48 730 VAL C C 1
ATOM 7660 O O . VAL B 2 730 ? 128.331 179.516 142.509 1.00 13.48 730 VAL C O 1
ATOM 7664 N N . TRP B 2 731 ? 130.405 179.507 143.389 1.00 15.48 731 TRP C N 1
ATOM 7665 C CA . TRP B 2 731 ? 129.954 180.046 144.662 1.00 15.48 731 TRP C CA 1
ATOM 7666 C C . TRP B 2 731 ? 130.778 181.207 145.191 1.00 15.48 731 TRP C C 1
ATOM 7667 O O . TRP B 2 731 ? 130.440 181.734 146.254 1.00 15.48 731 TRP C O 1
ATOM 7678 N N . GLY B 2 732 ? 131.836 181.621 144.508 1.00 16.05 732 GLY C N 1
ATOM 7679 C CA . GLY B 2 732 ? 132.559 182.792 144.957 1.00 16.05 732 GLY C CA 1
ATOM 7680 C C . GLY B 2 732 ? 133.287 182.637 146.268 1.00 16.05 732 GLY C C 1
ATOM 7681 O O . GLY B 2 732 ? 133.684 183.642 146.860 1.00 16.05 732 GLY C O 1
ATOM 7682 N N . GLU B 2 733 ? 133.476 181.411 146.742 1.00 19.65 733 GLU C N 1
ATOM 7683 C CA . GLU B 2 733 ? 134.218 181.192 147.973 1.00 19.65 733 GLU C CA 1
ATOM 7684 C C . GLU B 2 733 ? 135.704 181.403 147.738 1.00 19.65 733 GLU C C 1
ATOM 7685 O O . GLU B 2 733 ? 136.294 180.801 146.836 1.00 19.65 733 GLU C O 1
ATOM 7691 N N . GLY B 2 734 ? 136.314 182.257 148.560 1.00 20.88 734 GLY C N 1
ATOM 7692 C CA . GLY B 2 734 ? 137.754 182.399 148.519 1.00 20.88 734 GLY C CA 1
ATOM 7693 C C . GLY B 2 734 ? 138.496 181.252 149.155 1.00 20.88 734 GLY C C 1
ATOM 7694 O O . GLY B 2 734 ? 139.688 181.072 148.884 1.00 20.88 734 GLY C O 1
ATOM 7695 N N . GLY B 2 735 ? 137.821 180.472 149.993 1.00 19.61 735 GLY C N 1
ATOM 7696 C CA . GLY B 2 735 ? 138.433 179.312 150.601 1.00 19.61 735 GLY C CA 1
ATOM 7697 C C . GLY B 2 735 ? 138.788 178.253 149.582 1.00 19.61 735 GLY C C 1
ATOM 7698 O O . GLY B 2 735 ? 137.908 177.575 149.044 1.00 19.61 735 GLY C O 1
ATOM 7699 N N . LYS B 2 736 ? 140.081 178.097 149.322 1.00 16.82 736 LYS C N 1
ATOM 7700 C CA . LYS B 2 736 ? 140.550 177.152 148.326 1.00 16.82 736 LYS C CA 1
ATOM 7701 C C . LYS B 2 736 ? 140.266 175.720 148.762 1.00 16.82 736 LYS C C 1
ATOM 7702 O O . LYS B 2 736 ? 140.058 175.427 149.940 1.00 16.82 736 LYS C O 1
ATOM 7708 N N . PHE B 2 737 ? 140.243 174.823 147.788 1.00 15.92 737 PHE C N 1
ATOM 7709 C CA . PHE B 2 737 ? 140.177 173.401 148.084 1.00 15.92 737 PHE C CA 1
ATOM 7710 C C . PHE B 2 737 ? 141.575 172.881 148.353 1.00 15.92 737 PHE C C 1
ATOM 7711 O O . PHE B 2 737 ? 142.439 172.919 147.473 1.00 15.92 737 PHE C O 1
ATOM 7719 N N . VAL B 2 738 ? 141.799 172.403 149.569 1.00 16.56 738 VAL C N 1
ATOM 7720 C CA . VAL B 2 738 ? 143.004 171.664 149.908 1.00 16.56 738 VAL C CA 1
ATOM 7721 C C . VAL B 2 738 ? 142.574 170.310 150.448 1.00 16.56 738 VAL C C 1
ATOM 7722 O O . VAL B 2 738 ? 141.695 170.228 151.314 1.00 16.56 738 VAL C O 1
ATOM 7726 N N . TYR B 2 739 ? 143.124 169.248 149.877 1.00 15.76 739 TYR C N 1
ATOM 7727 C CA . TYR B 2 739 ? 142.865 167.911 150.372 1.00 15.76 739 TYR C CA 1
ATOM 7728 C C . TYR B 2 739 ? 144.017 167.491 151.267 1.00 15.76 739 TYR C C 1
ATOM 7729 O O . TYR B 2 739 ? 145.151 167.388 150.786 1.00 15.76 739 TYR C O 1
ATOM 7738 N N . PRO B 2 740 ? 143.787 167.249 152.558 1.00 15.66 740 PRO C N 1
ATOM 7739 C CA . PRO B 2 740 ? 144.895 166.912 153.456 1.00 15.66 740 PRO C CA 1
ATOM 7740 C C . PRO B 2 740 ? 145.375 165.497 153.176 1.00 15.66 740 PRO C C 1
ATOM 7741 O O . PRO B 2 740 ? 144.628 164.531 153.338 1.00 15.66 740 PRO C O 1
ATOM 7745 N N . PHE B 2 741 ? 146.619 165.378 152.735 1.00 15.63 741 PHE C N 1
ATOM 7746 C CA . PHE B 2 741 ? 147.166 164.076 152.405 1.00 15.63 741 PHE C CA 1
ATOM 7747 C C . PHE B 2 741 ? 148.042 163.503 153.507 1.00 15.63 741 PHE C C 1
ATOM 7748 O O . PHE B 2 741 ? 147.931 162.315 153.810 1.00 15.63 741 PHE C O 1
ATOM 7756 N N . ASP B 2 742 ? 148.902 164.316 154.120 1.00 17.79 742 ASP C N 1
ATOM 7757 C CA . ASP B 2 742 ? 149.723 163.840 155.226 1.00 17.79 742 ASP C CA 1
ATOM 7758 C C . ASP B 2 742 ? 148.850 163.236 156.322 1.00 17.79 742 ASP C C 1
ATOM 7759 O O . ASP B 2 742 ? 148.950 162.045 156.634 1.00 17.79 742 ASP C O 1
ATOM 7764 N N . ASP B 2 743 ? 147.991 164.053 156.920 1.00 16.88 743 ASP C N 1
ATOM 7765 C CA . ASP B 2 743 ? 146.795 163.538 157.566 1.00 16.88 743 ASP C CA 1
ATOM 7766 C C . ASP B 2 743 ? 145.936 162.818 156.546 1.00 16.88 743 ASP C C 1
ATOM 7767 O O . ASP B 2 743 ? 145.871 163.215 155.382 1.00 16.88 743 ASP C O 1
ATOM 7772 N N . LYS B 2 744 ? 145.253 161.762 156.986 1.00 15.68 744 LYS C N 1
ATOM 7773 C CA . LYS B 2 744 ? 144.195 161.208 156.153 1.00 15.68 744 LYS C CA 1
ATOM 7774 C C . LYS B 2 744 ? 144.692 160.655 154.823 1.00 15.68 744 LYS C C 1
ATOM 7775 O O . LYS B 2 744 ? 144.699 161.381 153.822 1.00 15.68 744 LYS C O 1
ATOM 7781 N N . MET B 2 745 ? 145.182 159.409 154.835 1.00 15.26 745 MET C N 1
ATOM 7782 C CA . MET B 2 745 ? 145.530 158.621 153.646 1.00 15.26 745 MET C CA 1
ATOM 7783 C C . MET B 2 745 ? 146.943 158.787 153.096 1.00 15.26 745 MET C C 1
ATOM 7784 O O . MET B 2 745 ? 147.176 158.503 151.919 1.00 15.26 745 MET C O 1
ATOM 7789 N N . SER B 2 746 ? 147.897 159.221 153.911 1.00 14.92 746 SER C N 1
ATOM 7790 C CA . SER B 2 746 ? 149.298 159.075 153.538 1.00 14.92 746 SER C CA 1
ATOM 7791 C C . SER B 2 746 ? 149.927 157.810 154.085 1.00 14.92 746 SER C C 1
ATOM 7792 O O . SER B 2 746 ? 150.895 157.310 153.508 1.00 14.92 746 SER C O 1
ATOM 7795 N N . PHE B 2 747 ? 149.387 157.284 155.183 1.00 13.91 747 PHE C N 1
ATOM 7796 C CA . PHE B 2 747 ? 149.954 156.119 155.843 1.00 13.91 747 PHE C CA 1
ATOM 7797 C C . PHE B 2 747 ? 150.007 154.907 154.934 1.00 13.91 747 PHE C C 1
ATOM 7798 O O . PHE B 2 747 ? 150.815 154.005 155.173 1.00 13.91 747 PHE C O 1
ATOM 7806 N N . LEU B 2 748 ? 149.163 154.858 153.904 1.00 14.84 748 LEU C N 1
ATOM 7807 C CA . LEU B 2 748 ? 149.055 153.656 153.091 1.00 14.84 748 LEU C CA 1
ATOM 7808 C C . LEU B 2 748 ? 150.342 153.339 152.350 1.00 14.84 748 LEU C C 1
ATOM 7809 O O . LEU B 2 748 ? 150.534 152.196 151.924 1.00 14.84 748 LEU C O 1
ATOM 7814 N N . PHE B 2 749 ? 151.224 154.316 152.187 1.00 16.45 749 PHE C N 1
ATOM 7815 C CA . PHE B 2 749 ? 152.420 154.163 151.373 1.00 16.45 749 PHE C CA 1
ATOM 7816 C C . PHE B 2 749 ? 153.700 154.380 152.161 1.00 16.45 749 PHE C C 1
ATOM 7817 O O . PHE B 2 749 ? 154.603 153.539 152.108 1.00 16.45 749 PHE C O 1
ATOM 7825 N N . ALA B 2 750 ? 153.807 155.486 152.887 1.00 20.51 750 ALA C N 1
ATOM 7826 C CA . ALA B 2 750 ? 154.991 155.763 153.692 1.00 20.51 750 ALA C CA 1
ATOM 7827 C C . ALA B 2 750 ? 155.077 154.806 154.877 1.00 20.51 750 ALA C C 1
ATOM 7828 O O . ALA B 2 750 ? 156.124 154.673 155.509 1.00 20.51 750 ALA C O 1
#

Foldseek 3Di:
DLLVCLVPFWDWDKDKDFDPRVVVQLCQFFFHPQQQDADPAWQWQKAAPVVLVVLVVVLVVVPVCVLVLLVQFAQDPFAGSVVSSVDGPAGDDFWKKWFDPNIMIITTRHHRLCVLCVQFADPPAQLVVLVVSVVVHPGRVVRVSAWIWTFARLRHWFFKLKDKDDDDDPVLVLVLVLLLQLLLLVLLCSNPVVADRDSQEFDWWWWPLVIIMIIGTNGPQEIEHGLQRSLVSVVSSVVSSVPTDHCDSVQRDGGRIGIWASHDCSHIHTRDRHGNDYPGSVSSVVSSRCQRTHRRHRDPGIHIYGYGTDGD/DWDKDWKAFLAKFWFAKAAFPPDFFKIKTKIWTFIAHQVGFTDIAIAMFMFGLVQLQLQLLHNPDGSVNVRVLQVVPPLLAARCLVPVSSVLSVVLSRVVRCCVFAHNHFHQATKMWIGDVVFRHTGHIYHDPDDHGHDAFEKEKFKDKFFDQDLVQLVVVCVVPVLFQLLLSVRVSCRVPVCSLQQIWMWMWIGGPPAIWIFTGRGNVDHTPDTDDDPPQQWHWDWGWGHDPSHPDIAIATATRGGRHFEYEYEALSDFDSRVSSVQSSVQCVSCVDDRHGRTGFHKDFQSSDRLGDDDTAMAGHIPNTGYYGHHVVVLVVVVCRLQSNSPPSNALVSQARLSLVVQLLVQLLVLFDVVLNVLLVPPDVVDDQFAAAPFQAKDFQFKKWKKAFVCVLLQQVLLSSVSSVVSHGVSSVSSLVLSVCVVPDPSSVVRVVRRSVRSCVSDVSSVSSSLSLLSVLVVQLCVLLVVLQWHFHADRRRMTMTTGPDPSPDVVVVVVSVVVSQVSSLVRSQVNCVVRVRDGSDRTHMDTPDIARMKGAQDNFFMKGAHVPPGDMDTTDQDDFFLLSVVLVVLLSVLVSVLVVVPAPVVSLVSLLVSLLVSLVVVLVVQAPLRRLWGWDFSPDDDDDDPSPLSPLGSLSSSTRTTFTWFAAPNDIDRCSSHDPDDDGHGTQVVVSSVVSVVSSQSNSQSVNCHPPVDPDGDDHDPVPDPVVSHD

InterPro domains:
  IPR033685 DNA primase [MF_04011] (19-1045)

GO terms:
  GO:0042025 host cell nucleus (C, IDA)
  GO:0039686 bidirectional double-stranded viral DNA replication (P, IDA)
  GO:0042025 host cell nucleus (C, EXP)

B-factor: mean 18.7, std 4.06, range [10.8, 63.12]

Organism: Human herpesvirus 1 (strain 17) (NCBI:txid10299)

Secondary structure (DSSP, 8-state):
-HHHHHHHH-EEEEEEE-THHHHHHHHHHS--HHHHSB-SS--EEEEEHHHHHHHHHHHHHH-----HHHH-----SS--TT-----TT--SS--EEEEE--EEEEEES-B-HHHHHGGG-----HHHHHHHHHHH---HHHHHHH--EEEP-TTS-B-EEEEEEE---HHHHHHHHHHHHHHHHHHHHHHSTTS---TTTS--EEEE--EEEEEEEPPTTEEE--HHHHHHHHHHHHHHHHTS-----TT-STT-EEEPTT------EEE----TT---HHHHHHTT-GGGT-TTPPP---EEEEEEEE--/--EEEEEEEEEEEEEEEE--TT-SSEEEEEEEEEEE-TT--EEEEEEEEEEEHHHHHHHHTSS---HHHHHHHHH--SSSS-GGGT-HHHHHHHHHHHHHHHHHHT----BTSEEEEEE-TTT-SEEEEEE-SS-PPPPP-EEEEEEEEE----HHHHHHHHHHSTT--HHHHHHHHHHH-THHHHTSEEEEEEE-SS-EEEEEESSTTS--SEEES-TTTT--EEEEEE--TTSSS-EEEEEE--TT-SEEEE-STT--HHHHHHHHHHHHHHHT-SSSSB---EEEE-GGGSTT--SS---EEEESS-S-EEE--HHHHHHHHHHTTT-TTTSGGGGT--GGGHHHHHHHHHHTS-HHHHHHHHH--TT---S----SSEEE-SS-EEEEE-TTHHHHHHHHHHHHSTT---HHHHHHHHHHHHTTT-HHHHHHHHHHHHHHHHH-HHHHHHHHHHHHHHHHHHHHHHHHTTEEEEEE-SSEEEEEE-S-TT-HHHHHHHHHHHHHHHHHHHHHHHHHTT---SS----EEEEEESEEEE-SSS-EEEEETTTTEEEEES---SSHHHHHHHHHHHHHHHHHHHT--HHHHHHHHHHHHHHHHHHHHTTTT-HHHH-EEE-SSS------TTGGG-GGGGGS-SS-EEEEEE--EEE-GGGS-SS---SPB-HHHHHHHHHHHHHHHHHHHHHHHT---S------STTT-TTT-

Nearest PDB structures (foldseek):
  7jlg-assembly1_A  TM=5.721E-01  e=7.620E-06  Homo sapiens
  7jkl-assembly1_A  TM=6.007E-01  e=4.807E-05  Homo sapiens
  3ueb-assembly2_C  TM=4.587E-01  e=5.384E+00  Thermococcus onnurineus NA1
  6wya-assembly1_A  TM=5.228E-01  e=2.116E-08  Thermococcus kodakarensis KOD1
  4fm1-assembly1_A  TM=4.948E-01  e=2.519E-06  Pyrococcus abyssi GE5

Solvent-accessible surface area: 44702 Å² total; per-residue (Å²): 139,37,32,90,60,19,160,134,76,22,68,82,76,68,19,54,0,84,40,117,10,0,155,24,0,44,97,28,28,0,8,0,79,25,8,31,64,82,14,135,69,92,28,17,0,21,20,36,42,109,137,0,121,32,78,5,38,88,13,73,156,121,46,57,96,90,112,121,5,8,64,31,21,40,81,37,132,58,56,14,22,0,28,10,13,188,61,69,63,6,94,5,4,2,6,7,4,68,0,47,89,74,104,0,28,0,0,4,4,65,3,26,7,41,117,8,6,136,118,4,124,44,158,128,95,62,30,30,57,0,79,152,36,20,111,178,56,152,112,18,16,29,38,0,35,70,9,0,15,1,17,2,7,22,49,5,0,0,8,6,0,1,15,29,26,115,117,143,80,65,171,124,14,15,86,17,5,22,45,10,3,108,5,0,0,38,0,0,63,56,4,0,92,53,14,241,11,74,64,51,36,32,39,0,8,0,0,65,56,84,22,3,6,0,0,1,35,11,5,82,32,10,2,0,14,20,20,128,1,0,54,11,0,5,127,1,0,98,56,5,3,109,99,38,73,80,120,98,41,47,7,0,36,82,27,80,17,13,55,4,0,5,1,31,195,60,77,4,41,3,6,2,8,8,2,72,62,35,214,27,114,72,12,21,56,10,0,15,39,4,72,32,3,6,3,0,1,29,53,136,240,83,16,54,0,2,21,25,26,28,68,194,184,66,88,76,42,66,2,8,0,2,2,10,8,2,5,11,13,61,70,8,85,257,13,186,88,92,0,1,0,0,2,2,0,0,0,9,38,72,93,19,82,19,96,21,33,1,0,20,0,26,0,51,6,77,43,1,58,34,17,27,33,51,65,122,5,37,9,55,36,0,10,142,19,10,94,63,6,74,0,50,36,4,6,0,20,123,47,17,42,13,4,26,0,0,10,6,1,2,8,20,0,0,24,124,74,8,13,57,4,21,6,33,31,34,1,86,2,0,16,45,93,204,30,30,13,6,70,100,0,62,171,18,101,204,21,106,65,16,63,57,149,36,0,98,5,70,8,96,12,108,8,96,21,73,43,139,39,4,26,61,67,22,80,116,58,113,35,0,5,6,0,19,0,8,0,5,4,11,84,72,77,36,132,21,3,24,58,4,36,3,58,0,58,0,52,15,84,105,52,119,9,20,24,70,22,114,19,3,65,126,109,31,114,131,133,109,48,53,50,38,89,7,1,71,84,18,115,41,22,0,112,6,137,61,32,100,128,149,48,36,0,10,6,1,12,0,106,60,0,2,14,0,14,8,46,44,129,115,18,20,2,3,1,2,7,1,1,2,28,43,9,6,77,76,14,31,74,57,127,66,38,52,60,7,3,0,0,1,0,1,4,9,4,58,34,116,14,10,65,57,70,31,9,17,17,0,0,4,6,0,4,14,8,21,17,51,179,66,202,16,27,18,28,14,24,27,41,2,13,13,4,24,34,1,0,17,10,39,4,8,16,23,19,101,34,1,68,35,7,5,70,28,0,30,54,68,5,87,92,80,8,104,88,25,12,68,166,77,101,104,70,73,155,66,25,122,45,48,112,62,68,19,38,25,34,87,39,15,1,0,38,0,30,5,71,44,7,90,9,6,0,2,1,4,2,2,40,39,0,10,106,71,93,135,59,5,10,61,32,3,26,57,2,3,75,15,33,83,87,60,114,50,0,22,68,12,10,139,77,2,8,50,38,2,2,112,37,12,100,41,2,98,59,4,1,5,0,1,15,9,14,0,7,97,40,2,61,115,20,2,88,100,24,124,10,50,8,7,8,38,109,3,17,42,6,22,0,22,7,128,26,85,61,154,74,43,133,49,1,67,32,25,4,66,86,0,45,135,33,0,47,95,13,0,10,47,34,1,166,66,8,50,2,196,36,82,37,110,17,70,2,34,58,76,16,41,16,13,14,0,0,9,32,41,174,64,2,20,0,1,15,12,50,136,88,80,58,29,62,32,19,52,17,45,105,85,12,51,7,10,81,56,1,12,28,33,0,89,72,1,0,81,106,0,6,45,84,106,108,4,133,68,0,61,36,42,0,59,78,3,1,35,102,13,0,31,84,7,0,60,101,49,57,53,12,76,41,5,3,17,83,16,13,4,139,102,103,43,68,119,37,87,71,29,6,26,147,16,28,53,69,0,1,62,8,37,37,113,31,72,9,0,61,7,98,77,83,2,11,12,1,52,7,18,58,120,70,36,32,30,60,61,8,20,0,5,48,5,0,114,65,3,4,152,41,1,30,96,4,2,30,6,0,1,30,22,39,61,62,73,70,38,147,4,106,7,51,15,111,56,50,5,22,13,0,36,98

Sequence (1029 aa):
NIGEYVKHNVTPRETVLDGDTAKAYLRARTYAPGALTPAPAYCGAVDSATKMMGRLADAEKLVPRLLRLAATEQQGPTPPAIALIRNAAVQTPLPVYRISMGQAFAALAWDDWARITRDARLAPDHGALGRRLTDRILDAGGQMYVNRNEIFNGALAITNIILDLDIVPFRRLHEALGHFRRGALAAVQLLFPAARVDPDAYPCYFFKSIGLRVCMPVPAPYVVHGSLTMRGVARVIQQAVLLDDFVDTGVYAHGHSLRLPYFAKGRLLPVFVIPPACKVPAFVAAHADPRRFHFHAPPTREIRVLHSLGGDDIVWVEESVSAITLYAVWLPPRAREYFHALVYFVCRNAAGEGRARFAEVSVTATELRDFYGSADVAVVAAARAATTPAASPLEPLENPTLWRALYACVLAALERQTGPVALFAPLRIGSDPRTGLVVKVERASWGPPAAPRAALLVAEANIDIDPMALAARVAEHPDARLAWARLAAIRDTPQCASAASLTVNITTGTALFAREYQTLAFPPIKKEGAFGDLVEVCEVGLRPRGHPQRVTARVLLPRDYDYFVSAGEKFSAPALVALFRQWHTTVHAAPGALAPVFAFLGPEFEVRGGPVPYFAVLGFPGWPTFTVLVRGAAAAYAALLGAWPAVGARVVLPPRAWPGVASAAAGCLLPAVREAVARWHPATKIIQLLDPPAAVGPVWTARFCFPGLRAQLLAALADLGGSGGRTGLARLDALVVAAPSEPWAGAVLERLVPDTCNACPALRQLLGGVMAAVCLQIEETASSVKFAVCGGDGGAFWGVFNVDPQDADAASGVIEDARRAIETAVGAVLRANAVRLRHPLCLALEGVYTHAVAWSQAGVWFWNSRDNTDHLGGFPLRGPAYTTAAGVVRDTLRRVLGLTDALTARGLMEDACDRLILDAFNKRLDAEYWSVRVSPFEASDPLPPTAFRGGALLDAEHYWRRVVRVCSVGVPVDLYPRPLVLPPVDCAHHLREILREIELVFTGVLAGVWGEGGKFVYPFDDKMSFLFA

Radius of gyration: 38.33 Å; Cα contacts (8 Å, |Δi|>4): 2100; chains: 2; bounding box: 74×80×126 Å